Protein AF-A0A2G9UM15-F1 (afdb_monomer)

Mean predicted aligned error: 18.49 Å

Sequence (1244 aa):
MSAAAGQPSDGQDDKDKSLLKEGDEAPQRPLDIERLRRCIIEFVHENFLEVVFWQMQTANKDFDEMLGVQAVVLLSKMDEKERGVLLMELVTIVHEASLQWRQEYERVVDAILYYAHAAGVLSINMCVEGLALTADFTLRTIMDPQKWIFIEENIPLMDYKGVRSLFNHRAPYLPYKAELRAPQTYLLYTVIRQPRGKEVLSGLLRQVTHGRTQWDEILSVLISETMAEVQKLPEEIEIPRYQWENLMSIIMYGITQKHINLSRLLSLLSNVLVKTGYRRARDEVMWIMLQIAGTFQQHLQKEQVEEMARLYNLLFNDDVVWTGASDHPSQLVRFLAAACMWNILDGSEGLPPPSECLANQIEFVRSNTGPPDEAMQAVLDNAFRHESPVSRNVHAIFQQRLDGQPTDEPHLLPYGRAANNKLDAFDMQIVRMLLITMMRAMKIMGIESDPELMRINQVYTWAPSQLSSLPLTAQRTAITLEEDTAKAEAFQREVHTDFMQMRGQPEMSWMEYMSMPSRQPTILCVIFRYLIESPPEHQILSPVIYQILDRLTCREYVLAVNALTDYIISQCSAEKNSEEFLPMMIRVLNMMVFHRHVMTFDRLLLSLVLHPATDHASQIAMVIVQALLNCSEINERIDFYCRFIPRRDVDAPEHFRRLTEYHRKFPEMTFAEMANRPPMMAEMINPRAHYPIYYGSLIERLLPILDFTLARALELQVDNIFSTILTTCGPIYKFHPYPITFLYTILFCMHEQLGHHPRARQFVLAILCQECEKMTHSMQNDLLGDQSSLTQSFINDNHQRVYSFEELVYELADRIITCSEFILTPPSYVAPDWRFAEYPPAAQALYLACIELLASPHSPEHIVPAMINLLVSSRAQPPRPYLMLNAIALLLTALPEAYCRVLQNEFLAVIDSGVLADMTFEEIVFDEFEERQLLQMASRPLIVNVVAQAYWYHSNLTSLSKLISTFAGEVCSRANTENDLWYALRLVVPLLQRCYDWREKVKHEESLKVVSVLYTKIGDITERYGDILHGDELCDLLYYFKYMFVGDFLRKEAEAAFPRYWGDLSWRNAEKLLLLCEDGAFLVRDSHSDNHLFTVSYKHSEKVFHSRVEISGQFAHLGGPLSLERSESVVDLLKHAIQISYSRERDILMHRRGEEAEASEIRLQYPLSRLSLLPRLQYLCRLTIRLTVRQDRLSELPLPPKLLTYVADPKFLIPNIRECLRVLEDRREKIIMMGCMRNDIYNK

Radius of gyration: 43.5 Å; Cα contacts (8 Å, |Δi|>4): 1269; chains: 1; bounding box: 114×136×93 Å

Foldseek 3Di:
DDDDDDDPDDDDDPPDPDDDDDDDDPPPPPVLLVVLLVVLVCVLPVCVVVVVVVVDDPPPPVVLVVSLVSLLVVLQVDDPVVVLVSLVVLLVSLVPDDLVRNVVSLVSSLSSLVSNVVVVSDDLLSSLVSNLSSDDPVPSDDDDPVSVVSSVQCLLVDDPVSVCVSVVPDDDDDPDDVVVVDPPVVVVLLLLQFAVSVVCVCVVCVVVPDDQACVLVSLLVLVVLLLVVQVPDDPPDDFFCQRLVSSLVSVVVCVVVVNDDLLSSLVSNLVSCLVVVRAPCLLSVLLSLLVCCQPCVVPDDLSNQQSNQSSNCSRDDLPDDDDDDDLDQVVNLSVLSNLLSCLSCVPPHNHDDDDPVSVVSVVVLVVPLDDDRPNSLSNQCSNDHCPDPSNVVSVVVVVCVVCDPPPDDPLQFVLRDDDDDDDDDDDPLVVVLVLLVVQLVCQLQVHDDDPVSLVVQLVDFAALLSCLLGDPSSSVSHHADDDDLVVLVVLVVVLVVLLVCVVVDDLVVNLVVCVDLVNLLSLVVSLLVCCLPDDPVPNDDALSSLVSLVPDDPRSLLSNLLSNLSNVLSVCVVPVPDPPVLVSSLVSVCCCAQVLVVDHPLSNLSSLLRVDNYLSSNVSSLVSVLSNCPDPVNLVLLVLCLPQADACVPDPVSNQVSVVVSCQVRPRAHSVCSSPDDPPDDRDHNSVPDDRDRPDDSLVSCVSSVLSSLLSCQSSVPPVSNLSSLVRNLSSLVRPLALLCSLLSSLQSCLVRQFLDLVLLVNCCSNQVNVVVVPPPDPDPDPPPFQGLADPCCVPPLVPPDPALLVLLCVLLVQLLQLSDDSRARGNSADRDPVSDPDIRNVSSLSNSLSSNRNRNDFLLRNLVSLLVNLQDLPDNDPDNVSSLLSSLSNLQSHYVRNVVSLLVLLLCVLVVCPLVVDDPCVQQPCCCPVCPSNNDNDSLVSSLSSLLSNLVNHDLSVLLVCLQPRLLVQLVSDQELSSLSNSCSNVVSSQVVNLVVDDPVSLVSSQVSVLSNLLNVLNNCVPPNDRPPNPVVVVVVVVCCVRRCPCPCVVSNQVSPFQEQEADDPVLQFLLQLLDDAQEWGKYADPDPQAGIWIWGHHPSGIDIWTFHDNRQWTATADDPWPQTDSDPVVSLVVLQVCLVVVPDFGFHADPDPDGDTDGHHNHHRDTQVVQDADPLLVVLVVCPVPDDLVCLVVDPDDPVSSCVSNDPPDDRHPSVSSSVVSVVVSVVVVVVVVVVVVVVVD

pLDDT: mean 73.55, std 15.1, range [22.69, 94.31]

Solvent-accessible surface area (backbone atoms only — not comparable to full-atom values): 72187 Å² total; per-residue (Å²): 132,95,78,80,89,76,80,81,80,88,76,85,90,85,86,88,85,81,92,78,88,82,89,71,73,73,76,73,70,54,70,65,58,57,47,53,54,47,52,53,52,48,54,68,60,70,48,56,71,56,66,78,49,65,93,72,77,93,70,69,66,69,55,58,49,47,54,19,49,52,51,36,62,52,51,67,75,46,54,76,67,56,45,53,53,51,47,52,51,56,35,46,55,31,69,72,37,54,86,92,47,24,67,59,46,35,54,54,50,49,50,35,42,53,45,22,37,75,70,68,68,40,53,68,49,58,36,46,51,45,52,62,63,48,53,67,88,82,65,84,59,87,79,63,65,68,60,53,52,54,42,62,71,42,54,62,77,36,54,74,66,49,52,48,59,77,64,60,86,60,83,93,66,80,91,67,59,68,72,81,74,43,81,67,57,66,62,51,46,57,42,63,71,39,67,75,29,71,70,56,46,62,67,71,48,68,79,54,86,84,64,87,61,68,50,28,64,47,51,32,49,52,56,50,50,50,35,52,56,60,61,70,51,64,89,87,58,80,82,68,53,61,42,57,54,44,50,44,57,48,52,57,48,31,51,75,72,64,49,37,54,63,58,58,25,47,55,51,34,47,57,50,42,72,74,69,67,66,45,80,53,40,40,62,55,30,34,48,51,24,55,48,48,71,74,42,49,96,75,62,51,44,70,42,44,35,46,53,53,50,46,48,61,70,48,49,65,101,80,74,73,94,76,80,89,53,83,47,36,78,55,36,30,27,71,43,13,56,32,22,34,52,55,60,49,60,91,49,69,57,62,75,85,71,52,74,72,48,45,54,48,37,48,53,61,68,70,61,77,68,98,60,60,73,21,54,47,53,32,48,48,69,26,39,54,79,86,38,73,64,20,48,51,46,50,49,49,50,48,39,61,76,73,46,56,98,85,52,82,73,84,69,41,57,43,63,59,85,91,83,94,80,87,78,85,85,54,72,64,59,51,50,51,50,50,52,54,51,36,40,50,31,48,75,65,48,51,84,80,54,72,68,60,50,56,58,43,54,77,44,67,44,25,70,50,60,40,69,45,41,34,73,70,57,50,74,50,50,39,70,66,79,90,59,65,69,60,54,54,51,51,53,54,48,40,51,52,56,40,53,48,63,78,71,51,60,73,72,61,47,55,60,57,48,66,37,82,92,43,40,32,44,52,54,42,31,52,53,51,50,55,69,78,36,59,84,94,62,65,71,80,61,45,65,56,30,56,51,59,66,69,48,50,75,68,51,48,51,45,11,52,45,44,29,45,55,52,52,48,52,50,56,65,74,47,74,85,50,84,65,51,62,61,52,50,52,53,52,51,50,40,37,31,79,74,61,46,78,42,58,64,59,60,54,51,46,36,44,64,66,59,51,38,35,59,70,54,35,55,52,29,50,54,52,50,46,56,60,60,70,30,67,75,48,49,55,50,51,52,50,46,67,73,64,44,58,57,68,93,78,40,52,74,59,23,50,56,40,49,52,52,46,43,71,75,57,69,86,71,52,41,73,57,64,39,69,59,57,101,86,64,91,79,82,78,64,42,86,79,50,72,58,46,84,80,80,44,73,70,68,64,33,49,71,48,48,56,54,43,53,51,49,30,59,49,70,66,42,60,74,54,41,57,50,47,45,68,73,55,21,74,59,45,76,75,49,80,51,61,65,63,53,52,39,51,53,48,50,45,35,32,95,81,41,43,39,34,76,61,34,39,55,55,49,47,46,53,73,49,71,76,63,74,81,59,80,83,62,98,65,85,86,83,68,84,62,66,50,69,62,58,68,52,48,72,76,50,48,59,68,81,59,95,45,65,36,58,55,50,46,58,46,36,49,50,27,49,52,37,67,68,54,71,50,63,76,58,60,46,42,73,91,54,60,88,81,34,80,47,45,56,33,58,44,36,47,52,47,40,47,41,51,53,45,27,20,68,63,53,50,82,57,50,51,56,22,60,54,43,56,63,45,46,85,87,69,72,67,96,50,59,69,60,48,49,49,40,50,21,48,50,54,60,70,46,50,69,69,46,48,52,48,49,52,48,56,62,50,45,47,64,73,64,53,62,51,77,81,54,53,69,61,74,70,74,47,85,57,48,78,86,55,38,70,85,67,47,77,55,62,67,60,53,54,51,51,52,49,54,43,33,61,68,64,42,54,72,50,53,49,52,53,40,49,69,54,47,44,44,49,49,50,68,69,40,72,50,72,56,38,43,54,50,38,45,69,61,43,50,63,56,51,50,55,58,55,77,70,73,50,83,77,56,51,59,52,50,48,53,41,52,51,52,48,38,48,43,54,27,55,38,38,72,74,73,41,81,65,90,65,46,67,66,50,48,53,51,50,50,48,40,31,76,74,72,42,60,72,78,52,50,67,58,54,57,62,31,43,54,55,54,62,46,90,45,54,69,74,55,53,40,60,52,35,69,52,47,58,77,12,23,27,40,37,24,42,38,97,43,99,90,33,69,36,26,42,35,35,14,46,92,96,40,66,48,76,40,50,38,37,73,60,69,70,29,27,17,62,48,36,96,84,31,86,57,74,20,73,37,68,64,53,37,50,49,52,44,28,51,33,47,71,67,67,81,56,79,49,52,40,72,60,93,63,99,72,71,67,67,50,73,53,47,45,71,40,78,55,42,65,73,82,49,69,70,59,68,70,56,55,51,41,51,52,51,58,74,75,43,60,80,90,52,51,86,73,51,98,54,58,70,70,54,40,52,62,56,64,57,81,84,63,95,61,70,58,60,74,57,40,44,49,54,33,48,54,49,45,53,49,51,53,52,52,53,51,53,55,55,56,62,74,74,107

Structure (mmCIF, N/CA/C/O backbone):
data_AF-A0A2G9UM15-F1
#
_entry.id   AF-A0A2G9UM15-F1
#
loop_
_atom_site.group_PDB
_atom_site.id
_atom_site.type_symbol
_atom_site.label_atom_id
_atom_site.label_alt_id
_atom_site.label_comp_id
_atom_site.label_asym_id
_atom_site.label_entity_id
_atom_site.label_seq_id
_atom_site.pdbx_PDB_ins_code
_atom_site.Cartn_x
_atom_site.Cartn_y
_atom_site.Cartn_z
_atom_site.occupancy
_atom_site.B_iso_or_equiv
_atom_site.auth_seq_id
_atom_site.auth_comp_id
_atom_site.auth_asym_id
_atom_site.auth_atom_id
_atom_site.pdbx_PDB_model_num
ATOM 1 N N . MET A 1 1 ? 27.511 3.068 9.920 1.00 25.33 1 MET A N 1
ATOM 2 C CA . MET A 1 1 ? 28.434 2.062 10.489 1.00 25.33 1 MET A CA 1
ATOM 3 C C . MET A 1 1 ? 28.021 0.697 9.973 1.00 25.33 1 MET A C 1
ATOM 5 O O . MET A 1 1 ? 26.845 0.378 10.040 1.00 25.33 1 MET A O 1
ATOM 9 N N . SER A 1 2 ? 28.974 -0.042 9.405 1.00 24.17 2 SER A N 1
ATOM 10 C CA . SER A 1 2 ? 28.815 -1.414 8.908 1.00 24.17 2 SER A CA 1
ATOM 11 C C . SER A 1 2 ? 28.373 -2.342 10.046 1.00 24.17 2 SER A C 1
ATOM 13 O O . SER A 1 2 ? 29.143 -2.544 10.984 1.00 24.17 2 SER A O 1
ATOM 15 N N . ALA A 1 3 ? 27.171 -2.911 9.952 1.00 23.62 3 ALA A N 1
ATOM 16 C CA . ALA A 1 3 ? 26.724 -4.009 10.800 1.00 23.62 3 ALA A CA 1
ATOM 17 C C . ALA A 1 3 ? 26.590 -5.258 9.925 1.00 23.62 3 ALA A C 1
ATOM 19 O O . ALA A 1 3 ? 25.766 -5.319 9.014 1.00 23.62 3 ALA A O 1
ATOM 20 N N . ALA A 1 4 ? 27.494 -6.201 10.174 1.00 23.67 4 ALA A N 1
ATOM 21 C CA . ALA A 1 4 ? 27.587 -7.482 9.509 1.00 23.67 4 ALA A CA 1
ATOM 22 C C . ALA A 1 4 ? 26.317 -8.317 9.722 1.00 23.67 4 ALA A C 1
ATOM 24 O O . ALA A 1 4 ? 25.720 -8.312 10.798 1.00 23.67 4 ALA A O 1
ATOM 25 N N . ALA A 1 5 ? 25.949 -9.043 8.670 1.00 24.02 5 ALA A N 1
ATOM 26 C CA . ALA A 1 5 ? 24.857 -9.996 8.626 1.00 24.02 5 ALA A CA 1
ATOM 27 C C . ALA A 1 5 ? 25.025 -11.088 9.697 1.00 24.02 5 ALA A C 1
ATOM 29 O O . ALA A 1 5 ? 25.887 -11.959 9.585 1.00 24.02 5 ALA A O 1
ATOM 30 N N . GLY A 1 6 ? 24.178 -11.041 10.725 1.00 22.69 6 GLY A N 1
ATOM 31 C CA . GLY A 1 6 ? 23.904 -12.179 11.591 1.00 22.69 6 GLY A CA 1
ATOM 32 C C . GLY A 1 6 ? 22.853 -13.061 10.925 1.00 22.69 6 GLY A C 1
ATOM 33 O O . GLY A 1 6 ? 21.718 -12.631 10.732 1.00 22.69 6 GLY A O 1
ATOM 34 N N . GLN A 1 7 ? 23.245 -14.274 10.546 1.00 24.11 7 GLN A N 1
ATOM 35 C CA . GLN A 1 7 ? 22.318 -15.339 10.170 1.00 24.11 7 GLN A CA 1
ATOM 36 C C . GLN A 1 7 ? 21.391 -15.644 11.361 1.00 24.11 7 GLN A C 1
ATOM 38 O O . GLN A 1 7 ? 21.904 -15.870 12.461 1.00 24.11 7 GLN A O 1
ATOM 43 N N . PRO A 1 8 ? 20.059 -15.681 11.191 1.00 26.25 8 PRO A N 1
ATOM 44 C CA . PRO A 1 8 ? 19.199 -16.304 12.179 1.00 26.25 8 PRO A CA 1
ATOM 45 C C . PRO A 1 8 ? 19.359 -17.822 12.064 1.00 26.25 8 PRO A C 1
ATOM 47 O O . PRO A 1 8 ? 19.224 -18.409 10.994 1.00 26.25 8 PRO A O 1
ATOM 50 N N . SER A 1 9 ? 19.704 -18.437 13.189 1.00 24.25 9 SER A N 1
ATOM 51 C CA . SER A 1 9 ? 19.715 -19.877 13.395 1.00 24.25 9 SER A CA 1
ATOM 52 C C . SER A 1 9 ? 18.316 -20.461 13.183 1.00 24.25 9 SER A C 1
ATOM 54 O O . SER A 1 9 ? 17.410 -20.178 13.971 1.00 24.25 9 SER A O 1
ATOM 56 N N . ASP A 1 10 ? 18.171 -21.296 12.154 1.00 25.80 10 ASP A N 1
ATOM 57 C CA . ASP A 1 10 ? 17.019 -22.174 11.947 1.00 25.80 10 ASP A CA 1
ATOM 58 C C . ASP A 1 10 ? 16.882 -23.133 13.137 1.00 25.80 10 ASP A C 1
ATOM 60 O O . ASP A 1 10 ? 17.628 -24.102 13.293 1.00 25.80 10 ASP A O 1
ATOM 64 N N . GLY A 1 11 ? 15.935 -22.822 14.018 1.00 26.39 11 GLY A N 1
ATOM 65 C CA . GLY A 1 11 ? 15.507 -23.674 15.116 1.00 26.39 11 GLY A CA 1
ATOM 66 C C . GLY A 1 11 ? 14.178 -24.343 14.786 1.00 26.39 11 GLY A C 1
ATOM 67 O O . GLY A 1 11 ? 13.136 -23.731 14.972 1.00 26.39 11 GLY A O 1
ATOM 68 N N . GLN A 1 12 ? 14.268 -25.602 14.347 1.00 32.69 12 GLN A N 1
ATOM 69 C CA . GLN A 1 12 ? 13.300 -26.693 14.541 1.00 32.69 12 GLN A CA 1
ATOM 70 C C . GLN A 1 12 ? 11.828 -26.430 14.176 1.00 32.69 12 GLN A C 1
ATOM 72 O O . GLN A 1 12 ? 11.053 -26.001 15.018 1.00 32.69 12 GLN A O 1
ATOM 77 N N . ASP A 1 13 ? 11.437 -26.846 12.969 1.00 27.94 13 ASP A N 1
ATOM 78 C CA . ASP A 1 13 ? 10.165 -27.546 12.702 1.00 27.94 13 ASP A CA 1
ATOM 79 C C . ASP A 1 13 ? 10.228 -28.204 11.304 1.00 27.94 13 ASP A C 1
ATOM 81 O O . ASP A 1 13 ? 9.437 -27.928 10.412 1.00 27.94 13 ASP A O 1
ATOM 85 N N . ASP A 1 14 ? 11.213 -29.089 11.116 1.00 26.95 14 ASP A N 1
ATOM 86 C CA . ASP A 1 14 ? 11.266 -30.060 10.013 1.00 26.95 14 ASP A CA 1
ATOM 87 C C . ASP A 1 14 ? 11.454 -31.458 10.622 1.00 26.95 14 ASP A C 1
ATOM 89 O O . ASP A 1 14 ? 12.531 -32.054 10.630 1.00 26.95 14 ASP A O 1
ATOM 93 N N . LYS A 1 15 ? 10.382 -31.979 11.217 1.00 28.34 15 LYS A N 1
ATOM 94 C CA . LYS A 1 15 ? 10.222 -33.408 11.493 1.00 28.34 15 LYS A CA 1
ATOM 95 C C . LYS A 1 15 ? 8.977 -33.854 10.749 1.00 28.34 15 LYS A C 1
ATOM 97 O O . LYS A 1 15 ? 7.886 -33.648 11.254 1.00 28.34 15 LYS A O 1
ATOM 102 N N . ASP A 1 16 ? 9.183 -34.330 9.520 1.00 28.89 16 ASP A N 1
ATOM 103 C CA . ASP A 1 16 ? 8.387 -35.390 8.863 1.00 28.89 16 ASP A CA 1
ATOM 104 C C . ASP A 1 16 ? 8.731 -35.582 7.369 1.00 28.89 16 ASP A C 1
ATOM 106 O O . ASP A 1 16 ? 8.073 -36.346 6.664 1.00 28.89 16 ASP A O 1
ATOM 110 N N . LYS A 1 17 ? 9.809 -34.967 6.855 1.00 29.91 17 LYS A N 1
ATOM 111 C CA . LYS A 1 17 ? 10.292 -35.202 5.480 1.00 29.91 17 LYS A CA 1
ATOM 112 C C . LYS A 1 17 ? 11.814 -35.339 5.369 1.00 29.91 17 LYS A C 1
ATOM 114 O O . LYS A 1 17 ? 12.443 -34.654 4.576 1.00 29.91 17 LYS A O 1
ATOM 119 N N . SER A 1 18 ? 12.415 -36.252 6.126 1.00 25.62 18 SER A N 1
ATOM 120 C CA . SER A 1 18 ? 13.784 -36.723 5.848 1.00 25.62 18 SER A CA 1
ATOM 121 C C . SER A 1 18 ? 14.112 -37.996 6.629 1.00 25.62 18 SER A C 1
ATOM 123 O O . SER A 1 18 ? 14.872 -37.998 7.588 1.00 25.62 18 SER A O 1
ATOM 125 N N . LEU A 1 19 ? 13.563 -39.128 6.196 1.00 27.58 19 LEU A N 1
ATOM 126 C CA . LEU A 1 19 ? 14.133 -40.432 6.543 1.00 27.58 19 LEU A CA 1
ATOM 127 C C . LEU A 1 19 ? 14.444 -41.208 5.269 1.00 27.58 19 LEU A C 1
ATOM 129 O O . LEU A 1 19 ? 13.916 -42.285 5.037 1.00 27.58 19 LEU A O 1
ATOM 133 N N . LEU A 1 20 ? 15.312 -40.639 4.432 1.00 29.66 20 LEU A N 1
ATOM 134 C CA . LEU A 1 20 ? 16.075 -41.399 3.448 1.00 29.66 20 LEU A CA 1
ATOM 135 C C . LEU A 1 20 ? 17.496 -40.826 3.373 1.00 29.66 20 LEU A C 1
ATOM 137 O O . LEU A 1 20 ? 17.698 -39.735 2.846 1.00 29.66 20 LEU A O 1
ATOM 141 N N . LYS A 1 21 ? 18.439 -41.656 3.842 1.00 29.73 21 LYS A N 1
ATOM 142 C CA . LYS A 1 21 ? 19.912 -41.565 3.810 1.00 29.73 21 LYS A CA 1
ATOM 143 C C . LYS A 1 21 ? 20.576 -40.812 4.968 1.00 29.73 21 LYS A C 1
ATOM 145 O O . LYS A 1 21 ? 20.800 -39.616 4.888 1.00 29.73 21 LYS A O 1
ATOM 150 N N . GLU A 1 22 ? 21.006 -41.559 5.982 1.00 27.77 22 GLU A N 1
ATOM 151 C CA . GLU A 1 22 ? 22.385 -42.069 6.076 1.00 27.77 22 GLU A CA 1
ATOM 152 C C . GLU A 1 22 ? 22.505 -43.079 7.233 1.00 27.77 22 GLU A C 1
ATOM 154 O O . GLU A 1 22 ? 22.063 -42.812 8.343 1.00 27.77 22 GLU A O 1
ATOM 159 N N . GLY A 1 23 ? 23.142 -44.223 6.973 1.00 29.95 23 GLY A N 1
ATOM 160 C CA . GLY A 1 23 ? 23.972 -44.880 7.986 1.00 29.95 23 GLY A CA 1
ATOM 161 C C . GLY A 1 23 ? 23.369 -45.919 8.932 1.00 29.95 23 GLY A C 1
ATOM 162 O O . GLY A 1 23 ? 24.133 -46.408 9.756 1.00 29.95 23 GLY A O 1
ATOM 163 N N . ASP A 1 24 ? 22.103 -46.317 8.809 1.00 25.22 24 ASP A N 1
ATOM 164 C CA . ASP A 1 24 ? 21.631 -47.520 9.504 1.00 25.22 24 ASP A CA 1
ATOM 165 C C . ASP A 1 24 ? 21.862 -48.741 8.616 1.00 25.22 24 ASP A C 1
ATOM 167 O O . ASP A 1 24 ? 21.475 -48.768 7.443 1.00 25.22 24 ASP A O 1
ATOM 171 N N . GLU A 1 25 ? 22.555 -49.733 9.179 1.00 29.14 25 GLU A N 1
ATOM 172 C CA . GLU A 1 25 ? 22.640 -51.094 8.663 1.00 29.14 25 GLU A CA 1
ATOM 173 C C . GLU A 1 25 ? 21.296 -51.463 8.033 1.00 29.14 25 GLU A C 1
ATOM 175 O O . GLU A 1 25 ? 20.260 -51.308 8.683 1.00 29.14 25 GLU A O 1
ATOM 180 N N . ALA A 1 26 ? 21.303 -51.891 6.759 1.00 26.44 26 ALA A N 1
ATOM 181 C CA . ALA A 1 26 ? 20.104 -52.409 6.106 1.00 26.44 26 ALA A CA 1
ATOM 182 C C . ALA A 1 26 ? 19.368 -53.271 7.138 1.00 26.44 26 ALA A C 1
ATOM 184 O O . ALA A 1 26 ? 20.031 -54.162 7.684 1.00 26.44 26 ALA A O 1
ATOM 185 N N . PRO A 1 27 ? 18.090 -52.978 7.474 1.00 36.44 27 PRO A N 1
ATOM 186 C CA . PRO A 1 27 ? 17.385 -53.741 8.491 1.00 36.44 27 PRO A CA 1
ATOM 187 C C . PRO A 1 27 ? 17.556 -55.182 8.063 1.00 36.44 27 PRO A C 1
ATOM 189 O O . PRO A 1 27 ? 17.181 -55.506 6.932 1.00 36.44 27 PRO A O 1
ATOM 192 N N . GLN A 1 28 ? 18.280 -55.974 8.868 1.00 37.81 28 GLN A N 1
ATOM 193 C CA . GLN A 1 28 ? 18.628 -57.339 8.497 1.00 37.81 28 GLN A CA 1
ATOM 194 C C . GLN A 1 28 ? 17.328 -57.963 8.030 1.00 37.81 28 GLN A C 1
ATOM 196 O O . GLN A 1 28 ? 16.390 -58.051 8.826 1.00 37.81 28 GLN A O 1
ATOM 201 N N . ARG A 1 29 ? 17.241 -58.256 6.722 1.00 47.16 29 ARG A N 1
ATOM 202 C CA . ARG A 1 29 ? 16.021 -58.789 6.118 1.00 47.16 29 ARG A CA 1
ATOM 203 C C . ARG A 1 29 ? 15.595 -59.919 7.037 1.00 47.16 29 ARG A C 1
ATOM 205 O O . ARG A 1 29 ? 16.432 -60.798 7.276 1.00 47.16 29 ARG A O 1
ATOM 212 N N . PRO A 1 30 ? 14.391 -59.872 7.635 1.00 56.97 30 PRO A N 1
ATOM 213 C CA . PRO A 1 30 ? 14.006 -60.909 8.565 1.00 56.97 30 PRO A CA 1
ATOM 214 C C . PRO A 1 30 ? 14.188 -62.223 7.821 1.00 56.97 30 PRO A C 1
ATOM 216 O O . PRO A 1 30 ? 13.672 -62.378 6.711 1.00 56.97 30 PRO A O 1
ATOM 219 N N . LEU A 1 31 ? 14.998 -63.123 8.382 1.00 57.59 31 LEU A N 1
ATOM 220 C CA . LEU A 1 31 ? 15.451 -64.342 7.704 1.00 57.59 31 LEU A CA 1
ATOM 221 C C . LEU A 1 31 ? 14.261 -65.137 7.131 1.00 57.59 31 LEU A C 1
ATOM 223 O O . LEU A 1 31 ? 14.383 -65.856 6.145 1.00 57.59 31 LEU A O 1
ATOM 227 N N . ASP A 1 32 ? 13.097 -64.964 7.753 1.00 60.06 32 ASP A N 1
ATOM 228 C CA . ASP A 1 32 ? 11.821 -65.568 7.411 1.00 60.06 32 ASP A CA 1
ATOM 229 C C . ASP A 1 32 ? 11.134 -64.946 6.170 1.00 60.06 32 ASP A C 1
ATOM 231 O O . ASP A 1 32 ? 10.503 -65.682 5.413 1.00 60.06 32 ASP A O 1
ATOM 235 N N . ILE A 1 33 ? 11.320 -63.648 5.876 1.00 65.00 33 ILE A N 1
ATOM 236 C CA . ILE A 1 33 ? 10.845 -63.003 4.628 1.00 65.00 33 ILE A CA 1
ATOM 237 C C . ILE A 1 33 ? 11.670 -63.487 3.434 1.00 65.00 33 ILE A C 1
ATOM 239 O O . ILE A 1 33 ? 11.125 -63.822 2.384 1.00 65.00 33 ILE A O 1
ATOM 243 N N . GLU A 1 34 ? 12.990 -63.585 3.600 1.00 64.81 34 GLU A N 1
ATOM 244 C CA . GLU A 1 34 ? 13.883 -64.061 2.540 1.00 64.81 34 GLU A CA 1
ATOM 245 C C . GLU A 1 34 ? 13.702 -65.566 2.285 1.00 64.81 34 GLU A C 1
ATOM 247 O O . GLU A 1 34 ? 13.775 -66.011 1.141 1.00 64.81 34 GLU A O 1
ATOM 252 N N . ARG A 1 35 ? 13.358 -66.342 3.325 1.00 64.69 35 ARG A N 1
ATOM 253 C CA . ARG A 1 35 ? 12.891 -67.731 3.191 1.00 64.69 35 ARG A CA 1
ATOM 254 C C . ARG A 1 35 ? 11.601 -67.825 2.383 1.00 64.69 35 ARG A C 1
ATOM 256 O O . ARG A 1 35 ? 11.570 -68.607 1.442 1.00 64.69 35 ARG A O 1
ATOM 263 N N . LEU A 1 36 ? 10.574 -67.028 2.697 1.00 70.19 36 LEU A N 1
ATOM 264 C CA . LEU A 1 36 ? 9.315 -67.029 1.940 1.00 70.19 36 LEU A CA 1
ATOM 265 C C . LEU A 1 36 ? 9.548 -66.637 0.473 1.00 70.19 36 LEU A C 1
ATOM 267 O O . LEU A 1 36 ? 9.080 -67.326 -0.429 1.00 70.19 36 LEU A O 1
ATOM 271 N N . ARG A 1 37 ? 10.347 -65.592 0.228 1.00 71.44 37 ARG A N 1
ATOM 272 C CA . ARG A 1 37 ? 10.767 -65.171 -1.116 1.00 71.44 37 ARG A CA 1
ATOM 273 C C . ARG A 1 37 ? 11.480 -66.296 -1.867 1.00 71.44 37 ARG A C 1
ATOM 275 O O . ARG A 1 37 ? 11.173 -66.537 -3.030 1.00 71.44 37 ARG A O 1
ATOM 282 N N . ARG A 1 38 ? 12.402 -67.008 -1.210 1.00 68.50 38 ARG A N 1
ATOM 283 C CA . ARG A 1 38 ? 13.116 -68.147 -1.801 1.00 68.50 38 ARG A CA 1
ATOM 284 C C . ARG A 1 38 ? 12.176 -69.307 -2.126 1.00 68.50 38 ARG A C 1
ATOM 286 O O . ARG A 1 38 ? 12.266 -69.824 -3.229 1.00 68.50 38 ARG A O 1
ATOM 293 N N . CYS A 1 39 ? 11.244 -69.644 -1.232 1.00 66.06 39 CYS A N 1
ATOM 294 C CA . CYS A 1 39 ? 10.232 -70.675 -1.469 1.00 66.06 39 CYS A CA 1
ATOM 295 C C . CYS A 1 39 ? 9.336 -70.340 -2.672 1.00 66.06 39 CYS A C 1
ATOM 297 O O . CYS A 1 39 ? 9.050 -71.222 -3.473 1.00 66.06 39 CYS A O 1
ATOM 299 N N . ILE A 1 40 ? 8.922 -69.075 -2.826 1.00 71.06 40 ILE A N 1
ATOM 300 C CA . ILE A 1 40 ? 8.118 -68.628 -3.978 1.00 71.06 40 ILE A CA 1
ATOM 301 C C . ILE A 1 40 ? 8.925 -68.759 -5.280 1.00 71.06 40 ILE A C 1
ATOM 303 O O . ILE A 1 40 ? 8.418 -69.284 -6.266 1.00 71.06 40 ILE A O 1
ATOM 307 N N . ILE A 1 41 ? 10.192 -68.329 -5.285 1.00 72.25 41 ILE A N 1
ATOM 308 C CA . ILE A 1 41 ? 11.077 -68.428 -6.459 1.00 72.25 41 ILE A CA 1
ATOM 309 C C . ILE A 1 41 ? 11.351 -69.898 -6.821 1.00 72.25 41 ILE A C 1
ATOM 311 O O . ILE A 1 41 ? 11.242 -70.272 -7.987 1.00 72.25 41 ILE A O 1
ATOM 315 N N . GLU A 1 42 ? 11.684 -70.741 -5.839 1.00 68.06 42 GLU A N 1
ATOM 316 C CA . GLU A 1 42 ? 11.918 -72.179 -6.035 1.00 68.06 42 GLU A CA 1
ATOM 317 C C . GLU A 1 42 ? 10.658 -72.871 -6.579 1.00 68.06 42 GLU A C 1
ATOM 319 O O . GLU A 1 42 ? 10.752 -73.615 -7.550 1.00 68.06 42 GLU A O 1
ATOM 324 N N . PHE A 1 43 ? 9.469 -72.542 -6.062 1.00 69.94 43 PHE A N 1
ATOM 325 C CA . PHE A 1 43 ? 8.198 -73.092 -6.544 1.00 69.94 43 PHE A CA 1
ATOM 326 C C . PHE A 1 43 ? 7.892 -72.724 -8.002 1.00 69.94 43 PHE A C 1
ATOM 328 O O . PHE A 1 43 ? 7.551 -73.597 -8.803 1.00 69.94 43 PHE A O 1
ATOM 335 N N . VAL A 1 44 ? 8.045 -71.446 -8.369 1.00 70.06 44 VAL A N 1
ATOM 336 C CA . VAL A 1 44 ? 7.769 -70.981 -9.739 1.00 70.06 44 VAL A CA 1
ATOM 337 C C . VAL A 1 44 ? 8.755 -71.596 -10.745 1.00 70.06 44 VAL A C 1
ATOM 339 O O . VAL A 1 44 ? 8.370 -71.893 -11.875 1.00 70.06 44 VAL A O 1
ATOM 342 N N . HIS A 1 45 ? 10.013 -71.835 -10.351 1.00 68.62 45 HIS A N 1
ATOM 343 C CA . HIS A 1 45 ? 11.050 -72.347 -11.253 1.00 68.62 45 HIS A CA 1
ATOM 344 C C . HIS A 1 45 ? 11.204 -73.885 -11.282 1.00 68.62 45 HIS A C 1
ATOM 346 O O . HIS A 1 45 ? 11.531 -74.413 -12.347 1.00 68.62 45 HIS A O 1
ATOM 352 N N . GLU A 1 46 ? 10.971 -74.625 -10.187 1.00 59.34 46 GLU A N 1
ATOM 353 C CA . GLU A 1 46 ? 11.102 -76.099 -10.161 1.00 59.34 46 GLU A CA 1
ATOM 354 C C . GLU A 1 46 ? 9.934 -76.825 -10.852 1.00 59.34 46 GLU A C 1
ATOM 356 O O . GLU A 1 46 ? 10.144 -77.860 -11.489 1.00 59.34 46 GLU A O 1
ATOM 361 N N . ASN A 1 47 ? 8.728 -76.248 -10.852 1.00 56.34 47 ASN A N 1
ATOM 362 C CA . ASN A 1 47 ? 7.543 -76.831 -11.501 1.00 56.34 47 ASN A CA 1
ATOM 363 C C . ASN A 1 47 ? 7.477 -76.616 -13.031 1.00 56.34 47 ASN A C 1
ATOM 365 O O . ASN A 1 47 ? 6.465 -76.914 -13.668 1.00 56.34 47 ASN A O 1
ATOM 369 N N . PHE A 1 48 ? 8.563 -76.155 -13.667 1.00 46.62 48 PHE A N 1
ATOM 370 C CA . PHE A 1 48 ? 8.620 -75.854 -15.107 1.00 46.62 48 PHE A CA 1
ATOM 371 C C . PHE A 1 48 ? 8.200 -77.026 -16.017 1.00 46.62 48 PHE A C 1
ATOM 373 O O . PHE A 1 48 ? 7.583 -76.805 -17.059 1.00 46.62 48 PHE A O 1
ATOM 380 N N . LEU A 1 49 ? 8.505 -78.275 -15.642 1.00 42.66 49 LEU A N 1
ATOM 381 C CA . LEU A 1 49 ? 8.171 -79.452 -16.459 1.00 42.66 49 LEU A CA 1
ATOM 382 C C . LEU A 1 49 ? 6.697 -79.873 -16.356 1.00 42.66 49 LEU A C 1
ATOM 384 O O . LEU A 1 49 ? 6.184 -80.464 -17.304 1.00 42.66 49 LEU A O 1
ATOM 388 N N . GLU A 1 50 ? 5.998 -79.539 -15.270 1.00 48.59 50 GLU A N 1
ATOM 389 C CA . GLU A 1 50 ? 4.564 -79.831 -15.125 1.00 48.59 50 GLU A CA 1
ATOM 390 C C . GLU A 1 50 ? 3.687 -78.818 -15.880 1.00 48.59 50 GLU A C 1
ATOM 392 O O . GLU A 1 50 ? 2.653 -79.191 -16.435 1.00 48.59 50 GLU A O 1
ATOM 397 N N . VAL A 1 51 ? 4.150 -77.569 -16.036 1.00 46.94 51 VAL A N 1
ATOM 398 C CA . VAL A 1 51 ? 3.481 -76.527 -16.846 1.00 46.94 51 VAL A CA 1
ATOM 399 C C . VAL A 1 51 ? 3.376 -76.925 -18.327 1.00 46.94 51 VAL A C 1
ATOM 401 O O . VAL A 1 51 ? 2.386 -76.620 -18.992 1.00 46.94 51 VAL A O 1
ATOM 404 N N . VAL A 1 52 ? 4.351 -77.674 -18.854 1.00 44.88 52 VAL A N 1
ATOM 405 C CA . VAL A 1 52 ? 4.333 -78.172 -20.245 1.00 44.88 52 VAL A CA 1
ATOM 406 C C . VAL A 1 52 ? 3.270 -79.268 -20.458 1.00 44.88 52 VAL A C 1
ATOM 408 O O . VAL A 1 52 ? 2.795 -79.449 -21.579 1.00 44.88 52 VAL A O 1
ATOM 411 N N . PHE A 1 53 ? 2.833 -79.959 -19.396 1.00 44.09 53 PHE A N 1
ATOM 412 C CA . PHE A 1 53 ? 1.855 -81.058 -19.443 1.00 44.09 53 PHE A CA 1
ATOM 413 C C . PHE A 1 53 ? 0.517 -80.732 -18.740 1.00 44.09 53 PHE A C 1
ATOM 415 O O . PHE A 1 53 ? -0.195 -81.630 -18.292 1.00 44.09 53 PHE A O 1
ATOM 422 N N . TRP A 1 54 ? 0.118 -79.453 -18.723 1.00 41.41 54 TRP A N 1
ATOM 423 C CA . TRP A 1 54 ? -1.069 -78.907 -18.034 1.00 41.41 54 TRP A CA 1
ATOM 424 C C . TRP A 1 54 ? -2.425 -79.596 -18.319 1.00 41.41 54 TRP A C 1
ATOM 426 O O . TRP A 1 54 ? -3.376 -79.447 -17.557 1.00 41.41 54 TRP A O 1
ATOM 436 N N . GLN A 1 55 ? -2.565 -80.381 -19.393 1.00 40.25 55 GLN A N 1
ATOM 437 C CA . GLN A 1 55 ? -3.826 -81.080 -19.696 1.00 40.25 55 GLN A CA 1
ATOM 438 C C . GLN A 1 55 ? -4.084 -82.335 -18.842 1.00 40.25 55 GLN A C 1
ATOM 440 O O . GLN A 1 55 ? -5.147 -82.943 -18.970 1.00 40.25 55 GLN A O 1
ATOM 445 N N . MET A 1 56 ? -3.159 -82.734 -17.966 1.00 42.44 56 MET A N 1
ATOM 446 C CA . MET A 1 56 ? -3.330 -83.907 -17.109 1.00 42.44 56 MET A CA 1
ATOM 447 C C . MET A 1 56 ? -2.830 -83.643 -15.684 1.00 42.44 56 MET A C 1
ATOM 449 O O . MET A 1 56 ? -1.727 -84.068 -15.372 1.00 42.44 56 MET A O 1
ATOM 453 N N . GLN A 1 57 ? -3.634 -82.997 -14.823 1.00 40.97 57 GLN A N 1
ATOM 454 C CA . GLN A 1 57 ? -3.815 -83.358 -13.396 1.00 40.97 57 GLN A CA 1
ATOM 455 C C . GLN A 1 57 ? -4.650 -82.338 -12.596 1.00 40.97 57 GLN A C 1
ATOM 457 O O . GLN A 1 57 ? -4.616 -81.136 -12.823 1.00 40.97 57 GLN A O 1
ATOM 462 N N . THR A 1 58 ? -5.382 -82.854 -11.604 1.00 44.44 58 THR A N 1
ATOM 463 C CA . THR A 1 58 ? -6.210 -82.153 -10.605 1.00 44.44 58 THR A CA 1
ATOM 464 C C . THR A 1 58 ? -5.492 -81.982 -9.248 1.00 44.44 58 THR A C 1
ATOM 466 O O . THR A 1 58 ? -6.149 -82.016 -8.212 1.00 44.44 58 THR A O 1
ATOM 469 N N . ALA A 1 59 ? -4.158 -81.844 -9.218 1.00 46.06 59 ALA A N 1
ATOM 470 C CA . ALA A 1 59 ? -3.350 -81.996 -7.992 1.00 46.06 59 ALA A CA 1
ATOM 471 C C . ALA A 1 59 ? -2.771 -80.700 -7.363 1.00 46.06 59 ALA A C 1
ATOM 473 O O . ALA A 1 59 ? -2.175 -80.780 -6.296 1.00 46.06 59 ALA A O 1
ATOM 474 N N . ASN A 1 60 ? -2.968 -79.505 -7.943 1.00 51.75 60 ASN A N 1
ATOM 475 C CA . ASN A 1 60 ? -2.311 -78.268 -7.458 1.00 51.75 60 ASN A CA 1
ATOM 476 C C . ASN A 1 60 ? -3.000 -77.524 -6.293 1.00 51.75 60 ASN A C 1
ATOM 478 O O . ASN A 1 60 ? -2.471 -76.517 -5.834 1.00 51.75 60 ASN A O 1
ATOM 482 N N . LYS A 1 61 ? -4.146 -77.991 -5.772 1.00 52.31 61 LYS A N 1
ATOM 483 C CA . LYS A 1 61 ? -4.804 -77.325 -4.626 1.00 52.31 61 LYS A CA 1
ATOM 484 C C . LYS A 1 61 ? -4.041 -77.495 -3.305 1.00 52.31 61 LYS A C 1
ATOM 486 O O . LYS A 1 61 ? -3.969 -76.549 -2.532 1.00 52.31 61 LYS A O 1
ATOM 491 N N . ASP A 1 62 ? -3.414 -78.649 -3.081 1.00 53.84 62 ASP A N 1
ATOM 492 C CA . ASP A 1 62 ? -2.835 -78.994 -1.772 1.00 53.84 62 ASP A CA 1
ATOM 493 C C . ASP A 1 62 ? -1.535 -78.216 -1.448 1.00 53.84 62 ASP A C 1
ATOM 495 O O . ASP A 1 62 ? -1.208 -78.010 -0.277 1.00 53.84 62 ASP A O 1
ATOM 499 N N . PHE A 1 63 ? -0.787 -77.757 -2.464 1.00 54.69 63 PHE A N 1
ATOM 500 C CA . PHE A 1 63 ? 0.496 -77.054 -2.285 1.00 54.69 63 PHE A CA 1
ATOM 501 C C . PHE A 1 63 ? 0.370 -75.520 -2.246 1.00 54.69 63 PHE A C 1
ATOM 503 O O . PHE A 1 63 ? 1.055 -74.890 -1.436 1.00 54.69 63 PHE A O 1
ATOM 510 N N . ASP A 1 64 ? -0.538 -74.928 -3.038 1.00 56.94 64 ASP A N 1
ATOM 511 C CA . ASP A 1 64 ? -0.922 -73.508 -2.920 1.00 56.94 64 ASP A CA 1
ATOM 512 C C . ASP A 1 64 ? -1.518 -73.246 -1.516 1.00 56.94 64 ASP A C 1
ATOM 514 O O . ASP A 1 64 ? -1.198 -72.247 -0.869 1.00 56.94 64 ASP A O 1
ATOM 518 N N . GLU A 1 65 ? -2.286 -74.208 -0.979 1.00 60.62 65 GLU A N 1
ATOM 519 C CA . GLU A 1 65 ? -2.747 -74.212 0.416 1.00 60.62 65 GLU A CA 1
ATOM 520 C C . GLU A 1 65 ? -1.587 -74.348 1.421 1.00 60.62 65 GLU A C 1
ATOM 522 O O . GLU A 1 65 ? -1.578 -73.643 2.427 1.00 60.62 65 GLU A O 1
ATOM 527 N N . MET A 1 66 ? -0.563 -75.179 1.172 1.00 63.97 66 MET A N 1
ATOM 528 C CA . MET A 1 66 ? 0.619 -75.272 2.051 1.00 63.97 66 MET A CA 1
ATOM 529 C C . MET A 1 66 ? 1.437 -73.972 2.098 1.00 63.97 66 MET A C 1
ATOM 531 O O . MET A 1 66 ? 1.828 -73.544 3.188 1.00 63.97 66 MET A O 1
ATOM 535 N N . LEU A 1 67 ? 1.699 -73.346 0.946 1.00 65.62 67 LEU A N 1
ATOM 536 C CA . LEU A 1 67 ? 2.385 -72.050 0.848 1.00 65.62 67 LEU A CA 1
ATOM 537 C C . LEU A 1 67 ? 1.552 -70.942 1.504 1.00 65.62 67 LEU A C 1
ATOM 539 O O . LEU A 1 67 ? 2.090 -70.155 2.285 1.00 65.62 67 LEU A O 1
ATOM 543 N N . GLY A 1 68 ? 0.235 -70.945 1.279 1.00 64.06 68 GLY A N 1
ATOM 544 C CA . GLY A 1 68 ? -0.718 -70.082 1.973 1.00 64.06 68 GLY A CA 1
ATOM 545 C C . GLY A 1 68 ? -0.687 -70.275 3.493 1.00 64.06 68 GLY A C 1
ATOM 546 O O . GLY A 1 68 ? -0.597 -69.297 4.231 1.00 64.06 68 GLY A O 1
ATOM 547 N N . VAL A 1 69 ? -0.672 -71.516 3.991 1.00 67.25 69 VAL A N 1
ATOM 548 C CA . VAL A 1 69 ? -0.569 -71.834 5.428 1.00 67.25 69 VAL A CA 1
ATOM 549 C C . VAL A 1 69 ? 0.764 -71.366 6.009 1.00 67.25 69 VAL A C 1
ATOM 551 O O . VAL A 1 69 ? 0.779 -70.786 7.093 1.00 67.25 69 VAL A O 1
ATOM 554 N N . GLN A 1 70 ? 1.885 -71.570 5.314 1.00 66.19 70 GLN A N 1
ATOM 555 C CA . GLN A 1 70 ? 3.195 -71.097 5.772 1.00 66.19 70 GLN A CA 1
ATOM 556 C C . GLN A 1 70 ? 3.261 -69.567 5.823 1.00 66.19 70 GLN A C 1
ATOM 558 O O . GLN A 1 70 ? 3.723 -69.011 6.824 1.00 66.19 70 GLN A O 1
ATOM 563 N N . ALA A 1 71 ? 2.740 -68.889 4.797 1.00 68.62 71 ALA A N 1
ATOM 564 C CA . ALA A 1 71 ? 2.630 -67.436 4.763 1.00 68.62 71 ALA A CA 1
ATOM 565 C C . ALA A 1 71 ? 1.711 -66.911 5.878 1.00 68.62 71 ALA A C 1
ATOM 567 O O . ALA A 1 71 ? 2.065 -65.952 6.555 1.00 68.62 71 ALA A O 1
ATOM 568 N N . VAL A 1 72 ? 0.583 -67.575 6.155 1.00 71.88 72 VAL A N 1
ATOM 569 C CA . VAL A 1 72 ? -0.341 -67.232 7.252 1.00 71.88 72 VAL A CA 1
ATOM 570 C C . VAL A 1 72 ? 0.288 -67.442 8.627 1.00 71.88 72 VAL A C 1
ATOM 572 O O . VAL A 1 72 ? 0.169 -66.577 9.493 1.00 71.88 72 VAL A O 1
ATOM 575 N N . VAL A 1 73 ? 1.003 -68.549 8.845 1.00 73.56 73 VAL A N 1
ATOM 576 C CA . VAL A 1 73 ? 1.728 -68.810 10.101 1.00 73.56 73 VAL A CA 1
ATOM 577 C C . VAL A 1 73 ? 2.794 -67.741 10.347 1.00 73.56 73 VAL A C 1
ATOM 579 O O . VAL A 1 73 ? 3.008 -67.339 11.490 1.00 73.56 73 VAL A O 1
ATOM 582 N N . LEU A 1 74 ? 3.436 -67.255 9.289 1.00 72.62 74 LEU A N 1
ATOM 583 C CA . LEU A 1 74 ? 4.431 -66.192 9.347 1.00 72.62 74 LEU A CA 1
ATOM 584 C C . LEU A 1 74 ? 3.784 -64.819 9.599 1.00 72.62 74 LEU A C 1
ATOM 586 O O . LEU A 1 74 ? 4.145 -64.147 10.562 1.00 72.62 74 LEU A O 1
ATOM 590 N N . LEU A 1 75 ? 2.748 -64.465 8.834 1.00 71.44 75 LEU A N 1
ATOM 591 C CA . LEU A 1 75 ? 1.960 -63.238 8.993 1.00 71.44 75 LEU A CA 1
ATOM 592 C C . LEU A 1 75 ? 1.291 -63.136 10.377 1.00 71.44 75 LEU A C 1
ATOM 594 O O . LEU A 1 75 ? 1.203 -62.048 10.943 1.00 71.44 75 LEU A O 1
ATOM 598 N N . SER A 1 76 ? 0.858 -64.261 10.962 1.00 73.06 76 SER A N 1
ATOM 599 C CA . SER A 1 76 ? 0.225 -64.300 12.292 1.00 73.06 76 SER A CA 1
ATOM 600 C C . SER A 1 76 ? 1.175 -63.934 13.437 1.00 73.06 76 SER A C 1
ATOM 602 O O . SER A 1 76 ? 0.720 -63.540 14.510 1.00 73.06 76 SER A O 1
ATOM 604 N N . LYS A 1 77 ? 2.492 -64.042 13.209 1.00 74.94 77 LYS A N 1
ATOM 605 C CA . LYS A 1 77 ? 3.541 -63.692 14.177 1.00 74.94 77 LYS A CA 1
ATOM 606 C C . LYS A 1 77 ? 4.037 -62.250 14.031 1.00 74.94 77 LYS A C 1
ATOM 608 O O . LYS A 1 77 ? 4.764 -61.799 14.909 1.00 74.94 77 LYS A O 1
ATOM 613 N N . MET A 1 78 ? 3.654 -61.566 12.952 1.00 74.12 78 MET A N 1
ATOM 614 C CA . MET A 1 78 ? 4.101 -60.215 12.598 1.00 74.12 78 MET A CA 1
ATOM 615 C C . MET A 1 78 ? 3.122 -59.143 13.076 1.00 74.12 78 MET A C 1
ATOM 617 O O . MET A 1 78 ? 1.907 -59.380 13.118 1.00 74.12 78 MET A O 1
ATOM 621 N N . ASP A 1 79 ? 3.640 -57.956 13.384 1.00 75.25 79 ASP A N 1
ATOM 622 C CA . ASP A 1 79 ? 2.821 -56.765 13.620 1.00 75.25 79 ASP A CA 1
ATOM 623 C C . ASP A 1 79 ? 2.316 -56.136 12.301 1.00 75.25 79 ASP A C 1
ATOM 625 O O . ASP A 1 79 ? 2.694 -56.537 11.202 1.00 75.25 79 ASP A O 1
ATOM 629 N N . GLU A 1 80 ? 1.399 -55.169 12.376 1.00 70.69 80 GLU A N 1
ATOM 630 C CA . GLU A 1 80 ? 0.765 -54.586 11.181 1.00 70.69 80 GLU A CA 1
ATOM 631 C C . GLU A 1 80 ? 1.761 -53.846 10.264 1.00 70.69 80 GLU A C 1
ATOM 633 O O . GLU A 1 80 ? 1.600 -53.850 9.043 1.00 70.69 80 GLU A O 1
ATOM 638 N N . LYS A 1 81 ? 2.836 -53.271 10.827 1.00 71.50 81 LYS A N 1
ATOM 639 C CA . LYS A 1 81 ? 3.888 -52.599 10.047 1.00 71.50 81 LYS A CA 1
ATOM 640 C C . LYS A 1 81 ? 4.750 -53.611 9.303 1.00 71.50 81 LYS A C 1
ATOM 642 O O . LYS A 1 81 ? 5.030 -53.424 8.122 1.00 71.50 81 LYS A O 1
ATOM 647 N N . GLU A 1 82 ? 5.134 -54.692 9.972 1.00 74.19 82 GLU A N 1
ATOM 648 C CA . GLU A 1 82 ? 5.867 -55.813 9.388 1.00 74.19 82 GLU A CA 1
ATOM 649 C C . GLU A 1 82 ? 5.052 -56.503 8.284 1.00 74.19 82 GLU A C 1
ATOM 651 O O . GLU A 1 82 ? 5.602 -56.821 7.228 1.00 74.19 82 GLU A O 1
ATOM 656 N N . ARG A 1 83 ? 3.730 -56.654 8.468 1.00 78.44 83 ARG A N 1
ATOM 657 C CA . ARG A 1 83 ? 2.817 -57.161 7.426 1.00 78.44 83 ARG A CA 1
ATOM 658 C C . ARG A 1 83 ? 2.790 -56.252 6.196 1.00 78.44 83 ARG A C 1
ATOM 660 O O . ARG A 1 83 ? 2.832 -56.762 5.080 1.00 78.44 83 ARG A O 1
ATOM 667 N N . GLY A 1 84 ? 2.780 -54.930 6.384 1.00 74.44 84 GLY A N 1
ATOM 668 C CA . GLY A 1 84 ? 2.868 -53.963 5.285 1.00 74.44 84 GLY A CA 1
ATOM 669 C C . GLY A 1 84 ? 4.192 -54.042 4.511 1.00 74.44 84 GLY A C 1
ATOM 670 O O . GLY A 1 84 ? 4.189 -54.011 3.282 1.00 74.44 84 GLY A O 1
ATOM 671 N N . VAL A 1 85 ? 5.323 -54.218 5.206 1.00 78.31 85 VAL A N 1
ATOM 672 C CA . VAL A 1 85 ? 6.642 -54.417 4.569 1.00 78.31 85 VAL A CA 1
ATOM 673 C C . VAL A 1 85 ? 6.679 -55.722 3.773 1.00 78.31 85 VAL A C 1
ATOM 675 O O . VAL A 1 85 ? 7.149 -55.736 2.636 1.00 78.31 85 VAL A O 1
ATOM 678 N N . LEU A 1 86 ? 6.144 -56.810 4.335 1.00 75.88 86 LEU A N 1
ATOM 679 C CA . LEU A 1 86 ? 6.055 -58.092 3.640 1.00 75.88 86 LEU A CA 1
ATOM 680 C C . LEU A 1 86 ? 5.175 -58.000 2.389 1.00 75.88 86 LEU A C 1
ATOM 682 O O . LEU A 1 86 ? 5.532 -58.552 1.353 1.00 75.88 86 LEU A O 1
ATOM 686 N N . LEU A 1 87 ? 4.061 -57.269 2.462 1.00 78.19 87 LEU A N 1
ATOM 687 C CA . LEU A 1 87 ? 3.176 -57.037 1.323 1.00 78.19 87 LEU A CA 1
ATOM 688 C C . LEU A 1 87 ? 3.889 -56.271 0.197 1.00 78.19 87 LEU A C 1
ATOM 690 O O . LEU A 1 87 ? 3.788 -56.665 -0.962 1.00 78.19 87 LEU A O 1
ATOM 694 N N . MET A 1 88 ? 4.690 -55.252 0.525 1.00 79.81 88 MET A N 1
ATOM 695 C CA . MET A 1 88 ? 5.517 -54.547 -0.464 1.00 79.81 88 MET A CA 1
ATOM 696 C C . MET A 1 88 ? 6.604 -55.437 -1.077 1.00 79.81 88 MET A C 1
ATOM 698 O O . MET A 1 88 ? 6.862 -55.344 -2.276 1.00 79.81 88 MET A O 1
ATOM 702 N N . GLU A 1 89 ? 7.221 -56.332 -0.304 1.00 78.31 89 GLU A N 1
ATOM 703 C CA . GLU A 1 89 ? 8.178 -57.312 -0.839 1.00 78.31 89 GLU A CA 1
ATOM 704 C C . GLU A 1 89 ? 7.501 -58.319 -1.780 1.00 78.31 89 GLU A C 1
ATOM 706 O O . GLU A 1 89 ? 8.028 -58.589 -2.858 1.00 78.31 89 GLU A O 1
ATOM 711 N N . LEU A 1 90 ? 6.307 -58.822 -1.439 1.00 79.44 90 LEU A N 1
ATOM 712 C CA . LEU A 1 90 ? 5.517 -59.681 -2.331 1.00 79.44 90 LEU A CA 1
ATOM 713 C C . LEU A 1 90 ? 5.173 -58.966 -3.647 1.00 79.44 90 LEU A C 1
ATOM 715 O O . LEU A 1 90 ? 5.358 -59.537 -4.721 1.00 79.44 90 LEU A O 1
ATOM 719 N N . VAL A 1 91 ? 4.757 -57.698 -3.576 1.00 81.81 91 VAL A N 1
ATOM 720 C CA . VAL A 1 91 ? 4.525 -56.849 -4.758 1.00 81.81 91 VAL A CA 1
ATOM 721 C C . VAL A 1 91 ? 5.813 -56.676 -5.573 1.00 81.81 91 VAL A C 1
ATOM 723 O O . VAL A 1 91 ? 5.788 -56.770 -6.802 1.00 81.81 91 VAL A O 1
ATOM 726 N N . THR A 1 92 ? 6.951 -56.470 -4.907 1.00 82.12 92 THR A N 1
ATOM 727 C CA . THR A 1 92 ? 8.260 -56.287 -5.555 1.00 82.12 92 THR A CA 1
ATOM 728 C C . THR A 1 92 ? 8.692 -57.542 -6.312 1.00 82.12 92 THR A C 1
ATOM 730 O O . THR A 1 92 ? 9.149 -57.434 -7.447 1.00 82.12 92 THR A O 1
ATOM 733 N N . ILE A 1 93 ? 8.473 -58.736 -5.749 1.00 81.75 93 ILE A N 1
ATOM 734 C CA . ILE A 1 93 ? 8.772 -60.018 -6.412 1.00 81.75 93 ILE A CA 1
ATOM 735 C C . ILE A 1 93 ? 8.013 -60.143 -7.742 1.00 81.75 93 ILE A C 1
ATOM 737 O O . ILE A 1 93 ? 8.603 -60.541 -8.747 1.00 81.75 93 ILE A O 1
ATOM 741 N N . VAL A 1 94 ? 6.734 -59.751 -7.781 1.00 80.88 94 VAL A N 1
ATOM 742 C CA . VAL A 1 94 ? 5.927 -59.762 -9.017 1.00 80.88 94 VAL A CA 1
ATOM 743 C C . VAL A 1 94 ? 6.449 -58.742 -10.038 1.00 80.88 94 VAL A C 1
ATOM 745 O O . VAL A 1 94 ? 6.480 -59.021 -11.236 1.00 80.88 94 VAL A O 1
ATOM 748 N N . HIS A 1 95 ? 6.912 -57.572 -9.587 1.00 79.56 95 HIS A N 1
ATOM 749 C CA . HIS A 1 95 ? 7.444 -56.524 -10.469 1.00 79.56 95 HIS A CA 1
ATOM 750 C C . HIS A 1 95 ? 8.832 -56.835 -11.038 1.00 79.56 95 HIS A C 1
ATOM 752 O O . HIS A 1 95 ? 9.106 -56.480 -12.185 1.00 79.56 95 HIS A O 1
ATOM 758 N N . GLU A 1 96 ? 9.698 -57.484 -10.255 1.00 81.50 96 GLU A N 1
ATOM 759 C CA . GLU A 1 96 ? 11.048 -57.899 -10.659 1.00 81.50 96 GLU A CA 1
ATOM 760 C C . GLU A 1 96 ? 11.037 -59.147 -11.560 1.00 81.50 96 GLU A C 1
ATOM 762 O O . GLU A 1 96 ? 12.024 -59.428 -12.248 1.00 81.50 96 GLU A O 1
ATOM 767 N N . ALA A 1 97 ? 9.928 -59.892 -11.592 1.00 77.44 97 ALA A N 1
ATOM 768 C CA . ALA A 1 97 ? 9.779 -61.071 -12.430 1.00 77.44 97 ALA A CA 1
ATOM 769 C C . ALA A 1 97 ? 9.838 -60.731 -13.931 1.00 77.44 97 ALA A C 1
ATOM 771 O O . ALA A 1 97 ? 9.221 -59.786 -14.427 1.00 77.44 97 ALA A O 1
ATOM 772 N N . SER A 1 98 ? 10.552 -61.560 -14.698 1.00 75.75 98 SER A N 1
ATOM 773 C CA . SER A 1 98 ? 10.568 -61.445 -16.161 1.00 75.75 98 SER A CA 1
ATOM 774 C C . SER A 1 98 ? 9.172 -61.688 -16.758 1.00 75.75 98 SER A C 1
ATOM 776 O O . SER A 1 98 ? 8.394 -62.472 -16.216 1.00 75.75 98 SER A O 1
ATOM 778 N N . LEU A 1 99 ? 8.883 -61.090 -17.920 1.00 71.81 99 LEU A N 1
ATOM 779 C CA . LEU A 1 99 ? 7.590 -61.186 -18.624 1.00 71.81 99 LEU A CA 1
ATOM 780 C C . LEU A 1 99 ? 7.061 -62.619 -18.812 1.00 71.81 99 LEU A C 1
ATOM 782 O O . LEU A 1 99 ? 5.852 -62.809 -18.844 1.00 71.81 99 LEU A O 1
ATOM 786 N N . GLN A 1 100 ? 7.945 -63.616 -18.919 1.00 72.25 100 GLN A N 1
ATOM 787 C CA . GLN A 1 100 ? 7.561 -65.025 -19.068 1.00 72.25 100 GLN A CA 1
ATOM 788 C C . GLN A 1 100 ? 6.986 -65.638 -17.782 1.00 72.25 100 GLN A C 1
ATOM 790 O O . GLN A 1 100 ? 6.176 -66.551 -17.860 1.00 72.25 100 GLN A O 1
ATOM 795 N N . TRP A 1 101 ? 7.400 -65.138 -16.617 1.00 74.38 101 TRP A N 1
ATOM 796 C CA . TRP A 1 101 ? 7.075 -65.707 -15.307 1.00 74.38 101 TRP A CA 1
ATOM 797 C C . TRP A 1 101 ? 6.164 -64.809 -14.468 1.00 74.38 101 TRP A C 1
ATOM 799 O O . TRP A 1 101 ? 5.584 -65.271 -13.493 1.00 74.38 101 TRP A O 1
ATOM 809 N N . ARG A 1 102 ? 6.009 -63.534 -14.846 1.00 79.06 102 ARG A N 1
ATOM 810 C CA . ARG A 1 102 ? 5.243 -62.529 -14.096 1.00 79.06 102 ARG A CA 1
ATOM 811 C C . ARG A 1 102 ? 3.816 -62.970 -13.770 1.00 79.06 102 ARG A C 1
ATOM 813 O O . ARG A 1 102 ? 3.393 -62.796 -12.638 1.00 79.06 102 ARG A O 1
ATOM 820 N N . GLN A 1 103 ? 3.117 -63.586 -14.724 1.00 77.38 103 GLN A N 1
ATOM 821 C CA . GLN A 1 103 ? 1.750 -64.078 -14.518 1.00 77.38 103 GLN A CA 1
ATOM 822 C C . GLN A 1 103 ? 1.684 -65.206 -13.474 1.00 77.38 103 GLN A C 1
ATOM 824 O O . GLN A 1 103 ? 0.725 -65.293 -12.716 1.00 77.38 103 GLN A O 1
ATOM 829 N N . GLU A 1 104 ? 2.719 -66.042 -13.404 1.00 74.19 104 GLU A N 1
ATOM 830 C CA . GLU A 1 104 ? 2.796 -67.139 -12.439 1.00 74.19 104 GLU A CA 1
ATOM 831 C C . GLU A 1 104 ? 3.168 -66.631 -11.039 1.00 74.19 104 GLU A C 1
ATOM 833 O O . GLU A 1 104 ? 2.573 -67.050 -10.050 1.00 74.19 104 GLU A O 1
ATOM 838 N N . TYR A 1 105 ? 4.078 -65.654 -10.950 1.00 79.94 105 TYR A N 1
ATOM 839 C CA . TYR A 1 105 ? 4.357 -64.949 -9.695 1.00 79.94 105 TYR A CA 1
ATOM 840 C C . TYR A 1 105 ? 3.122 -64.194 -9.178 1.00 79.94 105 TYR A C 1
ATOM 842 O O . TYR A 1 105 ? 2.836 -64.258 -7.985 1.00 79.94 105 TYR A O 1
ATOM 850 N N . GLU A 1 106 ? 2.371 -63.522 -10.056 1.00 81.44 106 GLU A N 1
ATOM 851 C CA . GLU A 1 106 ? 1.113 -62.849 -9.707 1.00 81.44 106 GLU A CA 1
ATOM 852 C C . GLU A 1 106 ? 0.073 -63.853 -9.185 1.00 81.44 106 GLU A C 1
ATOM 854 O O . GLU A 1 106 ? -0.465 -63.650 -8.100 1.00 81.44 106 GLU A O 1
ATOM 859 N N . ARG A 1 107 ? -0.124 -64.993 -9.869 1.00 82.19 107 ARG A N 1
ATOM 860 C CA . ARG A 1 107 ? -1.031 -66.076 -9.437 1.00 82.19 107 ARG A CA 1
ATOM 861 C C . ARG A 1 107 ? -0.718 -66.575 -8.023 1.00 82.19 107 ARG A C 1
ATOM 863 O O . ARG A 1 107 ? -1.626 -66.724 -7.207 1.00 82.19 107 ARG A O 1
ATOM 870 N N . VAL A 1 108 ? 0.557 -66.848 -7.739 1.00 78.62 108 VAL A N 1
ATOM 871 C CA . VAL A 1 108 ? 1.000 -67.384 -6.441 1.00 78.62 108 VAL A CA 1
ATOM 872 C C . VAL A 1 108 ? 0.857 -66.340 -5.333 1.00 78.62 108 VAL A C 1
ATOM 874 O O . VAL A 1 108 ? 0.387 -66.662 -4.242 1.00 78.62 108 VAL A O 1
ATOM 877 N N . VAL A 1 109 ? 1.221 -65.082 -5.598 1.00 82.06 109 VAL A N 1
ATOM 878 C CA . VAL A 1 109 ? 1.086 -64.001 -4.612 1.00 82.06 109 VAL A CA 1
ATOM 879 C C . VAL A 1 109 ? -0.383 -63.687 -4.330 1.00 82.06 109 VAL A C 1
ATOM 881 O O . VAL A 1 109 ? -0.757 -63.566 -3.165 1.00 82.06 109 VAL A O 1
ATOM 884 N N . ASP A 1 110 ? -1.234 -63.634 -5.353 1.00 83.94 110 ASP A N 1
ATOM 885 C CA . ASP A 1 110 ? -2.667 -63.396 -5.180 1.00 83.94 110 ASP A CA 1
ATOM 886 C C . ASP A 1 110 ? -3.323 -64.530 -4.369 1.00 83.94 110 ASP A C 1
ATOM 888 O O . ASP A 1 110 ? -4.091 -64.260 -3.446 1.00 83.94 110 ASP A O 1
ATOM 892 N N . ALA A 1 111 ? -2.952 -65.795 -4.613 1.00 79.38 111 ALA A N 1
ATOM 893 C CA . ALA A 1 111 ? -3.412 -66.933 -3.810 1.00 79.38 111 ALA A CA 1
ATOM 894 C C . ALA A 1 111 ? -3.015 -66.810 -2.326 1.00 79.38 111 ALA A C 1
ATOM 896 O O . ALA A 1 111 ? -3.840 -67.057 -1.442 1.00 79.38 111 ALA A O 1
ATOM 897 N N . ILE A 1 112 ? -1.784 -66.367 -2.040 1.00 80.62 112 ILE A N 1
ATOM 898 C CA . ILE A 1 112 ? -1.321 -66.088 -0.672 1.00 80.62 112 ILE A CA 1
ATOM 899 C C . ILE A 1 112 ? -2.159 -64.971 -0.031 1.00 80.62 112 ILE A C 1
ATOM 901 O O . ILE A 1 112 ? -2.560 -65.101 1.128 1.00 80.62 112 ILE A O 1
ATOM 905 N N . LEU A 1 113 ? -2.454 -63.896 -0.770 1.00 82.69 113 LEU A N 1
ATOM 906 C CA . LEU A 1 113 ? -3.255 -62.769 -0.282 1.00 82.69 113 LEU A CA 1
ATOM 907 C C . LEU A 1 113 ? -4.703 -63.180 0.025 1.00 82.69 113 LEU A C 1
ATOM 909 O O . LEU A 1 113 ? -5.207 -62.840 1.099 1.00 82.69 113 LEU A O 1
ATOM 913 N N . TYR A 1 114 ? -5.348 -63.960 -0.850 1.00 83.25 114 TYR A N 1
ATOM 914 C CA . TYR A 1 114 ? -6.691 -64.499 -0.602 1.00 83.25 114 TYR A CA 1
ATOM 915 C C . TYR A 1 114 ? -6.722 -65.413 0.621 1.00 83.25 114 TYR A C 1
ATOM 917 O O . TYR A 1 114 ? -7.603 -65.283 1.474 1.00 83.25 114 TYR A O 1
ATOM 925 N N . TYR A 1 115 ? -5.745 -66.315 0.740 1.00 80.50 115 TYR A N 1
ATOM 926 C CA . TYR A 1 115 ? -5.676 -67.261 1.851 1.00 80.50 115 TYR A CA 1
ATOM 927 C C . TYR A 1 115 ? -5.424 -66.550 3.189 1.00 80.50 115 TYR A C 1
ATOM 929 O O . TYR A 1 115 ? -6.048 -66.865 4.205 1.00 80.50 115 TYR A O 1
ATOM 937 N N . ALA A 1 116 ? -4.564 -65.528 3.192 1.00 80.44 116 ALA A N 1
ATOM 938 C CA . ALA A 1 116 ? -4.277 -64.727 4.377 1.00 80.44 116 ALA A CA 1
ATOM 939 C C . ALA A 1 116 ? -5.442 -63.830 4.817 1.00 80.44 116 ALA A C 1
ATOM 941 O O . ALA A 1 116 ? -5.623 -63.612 6.022 1.00 80.44 116 ALA A O 1
ATOM 942 N N . HIS A 1 117 ? -6.256 -63.352 3.875 1.00 82.25 117 HIS A N 1
ATOM 943 C CA . HIS A 1 117 ? -7.503 -62.661 4.187 1.00 82.25 117 HIS A CA 1
ATOM 944 C C . HIS A 1 117 ? -8.567 -63.622 4.741 1.00 82.25 117 HIS A C 1
ATOM 946 O O . HIS A 1 117 ? -9.144 -63.348 5.793 1.00 82.25 117 HIS A O 1
ATOM 952 N N . ALA A 1 118 ? -8.762 -64.788 4.113 1.00 80.56 118 ALA A N 1
ATOM 953 C CA . ALA A 1 118 ? -9.708 -65.808 4.576 1.00 80.56 118 ALA A CA 1
ATOM 954 C C . ALA A 1 118 ? -9.381 -66.330 5.991 1.00 80.56 118 ALA A C 1
ATOM 956 O O . ALA A 1 118 ? -10.285 -66.641 6.766 1.00 80.56 118 ALA A O 1
ATOM 957 N N . ALA A 1 119 ? -8.095 -66.376 6.355 1.00 77.69 119 ALA A N 1
ATOM 958 C CA . ALA A 1 119 ? -7.626 -66.727 7.697 1.00 77.69 119 ALA A CA 1
ATOM 959 C C . ALA A 1 119 ? -7.760 -65.590 8.738 1.00 77.69 119 ALA A C 1
ATOM 961 O O . ALA A 1 119 ? -7.453 -65.802 9.912 1.00 77.69 119 ALA A O 1
ATOM 962 N N . GLY A 1 120 ? -8.185 -64.386 8.337 1.00 75.75 120 GLY A N 1
ATOM 963 C CA . GLY A 1 120 ? -8.355 -63.225 9.218 1.00 75.75 120 GLY A CA 1
ATOM 964 C C . GLY A 1 120 ? -7.051 -62.544 9.654 1.00 75.75 120 GLY A C 1
ATOM 965 O O . GLY A 1 120 ? -7.057 -61.780 10.618 1.00 75.75 120 GLY A O 1
ATOM 966 N N . VAL A 1 121 ? -5.926 -62.820 8.982 1.00 79.75 121 VAL A N 1
ATOM 967 C CA . VAL A 1 121 ? -4.608 -62.257 9.336 1.00 79.75 121 VAL A CA 1
ATOM 968 C C . VAL A 1 121 ? -4.324 -60.943 8.598 1.00 79.75 121 VAL A C 1
ATOM 970 O O . VAL A 1 121 ? -3.679 -60.051 9.156 1.00 79.75 121 VAL A O 1
ATOM 973 N N . LEU A 1 122 ? -4.833 -60.788 7.372 1.00 78.31 122 LEU A N 1
ATOM 974 C CA . LEU A 1 122 ? -4.816 -59.525 6.627 1.00 78.31 122 LEU A CA 1
ATOM 975 C C . LEU A 1 122 ? -6.186 -58.840 6.677 1.00 78.31 122 LEU A C 1
ATOM 977 O O . LEU A 1 122 ? -7.220 -59.468 6.438 1.00 78.31 122 LEU A O 1
ATOM 981 N N . SER A 1 123 ? -6.182 -57.532 6.945 1.00 79.94 123 SER A N 1
ATOM 982 C CA . SER A 1 123 ? -7.375 -56.695 6.803 1.00 79.94 123 SER A CA 1
ATOM 983 C C . SER A 1 123 ? -7.797 -56.609 5.333 1.00 79.94 123 SER A C 1
ATOM 985 O O . SER A 1 123 ? -6.974 -56.774 4.429 1.00 79.94 123 SER A O 1
ATOM 987 N N . ILE A 1 124 ? -9.080 -56.324 5.090 1.00 80.62 124 ILE A N 1
ATOM 988 C CA . ILE A 1 124 ? -9.607 -56.181 3.725 1.00 80.62 124 ILE A CA 1
ATOM 989 C C . ILE A 1 124 ? -8.867 -55.084 2.945 1.00 80.62 124 ILE A C 1
ATOM 991 O O . ILE A 1 124 ? -8.531 -55.281 1.783 1.00 80.62 124 ILE A O 1
ATOM 995 N N . ASN A 1 125 ? -8.504 -53.990 3.623 1.00 77.75 125 ASN A N 1
ATOM 996 C CA . ASN A 1 125 ? -7.740 -52.888 3.045 1.00 77.75 125 ASN A CA 1
ATOM 997 C C . ASN A 1 125 ? -6.379 -53.343 2.511 1.00 77.75 125 ASN A C 1
ATOM 999 O O . ASN A 1 125 ? -6.065 -53.074 1.358 1.00 77.75 125 ASN A O 1
ATOM 1003 N N . MET A 1 126 ? -5.599 -54.064 3.326 1.00 76.75 126 MET A N 1
ATOM 1004 C CA . MET A 1 126 ? -4.278 -54.550 2.918 1.00 76.75 126 MET A CA 1
ATOM 1005 C C . MET A 1 126 ? -4.375 -55.605 1.814 1.00 76.75 126 MET A C 1
ATOM 1007 O O . MET A 1 126 ? -3.544 -55.623 0.913 1.00 76.75 126 MET A O 1
ATOM 1011 N N . CYS A 1 127 ? -5.388 -56.474 1.860 1.00 82.69 127 CYS A N 1
ATOM 1012 C CA . CYS A 1 127 ? -5.602 -57.488 0.829 1.00 82.69 127 CYS A CA 1
ATOM 1013 C C . CYS A 1 127 ? -5.934 -56.845 -0.526 1.00 82.69 127 CYS A C 1
ATOM 1015 O O . CYS A 1 127 ? -5.257 -57.121 -1.512 1.00 82.69 127 CYS A O 1
ATOM 1017 N N . VAL A 1 128 ? -6.918 -55.941 -0.563 1.00 82.75 128 VAL A N 1
ATOM 1018 C CA . VAL A 1 128 ? -7.328 -55.243 -1.790 1.00 82.75 128 VAL A CA 1
ATOM 1019 C C . VAL A 1 128 ? -6.212 -54.341 -2.323 1.00 82.75 128 VAL A C 1
ATOM 1021 O O . VAL A 1 128 ? -5.971 -54.329 -3.527 1.00 82.75 128 VAL A O 1
ATOM 1024 N N . GLU A 1 129 ? -5.486 -53.633 -1.452 1.00 80.94 129 GLU A N 1
ATOM 1025 C CA . GLU A 1 129 ? -4.321 -52.828 -1.840 1.00 80.94 129 GLU A CA 1
ATOM 1026 C C . GLU A 1 129 ? -3.199 -53.700 -2.420 1.00 80.94 129 GLU A C 1
ATOM 1028 O O . GLU A 1 129 ? -2.667 -53.381 -3.479 1.00 80.94 129 GLU A O 1
ATOM 1033 N N . GLY A 1 130 ? -2.886 -54.838 -1.793 1.00 79.00 130 GLY A N 1
ATOM 1034 C CA . GLY A 1 130 ? -1.905 -55.795 -2.307 1.00 79.00 130 GLY A CA 1
ATOM 1035 C C . GLY A 1 130 ? -2.288 -56.371 -3.667 1.00 79.00 130 GLY A C 1
ATOM 1036 O O . GLY A 1 130 ? -1.460 -56.370 -4.571 1.00 79.00 130 GLY A O 1
ATOM 1037 N N . LEU A 1 131 ? -3.546 -56.790 -3.839 1.00 83.69 131 LEU A N 1
ATOM 1038 C CA . LEU A 1 131 ? -4.063 -57.290 -5.115 1.00 83.69 131 LEU A CA 1
ATOM 1039 C C . LEU A 1 131 ? -4.019 -56.197 -6.195 1.00 83.69 131 LEU A C 1
ATOM 1041 O O . LEU A 1 131 ? -3.551 -56.437 -7.305 1.00 83.69 131 LEU A O 1
ATOM 1045 N N . ALA A 1 132 ? -4.458 -54.976 -5.885 1.00 81.75 132 ALA A N 1
ATOM 1046 C CA . ALA A 1 132 ? -4.396 -53.866 -6.831 1.00 81.75 132 ALA A CA 1
ATOM 1047 C C . ALA A 1 132 ? -2.947 -53.539 -7.231 1.00 81.75 132 ALA A C 1
ATOM 1049 O O . ALA A 1 132 ? -2.682 -53.269 -8.399 1.00 81.75 132 ALA A O 1
ATOM 1050 N N . LEU A 1 133 ? -2.005 -53.605 -6.285 1.00 81.12 133 LEU A N 1
ATOM 1051 C CA . LEU A 1 133 ? -0.592 -53.333 -6.533 1.00 81.12 133 LEU A CA 1
ATOM 1052 C C . LEU A 1 133 ? 0.117 -54.451 -7.297 1.00 81.12 133 LEU A C 1
ATOM 1054 O O . LEU A 1 133 ? 1.033 -54.133 -8.038 1.00 81.12 133 LEU A O 1
ATOM 1058 N N . THR A 1 134 ? -0.259 -55.728 -7.163 1.00 80.75 134 THR A N 1
ATOM 1059 C CA . THR A 1 134 ? 0.361 -56.825 -7.939 1.00 80.75 134 THR A CA 1
ATOM 1060 C C . THR A 1 134 ? -0.064 -56.839 -9.409 1.00 80.75 134 THR A C 1
ATOM 1062 O O . THR A 1 134 ? 0.630 -57.443 -10.227 1.00 80.75 134 THR A O 1
ATOM 1065 N N . ALA A 1 135 ? -1.160 -56.159 -9.761 1.00 79.06 135 ALA A N 1
ATOM 1066 C CA . ALA A 1 135 ? -1.694 -56.127 -11.119 1.00 79.06 135 ALA A CA 1
ATOM 1067 C C . ALA A 1 135 ? -0.785 -55.375 -12.111 1.00 79.06 135 ALA A C 1
ATOM 1069 O O . ALA A 1 135 ? -0.260 -54.294 -11.835 1.00 79.06 135 ALA A O 1
ATOM 1070 N N . ASP A 1 136 ? -0.628 -55.921 -13.320 1.00 75.81 136 ASP A N 1
ATOM 1071 C CA . ASP A 1 136 ? 0.099 -55.253 -14.404 1.00 75.81 136 ASP A CA 1
ATOM 1072 C C . ASP A 1 136 ? -0.792 -54.287 -15.208 1.00 75.81 136 ASP A C 1
ATOM 1074 O O . ASP A 1 136 ? -1.408 -54.642 -16.216 1.00 75.81 136 ASP A O 1
ATOM 1078 N N . PHE A 1 137 ? -0.780 -53.009 -14.826 1.00 73.06 137 PHE A N 1
ATOM 1079 C CA . PHE A 1 137 ? -1.474 -51.943 -15.560 1.00 73.06 137 PHE A CA 1
ATOM 1080 C C . PHE A 1 137 ? -0.831 -51.573 -16.909 1.00 73.06 137 PHE A C 1
ATOM 1082 O O . PHE A 1 137 ? -1.370 -50.730 -17.629 1.00 73.06 137 PHE A O 1
ATOM 1089 N N . THR A 1 138 ? 0.302 -52.181 -17.293 1.00 71.50 138 THR A N 1
ATOM 1090 C CA . THR A 1 138 ? 0.889 -51.992 -18.633 1.00 71.50 138 THR A CA 1
ATOM 1091 C C . THR A 1 138 ? 0.208 -52.837 -19.714 1.00 71.50 138 THR A C 1
ATOM 1093 O O . THR A 1 138 ? 0.541 -52.684 -20.893 1.00 71.50 138 THR A O 1
ATOM 1096 N N . LEU A 1 139 ? -0.756 -53.691 -19.327 1.00 69.94 139 LEU A N 1
ATOM 1097 C CA . LEU A 1 139 ? -1.545 -54.574 -20.200 1.00 69.94 139 LEU A CA 1
ATOM 1098 C C . LEU A 1 139 ? -0.688 -55.548 -21.028 1.00 69.94 139 LEU A C 1
ATOM 1100 O O . LEU A 1 139 ? -1.096 -55.988 -22.105 1.00 69.94 139 LEU A O 1
ATOM 1104 N N . ARG A 1 140 ? 0.525 -55.866 -20.558 1.00 71.50 140 ARG A N 1
ATOM 1105 C CA . ARG A 1 140 ? 1.424 -56.816 -21.229 1.00 71.50 140 ARG A CA 1
ATOM 1106 C C . ARG A 1 140 ? 1.124 -58.266 -20.849 1.00 71.50 140 ARG A C 1
ATOM 1108 O O . ARG A 1 140 ? 1.458 -59.161 -21.624 1.00 71.50 140 ARG A O 1
ATOM 1115 N N . THR A 1 141 ? 0.484 -58.492 -19.703 1.00 71.81 141 THR A N 1
ATOM 1116 C CA . THR A 1 141 ? -0.067 -59.781 -19.261 1.00 71.81 141 THR A CA 1
ATOM 1117 C C . THR A 1 141 ? -1.600 -59.741 -19.236 1.00 71.81 141 THR A C 1
ATOM 1119 O O . THR A 1 141 ? -2.216 -58.674 -19.211 1.00 71.81 141 THR A O 1
ATOM 1122 N N . ILE A 1 142 ? -2.237 -60.915 -19.300 1.00 71.06 142 ILE A N 1
ATOM 1123 C CA . ILE A 1 142 ? -3.699 -61.032 -19.211 1.00 71.06 142 ILE A CA 1
ATOM 1124 C C . ILE A 1 142 ? -4.110 -60.781 -17.758 1.00 71.06 142 ILE A C 1
ATOM 1126 O O . ILE A 1 142 ? -3.638 -61.481 -16.865 1.00 71.06 142 ILE A O 1
ATOM 1130 N N . MET A 1 143 ? -4.998 -59.812 -17.535 1.00 73.38 143 MET A N 1
ATOM 1131 C CA . MET A 1 143 ? -5.544 -59.520 -16.208 1.00 73.38 143 MET A CA 1
ATOM 1132 C C . MET A 1 143 ? -6.547 -60.593 -15.781 1.00 73.38 143 MET A C 1
ATOM 1134 O O . MET A 1 143 ? -7.410 -60.982 -16.571 1.00 73.38 143 MET A O 1
ATOM 1138 N N . ASP A 1 144 ? -6.460 -61.035 -14.528 1.00 76.88 144 ASP A N 1
ATOM 1139 C CA . ASP A 1 144 ? -7.420 -61.972 -13.950 1.00 76.88 144 ASP A CA 1
ATOM 1140 C C . ASP A 1 144 ? -8.757 -61.264 -13.639 1.00 76.88 144 ASP A C 1
ATOM 1142 O O . ASP A 1 144 ? -8.792 -60.360 -12.801 1.00 76.88 144 ASP A O 1
ATOM 1146 N N . PRO A 1 145 ? -9.880 -61.642 -14.280 1.00 76.75 145 PRO A N 1
ATOM 1147 C CA . PRO A 1 145 ? -11.182 -61.052 -13.988 1.00 76.75 145 PRO A CA 1
ATOM 1148 C C . PRO A 1 145 ? -11.692 -61.383 -12.578 1.00 76.75 145 PRO A C 1
ATOM 1150 O O . PRO A 1 145 ? -12.431 -60.581 -12.013 1.00 76.75 145 PRO A O 1
ATOM 1153 N N . GLN A 1 146 ? -11.303 -62.518 -11.982 1.00 77.75 146 GLN A N 1
ATOM 1154 C CA . GLN A 1 146 ? -11.761 -62.891 -10.636 1.00 77.75 146 GLN A CA 1
ATOM 1155 C C . GLN A 1 146 ? -11.207 -61.948 -9.567 1.00 77.75 146 GLN A C 1
ATOM 1157 O O . GLN A 1 146 ? -11.913 -61.593 -8.625 1.00 77.75 146 GLN A O 1
ATOM 1162 N N . LYS A 1 147 ? -9.981 -61.470 -9.775 1.00 83.00 147 LYS A N 1
ATOM 1163 C CA . LYS A 1 147 ? -9.330 -60.455 -8.951 1.00 83.00 147 LYS A CA 1
ATOM 1164 C C . LYS A 1 147 ? -10.086 -59.138 -8.911 1.00 83.00 147 LYS A C 1
ATOM 1166 O O . LYS A 1 147 ? -10.306 -58.589 -7.837 1.00 83.00 147 LYS A O 1
ATOM 1171 N N . TRP A 1 148 ? -10.540 -58.651 -10.059 1.00 82.81 148 TRP A N 1
ATOM 1172 C CA . TRP A 1 148 ? -11.281 -57.392 -10.129 1.00 82.81 148 TRP A CA 1
ATOM 1173 C C . TRP A 1 148 ? -12.708 -57.511 -9.601 1.00 82.81 148 TRP A C 1
ATOM 1175 O O . TRP A 1 148 ? -13.163 -56.585 -8.939 1.00 82.81 148 TRP A O 1
ATOM 1185 N N . ILE A 1 149 ? -13.366 -58.660 -9.798 1.00 84.38 149 ILE A N 1
ATOM 1186 C CA . ILE A 1 149 ? -14.660 -58.958 -9.163 1.00 84.38 149 ILE A CA 1
ATOM 1187 C C . ILE A 1 149 ? -14.506 -58.951 -7.638 1.00 84.38 149 ILE A C 1
ATOM 1189 O O . ILE A 1 149 ? -15.282 -58.302 -6.944 1.00 84.38 149 ILE A O 1
ATOM 1193 N N . PHE A 1 150 ? -13.461 -59.599 -7.113 1.00 83.44 150 PHE A N 1
ATOM 1194 C CA . PHE A 1 150 ? -13.180 -59.586 -5.680 1.00 83.44 150 PHE A CA 1
ATOM 1195 C C . PHE A 1 150 ? -12.909 -58.168 -5.160 1.00 83.44 150 PHE A C 1
ATOM 1197 O O . PHE A 1 150 ? -13.435 -57.790 -4.118 1.00 83.44 150 PHE A O 1
ATOM 1204 N N . ILE A 1 151 ? -12.117 -57.361 -5.870 1.00 82.56 151 ILE A N 1
ATOM 1205 C CA . ILE A 1 151 ? -11.861 -55.967 -5.483 1.00 82.56 151 ILE A CA 1
ATOM 1206 C C . ILE A 1 151 ? -13.171 -55.159 -5.490 1.00 82.56 151 ILE A C 1
ATOM 1208 O O . ILE A 1 151 ? -13.460 -54.477 -4.511 1.00 82.56 151 ILE A O 1
ATOM 1212 N N . GLU A 1 152 ? -13.990 -55.266 -6.537 1.00 81.69 152 GLU A N 1
ATOM 1213 C CA . GLU A 1 152 ? -15.263 -54.544 -6.674 1.00 81.69 152 GLU A CA 1
ATOM 1214 C C . GLU A 1 152 ? -16.265 -54.893 -5.564 1.00 81.69 152 GLU A C 1
ATOM 1216 O O . GLU A 1 152 ? -16.850 -53.995 -4.956 1.00 81.69 152 GLU A O 1
ATOM 1221 N N . GLU A 1 153 ? -16.407 -56.178 -5.234 1.00 82.62 153 GLU A N 1
ATOM 1222 C CA . GLU A 1 153 ? -17.288 -56.643 -4.157 1.00 82.62 153 GLU A CA 1
ATOM 1223 C C . GLU A 1 153 ? -16.831 -56.169 -2.768 1.00 82.62 153 GLU A C 1
ATOM 1225 O O . GLU A 1 153 ? -17.658 -55.974 -1.874 1.00 82.62 153 GLU A O 1
ATOM 1230 N N . ASN A 1 154 ? -15.524 -55.955 -2.582 1.00 79.38 154 ASN A N 1
ATOM 1231 C CA . ASN A 1 154 ? -14.942 -55.606 -1.289 1.00 79.38 154 ASN A CA 1
ATOM 1232 C C . ASN A 1 154 ? -14.642 -54.109 -1.103 1.00 79.38 154 ASN A C 1
ATOM 1234 O O . ASN A 1 154 ? -14.472 -53.685 0.040 1.00 79.38 154 ASN A O 1
ATOM 1238 N N . ILE A 1 155 ? -14.643 -53.283 -2.160 1.00 75.19 155 ILE A N 1
ATOM 1239 C CA . ILE A 1 155 ? -14.499 -51.815 -2.059 1.00 75.19 155 ILE A CA 1
ATOM 1240 C C . ILE A 1 155 ? -15.491 -51.191 -1.054 1.00 75.19 155 ILE A C 1
ATOM 1242 O O . ILE A 1 155 ? -15.054 -50.377 -0.241 1.00 75.19 155 ILE A O 1
ATOM 1246 N N . PRO A 1 156 ? -16.790 -51.561 -1.019 1.00 73.44 156 PRO A N 1
ATOM 1247 C CA . PRO A 1 156 ? -17.731 -51.005 -0.041 1.00 73.44 156 PRO A CA 1
ATOM 1248 C C . PRO A 1 156 ? -17.449 -51.409 1.414 1.00 73.44 156 PRO A C 1
ATOM 1250 O O . PRO A 1 156 ? -17.957 -50.774 2.334 1.00 73.44 156 PRO A O 1
ATOM 1253 N N . LEU A 1 157 ? -16.673 -52.478 1.628 1.00 74.56 157 LEU A N 1
ATOM 1254 C CA . LEU A 1 157 ? -16.276 -52.968 2.952 1.00 74.56 157 LEU A CA 1
ATOM 1255 C C . LEU A 1 157 ? -14.980 -52.312 3.453 1.00 74.56 157 LEU A C 1
ATOM 1257 O O . LEU A 1 157 ? -14.610 -52.493 4.615 1.00 74.56 157 LEU A O 1
ATOM 1261 N N . MET A 1 158 ? -14.287 -51.566 2.591 1.00 70.81 158 MET A N 1
ATOM 1262 C CA . MET A 1 158 ? -13.087 -50.815 2.945 1.00 70.81 158 MET A CA 1
ATOM 1263 C C . MET A 1 158 ? -13.436 -49.514 3.666 1.00 70.81 158 MET A C 1
ATOM 1265 O O . MET A 1 158 ? -14.485 -48.904 3.453 1.00 70.81 158 MET A O 1
ATOM 1269 N N . ASP A 1 159 ? -12.516 -49.038 4.502 1.00 71.50 159 ASP A N 1
ATOM 1270 C CA . ASP A 1 159 ? -12.652 -47.705 5.080 1.00 71.50 159 ASP A CA 1
ATOM 1271 C C . ASP A 1 159 ? -12.365 -46.614 4.032 1.00 71.50 159 ASP A C 1
ATOM 1273 O O . ASP A 1 159 ? -11.637 -46.807 3.057 1.00 71.50 159 ASP A O 1
ATOM 1277 N N . TYR A 1 160 ? -12.911 -45.413 4.244 1.00 71.94 160 TYR A N 1
ATOM 1278 C CA . TYR A 1 160 ? -12.759 -44.305 3.291 1.00 71.94 160 TYR A CA 1
ATOM 1279 C C . TYR A 1 160 ? -11.286 -43.940 3.010 1.00 71.94 160 TYR A C 1
ATOM 1281 O O . TYR A 1 160 ? -10.970 -43.408 1.944 1.00 71.94 160 TYR A O 1
ATOM 1289 N N . LYS A 1 161 ? -10.371 -44.208 3.958 1.00 67.81 161 LYS A N 1
ATOM 1290 C CA . LYS A 1 161 ? -8.927 -43.994 3.781 1.00 67.81 161 LYS A CA 1
ATOM 1291 C C . LYS A 1 161 ? -8.312 -45.042 2.857 1.00 67.81 161 LYS A C 1
ATOM 1293 O O . LYS A 1 161 ? -7.536 -44.657 1.987 1.00 67.81 161 LYS A O 1
ATOM 1298 N N . GLY A 1 162 ? -8.671 -46.316 3.015 1.00 69.06 162 GLY A N 1
ATOM 1299 C CA . GLY A 1 162 ? -8.271 -47.402 2.125 1.00 69.06 162 GLY A CA 1
ATOM 1300 C C . GLY A 1 162 ? -8.777 -47.175 0.704 1.00 69.06 162 GLY A C 1
ATOM 1301 O O . GLY A 1 162 ? -7.986 -47.208 -0.236 1.00 69.06 162 GLY A O 1
ATOM 1302 N N . VAL A 1 163 ? -10.053 -46.802 0.555 1.00 75.00 163 VAL A N 1
ATOM 1303 C CA . VAL A 1 163 ? -10.634 -46.420 -0.745 1.00 75.00 163 VAL A CA 1
ATOM 1304 C C . VAL A 1 163 ? -9.862 -45.250 -1.362 1.00 75.00 163 VAL A C 1
ATOM 1306 O O . VAL A 1 163 ? -9.443 -45.317 -2.514 1.00 75.00 163 VAL A O 1
ATOM 1309 N N . ARG A 1 164 ? -9.586 -44.189 -0.591 1.00 72.75 164 ARG A N 1
ATOM 1310 C CA . ARG A 1 164 ? -8.775 -43.059 -1.068 1.00 72.75 164 ARG A CA 1
ATOM 1311 C C . ARG A 1 164 ? -7.370 -43.486 -1.504 1.00 72.75 164 ARG A C 1
ATOM 1313 O O . ARG A 1 164 ? -6.894 -42.946 -2.498 1.00 72.75 164 ARG A O 1
ATOM 1320 N N . SER A 1 165 ? -6.716 -44.402 -0.782 1.00 69.94 165 SER A N 1
ATOM 1321 C CA . SER A 1 165 ? -5.375 -44.914 -1.122 1.00 69.94 165 SER A CA 1
ATOM 1322 C C . SER A 1 165 ? -5.364 -45.570 -2.504 1.00 69.94 165 SER A C 1
ATOM 1324 O O . SER A 1 165 ? -4.511 -45.238 -3.327 1.00 69.94 165 SER A O 1
ATOM 1326 N N . LEU A 1 166 ? -6.378 -46.390 -2.807 1.00 72.25 166 LEU A N 1
ATOM 1327 C CA . LEU A 1 166 ? -6.542 -47.031 -4.118 1.00 72.25 166 LEU A CA 1
ATOM 1328 C C . LEU A 1 166 ? -6.665 -46.016 -5.265 1.00 72.25 166 LEU A C 1
ATOM 1330 O O . LEU A 1 166 ? -6.122 -46.230 -6.345 1.00 72.25 166 LEU A O 1
ATOM 1334 N N . PHE A 1 167 ? -7.339 -44.886 -5.033 1.00 69.75 167 PHE A N 1
ATOM 1335 C CA . PHE A 1 167 ? -7.534 -43.839 -6.044 1.00 69.75 167 PHE A CA 1
ATOM 1336 C C . PHE A 1 167 ? -6.402 -42.792 -6.104 1.00 69.75 167 PHE A C 1
ATOM 1338 O O . PHE A 1 167 ? -6.438 -41.896 -6.952 1.00 69.75 167 PHE A O 1
ATOM 1345 N N . ASN A 1 168 ? -5.384 -42.867 -5.238 1.00 60.66 168 ASN A N 1
ATOM 1346 C CA . ASN A 1 168 ? -4.450 -41.766 -4.951 1.00 60.66 168 ASN A CA 1
ATOM 1347 C C . ASN A 1 168 ? -3.356 -41.526 -6.021 1.00 60.66 168 ASN A C 1
ATOM 1349 O O . ASN A 1 168 ? -2.240 -41.121 -5.702 1.00 60.66 168 ASN A O 1
ATOM 1353 N N . HIS A 1 169 ? -3.639 -41.766 -7.304 1.00 49.28 169 HIS A N 1
ATOM 1354 C CA . HIS A 1 169 ? -2.691 -41.548 -8.410 1.00 49.28 169 HIS A CA 1
ATOM 1355 C C . HIS A 1 169 ? -2.718 -40.122 -8.989 1.00 49.28 169 HIS A C 1
ATOM 1357 O O . HIS A 1 169 ? -1.899 -39.784 -9.846 1.00 49.28 169 HIS A O 1
ATOM 1363 N N . ARG A 1 170 ? -3.621 -39.250 -8.518 1.00 45.88 170 ARG A N 1
ATOM 1364 C CA . ARG A 1 170 ? -3.621 -37.812 -8.831 1.00 45.88 170 ARG A CA 1
ATOM 1365 C C . ARG A 1 170 ? -3.926 -37.000 -7.577 1.00 45.88 170 ARG A C 1
ATOM 1367 O O . ARG A 1 170 ? -4.840 -37.328 -6.829 1.00 45.88 170 ARG A O 1
ATOM 1374 N N . ALA A 1 171 ? -3.145 -35.945 -7.351 1.00 41.41 171 ALA A N 1
ATOM 1375 C CA . ALA A 1 171 ? -3.324 -35.055 -6.211 1.00 41.41 171 ALA A CA 1
ATOM 1376 C C . ALA A 1 171 ? -4.741 -34.436 -6.203 1.00 41.41 171 ALA A C 1
ATOM 1378 O O . ALA A 1 171 ? -5.234 -34.047 -7.267 1.00 41.41 171 ALA A O 1
ATOM 1379 N N . PRO A 1 172 ? -5.388 -34.324 -5.029 1.00 48.94 172 PRO A N 1
ATOM 1380 C CA . PRO A 1 172 ? -6.713 -33.734 -4.907 1.00 48.94 172 PRO A CA 1
ATOM 1381 C C . PRO A 1 172 ? -6.607 -32.225 -5.138 1.00 48.94 172 PRO A C 1
ATOM 1383 O O . PRO A 1 172 ? -6.065 -31.499 -4.308 1.00 48.94 172 PRO A O 1
ATOM 1386 N N . TYR A 1 173 ? -7.119 -31.749 -6.267 1.00 58.66 173 TYR A N 1
ATOM 1387 C CA . TYR A 1 173 ? -7.288 -30.323 -6.518 1.00 58.66 173 TYR A CA 1
ATOM 1388 C C . TYR A 1 173 ? -8.755 -30.047 -6.800 1.00 58.66 173 TYR A C 1
ATOM 1390 O O . TYR A 1 173 ? -9.353 -30.718 -7.642 1.00 58.66 173 TYR A O 1
ATOM 1398 N N . LEU A 1 174 ? -9.305 -29.019 -6.145 1.00 65.56 174 LEU A N 1
ATOM 1399 C CA . LEU A 1 174 ? -10.566 -28.423 -6.573 1.00 65.56 174 LEU A CA 1
ATOM 1400 C C . LEU A 1 174 ? -10.454 -28.038 -8.061 1.00 65.56 174 LEU A C 1
ATOM 1402 O O . LEU A 1 174 ? -9.359 -27.657 -8.515 1.00 65.56 174 LEU A O 1
ATOM 1406 N N . PRO A 1 175 ? -11.547 -28.137 -8.836 1.00 70.56 175 PRO A N 1
ATOM 1407 C CA . PRO A 1 175 ? -11.583 -27.762 -10.245 1.00 70.56 175 PRO A CA 1
ATOM 1408 C C . PRO A 1 175 ? -11.560 -26.234 -10.394 1.00 70.56 175 PRO A C 1
ATOM 1410 O O . PRO A 1 175 ? -12.499 -25.617 -10.883 1.00 70.56 175 PRO A O 1
ATOM 1413 N N . TYR A 1 176 ? -10.473 -25.604 -9.944 1.00 71.38 176 TYR A N 1
ATOM 1414 C CA . TYR A 1 176 ? -10.229 -24.190 -10.168 1.00 71.38 176 TYR A CA 1
ATOM 1415 C C . TYR A 1 176 ? -10.249 -23.886 -11.664 1.00 71.38 176 TYR A C 1
ATOM 1417 O O . TYR A 1 176 ? -9.750 -24.672 -12.477 1.00 71.38 176 TYR A O 1
ATOM 1425 N N . LYS A 1 177 ? -10.776 -22.703 -11.976 1.00 70.06 177 LYS A N 1
ATOM 1426 C CA . LYS A 1 177 ? -10.743 -22.075 -13.294 1.00 70.06 177 LYS A CA 1
ATOM 1427 C C . LYS A 1 177 ? -9.358 -22.207 -13.942 1.00 70.06 177 LYS A C 1
ATOM 1429 O O . LYS A 1 177 ? -8.329 -22.091 -13.266 1.00 70.06 177 LYS A O 1
ATOM 1434 N N . ALA A 1 178 ? -9.330 -22.487 -15.245 1.00 71.69 178 ALA A N 1
ATOM 1435 C CA . ALA A 1 178 ? -8.089 -22.741 -15.976 1.00 71.69 178 ALA A CA 1
ATOM 1436 C C . ALA A 1 178 ? -7.138 -21.533 -15.906 1.00 71.69 178 ALA A C 1
ATOM 1438 O O . ALA A 1 178 ? -5.924 -21.704 -15.826 1.00 71.69 178 ALA A O 1
ATOM 1439 N N . GLU A 1 179 ? -7.699 -20.329 -15.823 1.00 69.44 179 GLU A N 1
ATOM 1440 C CA . GLU A 1 179 ? -7.020 -19.041 -15.699 1.00 69.44 179 GLU A CA 1
ATOM 1441 C C . GLU A 1 179 ? -6.214 -18.935 -14.398 1.00 69.44 179 GLU A C 1
ATOM 1443 O O . GLU A 1 179 ? -5.119 -18.381 -14.401 1.00 69.44 179 GLU A O 1
ATOM 1448 N N . LEU A 1 180 ? -6.701 -19.518 -13.294 1.00 71.56 180 LEU A N 1
ATOM 1449 C CA . LEU A 1 180 ? -5.983 -19.544 -12.010 1.00 71.56 180 LEU A CA 1
ATOM 1450 C C . LEU A 1 180 ? -4.786 -20.503 -12.034 1.00 71.56 180 LEU A C 1
ATOM 1452 O O . LEU A 1 180 ? -3.860 -20.364 -11.237 1.00 71.56 180 LEU A O 1
ATOM 1456 N N . ARG A 1 181 ? -4.802 -21.484 -12.945 1.00 71.25 181 ARG A N 1
ATOM 1457 C CA . ARG A 1 181 ? -3.682 -22.407 -13.188 1.00 71.25 181 ARG A CA 1
ATOM 1458 C C . ARG A 1 181 ? -2.750 -21.908 -14.294 1.00 71.25 181 ARG A C 1
ATOM 1460 O O . ARG A 1 181 ? -1.624 -22.394 -14.401 1.00 71.25 181 ARG A O 1
ATOM 1467 N N . ALA A 1 182 ? -3.207 -20.963 -15.114 1.00 76.88 182 ALA A N 1
ATOM 1468 C CA . ALA A 1 182 ? -2.424 -20.349 -16.171 1.00 76.88 182 ALA A CA 1
ATOM 1469 C C . ALA A 1 182 ? -1.368 -19.385 -15.592 1.00 76.88 182 ALA A C 1
ATOM 1471 O O . ALA A 1 182 ? -1.577 -18.775 -14.537 1.00 76.88 182 ALA A O 1
ATOM 1472 N N . PRO A 1 183 ? -0.218 -19.219 -16.272 1.00 75.19 183 PRO A N 1
ATOM 1473 C CA . PRO A 1 183 ? 0.770 -18.228 -15.872 1.00 75.19 183 PRO A CA 1
ATOM 1474 C C . PRO A 1 183 ? 0.172 -16.818 -15.966 1.00 75.19 183 PRO A C 1
ATOM 1476 O O . PRO A 1 183 ? -0.406 -16.441 -16.983 1.00 75.19 183 PRO A O 1
ATOM 1479 N N . GLN A 1 184 ? 0.350 -16.017 -14.912 1.00 81.19 184 GLN A N 1
ATOM 1480 C CA . GLN A 1 184 ? -0.156 -14.641 -14.826 1.00 81.19 184 GLN A CA 1
ATOM 1481 C C . GLN A 1 184 ? 0.738 -13.658 -15.606 1.00 81.19 184 GLN A C 1
ATOM 1483 O O . GLN A 1 184 ? 1.302 -12.710 -15.058 1.00 81.19 184 GLN A O 1
ATOM 1488 N N . THR A 1 185 ? 0.903 -13.907 -16.906 1.00 81.81 185 THR A N 1
ATOM 1489 C CA . THR A 1 185 ? 1.820 -13.172 -17.790 1.00 81.81 185 THR A CA 1
ATOM 1490 C C . THR A 1 185 ? 1.413 -11.705 -17.948 1.00 81.81 185 THR A C 1
ATOM 1492 O O . THR A 1 185 ? 2.281 -10.835 -17.957 1.00 81.81 185 THR A O 1
ATOM 1495 N N . TYR A 1 186 ? 0.108 -11.405 -18.003 1.00 83.19 186 TYR A N 1
ATOM 1496 C CA . TYR A 1 186 ? -0.391 -10.027 -18.103 1.00 83.19 186 TYR A CA 1
ATOM 1497 C C . TYR A 1 186 ? -0.083 -9.200 -16.846 1.00 83.19 186 TYR A C 1
ATOM 1499 O O . TYR A 1 186 ? 0.371 -8.066 -16.954 1.00 83.19 186 TYR A O 1
ATOM 1507 N N . LEU A 1 187 ? -0.232 -9.785 -15.650 1.00 84.06 187 LEU A N 1
ATOM 1508 C CA . LEU A 1 187 ? 0.154 -9.124 -14.399 1.00 84.06 187 LEU A CA 1
ATOM 1509 C C . LEU A 1 187 ? 1.646 -8.771 -14.405 1.00 84.06 187 LEU A C 1
ATOM 1511 O O . LEU A 1 187 ? 2.026 -7.648 -14.076 1.00 84.06 187 LEU A O 1
ATOM 1515 N N . LEU A 1 188 ? 2.489 -9.721 -14.816 1.00 83.06 188 LEU A N 1
ATOM 1516 C CA . LEU A 1 188 ? 3.928 -9.502 -14.915 1.00 83.06 188 LEU A CA 1
ATOM 1517 C C . LEU A 1 188 ? 4.270 -8.417 -15.950 1.00 83.06 188 LEU A C 1
ATOM 1519 O O . LEU A 1 188 ? 5.112 -7.565 -15.671 1.00 83.06 188 LEU A O 1
ATOM 1523 N N . TYR A 1 189 ? 3.587 -8.405 -17.098 1.00 86.06 189 TYR A N 1
ATOM 1524 C CA . TYR A 1 189 ? 3.695 -7.352 -18.113 1.00 86.06 189 TYR A CA 1
ATOM 1525 C C . TYR A 1 189 ? 3.371 -5.967 -17.529 1.00 86.06 189 TYR A C 1
ATOM 1527 O O . TYR A 1 189 ? 4.180 -5.047 -17.664 1.00 86.06 189 TYR A O 1
ATOM 1535 N N . THR A 1 190 ? 2.257 -5.825 -16.805 1.00 84.25 190 THR A N 1
ATOM 1536 C CA . THR A 1 190 ? 1.840 -4.546 -16.211 1.00 84.25 190 THR A CA 1
ATOM 1537 C C . THR A 1 190 ? 2.820 -4.061 -15.142 1.00 84.25 190 THR A C 1
ATOM 1539 O O . THR A 1 190 ? 3.156 -2.880 -15.114 1.00 84.25 190 THR A O 1
ATOM 1542 N N . VAL A 1 191 ? 3.340 -4.954 -14.291 1.00 85.00 191 VAL A N 1
ATOM 1543 C CA . VAL A 1 191 ? 4.320 -4.587 -13.250 1.00 85.00 191 VAL A CA 1
ATOM 1544 C C . VAL A 1 191 ? 5.652 -4.156 -13.860 1.00 85.00 191 VAL A C 1
ATOM 1546 O O . VAL A 1 191 ? 6.212 -3.143 -13.450 1.00 85.00 191 VAL A O 1
ATOM 1549 N N . ILE A 1 192 ? 6.159 -4.902 -14.846 1.00 83.19 192 ILE A N 1
ATOM 1550 C CA . ILE A 1 192 ? 7.414 -4.579 -15.538 1.00 83.19 192 ILE A CA 1
ATOM 1551 C C . ILE A 1 192 ? 7.299 -3.238 -16.267 1.00 83.19 192 ILE A C 1
ATOM 1553 O O . ILE A 1 192 ? 8.244 -2.460 -16.292 1.00 83.19 192 ILE A O 1
ATOM 1557 N N . ARG A 1 193 ? 6.137 -2.935 -16.840 1.00 83.94 193 ARG A N 1
ATOM 1558 C CA . ARG A 1 193 ? 5.919 -1.686 -17.567 1.00 83.94 193 ARG A CA 1
ATOM 1559 C C . ARG A 1 193 ? 6.023 -0.439 -16.687 1.00 83.94 193 ARG A C 1
ATOM 1561 O O . ARG A 1 193 ? 6.403 0.611 -17.200 1.00 83.94 193 ARG A O 1
ATOM 1568 N N . GLN A 1 194 ? 5.705 -0.542 -15.398 1.00 83.44 194 GLN A N 1
ATOM 1569 C CA . GLN A 1 194 ? 5.715 0.591 -14.474 1.00 83.44 194 GLN A CA 1
ATOM 1570 C C . GLN A 1 194 ? 7.140 0.941 -14.002 1.00 83.44 194 GLN A C 1
ATOM 1572 O O . GLN A 1 194 ? 7.946 0.045 -13.722 1.00 83.44 194 GLN A O 1
ATOM 1577 N N . PRO A 1 195 ? 7.475 2.237 -13.859 1.00 78.12 195 PRO A N 1
ATOM 1578 C CA . PRO A 1 195 ? 8.755 2.655 -13.292 1.00 78.12 195 PRO A CA 1
ATOM 1579 C C . PRO A 1 195 ? 8.871 2.187 -11.835 1.00 78.12 195 PRO A C 1
ATOM 1581 O O . PRO A 1 195 ? 7.888 2.159 -11.096 1.00 78.12 195 PRO A O 1
ATOM 1584 N N . ARG A 1 196 ? 10.083 1.797 -11.419 1.00 78.81 196 ARG A N 1
ATOM 1585 C CA . ARG A 1 196 ? 10.371 1.132 -10.124 1.00 78.81 196 ARG A CA 1
ATOM 1586 C C . ARG A 1 196 ? 9.675 -0.227 -9.911 1.00 78.81 196 ARG A C 1
ATOM 1588 O O . ARG A 1 196 ? 9.877 -0.845 -8.869 1.00 78.81 196 ARG A O 1
ATOM 1595 N N . GLY A 1 197 ? 8.972 -0.779 -10.908 1.00 75.25 197 GLY A N 1
ATOM 1596 C CA . GLY A 1 197 ? 8.327 -2.099 -10.815 1.00 75.25 197 GLY A CA 1
ATOM 1597 C C . GLY A 1 197 ? 9.284 -3.239 -10.438 1.00 75.25 197 GLY A C 1
ATOM 1598 O O . GLY A 1 197 ? 8.907 -4.167 -9.724 1.00 75.25 197 GLY A O 1
ATOM 1599 N N . LYS A 1 198 ? 10.566 -3.124 -10.818 1.00 73.69 198 LYS A N 1
ATOM 1600 C CA . LYS A 1 198 ? 11.635 -4.074 -10.459 1.00 73.69 198 LYS A CA 1
ATOM 1601 C C . LYS A 1 198 ? 11.823 -4.292 -8.952 1.00 73.69 198 LYS A C 1
ATOM 1603 O O . LYS A 1 198 ? 12.243 -5.374 -8.553 1.00 73.69 198 LYS A O 1
ATOM 1608 N N . GLU A 1 199 ? 11.499 -3.304 -8.119 1.00 75.19 199 GLU A N 1
ATOM 1609 C CA . GLU A 1 199 ? 11.655 -3.394 -6.661 1.00 75.19 199 GLU A CA 1
ATOM 1610 C C . GLU A 1 199 ? 10.651 -4.391 -6.055 1.00 75.19 199 GLU A C 1
ATOM 1612 O O . GLU A 1 199 ? 11.002 -5.185 -5.180 1.00 75.19 199 GLU A O 1
ATOM 1617 N N . VAL A 1 200 ? 9.433 -4.435 -6.607 1.00 72.06 200 VAL A N 1
ATOM 1618 C CA . VAL A 1 200 ? 8.331 -5.311 -6.168 1.00 72.06 200 VAL A CA 1
ATOM 1619 C C . VAL A 1 200 ? 8.532 -6.762 -6.631 1.00 72.06 200 VAL A C 1
ATOM 1621 O O . VAL A 1 200 ? 8.134 -7.709 -5.948 1.00 72.06 200 VAL A O 1
ATOM 1624 N N . LEU A 1 201 ? 9.204 -6.961 -7.770 1.00 71.06 201 LEU A N 1
ATOM 1625 C CA . LEU A 1 201 ? 9.390 -8.280 -8.389 1.00 71.06 201 LEU A CA 1
ATOM 1626 C C . LEU A 1 201 ? 10.210 -9.245 -7.519 1.00 71.06 201 LEU A C 1
ATOM 1628 O O . LEU A 1 201 ? 9.946 -10.445 -7.535 1.00 71.06 201 LEU A O 1
ATOM 1632 N N . SER A 1 202 ? 11.143 -8.738 -6.707 1.00 63.62 202 SER A N 1
ATOM 1633 C CA . SER A 1 202 ? 11.938 -9.564 -5.783 1.00 63.62 202 SER A CA 1
ATOM 1634 C C . SER A 1 202 ? 11.087 -10.272 -4.713 1.00 63.62 202 SER A C 1
ATOM 1636 O O . SER A 1 202 ? 11.388 -11.404 -4.331 1.00 63.62 202 SER A O 1
ATOM 1638 N N . GLY A 1 203 ? 9.994 -9.638 -4.266 1.00 62.19 203 GLY A N 1
ATOM 1639 C CA . GLY A 1 203 ? 9.022 -10.219 -3.337 1.00 62.19 203 GLY A CA 1
ATOM 1640 C C . GLY A 1 203 ? 8.073 -11.207 -4.017 1.00 62.19 203 GLY A C 1
ATOM 1641 O O . GLY A 1 203 ? 7.832 -12.285 -3.479 1.00 62.19 203 GLY A O 1
ATOM 1642 N N . LEU A 1 204 ? 7.601 -10.876 -5.225 1.00 64.94 204 LEU A N 1
ATOM 1643 C CA . LEU A 1 204 ? 6.695 -11.723 -6.015 1.00 64.94 204 LEU A CA 1
ATOM 1644 C C . LEU A 1 204 ? 7.360 -13.027 -6.489 1.00 64.94 204 LEU A C 1
ATOM 1646 O O . LEU A 1 204 ? 6.724 -14.076 -6.517 1.00 64.94 204 LEU A O 1
ATOM 1650 N N . LEU A 1 205 ? 8.649 -12.980 -6.841 1.00 63.59 205 LEU A N 1
ATOM 1651 C CA . LEU A 1 205 ? 9.386 -14.126 -7.386 1.00 63.59 205 LEU A CA 1
ATOM 1652 C C . LEU A 1 205 ? 10.058 -14.997 -6.316 1.00 63.59 205 LEU A C 1
ATOM 1654 O O . LEU A 1 205 ? 10.457 -16.119 -6.620 1.00 63.59 205 LEU A O 1
ATOM 1658 N N . ARG A 1 206 ? 10.150 -14.536 -5.058 1.00 55.88 206 ARG A N 1
ATOM 1659 C CA . ARG A 1 206 ? 10.776 -15.282 -3.944 1.00 55.88 206 ARG A CA 1
ATOM 1660 C C . ARG A 1 206 ? 10.119 -16.641 -3.671 1.00 55.88 206 ARG A C 1
ATOM 1662 O O . ARG A 1 206 ? 10.762 -17.522 -3.111 1.00 55.88 206 ARG A O 1
ATOM 1669 N N . GLN A 1 207 ? 8.859 -16.809 -4.074 1.00 51.03 207 GLN A N 1
ATOM 1670 C CA . GLN A 1 207 ? 8.102 -18.058 -3.946 1.00 51.03 207 GLN A CA 1
ATOM 1671 C C . GLN A 1 207 ? 8.290 -19.020 -5.136 1.00 51.03 207 GLN A C 1
ATOM 1673 O O . GLN A 1 207 ? 7.873 -20.173 -5.061 1.00 51.03 207 GLN A O 1
ATOM 1678 N N . VAL A 1 208 ? 8.935 -18.585 -6.225 1.00 53.75 208 VAL A N 1
ATOM 1679 C CA . VAL A 1 208 ? 9.147 -19.383 -7.442 1.00 53.75 208 VAL A CA 1
ATOM 1680 C C . VAL A 1 208 ? 10.586 -19.896 -7.451 1.00 53.75 208 VAL A C 1
ATOM 1682 O O . VAL A 1 208 ? 11.434 -19.437 -8.210 1.00 53.75 208 VAL A O 1
ATOM 1685 N N . THR A 1 209 ? 10.895 -20.852 -6.576 1.00 46.16 209 THR A N 1
ATOM 1686 C CA . THR A 1 209 ? 12.265 -21.373 -6.423 1.00 46.16 209 THR A CA 1
ATOM 1687 C C . THR A 1 209 ? 12.752 -22.209 -7.613 1.00 46.16 209 THR A C 1
ATOM 1689 O O . THR A 1 209 ? 13.956 -22.413 -7.739 1.00 46.16 209 THR A O 1
ATOM 1692 N N . HIS A 1 210 ? 11.872 -22.643 -8.531 1.00 46.72 210 HIS A N 1
ATOM 1693 C CA . HIS A 1 210 ? 12.243 -23.565 -9.620 1.00 46.72 210 HIS A CA 1
ATOM 1694 C C . HIS A 1 210 ? 11.544 -23.334 -10.982 1.00 46.72 210 HIS A C 1
ATOM 1696 O O . HIS A 1 210 ? 11.470 -24.251 -11.798 1.00 46.72 210 HIS A O 1
ATOM 1702 N N . GLY A 1 211 ? 11.041 -22.127 -11.270 1.00 52.31 211 GLY A N 1
ATOM 1703 C CA . GLY A 1 211 ? 10.348 -21.817 -12.534 1.00 52.31 211 GLY A CA 1
ATOM 1704 C C . GLY A 1 211 ? 11.178 -20.992 -13.527 1.00 52.31 211 GLY A C 1
ATOM 1705 O O . GLY A 1 211 ? 11.871 -20.057 -13.138 1.00 52.31 211 GLY A O 1
ATOM 1706 N N . ARG A 1 212 ? 11.068 -21.297 -14.830 1.00 58.88 212 ARG A N 1
ATOM 1707 C CA . ARG A 1 212 ? 11.579 -20.448 -15.924 1.00 58.88 212 ARG A CA 1
ATOM 1708 C C . ARG A 1 212 ? 10.796 -19.129 -15.947 1.00 58.88 212 ARG A C 1
ATOM 1710 O O . ARG A 1 212 ? 9.580 -19.144 -16.110 1.00 58.88 212 ARG A O 1
ATOM 1717 N N . THR A 1 213 ? 11.477 -17.997 -15.811 1.00 66.88 213 THR A N 1
ATOM 1718 C CA . THR A 1 213 ? 10.861 -16.665 -15.868 1.00 66.88 213 THR A CA 1
ATOM 1719 C C . THR A 1 213 ? 10.566 -16.260 -17.318 1.00 66.88 213 THR A C 1
ATOM 1721 O O . THR A 1 213 ? 11.461 -16.285 -18.156 1.00 66.88 213 THR A O 1
ATOM 1724 N N . GLN A 1 214 ? 9.325 -15.859 -17.627 1.00 76.94 214 GLN A N 1
ATOM 1725 C CA . GLN A 1 214 ? 8.873 -15.419 -18.969 1.00 76.94 214 GLN A CA 1
ATOM 1726 C C . GLN A 1 214 ? 9.283 -13.968 -19.321 1.00 76.94 214 GLN A C 1
ATOM 1728 O O . GLN A 1 214 ? 8.625 -13.288 -20.108 1.00 76.94 214 GLN A O 1
ATOM 1733 N N . TRP A 1 215 ? 10.338 -13.440 -18.695 1.00 82.75 215 TRP A N 1
ATOM 1734 C CA . TRP A 1 215 ? 10.727 -12.030 -18.834 1.00 82.75 215 TRP A CA 1
ATOM 1735 C C . TRP A 1 215 ? 11.219 -11.691 -20.241 1.00 82.75 215 TRP A C 1
ATOM 1737 O O . TRP A 1 215 ? 10.971 -10.600 -20.738 1.00 82.75 215 TRP A O 1
ATOM 1747 N N . ASP A 1 216 ? 11.910 -12.628 -20.882 1.00 85.06 216 ASP A N 1
ATOM 1748 C CA . ASP A 1 216 ? 12.423 -12.501 -22.244 1.00 85.06 216 ASP A CA 1
ATOM 1749 C C . ASP A 1 216 ? 11.300 -12.323 -23.279 1.00 85.06 216 ASP A C 1
ATOM 1751 O O . ASP A 1 216 ? 11.392 -11.457 -24.148 1.00 85.06 216 ASP A O 1
ATOM 1755 N N . GLU A 1 217 ? 10.214 -13.086 -23.152 1.00 86.12 217 GLU A N 1
ATOM 1756 C CA . GLU A 1 217 ? 9.025 -12.949 -24.000 1.00 86.12 217 GLU A CA 1
ATOM 1757 C C . GLU A 1 217 ? 8.343 -11.590 -23.786 1.00 86.12 217 GLU A C 1
ATOM 1759 O O . GLU A 1 217 ? 8.129 -10.849 -24.746 1.00 86.12 217 GLU A O 1
ATOM 1764 N N . ILE A 1 218 ? 8.082 -11.217 -22.531 1.00 87.38 218 ILE A N 1
ATOM 1765 C CA . ILE A 1 218 ? 7.397 -9.963 -22.177 1.00 87.38 218 ILE A CA 1
ATOM 1766 C C . ILE A 1 218 ? 8.196 -8.733 -22.626 1.00 87.38 218 ILE A C 1
ATOM 1768 O O . ILE A 1 218 ? 7.629 -7.809 -23.208 1.00 87.38 218 ILE A O 1
ATOM 1772 N N . LEU A 1 219 ? 9.511 -8.713 -22.396 1.00 88.56 219 LEU A N 1
ATOM 1773 C CA . LEU A 1 219 ? 10.362 -7.586 -22.784 1.00 88.56 219 LEU A CA 1
ATOM 1774 C C . LEU A 1 219 ? 10.449 -7.434 -24.306 1.00 88.56 219 LEU A C 1
ATOM 1776 O O . LEU A 1 219 ? 10.455 -6.307 -24.796 1.00 88.56 219 LEU A O 1
ATOM 1780 N N . SER A 1 220 ? 10.454 -8.540 -25.061 1.00 89.81 220 SER A N 1
ATOM 1781 C CA . SER A 1 220 ? 10.413 -8.475 -26.528 1.00 89.81 220 SER A CA 1
ATOM 1782 C C . SER A 1 220 ? 9.123 -7.820 -27.042 1.00 89.81 220 SER A C 1
ATOM 1784 O O . SER A 1 220 ? 9.168 -7.012 -27.974 1.00 89.81 220 SER A O 1
ATOM 1786 N N . VAL A 1 221 ? 7.988 -8.102 -26.390 1.00 88.94 221 VAL A N 1
ATOM 1787 C CA . VAL A 1 221 ? 6.689 -7.488 -26.699 1.00 88.94 221 VAL A CA 1
ATOM 1788 C C . VAL A 1 221 ? 6.690 -6.010 -26.322 1.00 88.94 221 VAL A C 1
ATOM 1790 O O . VAL A 1 221 ? 6.323 -5.191 -27.157 1.00 88.94 221 VAL A O 1
ATOM 1793 N N . LEU A 1 222 ? 7.166 -5.652 -25.124 1.00 88.81 222 LEU A N 1
ATOM 1794 C CA . LEU A 1 222 ? 7.219 -4.260 -24.664 1.00 88.81 222 LEU A CA 1
ATOM 1795 C C . LEU A 1 222 ? 8.084 -3.373 -25.568 1.00 88.81 222 LEU A C 1
ATOM 1797 O O . LEU A 1 222 ? 7.653 -2.283 -25.928 1.00 88.81 222 LEU A O 1
ATOM 1801 N N . ILE A 1 223 ? 9.274 -3.837 -25.974 1.00 90.75 223 ILE A N 1
ATOM 1802 C CA . ILE A 1 223 ? 10.127 -3.098 -26.924 1.00 90.75 223 ILE A CA 1
ATOM 1803 C C . ILE A 1 223 ? 9.400 -2.931 -28.266 1.00 90.75 223 ILE A C 1
ATOM 1805 O O . ILE A 1 223 ? 9.429 -1.867 -28.874 1.00 90.75 223 ILE A O 1
ATOM 1809 N N . SER A 1 224 ? 8.721 -3.974 -28.742 1.00 89.06 224 SER A N 1
ATOM 1810 C CA . SER A 1 224 ? 8.010 -3.917 -30.022 1.00 89.06 224 SER A CA 1
ATOM 1811 C C . SER A 1 224 ? 6.793 -2.985 -29.974 1.00 89.06 224 SER A C 1
ATOM 1813 O O . SER A 1 224 ? 6.511 -2.295 -30.951 1.00 89.06 224 SER A O 1
ATOM 1815 N N . GLU A 1 225 ? 6.088 -2.937 -28.843 1.00 89.56 225 GLU A N 1
ATOM 1816 C CA . GLU A 1 225 ? 4.956 -2.043 -28.589 1.00 89.56 225 GLU A CA 1
ATOM 1817 C C . GLU A 1 225 ? 5.400 -0.577 -28.515 1.00 89.56 225 GLU A C 1
ATOM 1819 O O . GLU A 1 225 ? 4.807 0.275 -29.178 1.00 89.56 225 GLU A O 1
ATOM 1824 N N . THR A 1 226 ? 6.486 -0.271 -27.793 1.00 89.25 226 THR A N 1
ATOM 1825 C CA . THR A 1 226 ? 7.029 1.096 -27.753 1.00 89.25 226 THR A CA 1
ATOM 1826 C C . THR A 1 226 ? 7.497 1.548 -29.131 1.00 89.25 226 THR A C 1
ATOM 1828 O O . THR A 1 226 ? 7.223 2.679 -29.529 1.00 89.25 226 THR A O 1
ATOM 1831 N N . MET A 1 227 ? 8.140 0.669 -29.906 1.00 89.25 227 MET A N 1
ATOM 1832 C CA . MET A 1 227 ? 8.503 0.964 -31.294 1.00 89.25 227 MET A CA 1
ATOM 1833 C C . MET A 1 227 ? 7.278 1.222 -32.181 1.00 89.25 227 MET A C 1
ATOM 1835 O O . MET A 1 227 ? 7.321 2.131 -33.012 1.00 89.25 227 MET A O 1
ATOM 1839 N N . ALA A 1 228 ? 6.196 0.460 -32.002 1.00 89.50 228 ALA A N 1
ATOM 1840 C CA . ALA A 1 228 ? 4.956 0.634 -32.754 1.00 89.50 228 ALA A CA 1
ATOM 1841 C C . ALA A 1 228 ? 4.310 2.001 -32.483 1.00 89.50 228 ALA A C 1
ATOM 1843 O O . ALA A 1 228 ? 3.907 2.683 -33.422 1.00 89.50 228 ALA A O 1
ATOM 1844 N N . GLU A 1 229 ? 4.245 2.428 -31.220 1.00 86.94 229 GLU A N 1
ATOM 1845 C CA . GLU A 1 229 ? 3.692 3.739 -30.864 1.00 86.94 229 GLU A CA 1
ATOM 1846 C C . GLU A 1 229 ? 4.571 4.891 -31.357 1.00 86.94 229 GLU A C 1
ATOM 1848 O O . GLU A 1 229 ? 4.056 5.873 -31.888 1.00 86.94 229 GLU A O 1
ATOM 1853 N N . VAL A 1 230 ? 5.901 4.760 -31.285 1.00 87.00 230 VAL A N 1
ATOM 1854 C CA . VAL A 1 230 ? 6.808 5.773 -31.850 1.00 87.00 230 VAL A CA 1
ATOM 1855 C C . VAL A 1 230 ? 6.614 5.906 -33.362 1.00 87.00 230 VAL A C 1
ATOM 1857 O O . VAL A 1 230 ? 6.659 7.014 -33.897 1.00 87.00 230 VAL A O 1
ATOM 1860 N N . GLN A 1 231 ? 6.351 4.802 -34.066 1.00 86.88 231 GLN A N 1
ATOM 1861 C CA . GLN A 1 231 ? 6.093 4.815 -35.507 1.00 86.88 231 GLN A CA 1
ATOM 1862 C C . GLN A 1 231 ? 4.827 5.614 -35.874 1.00 86.88 231 GLN A C 1
ATOM 1864 O O . GLN A 1 231 ? 4.772 6.160 -36.974 1.00 86.88 231 GLN A O 1
ATOM 1869 N N . LYS A 1 232 ? 3.840 5.711 -34.970 1.00 86.56 232 LYS A N 1
ATOM 1870 C CA . LYS A 1 232 ? 2.587 6.460 -35.180 1.00 86.56 232 LYS A CA 1
ATOM 1871 C C . LYS A 1 232 ? 2.727 7.972 -34.980 1.00 86.56 232 LYS A C 1
ATOM 1873 O O . LYS A 1 232 ? 1.854 8.712 -35.428 1.00 86.56 232 LYS A O 1
ATOM 1878 N N . LEU A 1 233 ? 3.772 8.437 -34.292 1.00 85.19 233 LEU A N 1
ATOM 1879 C CA . LEU A 1 233 ? 3.966 9.866 -34.033 1.00 85.19 233 LEU A CA 1
ATOM 1880 C C . LEU A 1 233 ? 4.207 10.644 -35.351 1.00 85.19 233 LEU A C 1
ATOM 1882 O O . LEU A 1 233 ? 4.711 10.074 -36.316 1.00 85.19 233 LEU A O 1
ATOM 1886 N N . PRO A 1 234 ? 3.923 11.953 -35.428 1.00 83.00 234 PRO A N 1
ATOM 1887 C CA . PRO A 1 234 ? 4.398 12.811 -36.523 1.00 83.00 234 PRO A CA 1
ATOM 1888 C C . PRO A 1 234 ? 5.932 12.883 -36.551 1.00 83.00 234 PRO A C 1
ATOM 1890 O O . PRO A 1 234 ? 6.545 12.878 -35.486 1.00 83.00 234 PRO A O 1
ATOM 1893 N N . GLU A 1 235 ? 6.568 12.952 -37.727 1.00 73.44 235 GLU A N 1
ATOM 1894 C CA . GLU A 1 235 ? 8.043 12.920 -37.878 1.00 73.44 235 GLU A CA 1
ATOM 1895 C C . GLU A 1 235 ? 8.774 14.072 -37.167 1.00 73.44 235 GLU A C 1
ATOM 1897 O O . GLU A 1 235 ? 9.916 13.908 -36.751 1.00 73.44 235 GLU A O 1
ATOM 1902 N N . GLU A 1 236 ? 8.095 15.201 -36.961 1.00 71.75 236 GLU A N 1
ATOM 1903 C CA . GLU A 1 236 ? 8.637 16.409 -36.323 1.00 71.75 236 GLU A CA 1
ATOM 1904 C C . GLU A 1 236 ? 8.740 16.305 -34.788 1.00 71.75 236 GLU A C 1
ATOM 1906 O O . GLU A 1 236 ? 9.438 17.099 -34.162 1.00 71.75 236 GLU A O 1
ATOM 1911 N N . ILE A 1 237 ? 8.055 15.335 -34.166 1.00 76.44 237 ILE A N 1
ATOM 1912 C CA . ILE A 1 237 ? 8.040 15.165 -32.706 1.00 76.44 237 ILE A CA 1
ATOM 1913 C C . ILE A 1 237 ? 9.225 14.299 -32.257 1.00 76.44 237 ILE A C 1
ATOM 1915 O O . ILE A 1 237 ? 9.425 13.185 -32.758 1.00 76.44 237 ILE A O 1
ATOM 1919 N N . GLU A 1 238 ? 9.984 14.797 -31.274 1.00 77.44 238 GLU A N 1
ATOM 1920 C CA . GLU A 1 238 ? 11.076 14.053 -30.640 1.00 77.44 238 GLU A CA 1
ATOM 1921 C C . GLU A 1 238 ? 10.546 12.790 -29.943 1.00 77.44 238 GLU A C 1
ATOM 1923 O O . GLU A 1 238 ? 9.485 12.791 -29.318 1.00 77.44 238 GLU A O 1
ATOM 1928 N N . ILE A 1 239 ? 11.297 11.691 -30.047 1.00 81.50 239 ILE A N 1
ATOM 1929 C CA . ILE A 1 239 ? 10.922 10.405 -29.453 1.00 81.50 239 ILE A CA 1
ATOM 1930 C C . ILE A 1 239 ? 10.879 10.544 -27.923 1.00 81.50 239 ILE A C 1
ATOM 1932 O O . ILE A 1 239 ? 11.908 10.852 -27.312 1.00 81.50 239 ILE A O 1
ATOM 1936 N N . PRO A 1 240 ? 9.735 10.259 -27.271 1.00 82.19 240 PRO A N 1
ATOM 1937 C CA . PRO A 1 240 ? 9.669 10.305 -25.821 1.00 82.19 240 PRO A CA 1
ATOM 1938 C C . PRO A 1 240 ? 10.541 9.222 -25.185 1.00 82.19 240 PRO A C 1
ATOM 1940 O O . PRO A 1 240 ? 10.385 8.033 -25.462 1.00 82.19 240 PRO A O 1
ATOM 1943 N N . ARG A 1 241 ? 11.455 9.632 -24.302 1.00 81.56 241 ARG A N 1
ATOM 1944 C CA . ARG A 1 241 ? 12.475 8.737 -23.722 1.00 81.56 241 ARG A CA 1
ATOM 1945 C C . ARG A 1 241 ? 12.052 8.019 -22.449 1.00 81.56 241 ARG A C 1
ATOM 1947 O O . ARG A 1 241 ? 12.725 7.080 -22.037 1.00 81.56 241 ARG A O 1
ATOM 1954 N N . TYR A 1 242 ? 10.939 8.427 -21.851 1.00 84.50 242 TYR A N 1
ATOM 1955 C CA . TYR A 1 242 ? 10.476 7.936 -20.554 1.00 84.50 242 TYR A CA 1
ATOM 1956 C C . TYR A 1 242 ? 10.467 6.399 -20.469 1.00 84.50 242 TYR A C 1
ATOM 1958 O O . TYR A 1 242 ? 11.111 5.813 -19.596 1.00 84.50 242 TYR A O 1
ATOM 1966 N N . GLN A 1 243 ? 9.795 5.734 -21.416 1.00 84.44 243 GLN A N 1
ATOM 1967 C CA . GLN A 1 243 ? 9.673 4.275 -21.399 1.00 84.44 243 GLN A CA 1
ATOM 1968 C C . GLN A 1 243 ? 10.967 3.558 -21.807 1.00 84.44 243 GLN A C 1
ATOM 1970 O O . GLN A 1 243 ? 11.257 2.479 -21.294 1.00 84.44 243 GLN A O 1
ATOM 1975 N N . TRP A 1 244 ? 11.781 4.163 -22.674 1.00 88.75 244 TRP A N 1
ATOM 1976 C CA . TRP A 1 244 ? 13.086 3.621 -23.067 1.00 88.75 244 TRP A CA 1
ATOM 1977 C C . TRP A 1 244 ? 14.073 3.593 -21.896 1.00 88.75 244 TRP A C 1
ATOM 1979 O O . TRP A 1 244 ? 14.788 2.606 -21.714 1.00 88.75 244 TRP A O 1
ATOM 1989 N N . GLU A 1 245 ? 14.064 4.624 -21.048 1.00 87.00 245 GLU A N 1
ATOM 1990 C CA . GLU A 1 245 ? 14.862 4.646 -19.819 1.00 87.00 245 GLU A CA 1
ATOM 1991 C C . GLU A 1 245 ? 14.399 3.587 -18.808 1.00 87.00 245 GLU A C 1
ATOM 1993 O O . GLU A 1 245 ? 15.234 2.915 -18.192 1.00 87.00 245 GLU A O 1
ATOM 1998 N N . ASN A 1 246 ? 13.084 3.377 -18.671 1.00 87.31 246 ASN A N 1
ATOM 1999 C CA . ASN A 1 246 ? 12.550 2.317 -17.816 1.00 87.31 246 ASN A CA 1
ATOM 2000 C C . ASN A 1 246 ? 12.956 0.920 -18.326 1.00 87.31 246 ASN A C 1
ATOM 2002 O O . ASN A 1 246 ? 13.513 0.119 -17.571 1.00 87.31 246 ASN A O 1
ATOM 2006 N N . LEU A 1 247 ? 12.762 0.655 -19.625 1.00 89.50 247 LEU A N 1
ATOM 2007 C CA . LEU A 1 247 ? 13.146 -0.603 -20.274 1.00 89.50 247 LEU A CA 1
ATOM 2008 C C . LEU A 1 247 ? 14.633 -0.912 -20.090 1.00 89.50 247 LEU A C 1
ATOM 2010 O O . LEU A 1 247 ? 14.978 -2.026 -19.697 1.00 89.50 247 LEU A O 1
ATOM 2014 N N . MET A 1 248 ? 15.508 0.075 -20.299 1.00 88.94 248 MET A N 1
ATOM 2015 C CA . MET A 1 248 ? 16.942 -0.073 -20.052 1.00 88.94 248 MET A CA 1
ATOM 2016 C C . MET A 1 248 ? 17.210 -0.488 -18.599 1.00 88.94 248 MET A C 1
ATOM 2018 O O . MET A 1 248 ? 17.893 -1.481 -18.352 1.00 88.94 248 MET A O 1
ATOM 2022 N N . SER A 1 249 ? 16.623 0.217 -17.627 1.00 87.94 249 SER A N 1
ATOM 2023 C CA . SER A 1 249 ? 16.810 -0.074 -16.201 1.00 87.94 249 SER A CA 1
ATOM 2024 C C . SER A 1 249 ? 16.393 -1.501 -15.823 1.00 87.94 249 SER A C 1
ATOM 2026 O O . SER A 1 249 ? 17.057 -2.156 -15.013 1.00 87.94 249 SER A O 1
ATOM 2028 N N . ILE A 1 250 ? 15.300 -1.994 -16.412 1.00 87.31 250 ILE A N 1
ATOM 2029 C CA . ILE A 1 250 ? 14.760 -3.332 -16.153 1.00 87.31 250 ILE A CA 1
ATOM 2030 C C . ILE A 1 250 ? 15.593 -4.415 -16.831 1.00 87.31 250 ILE A C 1
ATOM 2032 O O . ILE A 1 250 ? 15.882 -5.426 -16.195 1.00 87.31 250 ILE A O 1
ATOM 2036 N N . ILE A 1 251 ? 15.995 -4.219 -18.089 1.00 88.62 251 ILE A N 1
ATOM 2037 C CA . ILE A 1 251 ? 16.824 -5.185 -18.822 1.00 88.62 251 ILE A CA 1
ATOM 2038 C C . ILE A 1 251 ? 18.159 -5.371 -18.097 1.00 88.62 251 ILE A C 1
ATOM 2040 O O . ILE A 1 251 ? 18.559 -6.503 -17.825 1.00 88.62 251 ILE A O 1
ATOM 2044 N N . MET A 1 252 ? 18.799 -4.274 -17.686 1.00 88.06 252 MET A N 1
ATOM 2045 C CA . MET A 1 252 ? 20.057 -4.322 -16.935 1.00 88.06 252 MET A CA 1
ATOM 2046 C C . MET A 1 252 ? 19.898 -5.051 -15.593 1.00 88.06 252 MET A C 1
ATOM 2048 O O . MET A 1 252 ? 20.725 -5.896 -15.236 1.00 88.06 252 MET A O 1
ATOM 2052 N N . TYR A 1 253 ? 18.804 -4.794 -14.870 1.00 86.38 253 TYR A N 1
ATOM 2053 C CA . TYR A 1 253 ? 18.480 -5.515 -13.636 1.00 86.38 253 TYR A CA 1
ATOM 2054 C C . TYR A 1 253 ? 18.228 -7.011 -13.883 1.00 86.38 253 TYR A C 1
ATOM 2056 O O . TYR A 1 253 ? 18.803 -7.855 -13.196 1.00 86.38 253 TYR A O 1
ATOM 2064 N N . GLY A 1 254 ? 17.410 -7.356 -14.879 1.00 82.88 254 GLY A N 1
ATOM 2065 C CA . GLY A 1 254 ? 17.031 -8.734 -15.181 1.00 82.88 254 GLY A CA 1
ATOM 2066 C C . GLY A 1 254 ? 18.195 -9.593 -15.683 1.00 82.88 254 GLY A C 1
ATOM 2067 O O . GLY A 1 254 ? 18.245 -10.778 -15.352 1.00 82.88 254 GLY A O 1
ATOM 2068 N N . ILE A 1 255 ? 19.160 -9.012 -16.407 1.00 85.56 255 ILE A N 1
ATOM 2069 C CA . ILE A 1 255 ? 20.413 -9.694 -16.776 1.00 85.56 255 ILE A CA 1
ATOM 2070 C C . ILE A 1 255 ? 21.271 -9.927 -15.524 1.00 85.56 255 ILE A C 1
ATOM 2072 O O . ILE A 1 255 ? 21.715 -11.050 -15.286 1.00 85.56 255 ILE A O 1
ATOM 2076 N N . THR A 1 256 ? 21.438 -8.905 -14.675 1.00 84.94 256 THR A N 1
ATOM 2077 C CA . THR A 1 256 ? 22.242 -8.996 -13.440 1.00 84.94 256 THR A CA 1
ATOM 2078 C C . THR A 1 256 ? 21.702 -10.059 -12.474 1.00 84.94 256 THR A C 1
ATOM 2080 O O . THR A 1 256 ? 22.472 -10.825 -11.899 1.00 84.94 256 THR A O 1
ATOM 2083 N N . GLN A 1 257 ? 20.376 -10.147 -12.325 1.00 80.25 257 GLN A N 1
ATOM 2084 C CA . GLN A 1 257 ? 19.703 -11.137 -11.470 1.00 80.25 257 GLN A CA 1
ATOM 2085 C C . GLN A 1 257 ? 19.474 -12.499 -12.153 1.00 80.25 257 GLN A C 1
ATOM 2087 O O . GLN A 1 257 ? 18.884 -13.394 -11.552 1.00 80.25 257 GLN A O 1
ATOM 2092 N N . LYS A 1 258 ? 19.936 -12.685 -13.400 1.00 79.31 258 LYS A N 1
ATOM 2093 C CA . LYS A 1 258 ? 19.768 -13.917 -14.199 1.00 79.31 258 LYS A CA 1
ATOM 2094 C C . LYS A 1 258 ? 18.307 -14.327 -14.453 1.00 79.31 258 LYS A C 1
ATOM 2096 O O . LYS A 1 258 ? 18.024 -15.501 -14.682 1.00 79.31 258 LYS A O 1
ATOM 2101 N N . HIS A 1 259 ? 17.382 -13.369 -14.462 1.00 77.69 259 HIS A N 1
ATOM 2102 C CA . HIS A 1 259 ? 15.981 -13.591 -14.844 1.00 77.69 259 HIS A CA 1
ATOM 2103 C C . HIS A 1 259 ? 15.761 -13.556 -16.365 1.00 77.69 259 HIS A C 1
ATOM 2105 O O . HIS A 1 259 ? 14.738 -14.045 -16.848 1.00 77.69 259 HIS A O 1
ATOM 2111 N N . ILE A 1 260 ? 16.705 -12.983 -17.122 1.00 83.62 260 ILE A N 1
ATOM 2112 C CA . ILE A 1 260 ? 16.637 -12.840 -18.581 1.00 83.62 260 ILE A CA 1
ATOM 2113 C C . ILE A 1 260 ? 17.675 -13.748 -19.243 1.00 83.62 260 ILE A C 1
ATOM 2115 O O . ILE A 1 260 ? 18.865 -13.672 -18.937 1.00 83.62 260 ILE A O 1
ATOM 2119 N N . ASN A 1 261 ? 17.238 -14.556 -20.212 1.00 86.31 261 ASN A N 1
ATOM 2120 C CA . ASN A 1 261 ? 18.140 -15.188 -21.170 1.00 86.31 261 ASN A CA 1
ATOM 2121 C C . ASN A 1 261 ? 18.318 -14.258 -22.378 1.00 86.31 261 ASN A C 1
ATOM 2123 O O . ASN A 1 261 ? 17.403 -14.103 -23.190 1.00 86.31 261 ASN A O 1
ATOM 2127 N N . LEU A 1 262 ? 19.497 -13.642 -22.485 1.00 85.38 262 LEU A N 1
ATOM 2128 C CA . LEU A 1 262 ? 19.789 -12.641 -23.511 1.00 85.38 262 LEU A CA 1
ATOM 2129 C C . LEU A 1 262 ? 19.696 -13.207 -24.937 1.00 85.38 262 LEU A C 1
ATOM 2131 O O . LEU A 1 262 ? 19.079 -12.574 -25.788 1.00 85.38 262 LEU A O 1
ATOM 2135 N N . SER A 1 263 ? 20.221 -14.411 -25.195 1.00 86.38 263 SER A N 1
ATOM 2136 C CA . SER A 1 263 ? 20.162 -15.039 -26.526 1.00 86.38 263 SER A CA 1
ATOM 2137 C C . SER A 1 263 ? 18.713 -15.219 -26.988 1.00 86.38 263 SER A C 1
ATOM 2139 O O . SER A 1 263 ? 18.361 -14.919 -28.129 1.00 86.38 263 SER A O 1
ATOM 2141 N N . ARG A 1 264 ? 17.838 -15.650 -26.070 1.00 87.38 264 ARG A N 1
ATOM 2142 C CA . ARG A 1 264 ? 16.413 -15.819 -26.361 1.00 87.38 264 ARG A CA 1
ATOM 2143 C C . ARG A 1 264 ? 15.711 -14.484 -26.586 1.00 87.38 264 ARG A C 1
ATOM 2145 O O . ARG A 1 264 ? 15.003 -14.365 -27.582 1.00 87.38 264 ARG A O 1
ATOM 2152 N N . LEU A 1 265 ? 15.941 -13.489 -25.727 1.00 88.94 265 LEU A N 1
ATOM 2153 C CA . LEU A 1 265 ? 15.380 -12.141 -25.880 1.00 88.94 265 LEU A CA 1
ATOM 2154 C C . LEU A 1 265 ? 15.717 -11.542 -27.256 1.00 88.94 265 LEU A C 1
ATOM 2156 O O . LEU A 1 265 ? 14.814 -11.084 -27.953 1.00 88.94 265 LEU A O 1
ATOM 2160 N N . LEU A 1 266 ? 16.991 -11.598 -27.662 1.00 88.62 266 LEU A N 1
ATOM 2161 C CA . LEU A 1 266 ? 17.448 -11.076 -28.953 1.00 88.62 266 LEU A CA 1
ATOM 2162 C C . LEU A 1 266 ? 16.803 -11.821 -30.124 1.00 88.62 266 LEU A C 1
ATOM 2164 O O . LEU A 1 266 ? 16.257 -11.186 -31.023 1.00 88.62 266 LEU A O 1
ATOM 2168 N N . SER A 1 267 ? 16.775 -13.157 -30.078 1.00 88.62 267 SER A N 1
ATOM 2169 C CA . SER A 1 267 ? 16.153 -13.959 -31.138 1.00 88.62 267 SER A CA 1
ATOM 2170 C C . SER A 1 267 ? 14.650 -13.675 -31.292 1.00 88.62 267 SER A C 1
ATOM 2172 O O . SER A 1 267 ? 14.145 -13.573 -32.412 1.00 88.62 267 SER A O 1
ATOM 2174 N N . LEU A 1 268 ? 13.922 -13.511 -30.179 1.00 89.00 268 LEU A N 1
ATOM 2175 C CA . LEU A 1 268 ? 12.496 -13.181 -30.182 1.00 89.00 268 LEU A CA 1
ATOM 2176 C C . LEU A 1 268 ? 12.266 -11.780 -30.747 1.00 89.00 268 LEU A C 1
ATOM 2178 O O . LEU A 1 268 ? 11.428 -11.619 -31.633 1.00 89.00 268 LEU A O 1
ATOM 2182 N N . LEU A 1 269 ? 13.046 -10.796 -30.296 1.00 89.94 269 LEU A N 1
ATOM 2183 C CA . LEU A 1 269 ? 12.954 -9.419 -30.772 1.00 89.94 269 LEU A CA 1
ATOM 2184 C C . LEU A 1 269 ? 13.235 -9.324 -32.279 1.00 89.94 269 LEU A C 1
ATOM 2186 O O . LEU A 1 269 ? 12.421 -8.765 -33.011 1.00 89.94 269 LEU A O 1
ATOM 2190 N N . SER A 1 270 ? 14.318 -9.940 -32.764 1.00 87.75 270 SER A N 1
ATOM 2191 C CA . SER A 1 270 ? 14.645 -10.011 -34.194 1.00 87.75 270 SER A CA 1
ATOM 2192 C C . SER A 1 270 ? 13.496 -10.618 -35.007 1.00 87.75 270 SER A C 1
ATOM 2194 O O . SER A 1 270 ? 13.084 -10.057 -36.020 1.00 87.75 270 SER A O 1
ATOM 2196 N N . ASN A 1 271 ? 12.917 -11.732 -34.547 1.00 87.88 271 ASN A N 1
ATOM 2197 C CA . ASN A 1 271 ? 11.801 -12.390 -35.232 1.00 87.88 271 ASN A CA 1
ATOM 2198 C C . ASN A 1 271 ? 10.527 -11.533 -35.277 1.00 87.88 271 ASN A C 1
ATOM 2200 O O . ASN A 1 271 ? 9.800 -11.575 -36.273 1.00 87.88 271 ASN A O 1
ATOM 2204 N N . VAL A 1 272 ? 10.236 -10.779 -34.212 1.00 87.56 272 VAL A N 1
ATOM 2205 C CA . VAL A 1 272 ? 9.093 -9.856 -34.178 1.00 87.56 272 VAL A CA 1
ATOM 2206 C C . VAL A 1 272 ? 9.336 -8.686 -35.131 1.00 87.56 272 VAL A C 1
ATOM 2208 O O . VAL A 1 272 ? 8.479 -8.399 -35.964 1.00 87.56 272 VAL A O 1
ATOM 2211 N N . LEU A 1 273 ? 10.521 -8.075 -35.094 1.00 86.19 273 LEU A N 1
ATOM 2212 C CA . LEU A 1 273 ? 10.860 -6.915 -35.922 1.00 86.19 273 LEU A CA 1
ATOM 2213 C C . LEU A 1 273 ? 10.937 -7.229 -37.420 1.00 86.19 273 LEU A C 1
ATOM 2215 O O . LEU A 1 273 ? 10.535 -6.399 -38.233 1.00 86.19 273 LEU A O 1
ATOM 2219 N N . VAL A 1 274 ? 11.366 -8.440 -37.799 1.00 87.88 274 VAL A N 1
ATOM 2220 C CA . VAL A 1 274 ? 11.303 -8.915 -39.196 1.00 87.88 274 VAL A CA 1
ATOM 2221 C C . VAL A 1 274 ? 9.867 -8.897 -39.721 1.00 87.88 274 VAL A C 1
ATOM 2223 O O . VAL A 1 274 ? 9.645 -8.594 -40.891 1.00 87.88 274 VAL A O 1
ATOM 2226 N N . LYS A 1 275 ? 8.886 -9.213 -38.870 1.00 85.56 275 LYS A N 1
ATOM 2227 C CA . LYS A 1 275 ? 7.469 -9.238 -39.253 1.00 85.56 275 LYS A CA 1
ATOM 2228 C C . LYS A 1 275 ? 6.824 -7.855 -39.223 1.00 85.56 275 LYS A C 1
ATOM 2230 O O . LYS A 1 275 ? 5.949 -7.598 -40.043 1.00 85.56 275 LYS A O 1
ATOM 2235 N N . THR A 1 276 ? 7.206 -6.996 -38.279 1.00 83.62 276 THR A N 1
ATOM 2236 C CA . THR A 1 276 ? 6.554 -5.692 -38.079 1.00 83.62 276 THR A CA 1
ATOM 2237 C C . THR A 1 276 ? 7.157 -4.565 -38.916 1.00 83.62 276 THR A C 1
ATOM 2239 O O . THR A 1 276 ? 6.439 -3.639 -39.283 1.00 83.62 276 THR A O 1
ATOM 2242 N N . GLY A 1 277 ? 8.456 -4.620 -39.228 1.00 81.75 277 GLY A N 1
ATOM 2243 C CA . GLY A 1 277 ? 9.143 -3.600 -40.026 1.00 81.75 277 GLY A CA 1
ATOM 2244 C C . GLY A 1 277 ? 9.330 -2.242 -39.332 1.00 81.75 277 GLY A C 1
ATOM 2245 O O . GLY A 1 277 ? 9.565 -1.246 -40.015 1.00 81.75 277 GLY A O 1
ATOM 2246 N N . TYR A 1 278 ? 9.226 -2.166 -38.000 1.00 85.50 278 TYR A N 1
ATOM 2247 C CA . TYR A 1 278 ? 9.391 -0.911 -37.250 1.00 85.50 278 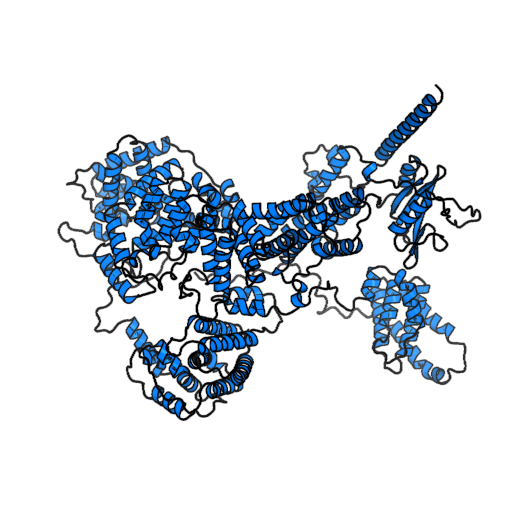TYR A CA 1
ATOM 2248 C C . TYR A 1 278 ? 10.846 -0.432 -37.247 1.00 85.50 278 TYR A C 1
ATOM 2250 O O . TYR A 1 278 ? 11.749 -1.195 -36.907 1.00 85.50 278 TYR A O 1
ATOM 2258 N N . ARG A 1 279 ? 11.087 0.839 -37.602 1.00 82.62 279 ARG A N 1
ATOM 2259 C CA . ARG A 1 279 ? 12.457 1.371 -37.786 1.00 82.62 279 ARG A CA 1
ATOM 2260 C C . ARG A 1 279 ? 12.719 2.735 -37.167 1.00 82.62 279 ARG A C 1
ATOM 2262 O O . ARG A 1 279 ? 13.878 3.090 -36.984 1.00 82.62 279 ARG A O 1
ATOM 2269 N N . ARG A 1 280 ? 11.683 3.501 -36.816 1.00 82.62 280 ARG A N 1
ATOM 2270 C CA . ARG A 1 280 ? 11.865 4.879 -36.340 1.00 82.62 280 ARG A CA 1
ATOM 2271 C C . ARG A 1 280 ? 12.660 4.986 -35.033 1.00 82.62 280 ARG A C 1
ATOM 2273 O O . ARG A 1 280 ? 13.504 5.860 -34.917 1.00 82.62 280 ARG A O 1
ATOM 2280 N N . ALA A 1 281 ? 12.437 4.087 -34.075 1.00 84.25 281 ALA A N 1
ATOM 2281 C CA . ALA A 1 281 ? 13.137 4.083 -32.783 1.00 84.25 281 ALA A CA 1
ATOM 2282 C C . ALA A 1 281 ? 14.411 3.209 -32.769 1.00 84.25 281 ALA A C 1
ATOM 2284 O O . ALA A 1 281 ? 14.815 2.713 -31.718 1.00 84.25 281 ALA A O 1
ATOM 2285 N N . ARG A 1 282 ? 15.036 2.979 -33.932 1.00 86.62 282 ARG A N 1
ATOM 2286 C CA . ARG A 1 282 ? 16.223 2.113 -34.065 1.00 86.62 282 ARG A CA 1
ATOM 2287 C C . ARG A 1 282 ? 17.396 2.532 -33.174 1.00 86.62 282 ARG A C 1
ATOM 2289 O O . ARG A 1 282 ? 18.074 1.664 -32.629 1.00 86.62 282 ARG A O 1
ATOM 2296 N N . ASP A 1 283 ? 17.590 3.836 -32.985 1.00 86.38 283 ASP A N 1
ATOM 2297 C CA . ASP A 1 283 ? 18.708 4.380 -32.210 1.00 86.38 283 ASP A CA 1
ATOM 2298 C C . ASP A 1 283 ? 18.532 4.098 -30.705 1.00 86.38 283 ASP A C 1
ATOM 2300 O O . ASP A 1 283 ? 19.499 3.780 -30.018 1.00 86.38 283 ASP A O 1
ATOM 2304 N N . GLU A 1 284 ? 17.292 4.092 -30.194 1.00 87.75 284 GLU A N 1
ATOM 2305 C CA . GLU A 1 284 ? 16.995 3.735 -28.795 1.00 87.75 284 GLU A CA 1
ATOM 2306 C C . GLU A 1 284 ? 17.182 2.227 -28.534 1.00 87.75 284 GLU A C 1
ATOM 2308 O O . GLU A 1 284 ? 17.670 1.827 -27.475 1.00 87.75 284 GLU A O 1
ATOM 2313 N N . VAL A 1 285 ? 16.867 1.368 -29.514 1.00 89.50 285 VAL A N 1
ATOM 2314 C CA . VAL A 1 285 ? 17.152 -0.076 -29.417 1.00 89.50 285 VAL A CA 1
ATOM 2315 C C . VAL A 1 285 ? 18.660 -0.324 -29.414 1.00 89.50 285 VAL A C 1
ATOM 2317 O O . VAL A 1 285 ? 19.154 -1.085 -28.581 1.00 89.50 285 VAL A O 1
ATOM 2320 N N . MET A 1 286 ? 19.408 0.338 -30.302 1.00 90.50 286 MET A N 1
ATOM 2321 C CA . MET A 1 286 ? 20.871 0.234 -30.330 1.00 90.50 286 MET A CA 1
ATOM 2322 C C . MET A 1 286 ? 21.518 0.813 -29.073 1.00 90.50 286 MET A C 1
ATOM 2324 O O . MET A 1 286 ? 22.522 0.279 -28.611 1.00 90.50 286 MET A O 1
ATOM 2328 N N . TRP A 1 287 ? 20.921 1.837 -28.464 1.00 90.50 287 TRP A N 1
ATOM 2329 C CA . TRP A 1 287 ? 21.345 2.345 -27.164 1.00 90.50 287 TRP A CA 1
ATOM 2330 C C . TRP A 1 287 ? 21.225 1.286 -26.060 1.00 90.50 287 TRP A C 1
ATOM 2332 O O . TRP A 1 287 ? 22.175 1.091 -25.305 1.00 90.50 287 TRP A O 1
ATOM 2342 N N . ILE A 1 288 ? 20.120 0.532 -25.999 1.00 90.31 288 ILE A N 1
ATOM 2343 C CA . ILE A 1 288 ? 19.993 -0.602 -25.063 1.00 90.31 288 ILE A CA 1
ATOM 2344 C C . ILE A 1 288 ? 21.087 -1.646 -25.326 1.00 90.31 288 ILE A C 1
ATOM 2346 O O . ILE A 1 288 ? 21.727 -2.115 -24.383 1.00 90.31 288 ILE A O 1
ATOM 2350 N N . MET A 1 289 ? 21.333 -1.991 -26.593 1.00 90.88 289 MET A N 1
ATOM 2351 C CA . MET A 1 289 ? 22.364 -2.973 -26.955 1.00 90.88 289 MET A CA 1
ATOM 2352 C C . MET A 1 289 ? 23.770 -2.500 -26.586 1.00 90.88 289 MET A C 1
ATOM 2354 O O . MET A 1 289 ? 24.557 -3.290 -26.066 1.00 90.88 289 MET A O 1
ATOM 2358 N N . LEU A 1 290 ? 24.064 -1.210 -26.760 1.00 90.19 290 LEU A N 1
ATOM 2359 C CA . LEU A 1 290 ? 25.315 -0.600 -26.326 1.00 90.19 290 LEU A CA 1
ATOM 2360 C C . LEU A 1 290 ? 25.509 -0.724 -24.811 1.00 90.19 290 LEU A C 1
ATOM 2362 O O . LEU A 1 290 ? 26.588 -1.112 -24.375 1.00 90.19 290 LEU A O 1
ATOM 2366 N N . GLN A 1 291 ? 24.477 -0.457 -24.006 1.00 89.94 291 GLN A N 1
ATOM 2367 C CA . GLN A 1 291 ? 24.570 -0.586 -22.546 1.00 89.94 291 GLN A CA 1
ATOM 2368 C C . GLN A 1 291 ? 24.831 -2.037 -22.108 1.00 89.94 291 GLN A C 1
ATOM 2370 O O . GLN A 1 291 ? 25.643 -2.280 -21.208 1.00 89.94 291 GLN A O 1
ATOM 2375 N N . ILE A 1 292 ? 24.209 -3.013 -22.782 1.00 87.81 292 ILE A N 1
ATOM 2376 C CA . ILE A 1 292 ? 24.469 -4.442 -22.552 1.00 87.81 292 ILE A CA 1
ATOM 2377 C C . ILE A 1 292 ? 25.910 -4.792 -22.946 1.00 87.81 292 ILE A C 1
ATOM 2379 O O . ILE A 1 292 ? 26.618 -5.427 -22.163 1.00 87.81 292 ILE A O 1
ATOM 2383 N N . ALA A 1 293 ? 26.355 -4.363 -24.131 1.00 85.62 293 ALA A N 1
ATOM 2384 C CA . ALA A 1 293 ? 27.694 -4.631 -24.647 1.00 85.62 293 ALA A CA 1
ATOM 2385 C C . ALA A 1 293 ? 28.789 -4.000 -23.780 1.00 85.62 293 ALA A C 1
ATOM 2387 O O . ALA A 1 293 ? 29.771 -4.669 -23.468 1.00 85.62 293 ALA A O 1
ATOM 2388 N N . GLY A 1 294 ? 28.604 -2.753 -23.340 1.00 83.56 294 GLY A N 1
ATOM 2389 C CA . GLY A 1 294 ? 29.543 -2.049 -22.469 1.00 83.56 294 GLY A CA 1
ATOM 2390 C C . GLY A 1 294 ? 29.647 -2.664 -21.073 1.00 83.56 294 GLY A C 1
ATOM 2391 O O . GLY A 1 294 ? 30.745 -2.772 -20.534 1.00 83.56 294 GLY A O 1
ATOM 2392 N N . THR A 1 295 ? 28.531 -3.135 -20.506 1.00 85.06 295 THR A N 1
ATOM 2393 C CA . THR A 1 295 ? 28.501 -3.645 -19.123 1.00 85.06 295 THR A CA 1
ATOM 2394 C C . THR A 1 295 ? 28.861 -5.129 -19.018 1.00 85.06 295 THR A C 1
ATOM 2396 O O . THR A 1 295 ? 29.560 -5.538 -18.092 1.00 85.06 295 THR A O 1
ATOM 2399 N N . PHE A 1 296 ? 28.389 -5.963 -19.950 1.00 83.31 296 PHE A N 1
ATOM 2400 C CA . PHE A 1 296 ? 28.479 -7.426 -19.851 1.00 83.31 296 PHE A CA 1
ATOM 2401 C C . PHE A 1 296 ? 29.462 -8.059 -20.836 1.00 83.31 296 PHE A C 1
ATOM 2403 O O . PHE A 1 296 ? 29.461 -9.280 -20.975 1.00 83.31 296 PHE A O 1
ATOM 2410 N N . GLN A 1 297 ? 30.330 -7.275 -21.480 1.00 78.75 297 GLN A N 1
ATOM 2411 C CA . GLN A 1 297 ? 31.190 -7.732 -22.575 1.00 78.75 297 GLN A CA 1
ATOM 2412 C C . GLN A 1 297 ? 31.904 -9.072 -22.320 1.00 78.75 297 GLN A C 1
ATOM 2414 O O . GLN A 1 297 ? 31.870 -9.963 -23.163 1.00 78.75 297 GLN A O 1
ATOM 2419 N N . GLN A 1 298 ? 32.529 -9.234 -21.148 1.00 76.75 298 GLN A N 1
ATOM 2420 C CA . GLN A 1 298 ? 33.299 -10.436 -20.787 1.00 76.75 298 GLN A CA 1
ATOM 2421 C C . GLN A 1 298 ? 32.437 -11.704 -20.651 1.00 76.75 298 GLN A C 1
ATOM 2423 O O . GLN A 1 298 ? 32.963 -12.813 -20.658 1.00 76.75 298 GLN A O 1
ATOM 2428 N N . HIS A 1 299 ? 31.122 -11.539 -20.512 1.00 79.56 299 HIS A N 1
ATOM 2429 C CA . HIS A 1 299 ? 30.150 -12.611 -20.315 1.00 79.56 299 HIS A CA 1
ATOM 2430 C C . HIS A 1 299 ? 29.313 -12.886 -21.574 1.00 79.56 299 HIS A C 1
ATOM 2432 O O . HIS A 1 299 ? 28.488 -13.802 -21.553 1.00 79.56 299 HIS A O 1
ATOM 2438 N N . LEU A 1 300 ? 29.500 -12.110 -22.651 1.00 83.19 300 LEU A N 1
ATOM 2439 C CA . LEU A 1 300 ? 28.775 -12.298 -23.904 1.00 83.19 300 LEU A CA 1
ATOM 2440 C C . LEU A 1 300 ? 29.331 -13.493 -24.679 1.00 83.19 300 LEU A C 1
ATOM 2442 O O . LEU A 1 300 ? 30.532 -13.604 -24.922 1.00 83.19 300 LEU A O 1
ATOM 2446 N N . GLN A 1 301 ? 28.435 -14.385 -25.090 1.00 85.75 301 GLN A N 1
ATOM 2447 C CA . GLN A 1 301 ? 28.771 -15.530 -25.934 1.00 85.75 301 GLN A CA 1
ATOM 2448 C C . GLN A 1 301 ? 28.708 -15.162 -27.421 1.00 85.75 301 GLN A C 1
ATOM 2450 O O . GLN A 1 301 ? 27.985 -14.244 -27.807 1.00 85.75 301 GLN A O 1
ATOM 2455 N N . LYS A 1 302 ? 29.396 -15.943 -28.265 1.00 84.88 302 LYS A N 1
ATOM 2456 C CA . LYS A 1 302 ? 29.403 -15.790 -29.731 1.00 84.88 302 LYS A CA 1
ATOM 2457 C C . LYS A 1 302 ? 27.997 -15.617 -30.327 1.00 84.88 302 LYS A C 1
ATOM 2459 O O . LYS A 1 302 ? 27.763 -14.682 -31.083 1.00 84.88 302 LYS A O 1
ATOM 2464 N N . GLU A 1 303 ? 27.049 -16.466 -29.926 1.00 84.25 303 GLU A N 1
ATOM 2465 C CA . GLU A 1 303 ? 25.657 -16.424 -30.407 1.00 84.25 303 GLU A CA 1
ATOM 2466 C C . GLU A 1 303 ? 24.956 -15.087 -30.101 1.00 84.25 303 GLU A C 1
ATOM 2468 O O . GLU A 1 303 ? 24.153 -14.599 -30.890 1.00 84.25 303 GLU A O 1
ATOM 2473 N N . GLN A 1 304 ? 25.264 -14.467 -28.957 1.00 86.19 304 GLN A N 1
ATOM 2474 C CA . GLN A 1 304 ? 24.658 -13.197 -28.547 1.00 86.19 304 GLN A CA 1
ATOM 2475 C C . GLN A 1 304 ? 25.211 -12.032 -29.366 1.00 86.19 304 GLN A C 1
ATOM 2477 O O . GLN A 1 304 ? 24.456 -11.143 -29.750 1.00 86.19 304 GLN A O 1
ATOM 2482 N N . VAL A 1 305 ? 26.513 -12.057 -29.662 1.00 85.62 305 VAL A N 1
ATOM 2483 C CA . VAL A 1 305 ? 27.182 -11.061 -30.512 1.00 85.62 305 VAL A CA 1
ATOM 2484 C C . VAL A 1 305 ? 26.663 -11.142 -31.952 1.00 85.62 305 VAL A C 1
ATOM 2486 O O . VAL A 1 305 ? 26.355 -10.111 -32.551 1.00 85.62 305 VAL A O 1
ATOM 2489 N N . GLU A 1 306 ? 26.490 -12.355 -32.485 1.00 86.12 306 GLU A N 1
ATOM 2490 C CA . GLU A 1 306 ? 25.903 -12.587 -33.813 1.00 86.12 306 GLU A CA 1
ATOM 2491 C C . GLU A 1 306 ? 24.462 -12.054 -33.906 1.00 86.12 306 GLU A C 1
ATOM 2493 O O . GLU A 1 306 ? 24.117 -11.359 -34.865 1.00 86.12 306 GLU A O 1
ATOM 2498 N N . GLU A 1 307 ? 23.623 -12.310 -32.897 1.00 84.69 307 GLU A N 1
ATOM 2499 C CA . GLU A 1 307 ? 22.241 -11.813 -32.873 1.00 84.69 307 GLU A CA 1
ATOM 2500 C C . GLU A 1 307 ? 22.149 -10.287 -32.672 1.00 84.69 307 GLU A C 1
ATOM 2502 O O . GLU A 1 307 ? 21.288 -9.648 -33.280 1.00 84.69 307 GLU A O 1
ATOM 2507 N N . MET A 1 308 ? 23.055 -9.662 -31.905 1.00 86.75 308 MET A N 1
ATOM 2508 C CA . MET A 1 308 ? 23.145 -8.192 -31.824 1.00 86.75 308 MET A CA 1
ATOM 2509 C C . MET A 1 308 ? 23.489 -7.567 -33.185 1.00 86.75 308 MET A C 1
ATOM 2511 O O . MET A 1 308 ? 22.868 -6.584 -33.594 1.00 86.75 308 MET A O 1
ATOM 2515 N N . ALA A 1 309 ? 24.436 -8.155 -33.921 1.00 85.00 309 ALA A N 1
ATOM 2516 C CA . ALA A 1 309 ? 24.796 -7.696 -35.262 1.00 85.00 309 ALA A CA 1
ATOM 2517 C C . ALA A 1 309 ? 23.658 -7.911 -36.275 1.00 85.00 309 ALA A C 1
ATOM 2519 O O . ALA A 1 309 ? 23.391 -7.057 -37.124 1.00 85.00 309 ALA A O 1
ATOM 2520 N N . ARG A 1 310 ? 22.933 -9.029 -36.160 1.00 86.12 310 ARG A N 1
ATOM 2521 C CA . ARG A 1 310 ? 21.732 -9.301 -36.958 1.00 86.12 310 ARG A CA 1
ATOM 2522 C C . ARG A 1 310 ? 20.640 -8.257 -36.720 1.00 86.12 310 ARG A C 1
ATOM 2524 O O . ARG A 1 310 ? 20.010 -7.818 -37.681 1.00 86.12 310 ARG A O 1
ATOM 2531 N N . LEU A 1 311 ? 20.436 -7.846 -35.469 1.00 86.50 311 LEU A N 1
ATOM 2532 C CA . LEU A 1 311 ? 19.469 -6.812 -35.103 1.00 86.50 311 LEU A CA 1
ATOM 2533 C C . LEU A 1 311 ? 19.828 -5.448 -35.717 1.00 86.50 311 LEU A C 1
ATOM 2535 O O . LEU A 1 311 ? 18.939 -4.749 -36.200 1.00 86.50 311 LEU A O 1
ATOM 2539 N N . TYR A 1 312 ? 21.116 -5.091 -35.767 1.00 86.94 312 TYR A N 1
ATOM 2540 C CA . TYR A 1 312 ? 21.579 -3.886 -36.466 1.00 86.94 312 TYR A CA 1
ATOM 2541 C C . TYR A 1 312 ? 21.222 -3.926 -37.960 1.00 86.94 312 TYR A C 1
ATOM 2543 O O . TYR A 1 312 ? 20.531 -3.033 -38.449 1.00 86.94 312 TYR A O 1
ATOM 2551 N N . ASN A 1 313 ? 21.596 -5.000 -38.662 1.00 85.12 313 ASN A N 1
ATOM 2552 C CA . ASN A 1 313 ? 21.311 -5.155 -40.096 1.00 85.12 313 ASN A CA 1
ATOM 2553 C C . ASN A 1 313 ? 19.805 -5.142 -40.413 1.00 85.12 313 ASN A C 1
ATOM 2555 O O . ASN A 1 313 ? 19.395 -4.802 -41.518 1.00 85.12 313 ASN A O 1
ATOM 2559 N N . LEU A 1 314 ? 18.961 -5.529 -39.453 1.00 85.19 314 LEU A N 1
ATOM 2560 C CA . LEU A 1 314 ? 17.509 -5.487 -39.599 1.00 85.19 314 LEU A CA 1
ATOM 2561 C C . LEU A 1 314 ? 16.938 -4.061 -39.491 1.00 85.19 314 LEU A C 1
ATOM 2563 O O . LEU A 1 314 ? 15.991 -3.710 -40.203 1.00 85.19 314 LEU A O 1
ATOM 2567 N N . LEU A 1 315 ? 17.480 -3.259 -38.571 1.00 83.62 315 LEU A N 1
ATOM 2568 C CA . LEU A 1 315 ? 16.993 -1.914 -38.256 1.00 83.62 315 LEU A CA 1
ATOM 2569 C C . LEU A 1 315 ? 17.545 -0.836 -39.201 1.00 83.62 315 LEU A C 1
ATOM 2571 O O . LEU A 1 315 ? 16.873 0.173 -39.445 1.00 83.62 315 LEU A O 1
ATOM 2575 N N . PHE A 1 316 ? 18.748 -1.043 -39.738 1.00 80.69 316 PHE A N 1
ATOM 2576 C CA . PHE A 1 316 ? 19.428 -0.118 -40.638 1.00 80.69 316 PHE A CA 1
ATOM 2577 C C . PHE A 1 316 ? 19.480 -0.715 -42.049 1.00 80.69 316 PHE A C 1
ATOM 2579 O O . PHE A 1 316 ? 20.117 -1.735 -42.276 1.00 80.69 316 PHE A O 1
ATOM 2586 N N . ASN A 1 317 ? 18.799 -0.070 -43.003 1.00 67.12 317 ASN A N 1
ATOM 2587 C CA . ASN A 1 317 ? 19.009 -0.333 -44.429 1.00 67.12 317 ASN A CA 1
ATOM 2588 C C . ASN A 1 317 ? 20.254 0.435 -44.906 1.00 67.12 317 ASN A C 1
ATOM 2590 O O . ASN A 1 317 ? 20.495 1.542 -44.429 1.00 67.12 317 ASN A O 1
ATOM 2594 N N . ASP A 1 318 ? 20.976 -0.090 -45.896 1.00 56.97 318 ASP A N 1
ATOM 2595 C CA . ASP A 1 318 ? 22.228 0.490 -46.421 1.00 56.97 318 ASP A CA 1
ATOM 2596 C C . ASP A 1 318 ? 22.091 1.894 -47.074 1.00 56.97 318 ASP A C 1
ATOM 2598 O O . ASP A 1 318 ? 23.096 2.513 -47.408 1.00 56.97 318 ASP A O 1
ATOM 2602 N N . ASP A 1 319 ? 20.873 2.441 -47.196 1.00 52.75 319 ASP A N 1
ATOM 2603 C CA . ASP A 1 319 ? 20.563 3.725 -47.861 1.00 52.75 319 ASP A CA 1
ATOM 2604 C C . ASP A 1 319 ? 20.410 4.936 -46.907 1.00 52.75 319 ASP A C 1
ATOM 2606 O O . ASP A 1 319 ? 19.897 5.990 -47.294 1.00 52.75 319 ASP A O 1
ATOM 2610 N N . VAL A 1 320 ? 20.785 4.821 -45.628 1.00 55.88 320 VAL A N 1
ATOM 2611 C CA . VAL A 1 320 ? 20.556 5.902 -44.649 1.00 55.88 320 VAL A CA 1
ATOM 2612 C C . VAL A 1 320 ? 21.584 7.026 -44.817 1.00 55.88 320 VAL A C 1
ATOM 2614 O O . VAL A 1 320 ? 22.742 6.904 -44.419 1.00 55.88 320 VAL A O 1
ATOM 2617 N N . VAL A 1 321 ? 21.135 8.154 -45.369 1.00 53.59 321 VAL A N 1
ATOM 2618 C CA . VAL A 1 321 ? 21.904 9.405 -45.458 1.00 53.59 321 VAL A CA 1
ATOM 2619 C C . VAL A 1 321 ? 22.023 10.052 -44.071 1.00 53.59 321 VAL A C 1
ATOM 2621 O O . VAL A 1 321 ? 21.055 10.113 -43.314 1.00 53.59 321 VAL A O 1
ATOM 2624 N N . TRP A 1 322 ? 23.218 10.550 -43.740 1.00 57.25 322 TRP A N 1
ATOM 2625 C CA . TRP A 1 322 ? 23.499 11.276 -42.501 1.00 57.25 322 TRP A CA 1
ATOM 2626 C C . TRP A 1 322 ? 22.805 12.643 -42.526 1.00 57.25 322 TRP A C 1
ATOM 2628 O O . TRP A 1 322 ? 23.322 13.594 -43.109 1.00 57.25 322 TRP A O 1
ATOM 2638 N N . THR A 1 323 ? 21.646 12.775 -41.891 1.00 49.38 323 THR A N 1
ATOM 2639 C CA . THR A 1 323 ? 21.017 14.086 -41.682 1.00 49.38 323 THR A CA 1
ATOM 2640 C C . THR A 1 323 ? 20.641 14.258 -40.220 1.00 49.38 323 THR A C 1
ATOM 2642 O O . THR A 1 323 ? 19.867 13.463 -39.696 1.00 49.38 323 THR A O 1
ATOM 2645 N N . GLY A 1 324 ? 21.171 15.311 -39.586 1.00 52.12 324 GLY A N 1
ATOM 2646 C CA . GLY A 1 324 ? 20.795 15.721 -38.229 1.00 52.12 324 GLY A CA 1
ATOM 2647 C C . GLY A 1 324 ? 21.773 15.311 -37.126 1.00 52.12 324 GLY A C 1
ATOM 2648 O O . GLY A 1 324 ? 21.364 14.679 -36.158 1.00 52.12 324 GLY A O 1
ATOM 2649 N N . ALA A 1 325 ? 23.053 15.691 -37.233 1.00 55.53 325 ALA A N 1
ATOM 2650 C CA . ALA A 1 325 ? 23.910 15.714 -36.048 1.00 55.53 325 ALA A CA 1
ATOM 2651 C C . ALA A 1 325 ? 23.366 16.786 -35.090 1.00 55.53 325 ALA A C 1
ATOM 2653 O O . ALA A 1 325 ? 23.227 17.945 -35.476 1.00 55.53 325 ALA A O 1
ATOM 2654 N N . SER A 1 326 ? 22.998 16.372 -33.881 1.00 59.84 326 SER A N 1
ATOM 2655 C CA . SER A 1 326 ? 22.573 17.275 -32.816 1.00 59.84 326 SER A CA 1
ATOM 2656 C C . SER A 1 326 ? 23.766 17.641 -31.945 1.00 59.84 326 SER A C 1
ATOM 2658 O O . SER A 1 326 ? 24.586 16.779 -31.625 1.00 59.84 326 SER A O 1
ATOM 2660 N N . ASP A 1 327 ? 23.812 18.893 -31.503 1.00 62.00 327 ASP A N 1
ATOM 2661 C CA . ASP A 1 327 ? 24.790 19.370 -30.522 1.00 62.00 327 ASP A CA 1
ATOM 2662 C C . ASP A 1 327 ? 24.462 18.871 -29.099 1.00 62.00 327 ASP A C 1
ATOM 2664 O O . ASP A 1 327 ? 25.245 19.051 -28.167 1.00 62.00 327 ASP A O 1
ATOM 2668 N N . HIS A 1 328 ? 23.308 18.215 -28.907 1.00 68.88 328 HIS A N 1
ATOM 2669 C CA . HIS A 1 328 ? 22.885 17.696 -27.612 1.00 68.88 328 HIS A CA 1
ATOM 2670 C C . HIS A 1 328 ? 23.557 16.343 -27.287 1.00 68.88 328 HIS A C 1
ATOM 2672 O O . HIS A 1 328 ? 23.346 15.363 -28.018 1.00 68.88 328 HIS A O 1
ATOM 2678 N N . PRO A 1 329 ? 24.269 16.206 -26.145 1.00 71.81 329 PRO A N 1
ATOM 2679 C CA . PRO A 1 329 ? 25.019 14.994 -25.806 1.00 71.81 329 PRO A CA 1
ATOM 2680 C C . PRO A 1 329 ? 24.206 13.704 -25.840 1.00 71.81 329 PRO A C 1
ATOM 2682 O O . PRO A 1 329 ? 24.626 12.706 -26.419 1.00 71.81 329 PRO A O 1
ATOM 2685 N N . SER A 1 330 ? 23.002 13.716 -25.272 1.00 75.69 330 SER A N 1
ATOM 2686 C CA . SER A 1 330 ? 22.175 12.508 -25.198 1.00 75.69 330 SER A CA 1
ATOM 2687 C C . SER A 1 330 ? 21.627 12.042 -26.554 1.00 75.69 330 SER A C 1
ATOM 2689 O O . SER A 1 330 ? 21.360 10.847 -26.702 1.00 75.69 330 SER A O 1
ATOM 2691 N N . GLN A 1 331 ? 21.452 12.957 -27.515 1.00 77.44 331 GLN A N 1
ATOM 2692 C CA . GLN A 1 331 ? 20.945 12.663 -28.858 1.00 77.44 331 GLN A CA 1
ATOM 2693 C C . GLN A 1 331 ? 22.078 12.126 -29.736 1.00 77.44 331 GLN A C 1
ATOM 2695 O O . GLN A 1 331 ? 21.915 11.090 -30.380 1.00 77.44 331 GLN A O 1
ATOM 2700 N N . LEU A 1 332 ? 23.251 12.768 -29.688 1.00 80.69 332 LEU A N 1
ATOM 2701 C CA . LEU A 1 332 ? 24.417 12.355 -30.469 1.00 80.69 332 LEU A CA 1
ATOM 2702 C C . LEU A 1 332 ? 24.933 10.966 -30.066 1.00 80.69 332 LEU A C 1
ATOM 2704 O O . LEU A 1 332 ? 25.229 10.141 -30.928 1.00 80.69 332 LEU A O 1
ATOM 2708 N N . VAL A 1 333 ? 24.992 10.676 -28.762 1.00 81.06 333 VAL A N 1
ATOM 2709 C CA . VAL A 1 333 ? 25.430 9.364 -28.252 1.00 81.06 333 VAL A CA 1
ATOM 2710 C C . VAL A 1 333 ? 24.514 8.236 -28.718 1.00 81.06 333 VAL A C 1
ATOM 2712 O O . VAL A 1 333 ? 24.994 7.165 -29.076 1.00 81.06 333 VAL A O 1
ATOM 2715 N N . ARG A 1 334 ? 23.198 8.469 -28.736 1.00 83.06 334 ARG A N 1
ATOM 2716 C CA . ARG A 1 334 ? 22.217 7.479 -29.203 1.00 83.06 334 ARG A CA 1
ATOM 2717 C C . ARG A 1 334 ? 22.298 7.268 -30.706 1.00 83.06 334 ARG A C 1
ATOM 2719 O O . ARG A 1 334 ? 22.290 6.127 -31.152 1.00 83.06 334 ARG A O 1
ATOM 2726 N N . PHE A 1 335 ? 22.454 8.350 -31.465 1.00 83.19 335 PHE A N 1
ATOM 2727 C CA . PHE A 1 335 ? 22.668 8.282 -32.908 1.00 83.19 335 PHE A CA 1
ATOM 2728 C C . PHE A 1 335 ? 23.914 7.454 -33.266 1.00 83.19 335 PHE A C 1
ATOM 2730 O O . PHE A 1 335 ? 23.879 6.634 -34.179 1.00 83.19 335 PHE A O 1
ATOM 2737 N N . LEU A 1 336 ? 25.003 7.608 -32.504 1.00 85.44 336 LEU A N 1
ATOM 2738 C CA . LEU A 1 336 ? 26.244 6.848 -32.689 1.00 85.44 336 LEU A CA 1
ATOM 2739 C C . LEU A 1 336 ? 26.292 5.530 -31.897 1.00 85.44 336 LEU A C 1
ATOM 2741 O O . LEU A 1 336 ? 27.326 4.859 -31.899 1.00 85.44 336 LEU A O 1
ATOM 2745 N N . ALA A 1 337 ? 25.199 5.108 -31.251 1.00 85.62 337 ALA A N 1
ATOM 2746 C CA . ALA A 1 337 ? 25.222 3.966 -30.337 1.00 85.62 337 ALA A CA 1
ATOM 2747 C C . ALA A 1 337 ? 25.641 2.658 -31.023 1.00 85.62 337 ALA A C 1
ATOM 2749 O O . ALA A 1 337 ? 26.395 1.873 -30.448 1.00 85.62 337 ALA A O 1
ATOM 2750 N N . ALA A 1 338 ? 25.207 2.445 -32.270 1.00 84.56 338 ALA A N 1
ATOM 2751 C CA . ALA A 1 338 ? 25.596 1.280 -33.061 1.00 84.56 338 ALA A CA 1
ATOM 2752 C C . ALA A 1 338 ? 27.107 1.249 -33.351 1.00 84.56 338 ALA A C 1
ATOM 2754 O O . ALA A 1 338 ? 27.737 0.199 -33.220 1.00 84.56 338 ALA A O 1
ATOM 2755 N N . ALA A 1 339 ? 27.702 2.399 -33.686 1.00 85.25 339 ALA A N 1
ATOM 2756 C CA . ALA A 1 339 ? 29.137 2.525 -33.934 1.00 85.25 339 ALA A CA 1
ATOM 2757 C C . ALA A 1 339 ? 29.954 2.315 -32.651 1.00 85.25 339 ALA A C 1
ATOM 2759 O O . ALA A 1 339 ? 30.945 1.584 -32.662 1.00 85.25 339 ALA A O 1
ATOM 2760 N N . CYS A 1 340 ? 29.500 2.882 -31.528 1.00 85.94 340 CYS A N 1
ATOM 2761 C CA . CYS A 1 340 ? 30.091 2.650 -30.209 1.00 85.94 340 CYS A CA 1
ATOM 2762 C C . CYS A 1 340 ? 30.046 1.163 -29.824 1.00 85.94 340 CYS A C 1
ATOM 2764 O O . CYS A 1 340 ? 31.052 0.605 -29.387 1.00 85.94 340 CYS A O 1
ATOM 2766 N N . MET A 1 341 ? 28.907 0.498 -30.047 1.00 87.56 341 MET A N 1
ATOM 2767 C CA . MET A 1 341 ? 28.720 -0.922 -29.737 1.00 87.56 341 MET A CA 1
ATOM 2768 C C . MET A 1 341 ? 29.687 -1.785 -30.551 1.00 87.56 341 MET A C 1
ATOM 2770 O O . MET A 1 341 ? 30.384 -2.631 -29.989 1.00 87.56 341 MET A O 1
ATOM 2774 N N . TRP A 1 342 ? 29.775 -1.539 -31.862 1.00 86.38 342 TRP A N 1
ATOM 2775 C CA . TRP A 1 342 ? 30.689 -2.260 -32.750 1.00 86.38 342 TRP A CA 1
ATOM 2776 C C . TRP A 1 342 ? 32.156 -2.053 -32.359 1.00 86.38 342 TRP A C 1
ATOM 2778 O O . TRP A 1 342 ? 32.946 -2.990 -32.420 1.00 86.38 342 TRP A O 1
ATOM 2788 N N . ASN A 1 343 ? 32.520 -0.848 -31.908 1.00 85.44 343 ASN A N 1
ATOM 2789 C CA . ASN A 1 343 ? 33.872 -0.544 -31.446 1.00 85.44 343 ASN A CA 1
ATOM 2790 C C . ASN A 1 343 ? 34.230 -1.271 -30.136 1.00 85.44 343 ASN A C 1
ATOM 2792 O O . ASN A 1 343 ? 35.360 -1.730 -29.984 1.00 85.44 343 ASN A O 1
ATOM 2796 N N . ILE A 1 344 ? 33.284 -1.418 -29.199 1.00 83.56 344 ILE A N 1
ATOM 2797 C CA . ILE A 1 344 ? 33.498 -2.182 -27.954 1.00 83.56 344 ILE A CA 1
ATOM 2798 C C . ILE A 1 344 ? 33.691 -3.673 -28.251 1.00 83.56 344 ILE A C 1
ATOM 2800 O O . ILE A 1 344 ? 34.589 -4.302 -27.675 1.00 83.56 344 ILE A O 1
ATOM 2804 N N . LEU A 1 345 ? 32.857 -4.218 -29.141 1.00 83.56 345 LEU A N 1
ATOM 2805 C CA . LEU A 1 345 ? 32.844 -5.629 -29.535 1.00 83.56 345 LEU A CA 1
ATOM 2806 C C . LEU A 1 345 ? 33.936 -5.989 -30.555 1.00 83.56 345 LEU A C 1
ATOM 2808 O O . LEU A 1 345 ? 34.065 -7.160 -30.910 1.00 83.56 345 LEU A O 1
ATOM 2812 N N . ASP A 1 346 ? 34.738 -5.023 -31.010 1.00 80.69 346 ASP A N 1
ATOM 2813 C CA . ASP A 1 346 ? 35.831 -5.272 -31.948 1.00 80.69 346 ASP A CA 1
ATOM 2814 C C . ASP A 1 346 ? 36.819 -6.308 -31.367 1.00 80.69 346 ASP A C 1
ATOM 2816 O O . ASP A 1 346 ? 37.311 -6.179 -30.237 1.00 80.69 346 ASP A O 1
ATOM 2820 N N . GLY A 1 347 ? 37.057 -7.382 -32.126 1.00 72.00 347 GLY A N 1
ATOM 2821 C CA . GLY A 1 347 ? 37.843 -8.550 -31.712 1.00 72.00 347 GLY A CA 1
ATOM 2822 C C . GLY A 1 347 ? 37.081 -9.672 -30.983 1.00 72.00 347 GLY A C 1
ATOM 2823 O O . GLY A 1 347 ? 37.703 -10.681 -30.651 1.00 72.00 347 GLY A O 1
ATOM 2824 N N . SER A 1 348 ? 35.771 -9.548 -30.735 1.00 80.88 348 SER A N 1
ATOM 2825 C CA . SER A 1 348 ? 34.938 -10.640 -30.199 1.00 80.88 348 SER A CA 1
ATOM 2826 C C . SER A 1 348 ? 34.612 -11.699 -31.267 1.00 80.88 348 SER A C 1
ATOM 2828 O O . SER A 1 348 ? 34.325 -11.375 -32.420 1.00 80.88 348 SER A O 1
ATOM 2830 N N . GLU A 1 349 ? 34.617 -12.983 -30.890 1.00 72.62 349 GLU A N 1
ATOM 2831 C CA . GLU A 1 349 ? 34.253 -14.080 -31.799 1.00 72.62 349 GLU A CA 1
ATOM 2832 C C . GLU A 1 349 ? 32.775 -13.979 -32.229 1.00 72.62 349 GLU A C 1
ATOM 2834 O O . GLU A 1 349 ? 31.889 -13.949 -31.378 1.00 72.62 349 GLU A O 1
ATOM 2839 N N . GLY A 1 350 ? 32.507 -13.962 -33.542 1.00 72.19 350 GLY A N 1
ATOM 2840 C CA . GLY A 1 350 ? 31.147 -13.909 -34.113 1.00 72.19 350 GLY A CA 1
ATOM 2841 C C . GLY A 1 350 ? 30.706 -12.551 -34.674 1.00 72.19 350 GLY A C 1
ATOM 2842 O O . GLY A 1 350 ? 29.650 -12.474 -35.292 1.00 72.19 350 GLY A O 1
ATOM 2843 N N . LEU A 1 351 ? 31.496 -11.483 -34.521 1.00 82.31 351 LEU A N 1
ATOM 2844 C CA . LEU A 1 351 ? 31.143 -10.170 -35.073 1.00 82.31 351 LEU A CA 1
ATOM 2845 C C . LEU A 1 351 ? 31.395 -10.111 -36.601 1.00 82.31 351 LEU A C 1
ATOM 2847 O O . LEU A 1 351 ? 32.526 -10.354 -37.033 1.00 82.31 351 LEU A O 1
ATOM 2851 N N . PRO A 1 352 ? 30.388 -9.791 -37.440 1.00 81.25 352 PRO A N 1
ATOM 2852 C CA . PRO A 1 352 ? 30.584 -9.618 -38.879 1.00 81.25 352 PRO A CA 1
ATOM 2853 C C . PRO A 1 352 ? 31.301 -8.293 -39.211 1.00 81.25 352 PRO A C 1
ATOM 2855 O O . PRO A 1 352 ? 31.306 -7.367 -38.390 1.00 81.25 352 PRO A O 1
ATOM 2858 N N . PRO A 1 353 ? 31.901 -8.162 -40.414 1.00 78.56 353 PRO A N 1
ATOM 2859 C CA . PRO A 1 353 ? 32.478 -6.892 -40.845 1.00 78.56 353 PRO A CA 1
ATOM 2860 C C . PRO A 1 353 ? 31.390 -5.801 -40.898 1.00 78.56 353 PRO A C 1
ATOM 2862 O O . PRO A 1 353 ? 30.271 -6.093 -41.332 1.00 78.56 353 PRO A O 1
ATOM 2865 N N . PRO A 1 354 ? 31.689 -4.565 -40.456 1.00 80.50 354 PRO A N 1
ATOM 2866 C CA . PRO A 1 354 ? 30.723 -3.469 -40.482 1.00 80.50 354 PRO A CA 1
ATOM 2867 C C . PRO A 1 354 ? 30.342 -3.102 -41.925 1.00 80.50 354 PRO A C 1
ATOM 2869 O O . PRO A 1 354 ? 31.153 -3.246 -42.843 1.00 80.50 354 PRO A O 1
ATOM 2872 N N . SER A 1 355 ? 29.121 -2.596 -42.122 1.00 79.94 355 SER A N 1
ATOM 2873 C CA . SER A 1 355 ? 28.708 -1.996 -43.399 1.00 79.94 355 SER A CA 1
ATOM 2874 C C . SER A 1 355 ? 29.537 -0.744 -43.708 1.00 79.94 355 SER A C 1
ATOM 2876 O O . SER A 1 355 ? 30.122 -0.147 -42.806 1.00 79.94 355 SER A O 1
ATOM 2878 N N . GLU A 1 356 ? 29.579 -0.307 -44.969 1.00 75.75 356 GLU A N 1
ATOM 2879 C CA . GLU A 1 356 ? 30.352 0.880 -45.375 1.00 75.75 356 GLU A CA 1
ATOM 2880 C C . GLU A 1 356 ? 29.924 2.141 -44.597 1.00 75.75 356 GLU A C 1
ATOM 2882 O O . GLU A 1 356 ? 30.761 2.907 -44.120 1.00 75.75 356 GLU A O 1
ATOM 2887 N N . CYS A 1 357 ? 28.617 2.309 -44.364 1.00 73.94 357 CYS A N 1
ATOM 2888 C CA . CYS A 1 357 ? 28.080 3.415 -43.571 1.00 73.94 357 CYS A CA 1
ATOM 2889 C C . CYS A 1 357 ? 28.502 3.337 -42.091 1.00 73.94 357 CYS A C 1
ATOM 2891 O O . CYS A 1 357 ? 28.923 4.343 -41.515 1.00 73.94 357 CYS A O 1
ATOM 2893 N N . LEU A 1 358 ? 28.454 2.145 -41.482 1.00 80.06 358 LEU A N 1
ATOM 2894 C CA . LEU A 1 358 ? 28.883 1.942 -40.097 1.00 80.06 358 LEU A CA 1
ATOM 2895 C C . LEU A 1 358 ? 30.401 2.090 -39.939 1.00 80.06 358 LEU A C 1
ATOM 2897 O O . LEU A 1 358 ? 30.861 2.656 -38.951 1.00 80.06 358 LEU A O 1
ATOM 2901 N N . ALA A 1 359 ? 31.181 1.626 -40.916 1.00 81.19 359 ALA A N 1
ATOM 2902 C CA . ALA A 1 359 ? 32.632 1.771 -40.938 1.00 81.19 359 ALA A CA 1
ATOM 2903 C C . ALA A 1 359 ? 33.037 3.252 -40.922 1.00 81.19 359 ALA A C 1
ATOM 2905 O O . ALA A 1 359 ? 33.894 3.630 -40.125 1.00 81.19 359 ALA A O 1
ATOM 2906 N N . ASN A 1 360 ? 32.344 4.098 -41.693 1.00 81.56 360 ASN A N 1
ATOM 2907 C CA . ASN A 1 360 ? 32.543 5.550 -41.672 1.00 81.56 360 ASN A CA 1
ATOM 2908 C C . ASN A 1 360 ? 32.195 6.171 -40.304 1.00 81.56 360 ASN A C 1
ATOM 2910 O O . ASN A 1 360 ? 32.899 7.064 -39.838 1.00 81.56 360 ASN A O 1
ATOM 2914 N N . GLN A 1 361 ? 31.141 5.694 -39.625 1.00 79.81 361 GLN A N 1
ATOM 2915 C CA . GLN A 1 361 ? 30.798 6.143 -38.263 1.00 79.81 361 GLN A CA 1
ATOM 2916 C C . GLN A 1 361 ? 31.848 5.720 -37.228 1.00 79.81 361 GLN A C 1
ATOM 2918 O O . GLN A 1 361 ? 32.231 6.516 -36.372 1.00 79.81 361 GLN A O 1
ATOM 2923 N N . ILE A 1 362 ? 32.338 4.481 -37.309 1.00 81.56 362 ILE A N 1
ATOM 2924 C CA . ILE A 1 362 ? 33.392 3.965 -36.427 1.00 81.56 362 ILE A CA 1
ATOM 2925 C C . ILE A 1 362 ? 34.693 4.742 -36.653 1.00 81.56 362 ILE A C 1
ATOM 2927 O O . ILE A 1 362 ? 35.355 5.119 -35.687 1.00 81.56 362 ILE A O 1
ATOM 2931 N N . GLU A 1 363 ? 35.056 5.011 -37.909 1.00 82.56 363 GLU A N 1
ATOM 2932 C CA . GLU A 1 363 ? 36.232 5.814 -38.248 1.00 82.56 363 GLU A CA 1
ATOM 2933 C C . GLU A 1 363 ? 36.096 7.243 -37.717 1.00 82.56 363 GLU A C 1
ATOM 2935 O O . GLU A 1 363 ? 37.020 7.725 -37.069 1.00 82.56 363 GLU A O 1
ATOM 2940 N N . PHE A 1 364 ? 34.922 7.865 -37.866 1.00 81.50 364 PHE A N 1
ATOM 2941 C CA . PHE A 1 364 ? 34.620 9.185 -37.306 1.00 81.50 364 PHE A CA 1
ATOM 2942 C C . PHE A 1 364 ? 34.783 9.241 -35.775 1.00 81.50 364 PHE A C 1
ATOM 2944 O O . PHE A 1 364 ? 35.363 10.194 -35.246 1.00 81.50 364 PHE A O 1
ATOM 2951 N N . VAL A 1 365 ? 34.329 8.214 -35.047 1.00 81.00 365 VAL A N 1
ATOM 2952 C CA . VAL A 1 365 ? 34.518 8.113 -33.586 1.00 81.00 365 VAL A CA 1
ATOM 2953 C C . VAL A 1 365 ? 35.993 7.888 -33.229 1.00 81.00 365 VAL A C 1
ATOM 2955 O O . VAL A 1 365 ? 36.498 8.494 -32.286 1.00 81.00 365 VAL A O 1
ATOM 2958 N N . ARG A 1 366 ? 36.717 7.059 -33.993 1.00 80.88 366 ARG A N 1
ATOM 2959 C CA . ARG A 1 366 ? 38.146 6.769 -33.769 1.00 80.88 366 ARG A CA 1
ATOM 2960 C C . ARG A 1 366 ? 39.066 7.939 -34.117 1.00 80.88 366 ARG A C 1
ATOM 2962 O O . ARG A 1 366 ? 40.112 8.074 -33.489 1.00 80.88 366 ARG A O 1
ATOM 2969 N N . SER A 1 367 ? 38.703 8.771 -35.093 1.00 76.81 367 SER A N 1
ATOM 2970 C CA . SER A 1 367 ? 39.497 9.928 -35.520 1.00 76.81 367 SER A CA 1
ATOM 2971 C C . SER A 1 367 ? 39.353 11.134 -34.588 1.00 76.81 367 SER A C 1
ATOM 2973 O O . SER A 1 367 ? 40.260 11.962 -34.506 1.00 76.81 367 SER A O 1
ATOM 2975 N N . ASN A 1 368 ? 38.236 11.240 -33.862 1.00 70.62 368 ASN A N 1
ATOM 2976 C CA . ASN A 1 368 ? 37.929 12.366 -32.979 1.00 70.62 368 ASN A CA 1
ATOM 2977 C C . ASN A 1 368 ? 38.456 12.154 -31.548 1.00 70.62 368 ASN A C 1
ATOM 2979 O O . ASN A 1 368 ? 37.686 12.044 -30.603 1.00 70.62 368 ASN A O 1
ATOM 2983 N N . THR A 1 369 ? 39.782 12.127 -31.368 1.00 59.44 369 THR A N 1
ATOM 2984 C CA . THR A 1 369 ? 40.438 11.971 -30.046 1.00 59.44 369 THR A CA 1
ATOM 2985 C C . THR A 1 369 ? 40.963 13.283 -29.431 1.00 59.44 369 THR A C 1
ATOM 2987 O O . THR A 1 369 ? 41.654 13.245 -28.413 1.00 59.44 369 THR A O 1
ATOM 2990 N N . GLY A 1 370 ? 40.714 14.438 -30.065 1.00 58.56 370 GLY A N 1
ATOM 2991 C CA . GLY A 1 370 ? 41.057 15.782 -29.548 1.00 58.56 370 GLY A CA 1
ATOM 2992 C C . GLY A 1 370 ? 40.016 16.312 -28.548 1.00 58.56 370 GLY A C 1
ATOM 2993 O O . GLY A 1 370 ? 39.042 15.604 -28.336 1.00 58.56 370 GLY A O 1
ATOM 2994 N N . PRO A 1 371 ? 40.175 17.508 -27.930 1.00 55.22 371 PRO A N 1
ATOM 2995 C CA . PRO A 1 371 ? 39.221 18.031 -26.946 1.00 55.22 371 PRO A CA 1
ATOM 2996 C C . PRO A 1 371 ? 37.934 18.459 -27.662 1.00 55.22 371 PRO A C 1
ATOM 2998 O O . PRO A 1 371 ? 37.943 19.502 -28.318 1.00 55.22 371 PRO A O 1
ATOM 3001 N N . PRO A 1 372 ? 36.839 17.686 -27.595 1.00 60.06 372 PRO A N 1
ATOM 3002 C CA . PRO A 1 372 ? 35.689 17.943 -28.439 1.00 60.06 372 PRO A CA 1
ATOM 3003 C C . PRO A 1 372 ? 34.518 18.482 -27.598 1.00 60.06 372 PRO A C 1
ATOM 3005 O O . PRO A 1 372 ? 34.580 18.484 -26.361 1.00 60.06 372 PRO A O 1
ATOM 3008 N N . ASP A 1 373 ? 33.467 18.965 -28.262 1.00 65.81 373 ASP A N 1
ATOM 3009 C CA . ASP A 1 373 ? 32.228 19.418 -27.619 1.00 65.81 373 ASP A CA 1
ATOM 3010 C C . ASP A 1 373 ? 31.688 18.384 -26.616 1.00 65.81 373 ASP A C 1
ATOM 3012 O O . ASP A 1 373 ? 31.930 17.179 -26.741 1.00 65.81 373 ASP A O 1
ATOM 3016 N N . GLU A 1 374 ? 30.940 18.852 -25.611 1.00 66.56 374 GLU A N 1
ATOM 3017 C CA . GLU A 1 374 ? 30.315 18.026 -24.560 1.00 66.56 374 GLU A CA 1
ATOM 3018 C C . GLU A 1 374 ? 29.641 16.761 -25.098 1.00 66.56 374 GLU A C 1
ATOM 3020 O O . GLU A 1 374 ? 29.761 15.683 -24.508 1.00 66.56 374 GLU A O 1
ATOM 3025 N N . ALA A 1 375 ? 28.995 16.876 -26.256 1.00 70.69 375 ALA A N 1
ATOM 3026 C CA . ALA A 1 375 ? 28.311 15.770 -26.893 1.00 70.69 375 ALA A CA 1
ATOM 3027 C C . ALA A 1 375 ? 29.254 14.662 -27.370 1.00 70.69 375 ALA A C 1
ATOM 3029 O O . ALA A 1 375 ? 28.985 13.483 -27.149 1.00 70.69 375 ALA A O 1
ATOM 3030 N N . MET A 1 376 ? 30.389 15.022 -27.965 1.00 79.69 376 MET A N 1
ATOM 3031 C CA . MET A 1 376 ? 31.373 14.052 -28.440 1.00 79.69 376 MET A CA 1
ATOM 3032 C C . MET A 1 376 ? 32.128 13.399 -27.278 1.00 79.69 376 MET A C 1
ATOM 3034 O O . MET A 1 376 ? 32.475 12.227 -27.358 1.00 79.69 376 MET A O 1
ATOM 3038 N N . GLN A 1 377 ? 32.345 14.107 -26.167 1.00 75.62 377 GLN A N 1
ATOM 3039 C CA . GLN A 1 377 ? 32.955 13.501 -24.975 1.00 75.62 377 GLN A CA 1
ATOM 3040 C C . GLN A 1 377 ? 32.087 12.384 -24.406 1.00 75.62 377 GLN A C 1
ATOM 3042 O O . GLN A 1 377 ? 32.599 11.315 -24.079 1.00 75.62 377 GLN A O 1
ATOM 3047 N N . ALA A 1 378 ? 30.771 12.597 -24.366 1.00 75.38 378 ALA A N 1
ATOM 3048 C CA . ALA A 1 378 ? 29.833 11.554 -23.981 1.00 75.38 378 ALA A CA 1
ATOM 3049 C C . ALA A 1 378 ? 29.867 10.362 -24.960 1.00 75.38 378 ALA A C 1
ATOM 3051 O O . ALA A 1 378 ? 29.769 9.214 -24.528 1.00 75.38 378 ALA A O 1
ATOM 3052 N N . VAL A 1 379 ? 30.056 10.604 -26.265 1.00 80.19 379 VAL A N 1
ATOM 3053 C CA . VAL A 1 379 ? 30.202 9.532 -27.271 1.00 80.19 379 VAL A CA 1
ATOM 3054 C C . VAL A 1 379 ? 31.474 8.732 -27.015 1.00 80.19 379 VAL A C 1
ATOM 3056 O O . VAL A 1 379 ? 31.410 7.510 -26.951 1.00 80.19 379 VAL A O 1
ATOM 3059 N N . LEU A 1 380 ? 32.614 9.402 -26.834 1.00 81.06 380 LEU A N 1
ATOM 3060 C CA . LEU A 1 380 ? 33.907 8.753 -26.613 1.00 81.06 380 LEU A CA 1
ATOM 3061 C C . LEU A 1 380 ? 33.925 7.925 -25.324 1.00 81.06 380 LEU A C 1
ATOM 3063 O O . LEU A 1 380 ? 34.483 6.829 -25.321 1.00 81.06 380 LEU A O 1
ATOM 3067 N N . ASP A 1 381 ? 33.285 8.404 -24.258 1.00 79.50 381 ASP A N 1
ATOM 3068 C CA . ASP A 1 381 ? 33.156 7.643 -23.013 1.00 79.50 381 ASP A CA 1
ATOM 3069 C C . ASP A 1 381 ? 32.381 6.333 -23.217 1.00 79.50 381 ASP A C 1
ATOM 3071 O O . ASP A 1 381 ? 32.807 5.269 -22.776 1.00 79.50 381 ASP A O 1
ATOM 3075 N N . ASN A 1 382 ? 31.288 6.389 -23.982 1.00 82.06 382 ASN A N 1
ATOM 3076 C CA . ASN A 1 382 ? 30.477 5.214 -24.300 1.00 82.06 382 ASN A CA 1
ATOM 3077 C C . ASN A 1 382 ? 31.067 4.347 -25.429 1.00 82.06 382 ASN A C 1
ATOM 3079 O O . ASN A 1 382 ? 30.626 3.217 -25.615 1.00 82.06 382 ASN A O 1
ATOM 3083 N N . ALA A 1 383 ? 32.022 4.852 -26.213 1.00 81.44 383 ALA A N 1
ATOM 3084 C CA . ALA A 1 383 ? 32.610 4.144 -27.352 1.00 81.44 383 ALA A CA 1
ATOM 3085 C C . ALA A 1 383 ? 33.824 3.291 -26.977 1.00 81.44 383 ALA A C 1
ATOM 3087 O O . ALA A 1 383 ? 34.151 2.341 -27.692 1.00 81.44 383 ALA A O 1
ATOM 3088 N N . PHE A 1 384 ? 34.531 3.647 -25.904 1.00 80.38 384 PHE A N 1
ATOM 3089 C CA . PHE A 1 384 ? 35.788 3.016 -25.521 1.00 80.38 384 PHE A CA 1
ATOM 3090 C C . PHE A 1 384 ? 35.696 2.370 -24.138 1.00 80.38 384 PHE A C 1
ATOM 3092 O O . PHE A 1 384 ? 35.084 2.892 -23.217 1.00 80.38 384 PHE A O 1
ATOM 3099 N N . ARG A 1 385 ? 36.370 1.228 -23.962 1.00 70.81 385 ARG A N 1
ATOM 3100 C CA . ARG A 1 385 ? 36.403 0.517 -22.673 1.00 70.81 385 ARG A CA 1
ATOM 3101 C C . ARG A 1 385 ? 37.034 1.394 -21.587 1.00 70.81 385 ARG A C 1
ATOM 3103 O O . ARG A 1 385 ? 38.005 2.099 -21.875 1.00 70.81 385 ARG A O 1
ATOM 3110 N N . HIS A 1 386 ? 36.583 1.253 -20.338 1.00 66.19 386 HIS A N 1
ATOM 3111 C CA . HIS A 1 386 ? 37.108 2.002 -19.183 1.00 66.19 386 HIS A CA 1
ATOM 3112 C C . HIS A 1 386 ? 38.637 1.897 -19.015 1.00 66.19 386 HIS A C 1
ATOM 3114 O O . HIS A 1 386 ? 39.294 2.816 -18.530 1.00 66.19 386 HIS A O 1
ATOM 3120 N N . GLU A 1 387 ? 39.235 0.783 -19.444 1.00 64.56 387 GLU A N 1
ATOM 3121 C CA . GLU A 1 387 ? 40.681 0.556 -19.356 1.00 64.56 387 GLU A CA 1
ATOM 3122 C C . GLU A 1 387 ? 41.488 1.259 -20.458 1.00 64.56 387 GLU A C 1
ATOM 3124 O O . GLU A 1 387 ? 42.714 1.346 -20.349 1.00 64.56 387 GLU A O 1
ATOM 3129 N N . SER A 1 388 ? 40.833 1.760 -21.507 1.00 76.50 388 SER A N 1
ATOM 3130 C CA . SER A 1 388 ? 41.486 2.376 -22.662 1.00 76.50 388 SER A CA 1
ATOM 3131 C C . SER A 1 388 ? 42.118 3.738 -22.321 1.00 76.50 388 SER A C 1
ATOM 3133 O O . SER A 1 388 ? 41.615 4.467 -21.462 1.00 76.50 388 SER A O 1
ATOM 3135 N N . PRO A 1 389 ? 43.206 4.135 -23.008 1.00 73.00 389 PRO A N 1
ATOM 3136 C CA . PRO A 1 389 ? 43.828 5.444 -22.796 1.00 73.00 389 PRO A CA 1
ATOM 3137 C C . PRO A 1 389 ? 42.887 6.603 -23.161 1.00 73.00 389 PRO A C 1
ATOM 3139 O O . PRO A 1 389 ? 42.940 7.650 -22.525 1.00 73.00 389 PRO A O 1
ATOM 3142 N N . VAL A 1 390 ? 41.995 6.404 -24.139 1.00 75.75 390 VAL A N 1
ATOM 3143 C CA . VAL A 1 390 ? 41.005 7.407 -24.560 1.00 75.75 390 VAL A CA 1
ATOM 3144 C C . VAL A 1 390 ? 39.953 7.623 -23.470 1.00 75.75 390 VAL A C 1
ATOM 3146 O O . VAL A 1 390 ? 39.736 8.764 -23.077 1.00 75.75 390 VAL A O 1
ATOM 3149 N N . SER A 1 391 ? 39.378 6.554 -22.902 1.00 73.50 391 SER A N 1
ATOM 3150 C CA . SER A 1 391 ? 38.415 6.668 -21.793 1.00 73.50 391 SER A CA 1
ATOM 3151 C C . SER A 1 391 ? 39.052 7.293 -20.546 1.00 73.50 391 SER A C 1
ATOM 3153 O O . SER A 1 391 ? 38.454 8.166 -19.929 1.00 73.50 391 SER A O 1
ATOM 3155 N N . ARG A 1 392 ? 40.306 6.956 -20.200 1.00 77.31 392 ARG A N 1
ATOM 3156 C CA . ARG A 1 392 ? 41.018 7.628 -19.090 1.00 77.31 392 ARG A CA 1
ATOM 3157 C C . ARG A 1 392 ? 41.210 9.123 -19.326 1.00 77.31 392 ARG A C 1
ATOM 3159 O O . ARG A 1 392 ? 41.082 9.892 -18.380 1.00 77.31 392 ARG A O 1
ATOM 3166 N N . ASN A 1 393 ? 41.500 9.534 -20.560 1.00 77.75 393 ASN A N 1
ATOM 3167 C CA . ASN A 1 393 ? 41.612 10.949 -20.907 1.00 77.75 393 ASN A CA 1
ATOM 3168 C C . ASN A 1 393 ? 40.255 11.658 -20.805 1.00 77.75 393 ASN A C 1
ATOM 3170 O O . ASN A 1 393 ? 40.194 12.750 -20.252 1.00 77.75 393 ASN A O 1
ATOM 3174 N N . VAL A 1 394 ? 39.169 11.036 -21.276 1.00 74.38 394 VAL A N 1
ATOM 3175 C CA . VAL A 1 394 ? 37.804 11.582 -21.161 1.00 74.38 394 VAL A CA 1
ATOM 3176 C C . VAL A 1 394 ? 37.369 11.683 -19.695 1.00 74.38 394 VAL A C 1
ATOM 3178 O O . VAL A 1 394 ? 36.913 12.740 -19.272 1.00 74.38 394 VAL A O 1
ATOM 3181 N N . HIS A 1 395 ? 37.607 10.651 -18.881 1.00 74.25 395 HIS A N 1
ATOM 3182 C CA . HIS A 1 395 ? 37.378 10.707 -17.436 1.00 74.25 395 HIS A CA 1
ATOM 3183 C C . HIS A 1 395 ? 38.220 11.786 -16.756 1.00 74.25 395 HIS A C 1
ATOM 3185 O O . HIS A 1 395 ? 37.706 12.494 -15.898 1.00 74.25 395 HIS A O 1
ATOM 3191 N N . ALA A 1 396 ? 39.489 11.948 -17.144 1.00 72.88 396 ALA A N 1
ATOM 3192 C CA . ALA A 1 396 ? 40.338 13.016 -16.627 1.00 72.88 396 ALA A CA 1
ATOM 3193 C C . ALA A 1 396 ? 39.812 14.404 -17.025 1.00 72.88 396 ALA A C 1
ATOM 3195 O O . ALA A 1 396 ? 39.890 15.321 -16.217 1.00 72.88 396 ALA A O 1
ATOM 3196 N N . ILE A 1 397 ? 39.225 14.557 -18.218 1.00 71.25 397 ILE A N 1
ATOM 3197 C CA . ILE A 1 397 ? 38.557 15.793 -18.654 1.00 71.25 397 ILE A CA 1
ATOM 3198 C C . ILE A 1 397 ? 37.273 16.036 -17.849 1.00 71.25 397 ILE A C 1
ATOM 3200 O O . ILE A 1 397 ? 37.056 17.155 -17.393 1.00 71.25 397 ILE A O 1
ATOM 3204 N N . PHE A 1 398 ? 36.432 15.020 -17.630 1.00 68.38 398 PHE A N 1
ATOM 3205 C CA . PHE A 1 398 ? 35.240 15.156 -16.786 1.00 68.38 398 PHE A CA 1
ATOM 3206 C C . PHE A 1 398 ? 35.604 15.472 -15.339 1.00 68.38 398 PHE A C 1
ATOM 3208 O O . PHE A 1 398 ? 35.005 16.361 -14.743 1.00 68.38 398 PHE A O 1
ATOM 3215 N N . GLN A 1 399 ? 36.623 14.810 -14.797 1.00 67.06 399 GLN A N 1
ATOM 3216 C CA . GLN A 1 399 ? 37.158 15.099 -13.476 1.00 67.06 399 GLN A CA 1
ATOM 3217 C C . GLN A 1 399 ? 37.720 16.523 -13.415 1.00 67.06 399 GLN A C 1
ATOM 3219 O O . GLN A 1 399 ? 37.367 17.263 -12.513 1.00 67.06 399 GLN A O 1
ATOM 3224 N N . GLN A 1 400 ? 38.484 16.962 -14.418 1.00 65.69 400 GLN A N 1
ATOM 3225 C CA . GLN A 1 400 ? 38.970 18.340 -14.521 1.00 65.69 400 GLN A CA 1
ATOM 3226 C C . GLN A 1 400 ? 37.827 19.362 -14.633 1.00 65.69 400 GLN A C 1
ATOM 3228 O O . GLN A 1 400 ? 37.952 20.472 -14.132 1.00 65.69 400 GLN A O 1
ATOM 3233 N N . ARG A 1 401 ? 36.702 19.022 -15.272 1.00 63.78 401 ARG A N 1
ATOM 3234 C CA . ARG A 1 401 ? 35.514 19.891 -15.321 1.00 63.78 401 ARG A CA 1
ATOM 3235 C C . ARG A 1 401 ? 34.765 19.938 -13.995 1.00 63.78 401 ARG A C 1
ATOM 3237 O O . ARG A 1 401 ? 34.292 21.004 -13.623 1.00 63.78 401 ARG A O 1
ATOM 3244 N N . LEU A 1 402 ? 34.667 18.810 -13.293 1.00 59.19 402 LEU A N 1
ATOM 3245 C CA . LEU A 1 402 ? 34.076 18.736 -11.955 1.00 59.19 402 LEU A CA 1
ATOM 3246 C C . LEU A 1 402 ? 34.949 19.452 -10.911 1.00 59.19 402 LEU A C 1
ATOM 3248 O O . LEU A 1 402 ? 34.414 20.105 -10.019 1.00 59.19 402 LEU A O 1
ATOM 3252 N N . ASP A 1 403 ? 36.272 19.370 -11.059 1.00 57.72 403 ASP A N 1
ATOM 3253 C CA . ASP A 1 403 ? 37.265 20.022 -10.200 1.00 57.72 403 ASP A CA 1
ATOM 3254 C C . ASP A 1 403 ? 37.495 21.511 -10.580 1.00 57.72 403 ASP A C 1
ATOM 3256 O O . ASP A 1 403 ? 38.021 22.273 -9.767 1.00 57.72 403 ASP A O 1
ATOM 3260 N N . GLY A 1 404 ? 37.064 21.941 -11.779 1.00 53.59 404 GLY A N 1
ATOM 3261 C CA . GLY A 1 404 ? 37.238 23.289 -12.353 1.00 53.59 404 GLY A CA 1
ATOM 3262 C C . GLY A 1 404 ? 38.559 23.490 -13.126 1.00 53.59 404 GLY A C 1
ATOM 3263 O O . GLY A 1 404 ? 39.555 22.804 -12.885 1.00 53.59 404 GLY A O 1
ATOM 3264 N N . GLN A 1 405 ? 38.615 24.449 -14.070 1.00 48.12 405 GLN A N 1
ATOM 3265 C CA . GLN A 1 405 ? 39.893 24.820 -14.705 1.00 48.12 405 GLN A CA 1
ATOM 3266 C C . GLN A 1 405 ? 40.797 25.555 -13.697 1.00 48.12 405 GLN A C 1
ATOM 3268 O O . GLN A 1 405 ? 40.303 26.375 -12.930 1.00 48.12 405 GLN A O 1
ATOM 3273 N N . PRO A 1 406 ? 42.135 25.383 -13.730 1.00 45.91 406 PRO A N 1
ATOM 3274 C CA . PRO A 1 406 ? 43.054 26.119 -12.849 1.00 45.91 406 PRO A CA 1
ATOM 3275 C C . PRO A 1 406 ? 43.047 27.649 -13.062 1.00 45.91 406 PRO A C 1
ATOM 3277 O O . PRO A 1 406 ? 43.671 28.372 -12.288 1.00 45.91 406 PRO A O 1
ATOM 3280 N N . THR A 1 407 ? 42.381 28.137 -14.115 1.00 42.72 407 THR A N 1
ATOM 3281 C CA . THR A 1 407 ? 42.165 29.557 -14.438 1.00 42.72 407 THR A CA 1
ATOM 3282 C C . THR A 1 407 ? 40.767 30.073 -14.094 1.00 42.72 407 THR A C 1
ATOM 3284 O O . THR A 1 407 ? 40.570 31.286 -14.139 1.00 42.72 407 THR A O 1
ATOM 3287 N N . ASP A 1 408 ? 39.822 29.199 -13.744 1.00 39.06 408 ASP A N 1
ATOM 3288 C CA . ASP A 1 408 ? 38.513 29.621 -13.249 1.00 39.06 408 ASP A CA 1
ATOM 3289 C C . ASP A 1 408 ? 38.622 29.906 -11.750 1.00 39.06 408 ASP A C 1
ATOM 3291 O O . ASP A 1 408 ? 39.203 29.125 -10.990 1.00 39.06 408 ASP A O 1
ATOM 3295 N N . GLU A 1 409 ? 38.085 31.047 -11.307 1.00 37.97 409 GLU A N 1
ATOM 3296 C CA . GLU A 1 409 ? 37.950 31.300 -9.875 1.00 37.97 409 GLU A CA 1
ATOM 3297 C C . GLU A 1 409 ? 37.147 30.143 -9.260 1.00 37.97 409 GLU A C 1
ATOM 3299 O O . GLU A 1 409 ? 36.075 29.802 -9.778 1.00 37.97 409 GLU A O 1
ATOM 3304 N N . PRO A 1 410 ? 37.643 29.506 -8.181 1.00 42.41 410 PRO A N 1
ATOM 3305 C CA . PRO A 1 410 ? 36.939 28.396 -7.562 1.00 42.41 410 PRO A CA 1
ATOM 3306 C C . PRO A 1 410 ? 35.521 28.851 -7.232 1.00 42.41 410 PRO A C 1
ATOM 3308 O O . PRO A 1 410 ? 35.340 29.950 -6.701 1.00 42.41 410 PRO A O 1
ATOM 3311 N N . HIS A 1 411 ? 34.518 28.015 -7.522 1.00 37.97 411 HIS A N 1
ATOM 3312 C CA . HIS A 1 411 ? 33.184 28.236 -6.975 1.00 37.97 411 HIS A CA 1
ATOM 3313 C C . HIS A 1 411 ? 33.323 28.278 -5.454 1.00 37.97 411 HIS A C 1
ATOM 3315 O O . HIS A 1 411 ? 33.499 27.259 -4.784 1.00 37.97 411 HIS A O 1
ATOM 3321 N N . LEU A 1 412 ? 33.325 29.495 -4.914 1.00 40.94 412 LEU A N 1
ATOM 3322 C CA . LEU A 1 412 ? 33.354 29.734 -3.490 1.00 40.94 412 LEU A CA 1
ATOM 3323 C C . LEU A 1 412 ? 32.019 29.232 -2.962 1.00 40.94 412 LEU A C 1
ATOM 3325 O O . LEU A 1 412 ? 31.011 29.935 -3.016 1.00 40.94 412 LEU A O 1
ATOM 3329 N N . LEU A 1 413 ? 32.026 28.012 -2.428 1.00 46.56 413 LEU A N 1
ATOM 3330 C CA . LEU A 1 413 ? 31.012 27.591 -1.472 1.00 46.56 413 LEU A CA 1
ATOM 3331 C C . LEU A 1 413 ? 30.875 28.705 -0.426 1.00 46.56 413 LEU A C 1
ATOM 3333 O O . LEU A 1 413 ? 31.891 29.345 -0.113 1.00 46.56 413 LEU A O 1
ATOM 3337 N N . PRO A 1 414 ? 29.680 28.945 0.140 1.00 44.09 414 PRO A N 1
ATOM 3338 C CA . PRO A 1 414 ? 29.549 29.804 1.304 1.00 44.09 414 PRO A CA 1
ATOM 3339 C C . PRO A 1 414 ? 30.661 29.443 2.288 1.00 44.09 414 PRO A C 1
ATOM 3341 O O . PRO A 1 414 ? 30.787 28.295 2.717 1.00 44.09 414 PRO A O 1
ATOM 3344 N N . TYR A 1 415 ? 31.541 30.413 2.536 1.00 49.22 415 TYR A N 1
ATOM 3345 C CA . TYR A 1 415 ? 32.647 30.290 3.481 1.00 49.22 415 TYR A CA 1
ATOM 3346 C C . TYR A 1 415 ? 33.794 29.302 3.107 1.00 49.22 415 TYR A C 1
ATOM 3348 O O . TYR A 1 415 ? 34.673 29.065 3.925 1.00 49.22 415 TYR A O 1
ATOM 3356 N N . GLY A 1 416 ? 33.880 28.787 1.871 1.00 52.06 416 GLY A N 1
ATOM 3357 C CA . GLY A 1 416 ? 35.119 28.300 1.216 1.00 52.06 416 GLY A CA 1
ATOM 3358 C C . GLY A 1 416 ? 35.883 27.071 1.777 1.00 52.06 416 GLY A C 1
ATOM 3359 O O . GLY A 1 416 ? 37.092 27.188 1.999 1.00 52.06 416 GLY A O 1
ATOM 3360 N N . ARG A 1 417 ? 35.262 25.886 1.983 1.00 48.34 417 ARG A N 1
ATOM 3361 C CA . ARG A 1 417 ? 35.927 24.676 2.569 1.00 48.34 417 ARG A CA 1
ATOM 3362 C C . ARG A 1 417 ? 35.457 23.291 2.047 1.00 48.34 417 ARG A C 1
ATOM 3364 O O . ARG A 1 417 ? 34.488 23.223 1.307 1.00 48.34 417 ARG A O 1
ATOM 3371 N N . ALA A 1 418 ? 36.108 22.194 2.499 1.00 38.69 418 ALA A N 1
ATOM 3372 C CA . ALA A 1 418 ? 35.815 20.762 2.224 1.00 38.69 418 ALA A CA 1
ATOM 3373 C C . ALA A 1 418 ? 35.543 19.916 3.507 1.00 38.69 418 ALA A C 1
ATOM 3375 O O . ALA A 1 418 ? 35.946 20.313 4.602 1.00 38.69 418 ALA A O 1
ATOM 3376 N N . ALA A 1 419 ? 34.852 18.768 3.384 1.00 30.44 419 ALA A N 1
ATOM 3377 C CA . ALA A 1 419 ? 34.174 18.046 4.483 1.00 30.44 419 ALA A CA 1
ATOM 3378 C C . ALA A 1 419 ? 34.920 16.820 5.072 1.00 30.44 419 ALA A C 1
ATOM 3380 O O . ALA A 1 419 ? 35.593 16.093 4.350 1.00 30.44 419 ALA A O 1
ATOM 3381 N N . ASN A 1 420 ? 34.708 16.539 6.370 1.00 30.36 420 ASN A N 1
ATOM 3382 C CA . ASN A 1 420 ? 35.012 15.261 7.038 1.00 30.36 420 ASN A CA 1
ATOM 3383 C C . ASN A 1 420 ? 33.887 14.900 8.031 1.00 30.36 420 ASN A C 1
ATOM 3385 O O . ASN A 1 420 ? 33.504 15.719 8.864 1.00 30.36 420 ASN A O 1
ATOM 3389 N N . ASN A 1 421 ? 33.371 13.669 7.948 1.00 32.34 421 ASN A N 1
ATOM 3390 C CA . ASN A 1 421 ? 32.170 13.210 8.657 1.00 32.34 421 ASN A CA 1
ATOM 3391 C C . ASN A 1 421 ? 32.443 12.736 10.094 1.00 32.34 421 ASN A C 1
ATOM 3393 O O . ASN A 1 421 ? 33.185 11.773 10.294 1.00 32.34 421 ASN A O 1
ATOM 3397 N N . LYS A 1 422 ? 31.713 13.296 11.067 1.00 28.75 422 LYS A N 1
ATOM 3398 C CA . LYS A 1 422 ? 31.256 12.591 12.278 1.00 28.75 422 LYS A CA 1
ATOM 3399 C C . LYS A 1 422 ? 29.833 13.051 12.611 1.00 28.75 422 LYS A C 1
ATOM 3401 O O . LYS A 1 422 ? 29.580 14.246 12.682 1.00 28.75 422 LYS A O 1
ATOM 3406 N N . LEU A 1 423 ? 28.919 12.095 12.769 1.00 32.81 423 LEU A N 1
ATOM 3407 C CA . LEU A 1 423 ? 27.551 12.314 13.244 1.00 32.81 423 LEU A CA 1
ATOM 3408 C C . LEU A 1 423 ? 27.505 11.947 14.731 1.00 32.81 423 LEU A C 1
ATOM 3410 O O . LEU A 1 423 ? 27.821 10.807 15.075 1.00 32.81 423 LEU A O 1
ATOM 3414 N N . ASP A 1 424 ? 27.124 12.901 15.578 1.00 33.12 424 ASP A N 1
ATOM 3415 C CA . ASP A 1 424 ? 26.795 12.676 16.990 1.00 33.12 424 ASP A CA 1
ATOM 3416 C C . ASP A 1 424 ? 25.299 12.339 17.169 1.00 33.12 424 ASP A C 1
ATOM 3418 O O . ASP A 1 424 ? 24.505 12.415 16.230 1.00 33.12 424 ASP A O 1
ATOM 3422 N N . ALA A 1 425 ? 24.928 11.906 18.379 1.00 44.81 425 ALA A N 1
ATOM 3423 C CA . ALA A 1 425 ? 23.617 11.352 18.728 1.00 44.81 425 ALA A CA 1
ATOM 3424 C C . ALA A 1 425 ? 22.418 12.297 18.472 1.00 44.81 425 ALA A C 1
ATOM 3426 O O . ALA A 1 425 ? 22.510 13.512 18.640 1.00 44.81 425 ALA A O 1
ATOM 3427 N N . PHE A 1 426 ? 21.271 11.703 18.114 1.00 51.03 426 PHE A N 1
ATOM 3428 C CA . PHE A 1 426 ? 20.026 12.397 17.759 1.00 51.03 426 PHE A CA 1
ATOM 3429 C C . PHE A 1 426 ? 19.386 13.168 18.929 1.00 51.03 426 PHE A C 1
ATOM 3431 O O . PHE A 1 426 ? 19.338 12.687 20.060 1.00 51.03 426 PHE A O 1
ATOM 3438 N N . ASP A 1 427 ? 18.832 14.344 18.622 1.00 63.84 427 ASP A N 1
ATOM 3439 C CA . ASP A 1 427 ? 18.079 15.194 19.552 1.00 63.84 427 ASP A CA 1
ATOM 3440 C C . ASP A 1 427 ? 16.693 14.611 19.906 1.00 63.84 427 ASP A C 1
ATOM 3442 O O . ASP A 1 427 ? 16.012 14.017 19.071 1.00 63.84 427 ASP A O 1
ATOM 3446 N N . MET A 1 428 ? 16.229 14.853 21.135 1.00 64.94 428 MET A N 1
ATOM 3447 C CA . MET A 1 428 ? 14.939 14.419 21.676 1.00 64.94 428 MET A CA 1
ATOM 3448 C C . MET A 1 428 ? 13.737 14.918 20.855 1.00 64.94 428 MET A C 1
ATOM 3450 O O . MET A 1 428 ? 12.763 14.181 20.706 1.00 64.94 428 MET A O 1
ATOM 3454 N N . GLN A 1 429 ? 13.797 16.128 20.287 1.00 73.19 429 GLN A N 1
ATOM 3455 C CA . GLN A 1 429 ? 12.736 16.658 19.414 1.00 73.19 429 GLN A CA 1
ATOM 3456 C C . GLN A 1 429 ? 12.694 15.950 18.055 1.00 73.19 429 GLN A C 1
ATOM 3458 O O . GLN A 1 429 ? 11.612 15.659 17.552 1.00 73.19 429 GLN A O 1
ATOM 3463 N N . ILE A 1 430 ? 13.856 15.596 17.499 1.00 72.69 430 ILE A N 1
ATOM 3464 C CA . ILE A 1 430 ? 13.958 14.811 16.260 1.00 72.69 430 ILE A CA 1
ATOM 3465 C C . ILE A 1 430 ? 13.418 13.396 16.490 1.00 72.69 430 ILE A C 1
ATOM 3467 O O . ILE A 1 430 ? 12.678 12.874 15.658 1.00 72.69 430 ILE A O 1
ATOM 3471 N N . VAL A 1 431 ? 13.710 12.793 17.648 1.00 72.44 431 VAL A N 1
ATOM 3472 C CA . VAL A 1 431 ? 13.103 11.510 18.031 1.00 72.44 431 VAL A CA 1
ATOM 3473 C C . VAL A 1 431 ? 11.583 11.651 18.175 1.00 72.44 431 VAL A C 1
ATOM 3475 O O . VAL A 1 431 ? 10.855 10.789 17.693 1.00 72.44 431 VAL A O 1
ATOM 3478 N N . ARG A 1 432 ? 11.075 12.756 18.744 1.00 78.56 432 ARG A N 1
ATOM 3479 C CA . ARG A 1 432 ? 9.626 13.028 18.809 1.00 78.56 432 ARG A CA 1
ATOM 3480 C C . ARG A 1 432 ? 8.998 13.157 17.414 1.00 78.56 432 ARG A C 1
ATOM 3482 O O . ARG A 1 432 ? 7.938 12.577 17.192 1.00 78.56 432 ARG A O 1
ATOM 3489 N N . MET A 1 433 ? 9.648 13.838 16.463 1.00 83.50 433 MET A N 1
ATOM 3490 C CA . MET A 1 433 ? 9.202 13.888 15.058 1.00 83.50 433 MET A CA 1
ATOM 3491 C C . MET A 1 433 ? 9.141 12.488 14.445 1.00 83.50 433 MET A C 1
ATOM 3493 O O . MET A 1 433 ? 8.124 12.120 13.862 1.00 83.50 433 MET A O 1
ATOM 3497 N N . LEU A 1 434 ? 10.196 11.687 14.624 1.00 80.62 434 LEU A N 1
ATOM 3498 C CA . LEU A 1 434 ? 10.263 10.315 14.119 1.00 80.62 434 LEU A CA 1
ATOM 3499 C C . LEU A 1 434 ? 9.139 9.444 14.693 1.00 80.62 434 LEU A C 1
ATOM 3501 O O . LEU A 1 434 ? 8.488 8.710 13.952 1.00 80.62 434 LEU A O 1
ATOM 3505 N N . LEU A 1 435 ? 8.887 9.557 15.998 1.00 81.38 435 LEU A N 1
ATOM 3506 C CA . LEU A 1 435 ? 7.808 8.853 16.683 1.00 81.38 435 LEU A CA 1
ATOM 3507 C C . LEU A 1 435 ? 6.438 9.229 16.107 1.00 81.38 435 LEU A C 1
ATOM 3509 O O . LEU A 1 435 ? 5.658 8.333 15.796 1.00 81.38 435 LEU A O 1
ATOM 3513 N N . ILE A 1 436 ? 6.154 10.523 15.909 1.00 85.44 436 ILE A N 1
ATOM 3514 C CA . ILE A 1 436 ? 4.894 10.985 15.299 1.00 85.44 436 ILE A CA 1
ATOM 3515 C C . ILE A 1 436 ? 4.749 10.435 13.878 1.00 85.44 436 ILE A C 1
ATOM 3517 O O . ILE A 1 436 ? 3.703 9.881 13.543 1.00 85.44 436 ILE A O 1
ATOM 3521 N N . THR A 1 437 ? 5.788 10.556 13.048 1.00 86.69 437 THR A N 1
ATOM 3522 C CA . THR A 1 437 ? 5.768 10.074 11.661 1.00 86.69 437 THR A CA 1
ATOM 3523 C C . THR A 1 437 ? 5.522 8.570 11.604 1.00 86.69 437 THR A C 1
ATOM 3525 O O . THR A 1 437 ? 4.650 8.117 10.864 1.00 86.69 437 THR A O 1
ATOM 3528 N N . MET A 1 438 ? 6.219 7.792 12.435 1.00 83.00 438 MET A N 1
ATOM 3529 C CA . MET A 1 438 ? 6.040 6.343 12.495 1.00 83.00 438 MET A CA 1
ATOM 3530 C C . MET A 1 438 ? 4.648 5.961 13.011 1.00 83.00 438 MET A C 1
ATOM 3532 O O . MET A 1 438 ? 4.013 5.068 12.458 1.00 83.00 438 MET A O 1
ATOM 3536 N N . MET A 1 439 ? 4.127 6.661 14.021 1.00 85.69 439 MET A N 1
ATOM 3537 C CA . MET A 1 439 ? 2.774 6.433 14.531 1.00 85.69 439 MET A CA 1
ATOM 3538 C C . MET A 1 439 ? 1.686 6.760 13.504 1.00 85.69 439 MET A C 1
ATOM 3540 O O . MET A 1 439 ? 0.743 5.983 13.359 1.00 85.69 439 MET A O 1
ATOM 3544 N N . ARG A 1 440 ? 1.820 7.852 12.746 1.00 88.06 440 ARG A N 1
ATOM 3545 C CA . ARG A 1 440 ? 0.904 8.177 11.641 1.00 88.06 440 ARG A CA 1
ATOM 3546 C C . ARG A 1 440 ? 0.987 7.141 10.519 1.00 88.06 440 ARG A C 1
ATOM 3548 O O . ARG A 1 440 ? -0.050 6.683 10.049 1.00 88.06 440 ARG A O 1
ATOM 3555 N N . ALA A 1 441 ? 2.190 6.687 10.165 1.00 86.56 441 ALA A N 1
ATOM 3556 C CA . ALA A 1 441 ? 2.369 5.603 9.201 1.00 86.56 441 ALA A CA 1
ATOM 3557 C C . ALA A 1 441 ? 1.696 4.300 9.671 1.00 86.56 441 ALA A C 1
ATOM 3559 O O . ALA A 1 441 ? 0.968 3.679 8.902 1.00 86.56 441 ALA A O 1
ATOM 3560 N N . MET A 1 442 ? 1.842 3.922 10.947 1.00 83.81 442 MET A N 1
ATOM 3561 C CA . MET A 1 442 ? 1.129 2.769 11.516 1.00 83.81 442 MET A CA 1
ATOM 3562 C C . MET A 1 442 ? -0.395 2.932 11.445 1.00 83.81 442 MET A C 1
ATOM 3564 O O . MET A 1 442 ? -1.084 1.957 11.156 1.00 83.81 442 MET A O 1
ATOM 3568 N N . LYS A 1 443 ? -0.924 4.148 11.671 1.00 85.50 443 LYS A N 1
ATOM 3569 C CA . LYS A 1 443 ? -2.363 4.445 11.548 1.00 85.50 443 LYS A CA 1
ATOM 3570 C C . LYS A 1 443 ? -2.860 4.228 10.117 1.00 85.50 443 LYS A C 1
ATOM 3572 O O . LYS A 1 443 ? -3.885 3.580 9.941 1.00 85.50 443 LYS A O 1
ATOM 3577 N N . ILE A 1 444 ? -2.129 4.729 9.118 1.00 86.88 444 ILE A N 1
ATOM 3578 C CA . ILE A 1 444 ? -2.454 4.558 7.688 1.00 86.88 444 ILE A CA 1
ATOM 3579 C C . ILE A 1 444 ? -2.406 3.081 7.294 1.00 86.88 444 ILE A C 1
ATOM 3581 O O . ILE A 1 444 ? -3.312 2.578 6.640 1.00 86.88 444 ILE A O 1
ATOM 3585 N N . MET A 1 445 ? -1.370 2.370 7.737 1.00 81.00 445 MET A N 1
ATOM 3586 C CA . MET A 1 445 ? -1.198 0.949 7.436 1.00 81.00 445 MET A CA 1
ATOM 3587 C C . MET A 1 445 ? -2.123 0.043 8.263 1.00 81.00 445 MET A C 1
ATOM 3589 O O . MET A 1 445 ? -2.191 -1.153 8.003 1.00 81.00 445 MET A O 1
ATOM 3593 N N . GLY A 1 446 ? -2.816 0.573 9.275 1.00 73.31 446 GLY A N 1
ATOM 3594 C CA . GLY A 1 446 ? -3.655 -0.211 10.180 1.00 73.31 446 GLY A CA 1
ATOM 3595 C C . GLY A 1 446 ? -2.887 -1.300 10.940 1.00 73.31 446 GLY A C 1
ATOM 3596 O O . GLY A 1 446 ? -3.458 -2.352 11.212 1.00 73.31 446 GLY A O 1
ATOM 3597 N N . ILE A 1 447 ? -1.594 -1.097 11.224 1.00 73.25 447 ILE A N 1
ATOM 3598 C CA . ILE A 1 447 ? -0.727 -2.087 11.888 1.00 73.25 447 ILE A CA 1
ATOM 3599 C C . ILE A 1 447 ? -0.814 -1.930 13.413 1.00 73.25 447 ILE A C 1
ATOM 3601 O O . ILE A 1 447 ? -0.803 -0.811 13.933 1.00 73.25 447 ILE A O 1
ATOM 3605 N N . GLU A 1 448 ? -0.878 -3.051 14.140 1.00 65.31 448 GLU A N 1
ATOM 3606 C CA . GLU A 1 448 ? -0.814 -3.050 15.606 1.00 65.31 448 GLU A CA 1
ATOM 3607 C C . GLU A 1 448 ? 0.556 -2.577 16.108 1.00 65.31 448 GLU A C 1
ATOM 3609 O O . GLU A 1 448 ? 1.602 -2.912 15.556 1.00 65.31 448 GLU A O 1
ATOM 3614 N N . SER A 1 449 ? 0.558 -1.762 17.163 1.00 66.06 449 SER A N 1
ATOM 3615 C CA . SER A 1 449 ? 1.780 -1.115 17.640 1.00 66.06 449 SER A CA 1
ATOM 3616 C C . SER A 1 449 ? 2.728 -2.091 18.341 1.00 66.06 449 SER A C 1
ATOM 3618 O O . SER A 1 449 ? 2.323 -2.792 19.266 1.00 66.06 449 SER A O 1
ATOM 3620 N N . ASP A 1 450 ? 4.006 -2.062 17.954 1.00 70.88 450 ASP A N 1
ATOM 3621 C CA . ASP A 1 450 ? 5.080 -2.846 18.577 1.00 70.88 450 ASP A CA 1
ATOM 3622 C C . ASP A 1 450 ? 5.212 -2.528 20.088 1.00 70.88 450 ASP A C 1
ATOM 3624 O O . ASP A 1 450 ? 5.336 -1.351 20.458 1.00 70.88 450 ASP A O 1
ATOM 3628 N N . PRO A 1 451 ? 5.215 -3.540 20.981 1.00 72.81 451 PRO A N 1
ATOM 3629 C CA . PRO A 1 451 ? 5.460 -3.358 22.411 1.00 72.81 451 PRO A CA 1
ATOM 3630 C C . PRO A 1 451 ? 6.740 -2.583 22.769 1.00 72.81 451 PRO A C 1
ATOM 3632 O O . PRO A 1 451 ? 6.753 -1.884 23.785 1.00 72.81 451 PRO A O 1
ATOM 3635 N N . GLU A 1 452 ? 7.823 -2.687 21.988 1.00 69.56 452 GLU A N 1
ATOM 3636 C CA . GLU A 1 452 ? 9.045 -1.884 22.204 1.00 69.56 452 GLU A CA 1
ATOM 3637 C C . GLU A 1 452 ? 8.799 -0.401 21.911 1.00 69.56 452 GLU A C 1
ATOM 3639 O O . GLU A 1 452 ? 9.146 0.473 22.708 1.00 69.56 452 GLU A O 1
ATOM 3644 N N . LEU A 1 453 ? 8.110 -0.102 20.810 1.00 73.62 453 LEU A N 1
ATOM 3645 C CA . LEU A 1 453 ? 7.744 1.266 20.467 1.00 73.62 453 LEU A CA 1
ATOM 3646 C C . LEU A 1 453 ? 6.811 1.888 21.514 1.00 73.62 453 LEU A C 1
ATOM 3648 O O . LEU A 1 453 ? 6.965 3.057 21.868 1.00 73.62 453 LEU A O 1
ATOM 3652 N N . MET A 1 454 ? 5.872 1.109 22.055 1.00 78.81 454 MET A N 1
ATOM 3653 C CA . MET A 1 454 ? 4.994 1.576 23.131 1.00 78.81 454 MET A CA 1
ATOM 3654 C C . MET A 1 454 ? 5.761 1.842 24.435 1.00 78.81 454 MET A C 1
ATOM 3656 O O . MET A 1 454 ? 5.413 2.778 25.152 1.00 78.81 454 MET A O 1
ATOM 3660 N N . ARG A 1 455 ? 6.841 1.100 24.724 1.00 69.94 455 ARG A N 1
ATOM 3661 C CA . ARG A 1 455 ? 7.748 1.417 25.844 1.00 69.94 455 ARG A CA 1
ATOM 3662 C C . ARG A 1 455 ? 8.490 2.732 25.631 1.00 69.94 455 ARG A C 1
ATOM 3664 O O . ARG A 1 455 ? 8.595 3.519 26.565 1.00 69.94 455 ARG A O 1
ATOM 3671 N N . ILE A 1 456 ? 8.962 3.000 24.413 1.00 68.50 456 ILE A N 1
ATOM 3672 C CA . ILE A 1 456 ? 9.590 4.288 24.082 1.00 68.50 456 ILE A CA 1
ATOM 3673 C C . ILE A 1 456 ? 8.568 5.425 24.222 1.00 68.50 456 ILE A C 1
ATOM 3675 O O . ILE A 1 456 ? 8.893 6.466 24.787 1.00 68.50 456 ILE A O 1
ATOM 3679 N N . ASN A 1 457 ? 7.321 5.217 23.786 1.00 74.81 457 ASN A N 1
ATOM 3680 C CA . ASN A 1 457 ? 6.246 6.209 23.886 1.00 74.81 457 ASN A CA 1
ATOM 3681 C C . ASN A 1 457 ? 5.973 6.664 25.334 1.00 74.81 457 ASN A C 1
ATOM 3683 O O . ASN A 1 457 ? 5.675 7.834 25.556 1.00 74.81 457 ASN A O 1
ATOM 3687 N N . GLN A 1 458 ? 6.141 5.774 26.319 1.00 71.19 458 GLN A N 1
ATOM 3688 C CA . GLN A 1 458 ? 5.962 6.081 27.747 1.00 71.19 458 GLN A CA 1
ATOM 3689 C C . GLN A 1 458 ? 7.017 7.043 28.315 1.00 71.19 458 GLN A C 1
ATOM 3691 O O . GLN A 1 458 ? 6.825 7.586 29.398 1.00 71.19 458 GLN A O 1
ATOM 3696 N N . VAL A 1 459 ? 8.131 7.269 27.615 1.00 70.38 459 VAL A N 1
ATOM 3697 C CA . VAL A 1 459 ? 9.160 8.239 28.030 1.00 70.38 459 VAL A CA 1
ATOM 3698 C C . VAL A 1 459 ? 8.747 9.676 27.682 1.00 70.38 459 VAL A C 1
ATOM 3700 O O . VAL A 1 459 ? 9.256 10.626 28.274 1.00 70.38 459 VAL A O 1
ATOM 3703 N N . TYR A 1 460 ? 7.814 9.845 26.741 1.00 71.69 460 TYR A N 1
ATOM 3704 C CA . TYR A 1 460 ? 7.402 11.141 26.213 1.00 71.69 460 TYR A CA 1
ATOM 3705 C C . TYR A 1 460 ? 6.051 11.587 26.766 1.00 71.69 460 TYR A C 1
ATOM 3707 O O . TYR A 1 460 ? 5.171 10.782 27.075 1.00 71.69 460 TYR A O 1
ATOM 3715 N N . THR A 1 461 ? 5.886 12.904 26.846 1.00 78.00 461 THR A N 1
ATOM 3716 C CA . THR A 1 461 ? 4.631 13.541 27.233 1.00 78.00 461 THR A CA 1
ATOM 3717 C C . THR A 1 461 ? 3.955 14.162 26.023 1.00 78.00 461 THR A C 1
ATOM 3719 O O . THR A 1 461 ? 4.598 14.770 25.163 1.00 78.00 461 THR A O 1
ATOM 3722 N N . TRP A 1 462 ? 2.639 13.990 25.950 1.00 80.69 462 TRP A N 1
ATOM 3723 C CA . TRP A 1 462 ? 1.846 14.371 24.788 1.00 80.69 462 TRP A CA 1
ATOM 3724 C C . TRP A 1 462 ? 0.711 15.304 25.180 1.00 80.69 462 TRP A C 1
ATOM 3726 O O . TRP A 1 462 ? 0.067 15.124 26.214 1.00 80.69 462 TRP A O 1
ATOM 3736 N N . ALA A 1 463 ? 0.446 16.276 24.312 1.00 81.62 463 ALA A N 1
ATOM 3737 C CA . ALA A 1 463 ? -0.706 17.146 24.447 1.00 81.62 463 ALA A CA 1
ATOM 3738 C C . ALA A 1 463 ? -1.980 16.395 23.990 1.00 81.62 463 ALA A C 1
ATOM 3740 O O . ALA A 1 463 ? -1.921 15.692 22.974 1.00 81.62 463 ALA A O 1
ATOM 3741 N N . PRO A 1 464 ? -3.127 16.523 24.685 1.00 80.25 464 PRO A N 1
ATOM 3742 C CA . PRO A 1 464 ? -4.333 15.744 24.384 1.00 80.25 464 PRO A CA 1
ATOM 3743 C C . PRO A 1 464 ? -4.824 15.868 22.936 1.00 80.25 464 PRO A C 1
ATOM 3745 O O . PRO A 1 464 ? -5.139 14.860 22.305 1.00 80.25 464 PRO A O 1
ATOM 3748 N N . SER A 1 465 ? -4.822 17.077 22.368 1.00 80.88 465 SER A N 1
ATOM 3749 C CA . SER A 1 465 ? -5.201 17.294 20.962 1.00 80.88 465 SER A CA 1
ATOM 3750 C C . SER A 1 465 ? -4.323 16.524 19.962 1.00 80.88 465 SER A C 1
ATOM 3752 O O . SER A 1 465 ? -4.828 16.015 18.959 1.00 80.88 465 SER A O 1
ATOM 3754 N N . GLN A 1 466 ? -3.028 16.361 20.256 1.00 80.62 466 GLN A N 1
ATOM 3755 C CA . GLN A 1 466 ? -2.068 15.654 19.401 1.00 80.62 466 GLN A CA 1
ATOM 3756 C C . GLN A 1 466 ? -2.344 14.146 19.347 1.00 80.62 466 GLN A C 1
ATOM 3758 O O . GLN A 1 466 ? -2.093 13.501 18.334 1.00 80.62 466 GLN A O 1
ATOM 3763 N N . LEU A 1 467 ? -2.903 13.576 20.418 1.00 81.44 467 LEU A N 1
ATOM 3764 C CA . LEU A 1 467 ? -3.203 12.146 20.502 1.00 81.44 467 LEU A CA 1
ATOM 3765 C C . LEU A 1 467 ? -4.283 11.715 19.501 1.00 81.44 467 LEU A C 1
ATOM 3767 O O . LEU A 1 467 ? -4.242 10.589 19.008 1.00 81.44 467 LEU A O 1
ATOM 3771 N N . SER A 1 468 ? -5.201 12.614 19.137 1.00 79.06 468 SER A N 1
ATOM 3772 C CA . SER A 1 468 ? -6.282 12.321 18.185 1.00 79.06 468 SER A CA 1
ATOM 3773 C C . SER A 1 468 ? -5.779 11.929 16.783 1.00 79.06 468 SER A C 1
ATOM 3775 O O . SER A 1 468 ? -6.385 11.089 16.108 1.00 79.06 468 SER A O 1
ATOM 3777 N N . SER A 1 469 ? -4.621 12.454 16.363 1.00 80.62 469 SER A N 1
ATOM 3778 C CA . SER A 1 469 ? -4.011 12.134 15.067 1.00 80.62 469 SER A CA 1
ATOM 3779 C C . SER A 1 469 ? -3.243 10.800 15.071 1.00 80.62 469 SER A C 1
ATOM 3781 O O . SER A 1 469 ? -2.935 10.270 14.003 1.00 80.62 469 SER A O 1
ATOM 3783 N N . LEU A 1 470 ? -3.002 10.203 16.245 1.00 84.62 470 LEU A N 1
ATOM 3784 C CA . LEU A 1 470 ? -2.205 8.984 16.442 1.00 84.62 470 LEU A CA 1
ATOM 3785 C C . LEU A 1 470 ? -3.078 7.712 16.577 1.00 84.62 470 LEU A C 1
ATOM 3787 O O . LEU A 1 470 ? -4.290 7.818 16.785 1.00 84.62 470 LEU A O 1
ATOM 3791 N N . PRO A 1 471 ? -2.499 6.495 16.460 1.00 82.00 471 PRO A N 1
ATOM 3792 C CA . PRO A 1 471 ? -3.212 5.230 16.671 1.00 82.00 471 PRO A CA 1
ATOM 3793 C C . PRO A 1 471 ? -3.783 5.078 18.089 1.00 82.00 471 PRO A C 1
ATOM 3795 O O . PRO A 1 471 ? -3.154 5.485 19.065 1.00 82.00 471 PRO A O 1
ATOM 3798 N N . LEU A 1 472 ? -4.919 4.384 18.227 1.00 79.06 472 LEU A N 1
ATOM 3799 C CA . LEU A 1 472 ? -5.608 4.161 19.513 1.00 79.06 472 LEU A CA 1
ATOM 3800 C C . LEU A 1 472 ? -4.724 3.501 20.592 1.00 79.06 472 LEU A C 1
ATOM 3802 O O . LEU A 1 472 ? -4.845 3.811 21.775 1.00 79.06 472 LEU A O 1
ATOM 3806 N N . THR A 1 473 ? -3.818 2.600 20.214 1.00 76.50 473 THR A N 1
ATOM 3807 C CA . THR A 1 473 ? -2.838 1.964 21.117 1.00 76.50 473 THR A CA 1
ATOM 3808 C C . THR A 1 473 ? -1.825 2.958 21.683 1.00 76.50 473 THR A C 1
ATOM 3810 O O . THR A 1 473 ? -1.512 2.909 22.875 1.00 76.50 473 THR A O 1
ATOM 3813 N N . ALA A 1 474 ? -1.359 3.901 20.863 1.00 76.31 474 ALA A N 1
ATOM 3814 C CA . ALA A 1 474 ? -0.474 4.973 21.308 1.00 76.31 474 ALA A CA 1
ATOM 3815 C C . ALA A 1 474 ? -1.208 5.953 22.236 1.00 76.31 474 ALA A C 1
ATOM 3817 O O . ALA A 1 474 ? -0.655 6.357 23.255 1.00 76.31 474 ALA A O 1
ATOM 3818 N N . GLN A 1 475 ? -2.480 6.257 21.946 1.00 79.62 475 GLN A N 1
ATOM 3819 C CA . GLN A 1 475 ? -3.322 7.095 22.810 1.00 79.62 475 GLN A CA 1
ATOM 3820 C C . GLN A 1 475 ? -3.471 6.504 24.220 1.00 79.62 475 GLN A C 1
ATOM 3822 O O . GLN A 1 475 ? -3.400 7.231 25.203 1.00 79.62 475 GLN A O 1
ATOM 3827 N N . ARG A 1 476 ? -3.634 5.177 24.331 1.00 77.94 476 ARG A N 1
ATOM 3828 C CA . ARG A 1 476 ? -3.788 4.479 25.622 1.00 77.94 476 ARG A CA 1
ATOM 3829 C C . ARG A 1 476 ? -2.510 4.423 26.461 1.00 77.94 476 ARG A C 1
ATOM 3831 O O . ARG A 1 476 ? -2.600 4.243 27.670 1.00 77.94 476 ARG A O 1
ATOM 3838 N N . THR A 1 477 ? -1.340 4.501 25.830 1.00 75.75 477 THR A N 1
ATOM 3839 C CA . THR A 1 477 ? -0.031 4.364 26.498 1.00 75.75 477 THR A CA 1
ATOM 3840 C C . THR A 1 477 ? 0.672 5.698 26.741 1.00 75.75 477 THR A C 1
ATOM 3842 O O . THR A 1 477 ? 1.675 5.727 27.452 1.00 75.75 477 THR A O 1
ATOM 3845 N N . ALA A 1 478 ? 0.162 6.787 26.165 1.00 76.12 478 ALA A N 1
ATOM 3846 C CA . ALA A 1 478 ? 0.724 8.122 26.298 1.00 76.12 478 ALA A CA 1
ATOM 3847 C C . ALA A 1 478 ? 0.548 8.696 27.712 1.00 76.12 478 ALA A C 1
ATOM 3849 O O . ALA A 1 478 ? -0.493 8.527 28.348 1.00 76.12 478 ALA A O 1
ATOM 3850 N N . ILE A 1 479 ? 1.557 9.438 28.175 1.00 74.94 479 ILE A N 1
ATOM 3851 C CA . ILE A 1 479 ? 1.494 10.204 29.421 1.00 74.94 479 ILE A CA 1
ATOM 3852 C C . ILE A 1 479 ? 1.081 11.644 29.097 1.00 74.94 479 ILE A C 1
ATOM 3854 O O . ILE A 1 479 ? 1.750 12.335 28.327 1.00 74.94 479 ILE A O 1
ATOM 3858 N N . THR A 1 480 ? -0.004 12.114 29.709 1.00 74.50 480 THR A N 1
ATOM 3859 C CA . THR A 1 480 ? -0.451 13.515 29.652 1.00 74.50 480 THR A CA 1
ATOM 3860 C C . THR A 1 480 ? -0.122 14.213 30.969 1.00 74.50 480 THR A C 1
ATOM 3862 O O . THR A 1 480 ? -0.359 13.651 32.038 1.00 74.50 480 THR A O 1
ATOM 3865 N N . LEU A 1 481 ? 0.414 15.432 30.909 1.00 72.00 481 LEU A N 1
ATOM 3866 C CA . LEU A 1 481 ? 0.703 16.244 32.094 1.00 72.00 481 LEU A CA 1
ATOM 3867 C C . LEU A 1 481 ? -0.427 17.244 32.364 1.00 72.00 481 LEU A C 1
ATOM 3869 O O . LEU A 1 481 ? -0.953 17.852 31.433 1.00 72.00 481 LEU A O 1
ATOM 3873 N N . GLU A 1 482 ? -0.740 17.454 33.642 1.00 64.31 482 GLU A N 1
ATOM 3874 C CA . GLU A 1 482 ? -1.512 18.612 34.102 1.00 64.31 482 GLU A CA 1
ATOM 3875 C C . GLU A 1 482 ? -0.576 19.809 34.339 1.00 64.31 482 GLU A C 1
ATOM 3877 O O . GLU A 1 482 ? 0.601 19.639 34.672 1.00 64.31 482 GLU A O 1
ATOM 3882 N N . GLU A 1 483 ? -1.083 21.028 34.144 1.00 62.59 483 GLU A N 1
ATOM 3883 C CA . GLU A 1 483 ? -0.292 22.250 34.320 1.00 62.59 483 GLU A CA 1
ATOM 3884 C C . GLU A 1 483 ? 0.052 22.501 35.792 1.00 62.59 483 GLU A C 1
ATOM 3886 O O . GLU A 1 483 ? -0.824 22.633 36.643 1.00 62.59 483 GLU A O 1
ATOM 3891 N N . ASP A 1 484 ? 1.350 22.622 36.082 1.00 72.69 484 ASP A N 1
ATOM 3892 C CA . ASP A 1 484 ? 1.876 22.924 37.413 1.00 72.69 484 ASP A CA 1
ATOM 3893 C C . ASP A 1 484 ? 2.389 24.370 37.455 1.00 72.69 484 ASP A C 1
ATOM 3895 O O . ASP A 1 484 ? 3.550 24.668 37.147 1.00 72.69 484 ASP A O 1
ATOM 3899 N N . THR A 1 485 ? 1.496 25.291 37.819 1.00 70.56 485 THR A N 1
ATOM 3900 C CA . THR A 1 485 ? 1.792 26.730 37.896 1.00 70.56 485 THR A CA 1
ATOM 3901 C C . THR A 1 485 ? 2.883 27.046 38.924 1.00 70.56 485 THR A C 1
ATOM 3903 O O . THR A 1 485 ? 3.697 27.941 38.699 1.00 70.56 485 THR A O 1
ATOM 3906 N N . ALA A 1 486 ? 2.986 26.265 40.004 1.00 72.56 486 ALA A N 1
ATOM 3907 C CA . ALA A 1 486 ? 3.983 26.467 41.053 1.00 72.56 486 ALA A CA 1
ATOM 3908 C C . ALA A 1 486 ? 5.415 26.179 40.567 1.00 72.56 486 ALA A C 1
ATOM 3910 O O . ALA A 1 486 ? 6.355 26.881 40.956 1.00 72.56 486 ALA A O 1
ATOM 3911 N N . LYS A 1 487 ? 5.595 25.181 39.689 1.00 77.62 487 LYS A N 1
ATOM 3912 C CA . LYS A 1 487 ? 6.891 24.918 39.036 1.00 77.62 487 LYS A CA 1
ATOM 3913 C C . LYS A 1 487 ? 7.286 26.030 38.070 1.00 77.62 487 LYS A C 1
ATOM 3915 O O . LYS A 1 487 ? 8.446 26.439 38.076 1.00 77.62 487 LYS A O 1
ATOM 3920 N N . ALA A 1 488 ? 6.337 26.551 37.292 1.00 76.12 488 ALA A N 1
ATOM 3921 C CA . ALA A 1 488 ? 6.593 27.667 36.382 1.00 76.12 488 ALA A CA 1
ATOM 3922 C C . ALA A 1 488 ? 7.017 28.935 37.148 1.00 76.12 488 ALA A C 1
ATOM 3924 O O . ALA A 1 488 ? 8.020 29.562 36.808 1.00 76.12 488 ALA A O 1
ATOM 3925 N N . GLU A 1 489 ? 6.331 29.269 38.244 1.00 78.00 489 GLU A N 1
ATOM 3926 C CA . GLU A 1 489 ? 6.697 30.398 39.111 1.00 78.00 489 GLU A CA 1
ATOM 3927 C C . GLU A 1 489 ? 8.060 30.208 39.798 1.00 78.00 489 GLU A C 1
ATOM 3929 O O . GLU A 1 489 ? 8.817 31.167 39.974 1.00 78.00 489 GLU A O 1
ATOM 3934 N N . ALA A 1 490 ? 8.396 28.978 40.204 1.00 83.00 490 ALA A N 1
ATOM 3935 C CA . ALA A 1 490 ? 9.710 28.665 40.763 1.00 83.00 490 ALA A CA 1
ATOM 3936 C C . ALA A 1 490 ? 10.829 28.881 39.736 1.00 83.00 490 ALA A C 1
ATOM 3938 O O . ALA A 1 490 ? 11.847 29.492 40.066 1.00 83.00 490 ALA A O 1
ATOM 3939 N N . PHE A 1 491 ? 10.607 28.461 38.491 1.00 84.62 491 PHE A N 1
ATOM 3940 C CA . PHE A 1 491 ? 11.550 28.664 37.396 1.00 84.62 491 PHE A CA 1
ATOM 3941 C C . PHE A 1 491 ? 11.716 30.150 37.031 1.00 84.62 491 PHE A C 1
ATOM 3943 O O . PHE A 1 491 ? 12.832 30.627 36.836 1.00 84.62 491 PHE A O 1
ATOM 3950 N N . GLN A 1 492 ? 10.636 30.939 37.036 1.00 82.62 492 GLN A N 1
ATOM 3951 C CA . GLN A 1 492 ? 10.730 32.392 36.836 1.00 82.62 492 GLN A CA 1
ATOM 3952 C C . GLN A 1 492 ? 11.568 33.085 37.926 1.00 82.62 492 GLN A C 1
ATOM 3954 O O . GLN A 1 492 ? 12.366 33.980 37.625 1.00 82.62 492 GLN A O 1
ATOM 3959 N N . ARG A 1 493 ? 11.423 32.663 39.191 1.00 82.94 493 ARG A N 1
ATOM 3960 C CA . ARG A 1 493 ? 12.249 33.149 40.314 1.00 82.94 493 ARG A CA 1
ATOM 3961 C C . ARG A 1 493 ? 13.722 32.773 40.152 1.00 82.94 493 ARG A C 1
ATOM 3963 O O . ARG A 1 493 ? 14.598 33.570 40.494 1.00 82.94 493 ARG A O 1
ATOM 3970 N N . GLU A 1 494 ? 13.994 31.592 39.612 1.00 85.56 494 GLU A N 1
ATOM 3971 C CA . GLU A 1 494 ? 15.347 31.141 39.299 1.00 85.56 494 GLU A CA 1
ATOM 3972 C C . GLU A 1 494 ? 16.013 32.032 38.241 1.00 85.56 494 GLU A C 1
ATOM 3974 O O . GLU A 1 494 ? 17.064 32.615 38.507 1.00 85.56 494 GLU A O 1
ATOM 3979 N N . VAL A 1 495 ? 15.345 32.257 37.104 1.00 84.75 495 VAL A N 1
ATOM 3980 C CA . VAL A 1 495 ? 15.835 33.151 36.037 1.00 84.75 495 VAL A CA 1
ATOM 3981 C C . VAL A 1 495 ? 16.054 34.577 36.556 1.00 84.75 495 VAL A C 1
ATOM 3983 O O . VAL A 1 495 ? 17.028 35.233 36.189 1.00 84.75 495 VAL A O 1
ATOM 3986 N N . HIS A 1 496 ? 15.174 35.072 37.433 1.00 84.44 496 HIS A N 1
ATOM 3987 C CA . HIS A 1 496 ? 15.348 36.385 38.059 1.00 84.44 496 HIS A CA 1
ATOM 3988 C C . HIS A 1 496 ? 16.612 36.462 38.924 1.00 84.44 496 HIS A C 1
ATOM 3990 O O . HIS A 1 496 ? 17.326 37.465 38.891 1.00 84.44 496 HIS A O 1
ATOM 3996 N N . THR A 1 497 ? 16.901 35.401 39.677 1.00 84.50 497 THR A N 1
ATOM 3997 C CA . THR A 1 497 ? 18.090 35.319 40.532 1.00 84.50 497 THR A CA 1
ATOM 3998 C C . THR A 1 497 ? 19.362 35.322 39.685 1.00 84.50 497 THR A C 1
ATOM 4000 O O . THR A 1 497 ? 20.272 36.109 39.951 1.00 84.50 497 THR A O 1
ATOM 4003 N N . ASP A 1 498 ? 19.394 34.515 38.623 1.00 83.81 498 ASP A N 1
ATOM 4004 C CA . ASP A 1 498 ? 20.532 34.431 37.703 1.00 83.81 498 ASP A CA 1
ATOM 4005 C C . ASP A 1 498 ? 20.753 35.766 36.957 1.00 83.81 498 ASP A C 1
ATOM 4007 O O . ASP A 1 498 ? 21.888 36.219 36.792 1.00 83.81 498 ASP A O 1
ATOM 4011 N N . PHE A 1 499 ? 19.674 36.463 36.586 1.00 83.25 499 PHE A N 1
ATOM 4012 C CA . PHE A 1 499 ? 19.736 37.794 35.974 1.00 83.25 499 PHE A CA 1
ATOM 4013 C C . PHE A 1 499 ? 20.319 38.865 36.909 1.00 83.25 499 PHE A C 1
ATOM 4015 O O . PHE A 1 499 ? 21.146 39.679 36.488 1.00 83.25 499 PHE A O 1
ATOM 4022 N N . MET A 1 500 ? 19.931 38.861 38.188 1.00 81.25 500 MET A N 1
ATOM 4023 C CA . MET A 1 500 ? 20.486 39.791 39.179 1.00 81.25 500 MET A CA 1
ATOM 4024 C C . MET A 1 500 ? 21.982 39.546 39.419 1.00 81.25 500 MET A C 1
ATOM 4026 O O . MET A 1 500 ? 22.738 40.505 39.584 1.00 81.25 500 MET A O 1
ATOM 4030 N N . GLN A 1 501 ? 22.432 38.287 39.371 1.00 79.12 501 GLN A N 1
ATOM 4031 C CA . GLN A 1 501 ? 23.858 37.944 39.448 1.00 79.12 501 GLN A CA 1
ATOM 4032 C C . GLN A 1 501 ? 24.641 38.455 38.232 1.00 79.12 501 GLN A C 1
ATOM 4034 O O . GLN A 1 501 ? 25.724 39.013 38.409 1.00 79.12 501 GLN A O 1
ATOM 4039 N N . MET A 1 502 ? 24.078 38.355 37.022 1.00 77.69 502 MET A N 1
ATOM 4040 C CA . MET A 1 502 ? 24.704 38.879 35.800 1.00 77.69 502 MET A CA 1
ATOM 4041 C C . MET A 1 502 ? 24.943 40.398 35.868 1.00 77.69 502 MET A C 1
ATOM 4043 O O . MET A 1 502 ? 25.985 40.874 35.430 1.00 77.69 502 MET A O 1
ATOM 4047 N N . ARG A 1 503 ? 24.003 41.175 36.431 1.00 74.69 503 ARG A N 1
ATOM 4048 C CA . ARG A 1 503 ? 24.172 42.633 36.606 1.00 74.69 503 ARG A CA 1
ATOM 4049 C C . ARG A 1 503 ? 25.125 43.011 37.748 1.00 74.69 503 ARG A C 1
ATOM 4051 O O . ARG A 1 503 ? 25.634 44.129 37.752 1.00 74.69 503 ARG A O 1
ATOM 4058 N N . GLY A 1 504 ? 25.319 42.126 38.728 1.00 68.25 504 GLY A N 1
ATOM 4059 C CA . GLY A 1 504 ? 26.025 42.423 39.979 1.00 68.25 504 GLY A CA 1
ATOM 4060 C C . GLY A 1 504 ? 27.498 41.998 40.045 1.00 68.25 504 GLY A C 1
ATOM 4061 O O . GLY A 1 504 ? 28.206 42.475 40.930 1.00 68.25 504 GLY A O 1
ATOM 4062 N N . GLN A 1 505 ? 27.972 41.116 39.157 1.00 67.25 505 GLN A N 1
ATOM 4063 C CA . GLN A 1 505 ? 29.313 40.514 39.230 1.00 67.25 505 GLN A CA 1
ATOM 4064 C C . GLN A 1 505 ? 30.238 40.881 38.049 1.00 67.25 505 GLN A C 1
ATOM 4066 O O . GLN A 1 505 ? 29.751 41.176 36.959 1.00 67.25 505 GLN A O 1
ATOM 4071 N N . PRO A 1 506 ? 31.579 40.861 38.232 1.00 67.50 506 PRO A N 1
ATOM 4072 C CA . PRO A 1 506 ? 32.540 41.058 37.142 1.00 67.50 506 PRO A CA 1
ATOM 4073 C C . PRO A 1 506 ? 32.509 39.913 36.109 1.00 67.50 506 PRO A C 1
ATOM 4075 O O . PRO A 1 506 ? 32.253 38.758 36.440 1.00 67.50 506 PRO A O 1
ATOM 4078 N N . GLU A 1 507 ? 32.831 40.215 34.846 1.00 64.19 507 GLU A N 1
ATOM 4079 C CA . GLU A 1 507 ? 32.602 39.309 33.703 1.00 64.19 507 GLU A CA 1
ATOM 4080 C C . GLU A 1 507 ? 33.277 37.921 33.809 1.00 64.19 507 GLU A C 1
ATOM 4082 O O . GLU A 1 507 ? 32.716 36.931 33.339 1.00 64.19 507 GLU A O 1
ATOM 4087 N N . MET A 1 508 ? 34.451 37.810 34.449 1.00 61.28 508 MET A N 1
ATOM 4088 C CA . MET A 1 508 ? 35.137 36.515 34.617 1.00 61.28 508 MET A CA 1
ATOM 4089 C C . MET A 1 508 ? 34.441 35.579 35.618 1.00 61.28 508 MET A C 1
ATOM 4091 O O . MET A 1 508 ? 34.426 34.372 35.388 1.00 61.28 508 MET A O 1
ATOM 4095 N N . SER A 1 509 ? 33.828 36.098 36.691 1.00 70.19 509 SER A N 1
ATOM 4096 C CA . SER A 1 509 ? 33.119 35.249 37.666 1.00 70.19 509 SER A CA 1
ATOM 4097 C C . SER A 1 509 ? 31.755 34.796 37.145 1.00 70.19 509 SER A C 1
ATOM 4099 O O . SER A 1 509 ? 31.293 33.702 37.468 1.00 70.19 509 SER A O 1
ATOM 4101 N N . TRP A 1 510 ? 31.139 35.590 36.265 1.00 75.06 510 TRP A N 1
ATOM 4102 C CA . TRP A 1 510 ? 29.923 35.210 35.547 1.00 75.06 510 TRP A CA 1
ATOM 4103 C C . TRP A 1 510 ? 30.131 33.999 34.624 1.00 75.06 510 TRP A C 1
ATOM 4105 O O . TRP A 1 510 ? 29.290 33.099 34.588 1.00 75.06 510 TRP A O 1
ATOM 4115 N N . MET A 1 511 ? 31.268 33.934 33.921 1.00 73.12 511 MET A N 1
ATOM 4116 C CA . MET A 1 511 ? 31.601 32.806 33.044 1.00 73.12 511 MET A CA 1
ATOM 4117 C C . MET A 1 511 ? 31.693 31.483 33.821 1.00 73.12 511 MET A C 1
ATOM 4119 O O . MET A 1 511 ? 31.169 30.468 33.364 1.00 73.12 511 MET A O 1
ATOM 4123 N N . GLU A 1 512 ? 32.309 31.486 35.004 1.00 75.69 512 GLU A N 1
ATOM 4124 C CA . GLU A 1 512 ? 32.393 30.308 35.879 1.00 75.69 512 GLU A CA 1
ATOM 4125 C C . GLU A 1 512 ? 31.024 29.935 36.470 1.00 75.69 512 GLU A C 1
ATOM 4127 O O . GLU A 1 512 ? 30.671 28.756 36.520 1.00 75.69 512 GLU A O 1
ATOM 4132 N N . TYR A 1 513 ? 30.218 30.933 36.844 1.00 79.38 513 TYR A N 1
ATOM 4133 C CA . TYR A 1 513 ? 28.875 30.734 37.390 1.00 79.38 513 TYR A CA 1
ATOM 4134 C C . TYR A 1 513 ? 27.914 30.071 36.388 1.00 79.38 513 TYR A C 1
ATOM 4136 O O . TYR A 1 513 ? 27.240 29.097 36.727 1.00 79.38 513 TYR A O 1
ATOM 4144 N N . MET A 1 514 ? 27.889 30.548 35.139 1.00 77.69 514 MET A N 1
ATOM 4145 C CA . MET A 1 514 ? 27.048 29.995 34.065 1.00 77.69 514 MET A CA 1
ATOM 4146 C C . MET A 1 514 ? 27.573 28.679 33.484 1.00 77.69 514 MET A C 1
ATOM 4148 O O . MET A 1 514 ? 26.823 27.953 32.837 1.00 77.69 514 MET A O 1
ATOM 4152 N N . SER A 1 515 ? 28.839 28.333 33.739 1.00 74.00 515 SER A N 1
ATOM 4153 C CA . SER A 1 515 ? 29.402 27.039 33.336 1.00 74.00 515 SER A CA 1
ATOM 4154 C C . SER A 1 515 ? 28.877 25.868 34.184 1.00 74.00 515 SER A C 1
ATOM 4156 O O . SER A 1 515 ? 29.094 24.715 33.815 1.00 74.00 515 SER A O 1
ATOM 4158 N N . MET A 1 516 ? 28.172 26.123 35.298 1.00 79.31 516 MET A N 1
ATOM 4159 C CA . MET A 1 516 ? 27.570 25.073 36.129 1.00 79.31 516 MET A CA 1
ATOM 4160 C C . MET A 1 516 ? 26.391 24.378 35.414 1.00 79.31 516 MET A C 1
ATOM 4162 O O . MET A 1 516 ? 25.438 25.065 35.040 1.00 79.31 516 MET A O 1
ATOM 4166 N N . PRO A 1 517 ? 26.359 23.030 35.307 1.00 75.12 517 PRO A N 1
ATOM 4167 C CA . PRO A 1 517 ? 25.327 22.301 34.552 1.00 75.12 517 PRO A CA 1
ATOM 4168 C C . PRO A 1 517 ? 23.878 22.600 34.959 1.00 75.12 517 PRO A C 1
ATOM 4170 O O . PRO A 1 517 ? 22.978 22.573 34.128 1.00 75.12 517 PRO A O 1
ATOM 4173 N N . SER A 1 518 ? 23.634 22.917 36.234 1.00 76.94 518 SER A N 1
ATOM 4174 C CA . SER A 1 518 ? 22.297 23.266 36.731 1.00 76.94 518 SER A CA 1
ATOM 4175 C C . SER A 1 518 ? 21.809 24.648 36.280 1.00 76.94 518 SER A C 1
ATOM 4177 O O . SER A 1 518 ? 20.625 24.927 36.398 1.00 76.94 518 SER A O 1
ATOM 4179 N N . ARG A 1 519 ? 22.712 25.526 35.821 1.00 79.12 519 ARG A N 1
ATOM 4180 C CA . ARG A 1 519 ? 22.439 26.931 35.460 1.00 79.12 519 ARG A CA 1
ATOM 4181 C C . ARG A 1 519 ? 22.524 27.192 33.959 1.00 79.12 519 ARG A C 1
ATOM 4183 O O . ARG A 1 519 ? 21.920 28.134 33.469 1.00 79.12 519 ARG A O 1
ATOM 4190 N N . GLN A 1 520 ? 23.209 26.333 33.209 1.00 78.19 520 GLN A N 1
ATOM 4191 C CA . GLN A 1 520 ? 23.310 26.440 31.751 1.00 78.19 520 GLN A CA 1
ATOM 4192 C C . GLN A 1 520 ? 21.955 26.594 31.021 1.00 78.19 520 GLN A C 1
ATOM 4194 O O . GLN A 1 520 ? 21.907 27.375 30.072 1.00 78.19 520 GLN A O 1
ATOM 4199 N N . PRO A 1 521 ? 20.837 25.951 31.434 1.00 81.31 521 PRO A N 1
ATOM 4200 C CA . PRO A 1 521 ? 19.560 26.121 30.737 1.00 81.31 521 PRO A CA 1
ATOM 4201 C C . PRO A 1 521 ? 18.963 27.536 30.842 1.00 81.31 521 PRO A C 1
ATOM 4203 O O . PRO A 1 521 ? 18.200 27.940 29.971 1.00 81.31 521 PRO A O 1
ATOM 4206 N N . THR A 1 522 ? 19.297 28.321 31.872 1.00 85.31 522 THR A N 1
ATOM 4207 C CA . THR A 1 522 ? 18.699 29.654 32.080 1.00 85.31 522 THR A CA 1
ATOM 4208 C C . THR A 1 522 ? 19.382 30.754 31.266 1.00 85.31 522 THR A C 1
ATOM 4210 O O . THR A 1 522 ? 18.842 31.857 31.162 1.00 85.31 522 THR A O 1
ATOM 4213 N N . ILE A 1 523 ? 20.528 30.469 30.631 1.00 85.62 523 ILE A N 1
ATOM 4214 C CA . ILE A 1 523 ? 21.362 31.471 29.952 1.00 85.62 523 ILE A CA 1
ATOM 4215 C C . ILE A 1 523 ? 20.597 32.272 28.891 1.00 85.62 523 ILE A C 1
ATOM 4217 O O . ILE A 1 523 ? 20.678 33.500 28.858 1.00 85.62 523 ILE A O 1
ATOM 4221 N N . LEU A 1 524 ? 19.795 31.602 28.058 1.00 86.31 524 LEU A N 1
ATOM 4222 C CA . LEU A 1 524 ? 19.008 32.263 27.017 1.00 86.31 524 LEU A CA 1
ATOM 4223 C C . LEU A 1 524 ? 17.859 33.091 27.609 1.00 86.31 524 LEU A C 1
ATOM 4225 O O . LEU A 1 524 ? 17.563 34.170 27.096 1.00 86.31 524 LEU A O 1
ATOM 4229 N N . CYS A 1 525 ? 17.261 32.642 28.717 1.00 86.81 525 CYS A N 1
ATOM 4230 C CA . CYS A 1 525 ? 16.226 33.382 29.444 1.00 86.81 525 CYS A CA 1
ATOM 4231 C C . CYS A 1 525 ? 16.783 34.678 30.049 1.00 86.81 525 CYS A C 1
ATOM 4233 O O . CYS A 1 525 ? 16.140 35.726 29.980 1.00 86.81 525 CYS A O 1
ATOM 4235 N N . VAL A 1 526 ? 17.997 34.620 30.608 1.00 85.31 526 VAL A N 1
ATOM 4236 C CA . VAL A 1 526 ? 18.699 35.784 31.168 1.00 85.31 526 VAL A CA 1
ATOM 4237 C C . VAL A 1 526 ? 19.035 36.795 30.068 1.00 85.31 526 VAL A C 1
ATOM 4239 O O . VAL A 1 526 ? 18.796 37.989 30.253 1.00 85.31 526 VAL A O 1
ATOM 4242 N N . ILE A 1 527 ? 19.514 36.335 28.904 1.00 85.56 527 ILE A N 1
ATOM 4243 C CA . ILE A 1 527 ? 19.775 37.197 27.736 1.00 85.56 527 ILE A CA 1
ATOM 4244 C C . ILE A 1 527 ? 18.481 37.862 27.255 1.00 85.56 527 ILE A C 1
ATOM 4246 O O . ILE A 1 527 ? 18.449 39.075 27.052 1.00 85.56 527 ILE A O 1
ATOM 4250 N N . PHE A 1 528 ? 17.404 37.091 27.106 1.00 87.44 528 PHE A N 1
ATOM 4251 C CA . PHE A 1 528 ? 16.100 37.607 26.695 1.00 87.44 528 PHE A CA 1
ATOM 4252 C C . PHE A 1 528 ? 15.592 38.692 27.655 1.00 87.44 528 PHE A C 1
ATOM 4254 O O . PHE A 1 528 ? 15.226 39.789 27.228 1.00 87.44 528 PHE A O 1
ATOM 4261 N N . ARG A 1 529 ? 15.660 38.433 28.965 1.00 84.94 529 ARG A N 1
ATOM 4262 C CA . ARG A 1 529 ? 15.267 39.396 29.998 1.00 84.94 529 ARG A CA 1
ATOM 4263 C C . ARG A 1 529 ? 16.136 40.654 29.993 1.00 84.94 529 ARG A C 1
ATOM 4265 O O . ARG A 1 529 ? 15.614 41.761 30.109 1.00 84.94 529 ARG A O 1
ATOM 4272 N N . TYR A 1 530 ? 17.447 40.502 29.814 1.00 84.56 530 TYR A N 1
ATOM 4273 C CA . TYR A 1 530 ? 18.367 41.631 29.690 1.00 84.56 530 TYR A CA 1
ATOM 4274 C C . TYR A 1 530 ? 17.990 42.550 28.533 1.00 84.56 530 TYR A C 1
ATOM 4276 O O . TYR A 1 530 ? 17.965 43.766 28.707 1.00 84.56 530 TYR A O 1
ATOM 4284 N N . LEU A 1 531 ? 17.656 41.987 27.374 1.00 83.44 531 LEU A N 1
ATOM 4285 C CA . LEU A 1 531 ? 17.300 42.760 26.186 1.00 83.44 531 LEU A CA 1
ATOM 4286 C C . LEU A 1 531 ? 15.937 43.462 26.305 1.00 83.44 531 LEU A C 1
ATOM 4288 O O . LEU A 1 531 ? 15.773 44.537 25.731 1.00 83.44 531 LEU A O 1
ATOM 4292 N N . ILE A 1 532 ? 14.993 42.901 27.068 1.00 83.44 532 ILE A N 1
ATOM 4293 C CA . ILE A 1 532 ? 13.709 43.549 27.390 1.00 83.44 532 ILE A CA 1
ATOM 4294 C C . ILE A 1 532 ? 13.906 44.747 28.323 1.00 83.44 532 ILE A C 1
ATOM 4296 O O . ILE A 1 532 ? 13.360 45.817 28.066 1.00 83.44 532 ILE A O 1
ATOM 4300 N N . GLU A 1 533 ? 14.679 44.579 29.401 1.00 80.44 533 GLU A N 1
ATOM 4301 C CA . GLU A 1 533 ? 14.852 45.610 30.435 1.00 80.44 533 GLU A CA 1
ATOM 4302 C C . GLU A 1 533 ? 15.886 46.694 30.057 1.00 80.44 533 GLU A C 1
ATOM 4304 O O . GLU A 1 533 ? 16.017 47.691 30.770 1.00 80.44 533 GLU A O 1
ATOM 4309 N N . SER A 1 534 ? 16.651 46.511 28.973 1.00 76.12 534 SER A N 1
ATOM 4310 C CA . SER A 1 534 ? 17.693 47.458 28.551 1.00 76.12 534 SER A CA 1
ATOM 4311 C C . SER A 1 534 ? 17.173 48.482 27.530 1.00 76.12 534 SER A C 1
ATOM 4313 O O . SER A 1 534 ? 16.496 48.100 26.568 1.00 76.12 534 SER A O 1
ATOM 4315 N N . PRO A 1 535 ? 17.521 49.780 27.674 1.00 66.31 535 PRO A N 1
ATOM 4316 C CA . PRO A 1 535 ? 17.126 50.811 26.718 1.00 66.31 535 PRO A CA 1
ATOM 4317 C C . PRO A 1 535 ? 17.759 50.541 25.341 1.00 66.31 535 PRO A C 1
ATOM 4319 O O . PRO A 1 535 ? 18.858 49.986 25.285 1.00 66.31 535 PRO A O 1
ATOM 4322 N N . PRO A 1 536 ? 17.115 50.951 24.231 1.00 62.56 536 PRO A N 1
ATOM 4323 C CA . PRO A 1 536 ? 17.517 50.592 22.863 1.00 62.56 536 PRO A CA 1
ATOM 4324 C C . PRO A 1 536 ? 18.975 50.939 22.517 1.00 62.56 536 PRO A C 1
ATOM 4326 O O . PRO A 1 536 ? 19.612 50.230 21.746 1.00 62.56 536 PRO A O 1
ATOM 4329 N N . GLU A 1 537 ? 19.540 51.970 23.147 1.00 56.59 537 GLU A N 1
ATOM 4330 C CA . GLU A 1 537 ? 20.937 52.395 22.973 1.00 56.59 537 GLU A CA 1
ATOM 4331 C C . GLU A 1 537 ? 21.967 51.450 23.635 1.00 56.59 537 GLU A C 1
ATOM 4333 O O . GLU A 1 537 ? 23.131 51.445 23.245 1.00 56.59 537 GLU A O 1
ATOM 4338 N N . HIS A 1 538 ? 21.554 50.621 24.604 1.00 61.12 538 HIS A N 1
ATOM 4339 C CA . HIS A 1 538 ? 22.416 49.723 25.394 1.00 61.12 538 HIS A CA 1
ATOM 4340 C C . HIS A 1 538 ? 22.142 48.227 25.142 1.00 61.12 538 HIS A C 1
ATOM 4342 O O . HIS A 1 538 ? 22.598 47.374 25.896 1.00 61.12 538 HIS A O 1
ATOM 4348 N N . GLN A 1 539 ? 21.428 47.867 24.070 1.00 64.62 539 GLN A N 1
ATOM 4349 C CA . GLN A 1 539 ? 21.102 46.471 23.721 1.00 64.62 539 GLN A CA 1
ATOM 4350 C C . GLN A 1 539 ? 22.275 45.700 23.069 1.00 64.62 539 GLN A C 1
ATOM 4352 O O . GLN A 1 539 ? 22.064 44.850 22.196 1.00 64.62 539 GLN A O 1
ATOM 4357 N N . ILE A 1 540 ? 23.522 46.007 23.441 1.00 68.44 540 ILE A N 1
ATOM 4358 C CA . ILE A 1 540 ? 24.737 45.345 22.940 1.00 68.44 540 ILE A CA 1
ATOM 4359 C C . ILE A 1 540 ? 25.137 44.247 23.931 1.00 68.44 540 ILE A C 1
ATOM 4361 O O . ILE A 1 540 ? 25.304 44.504 25.118 1.00 68.44 540 ILE A O 1
ATOM 4365 N N . LEU A 1 541 ? 25.288 43.014 23.442 1.00 73.75 541 LEU A N 1
ATOM 4366 C CA . LEU A 1 541 ? 25.714 41.874 24.258 1.00 73.75 541 LEU A CA 1
ATOM 4367 C C . LEU A 1 541 ? 27.239 41.875 24.436 1.00 73.75 541 LEU A C 1
ATOM 4369 O O . LEU A 1 541 ? 27.968 42.109 23.471 1.00 73.75 541 LEU A O 1
ATOM 4373 N N . SER A 1 542 ? 27.713 41.578 25.651 1.00 75.25 542 SER A N 1
ATOM 4374 C CA . SER A 1 542 ? 29.149 41.425 25.930 1.00 75.25 542 SER A CA 1
ATOM 4375 C C . SER A 1 542 ? 29.730 40.223 25.159 1.00 75.25 542 SER A C 1
ATOM 4377 O O . SER A 1 542 ? 29.075 39.175 25.096 1.00 75.25 542 SER A O 1
ATOM 4379 N N . PRO A 1 543 ? 30.963 40.316 24.619 1.00 75.75 543 PRO A N 1
ATOM 4380 C CA . PRO A 1 543 ? 31.671 39.195 23.988 1.00 75.75 543 PRO A CA 1
ATOM 4381 C C . PRO A 1 543 ? 31.736 37.928 24.850 1.00 75.75 543 PRO A C 1
ATOM 4383 O O . PRO A 1 543 ? 31.753 36.815 24.324 1.00 75.75 543 PRO A O 1
ATOM 4386 N N . VAL A 1 544 ? 31.721 38.089 26.177 1.00 76.69 544 VAL A N 1
ATOM 4387 C CA . VAL A 1 544 ? 31.743 36.990 27.152 1.00 76.69 544 VAL A CA 1
ATOM 4388 C C . VAL A 1 544 ? 30.520 36.080 27.017 1.00 76.69 544 VAL A C 1
ATOM 4390 O O . VAL A 1 544 ? 30.645 34.871 27.180 1.00 76.69 544 VAL A O 1
ATOM 4393 N N . ILE A 1 545 ? 29.358 36.620 26.636 1.00 79.75 545 ILE A N 1
ATOM 4394 C CA . ILE A 1 545 ? 28.133 35.834 26.425 1.00 79.75 545 ILE A CA 1
ATOM 4395 C C . ILE A 1 545 ? 28.320 34.850 25.265 1.00 79.75 545 ILE A C 1
ATOM 4397 O O . ILE A 1 545 ? 28.003 33.671 25.402 1.00 79.75 545 ILE A O 1
ATOM 4401 N N . TYR A 1 546 ? 28.899 35.299 24.149 1.00 81.50 546 TYR A N 1
ATOM 4402 C CA . TYR A 1 546 ? 29.167 34.433 22.999 1.00 81.50 546 TYR A CA 1
ATOM 4403 C C . TYR A 1 546 ? 30.246 33.387 23.299 1.00 81.50 546 TYR A C 1
ATOM 4405 O O . TYR A 1 546 ? 30.136 32.261 22.831 1.00 81.50 546 TYR A O 1
ATOM 4413 N N . GLN A 1 547 ? 31.240 33.714 24.132 1.00 79.75 547 GLN A N 1
ATOM 4414 C CA . GLN A 1 547 ? 32.239 32.743 24.598 1.00 79.75 547 GLN A CA 1
ATOM 4415 C C . GLN A 1 547 ? 31.641 31.669 25.517 1.00 79.75 547 GLN A C 1
ATOM 4417 O O . GLN A 1 547 ? 32.120 30.539 25.515 1.00 79.75 547 GLN A O 1
ATOM 4422 N N . ILE A 1 548 ? 30.613 32.002 26.306 1.00 80.12 548 ILE A N 1
ATOM 4423 C CA . ILE A 1 548 ? 29.882 31.009 27.104 1.00 80.12 548 ILE A CA 1
ATOM 4424 C C . ILE A 1 548 ? 29.051 30.112 26.180 1.00 80.12 548 ILE A C 1
ATOM 4426 O O . ILE A 1 548 ? 29.107 28.895 26.323 1.00 80.12 548 ILE A O 1
ATOM 4430 N N . LEU A 1 549 ? 28.335 30.689 25.208 1.00 81.69 549 LEU A N 1
ATOM 4431 C CA . LEU A 1 549 ? 27.529 29.928 24.243 1.00 81.69 549 LEU A CA 1
ATOM 4432 C C . LEU A 1 549 ? 28.377 28.980 23.382 1.00 81.69 549 LEU A C 1
ATOM 4434 O O . LEU A 1 549 ? 27.961 27.851 23.148 1.00 81.69 549 LEU A O 1
ATOM 4438 N N . ASP A 1 550 ? 29.580 29.398 22.980 1.00 80.44 550 ASP A N 1
ATOM 4439 C CA . ASP A 1 550 ? 30.528 28.576 22.209 1.00 80.44 550 ASP A CA 1
ATOM 4440 C C . ASP A 1 550 ? 31.083 27.380 23.011 1.00 80.44 550 ASP A C 1
ATOM 4442 O O . ASP A 1 550 ? 31.520 26.385 22.438 1.00 80.44 550 ASP A O 1
ATOM 4446 N N . ARG A 1 551 ? 31.043 27.443 24.351 1.00 79.81 551 ARG A N 1
ATOM 4447 C CA . ARG A 1 551 ? 31.453 26.340 25.239 1.00 79.81 551 ARG A CA 1
ATOM 4448 C C . ARG A 1 551 ? 30.340 25.334 25.526 1.00 79.81 551 ARG A C 1
ATOM 4450 O O . ARG A 1 551 ? 30.643 24.266 26.057 1.00 79.81 551 ARG A O 1
ATOM 4457 N N . LEU A 1 552 ? 29.083 25.661 25.221 1.00 77.81 552 LEU A N 1
ATOM 4458 C CA . LEU A 1 552 ? 27.962 24.750 25.443 1.00 77.81 552 LEU A CA 1
ATOM 4459 C C . LEU A 1 552 ? 28.018 23.591 24.451 1.00 77.81 552 LEU A C 1
ATOM 4461 O O . LEU A 1 552 ? 28.231 23.770 23.252 1.00 77.81 552 LEU A O 1
ATOM 4465 N N . THR A 1 553 ? 27.752 22.384 24.938 1.00 76.75 553 THR A N 1
ATOM 4466 C CA . THR A 1 553 ? 27.499 21.249 24.050 1.00 76.75 553 THR A CA 1
ATOM 4467 C C . THR A 1 553 ? 26.170 21.436 23.314 1.00 76.75 553 THR A C 1
ATOM 4469 O O . THR A 1 553 ? 25.260 22.114 23.794 1.00 76.75 553 THR A O 1
ATOM 4472 N N . CYS A 1 554 ? 25.999 20.763 22.169 1.00 70.81 554 CYS A N 1
ATOM 4473 C CA . CYS A 1 554 ? 24.738 20.802 21.416 1.00 70.81 554 CYS A CA 1
ATOM 4474 C C . CYS A 1 554 ? 23.529 20.424 22.292 1.00 70.81 554 CYS A C 1
ATOM 4476 O O . CYS A 1 554 ? 22.473 21.038 22.185 1.00 70.81 554 CYS A O 1
ATOM 4478 N N . ARG A 1 555 ? 23.686 19.458 23.208 1.00 72.19 555 ARG A N 1
ATOM 4479 C CA . ARG A 1 555 ? 22.625 19.043 24.139 1.00 72.19 555 ARG A CA 1
ATOM 4480 C C . ARG A 1 555 ? 22.270 20.138 25.146 1.00 72.19 555 ARG A C 1
ATOM 4482 O O . ARG A 1 555 ? 21.093 20.370 25.402 1.00 72.19 555 ARG A O 1
ATOM 4489 N N . GLU A 1 556 ? 23.265 20.786 25.737 1.00 79.94 556 GLU A N 1
ATOM 4490 C CA . GLU A 1 556 ? 23.044 21.864 26.711 1.00 79.94 556 GLU A CA 1
ATOM 4491 C C . GLU A 1 556 ? 22.416 23.087 26.035 1.00 79.94 556 GLU A C 1
ATOM 4493 O O . GLU A 1 556 ? 21.488 23.686 26.574 1.00 79.94 556 GLU A O 1
ATOM 4498 N N . TYR A 1 557 ? 22.842 23.389 24.808 1.00 82.56 557 TYR A N 1
ATOM 4499 C CA . TYR A 1 557 ? 22.252 24.432 23.978 1.00 82.56 557 TYR A CA 1
ATOM 4500 C C . TYR A 1 557 ? 20.763 24.180 23.693 1.00 82.56 557 TYR A C 1
ATOM 4502 O O . TYR A 1 557 ? 19.928 25.065 23.874 1.00 82.56 557 TYR A O 1
ATOM 4510 N N . VAL A 1 558 ? 20.404 22.947 23.327 1.00 80.50 558 VAL A N 1
ATOM 4511 C CA . VAL A 1 558 ? 19.008 22.513 23.151 1.00 80.50 558 VAL A CA 1
ATOM 4512 C C . VAL A 1 558 ? 18.187 22.724 24.425 1.00 80.50 558 VAL A C 1
ATOM 4514 O O . VAL A 1 558 ? 17.080 23.263 24.366 1.00 80.50 558 VAL A O 1
ATOM 4517 N N . LEU A 1 559 ? 18.727 22.323 25.579 1.00 81.69 559 LEU A N 1
ATOM 4518 C CA . LEU A 1 559 ? 18.058 22.498 26.869 1.00 81.69 559 LEU A CA 1
ATOM 4519 C C . LEU A 1 559 ? 17.846 23.978 27.201 1.00 81.69 559 LEU A C 1
ATOM 4521 O O . LEU A 1 559 ? 16.785 24.327 27.713 1.00 81.69 559 LEU A O 1
ATOM 4525 N N . ALA A 1 560 ? 18.798 24.845 26.853 1.00 85.56 560 ALA A N 1
ATOM 4526 C CA . ALA A 1 560 ? 18.656 26.284 27.027 1.00 85.56 560 ALA A CA 1
ATOM 4527 C C . ALA A 1 560 ? 17.551 26.887 26.140 1.00 85.56 560 ALA A C 1
ATOM 4529 O O . ALA A 1 560 ? 16.810 27.760 26.590 1.00 85.56 560 ALA A O 1
ATOM 4530 N N . VAL A 1 561 ? 17.384 26.410 24.899 1.00 87.56 561 VAL A N 1
ATOM 4531 C CA . VAL A 1 561 ? 16.283 26.862 24.021 1.00 87.56 561 VAL A CA 1
ATOM 4532 C C . VAL A 1 561 ? 14.924 26.382 24.540 1.00 87.56 561 VAL A C 1
ATOM 4534 O O . VAL A 1 561 ? 13.946 27.132 24.511 1.00 87.56 561 VAL A O 1
ATOM 4537 N N . ASN A 1 562 ? 14.846 25.155 25.056 1.00 87.81 562 ASN A N 1
ATOM 4538 C CA . ASN A 1 562 ? 13.615 24.626 25.652 1.00 87.81 562 ASN A CA 1
ATOM 4539 C C . ASN A 1 562 ? 13.227 25.402 26.917 1.00 87.81 562 ASN A C 1
ATOM 4541 O O . ASN A 1 562 ? 12.083 25.821 27.058 1.00 87.81 562 ASN A O 1
ATOM 4545 N N . ALA A 1 563 ? 14.204 25.689 27.777 1.00 87.44 563 ALA A N 1
ATOM 4546 C CA . ALA A 1 563 ? 14.034 26.540 28.948 1.00 87.44 563 ALA A CA 1
ATOM 4547 C C . ALA A 1 563 ? 13.562 27.961 28.582 1.00 87.44 563 ALA A C 1
ATOM 4549 O O . ALA A 1 563 ? 12.667 28.500 29.235 1.00 87.44 563 ALA A O 1
ATOM 4550 N N . LEU A 1 564 ? 14.103 28.552 27.507 1.00 90.62 564 LEU A N 1
ATOM 4551 C CA . LEU A 1 564 ? 13.623 29.829 26.970 1.00 90.62 564 LEU A CA 1
ATOM 4552 C C . LEU A 1 564 ? 12.167 29.736 26.497 1.00 90.62 564 LEU A C 1
ATOM 4554 O O . LEU A 1 564 ? 11.379 30.641 26.760 1.00 90.62 564 LEU A O 1
ATOM 4558 N N . THR A 1 565 ? 11.806 28.640 25.832 1.00 89.00 565 THR A N 1
ATOM 4559 C CA . THR A 1 565 ? 10.443 28.394 25.343 1.00 89.00 565 THR A CA 1
ATOM 4560 C C . THR A 1 565 ? 9.446 28.348 26.504 1.00 89.00 565 THR A C 1
ATOM 4562 O O . THR A 1 565 ? 8.454 29.078 26.488 1.00 89.00 565 THR A O 1
ATOM 4565 N N . ASP A 1 566 ? 9.751 27.580 27.553 1.00 88.19 566 ASP A N 1
ATOM 4566 C CA . ASP A 1 566 ? 8.920 27.490 28.761 1.00 88.19 566 ASP A CA 1
ATOM 4567 C C . ASP A 1 566 ? 8.814 28.843 29.481 1.00 88.19 566 ASP A C 1
ATOM 4569 O O . ASP A 1 566 ? 7.727 29.259 29.895 1.00 88.19 566 ASP A O 1
ATOM 4573 N N . TYR A 1 567 ? 9.929 29.577 29.577 1.00 87.88 567 TYR A N 1
ATOM 4574 C CA . TYR A 1 567 ? 9.951 30.915 30.163 1.00 87.88 567 TYR A CA 1
ATOM 4575 C C . TYR A 1 567 ? 9.027 31.872 29.404 1.00 87.88 567 TYR A C 1
ATOM 4577 O O . TYR A 1 567 ? 8.174 32.512 30.018 1.00 87.88 567 TYR A O 1
ATOM 4585 N N . ILE A 1 568 ? 9.135 31.939 28.077 1.00 88.88 568 ILE A N 1
ATOM 4586 C CA . ILE A 1 568 ? 8.339 32.846 27.245 1.00 88.88 568 ILE A CA 1
ATOM 4587 C C . ILE A 1 568 ? 6.842 32.520 27.322 1.00 88.88 568 ILE A C 1
ATOM 4589 O O . ILE A 1 568 ? 6.024 33.430 27.484 1.00 88.88 568 ILE A O 1
ATOM 4593 N N . ILE A 1 569 ? 6.474 31.237 27.251 1.00 87.19 569 ILE A N 1
ATOM 4594 C CA . ILE A 1 569 ? 5.076 30.802 27.372 1.00 87.19 569 ILE A CA 1
ATOM 4595 C C . ILE A 1 569 ? 4.521 31.192 28.749 1.00 87.19 569 ILE A C 1
ATOM 4597 O O . ILE A 1 569 ? 3.412 31.721 28.842 1.00 87.19 569 ILE A O 1
ATOM 4601 N N . SER A 1 570 ? 5.308 31.002 29.814 1.00 85.25 570 SER A N 1
ATOM 4602 C CA . SER A 1 570 ? 4.901 31.371 31.174 1.00 85.25 570 SER A CA 1
ATOM 4603 C C . SER A 1 570 ? 4.704 32.884 31.347 1.00 85.25 570 SER A C 1
ATOM 4605 O O . SER A 1 570 ? 3.748 33.299 32.000 1.00 85.25 570 SER A O 1
ATOM 4607 N N . GLN A 1 571 ? 5.551 33.714 30.725 1.00 82.44 571 GLN A N 1
ATOM 4608 C CA . GLN A 1 571 ? 5.422 35.177 30.748 1.00 82.44 571 GLN A CA 1
ATOM 4609 C C . GLN A 1 571 ? 4.177 35.638 29.979 1.00 82.44 571 GLN A C 1
ATOM 4611 O O . GLN A 1 571 ? 3.386 36.418 30.502 1.00 82.44 571 GLN A O 1
ATOM 4616 N N . CYS A 1 572 ? 3.928 35.079 28.790 1.00 82.50 572 CYS A N 1
ATOM 4617 C CA . CYS A 1 572 ? 2.710 35.367 28.024 1.00 82.50 572 CYS A CA 1
ATOM 4618 C C . CYS A 1 572 ? 1.436 34.960 28.773 1.00 82.50 572 CYS A C 1
ATOM 4620 O O . CYS A 1 572 ? 0.411 35.629 28.666 1.00 82.50 572 CYS A O 1
ATOM 4622 N N . SER A 1 573 ? 1.489 33.867 29.540 1.00 79.88 573 SER A N 1
ATOM 4623 C CA . SER A 1 573 ? 0.357 33.426 30.355 1.00 79.88 573 SER A CA 1
ATOM 4624 C C . SER A 1 573 ? 0.108 34.339 31.566 1.00 79.88 573 SER A C 1
ATOM 4626 O O . SER A 1 573 ? -1.048 34.572 31.925 1.00 79.88 573 SER A O 1
ATOM 4628 N N . ALA A 1 574 ? 1.166 34.892 32.170 1.00 76.75 574 ALA A N 1
ATOM 4629 C CA . ALA A 1 574 ? 1.077 35.829 33.293 1.00 76.75 574 ALA A CA 1
ATOM 4630 C C . ALA A 1 574 ? 0.596 37.230 32.867 1.00 76.75 574 ALA A C 1
ATOM 4632 O O . ALA A 1 574 ? -0.160 37.873 33.594 1.00 76.75 574 ALA A O 1
ATOM 4633 N N . GLU A 1 575 ? 0.983 37.688 31.674 1.00 71.44 575 GLU A N 1
ATOM 4634 C CA . GLU A 1 575 ? 0.702 39.037 31.164 1.00 71.44 575 GLU A CA 1
ATOM 4635 C C . GLU A 1 575 ? -0.503 39.115 30.203 1.00 71.44 575 GLU A C 1
ATOM 4637 O O . GLU A 1 575 ? -0.607 40.061 29.424 1.00 71.44 575 GLU A O 1
ATOM 4642 N N . LYS A 1 576 ? -1.455 38.166 30.279 1.00 59.31 576 LYS A N 1
ATOM 4643 C CA . LYS A 1 576 ? -2.633 38.012 29.380 1.00 59.31 576 LYS A CA 1
ATOM 4644 C C . LYS A 1 576 ? -3.444 39.287 29.063 1.00 59.31 576 LYS A C 1
ATOM 4646 O O . LYS A 1 576 ? -4.214 39.272 28.110 1.00 59.31 576 LYS A O 1
ATOM 4651 N N . ASN A 1 577 ? -3.288 40.368 29.831 1.00 54.84 577 ASN A N 1
ATOM 4652 C CA . ASN A 1 577 ? -4.024 41.629 29.687 1.00 54.84 577 ASN A CA 1
ATOM 4653 C C . ASN A 1 577 ? -3.211 42.783 29.056 1.00 54.84 577 ASN A C 1
ATOM 4655 O O . ASN A 1 577 ? -3.738 43.888 28.947 1.00 54.84 577 ASN A O 1
ATOM 4659 N N . SER A 1 578 ? -1.944 42.572 28.677 1.00 64.62 578 SER A N 1
ATOM 4660 C CA . SER A 1 578 ? -1.089 43.603 28.068 1.00 64.62 578 SER A CA 1
ATOM 4661 C C . SER A 1 578 ? -0.995 43.418 26.549 1.00 64.62 578 SER A C 1
ATOM 4663 O O . SER A 1 578 ? -0.261 42.555 26.068 1.00 64.62 578 SER A O 1
ATOM 4665 N N . GLU A 1 579 ? -1.713 44.237 25.771 1.00 66.50 579 GLU A N 1
ATOM 4666 C CA . GLU A 1 579 ? -1.637 44.210 24.296 1.00 66.50 579 GLU A CA 1
ATOM 4667 C C . GLU A 1 579 ? -0.247 44.616 23.761 1.00 66.50 579 GLU A C 1
ATOM 4669 O O . GLU A 1 579 ? 0.135 44.234 22.654 1.00 66.50 579 GLU A O 1
ATOM 4674 N N . GLU A 1 580 ? 0.548 45.346 24.550 1.00 74.00 580 GLU A N 1
ATOM 4675 C CA . GLU A 1 580 ? 1.869 45.847 24.147 1.00 74.00 580 GLU A CA 1
ATOM 4676 C C . GLU A 1 580 ? 3.006 44.831 24.355 1.00 74.00 580 GLU A C 1
ATOM 4678 O O . GLU A 1 580 ? 4.057 44.928 23.710 1.00 74.00 580 GLU A O 1
ATOM 4683 N N . PHE A 1 581 ? 2.811 43.830 25.222 1.00 80.94 581 PHE A N 1
ATOM 4684 C CA . PHE A 1 581 ? 3.878 42.898 25.594 1.00 80.94 581 PHE A CA 1
ATOM 4685 C C . PHE A 1 581 ? 4.242 41.923 24.469 1.00 80.94 581 PHE A C 1
ATOM 4687 O O . PHE A 1 581 ? 5.423 41.727 24.176 1.00 80.94 581 PHE A O 1
ATOM 4694 N N . LEU A 1 582 ? 3.245 41.344 23.790 1.00 83.00 582 LEU A N 1
ATOM 4695 C CA . LEU A 1 582 ? 3.474 40.374 22.714 1.00 83.00 582 LEU A CA 1
ATOM 4696 C C . LEU A 1 582 ? 4.307 40.979 21.558 1.00 83.00 582 LEU A C 1
ATOM 4698 O O . LEU A 1 582 ? 5.332 40.389 21.207 1.00 83.00 582 LEU A O 1
ATOM 4702 N N . PRO A 1 583 ? 3.987 42.170 21.008 1.00 84.44 583 PRO A N 1
ATOM 4703 C CA . PRO A 1 583 ? 4.843 42.830 20.017 1.00 84.44 583 PRO A CA 1
ATOM 4704 C C . PRO A 1 583 ? 6.261 43.131 20.525 1.00 84.44 583 PRO A C 1
ATOM 4706 O O . PRO A 1 583 ? 7.235 42.947 19.787 1.00 84.44 583 PRO A O 1
ATOM 4709 N N . MET A 1 584 ? 6.404 43.571 21.783 1.00 84.19 584 MET A N 1
ATOM 4710 C CA . MET A 1 584 ? 7.713 43.855 22.384 1.00 84.19 584 MET A CA 1
ATOM 4711 C C . MET A 1 584 ? 8.576 42.591 22.479 1.00 84.19 584 MET A C 1
ATOM 4713 O O . MET A 1 584 ? 9.751 42.616 22.105 1.00 84.19 584 MET A O 1
ATOM 4717 N N . MET A 1 585 ? 7.988 41.486 22.929 1.00 86.38 585 MET A N 1
ATOM 4718 C CA . MET A 1 585 ? 8.632 40.182 23.011 1.00 86.38 585 MET A CA 1
ATOM 4719 C C . MET A 1 585 ? 9.074 39.681 21.636 1.00 86.38 585 MET A C 1
ATOM 4721 O O . MET A 1 585 ? 10.231 39.300 21.470 1.00 86.38 585 MET A O 1
ATOM 4725 N N . ILE A 1 586 ? 8.186 39.718 20.639 1.00 86.12 586 ILE A N 1
ATOM 4726 C CA . ILE A 1 586 ? 8.494 39.279 19.271 1.00 86.12 586 ILE A CA 1
ATOM 4727 C C . ILE A 1 586 ? 9.645 40.104 18.686 1.00 86.12 586 ILE A C 1
ATOM 4729 O O . ILE A 1 586 ? 10.571 39.543 18.101 1.00 86.12 586 ILE A O 1
ATOM 4733 N N . ARG A 1 587 ? 9.665 41.424 18.923 1.00 87.00 587 ARG A N 1
ATOM 4734 C CA . ARG A 1 587 ? 10.787 42.289 18.531 1.00 87.00 587 ARG A CA 1
ATOM 4735 C C . ARG A 1 587 ? 12.111 41.832 19.153 1.00 87.00 587 ARG A C 1
ATOM 4737 O O . ARG A 1 587 ? 13.117 41.772 18.448 1.00 87.00 587 ARG A O 1
ATOM 4744 N N . VAL A 1 588 ? 12.127 41.500 20.446 1.00 86.69 588 VAL A N 1
ATOM 4745 C CA . VAL A 1 588 ? 13.342 41.019 21.128 1.00 86.69 588 VAL A CA 1
ATOM 4746 C C . VAL A 1 588 ? 13.770 39.645 20.610 1.00 86.69 588 VAL A C 1
ATOM 4748 O O . VAL A 1 588 ? 14.958 39.443 20.368 1.00 86.69 588 VAL A O 1
ATOM 4751 N N . LEU A 1 589 ? 12.833 38.727 20.362 1.00 88.31 589 LEU A N 1
ATOM 4752 C CA . LEU A 1 589 ? 13.142 37.412 19.787 1.00 88.31 589 LEU A CA 1
ATOM 4753 C C . LEU A 1 589 ? 13.741 37.534 18.383 1.00 88.31 589 LEU A C 1
ATOM 4755 O O . LEU A 1 589 ? 14.784 36.941 18.114 1.00 88.31 589 LEU A O 1
ATOM 4759 N N . ASN A 1 590 ? 13.170 38.378 17.521 1.00 87.81 590 ASN A N 1
ATOM 4760 C CA . ASN A 1 590 ? 13.738 38.671 16.202 1.00 87.81 590 ASN A CA 1
ATOM 4761 C C . ASN A 1 590 ? 15.142 39.281 16.296 1.00 87.81 590 ASN A C 1
ATOM 4763 O O . ASN A 1 590 ? 16.019 38.967 15.489 1.00 87.81 590 ASN A O 1
ATOM 4767 N N . MET A 1 591 ? 15.381 40.138 17.292 1.00 84.81 591 MET A N 1
ATOM 4768 C CA . MET A 1 591 ? 16.708 40.692 17.545 1.00 84.81 591 MET A CA 1
ATOM 4769 C C . MET A 1 591 ? 17.694 39.602 17.988 1.00 84.81 591 MET A C 1
ATOM 4771 O O . MET A 1 591 ? 18.811 39.554 17.476 1.00 84.81 591 MET A O 1
ATOM 4775 N N . MET A 1 592 ? 17.294 38.695 18.884 1.00 86.81 592 MET A N 1
ATOM 4776 C CA . MET A 1 592 ? 18.131 37.569 19.319 1.00 86.81 592 MET A CA 1
ATOM 4777 C C . MET A 1 592 ? 18.497 36.629 18.164 1.00 86.81 592 MET A C 1
ATOM 4779 O O . MET A 1 592 ? 19.631 36.153 18.116 1.00 86.81 592 MET A O 1
ATOM 4783 N N . VAL A 1 593 ? 17.564 36.394 17.237 1.00 86.19 593 VAL A N 1
ATOM 4784 C CA . VAL A 1 593 ? 17.734 35.471 16.106 1.00 86.19 593 VAL A CA 1
ATOM 4785 C C . VAL A 1 593 ? 18.518 36.099 14.952 1.00 86.19 593 VAL A C 1
ATOM 4787 O O . VAL A 1 593 ? 19.578 35.600 14.584 1.00 86.19 593 VAL A O 1
ATOM 4790 N N . PHE A 1 594 ? 18.016 37.193 14.372 1.00 85.00 594 PHE A N 1
ATOM 4791 C CA . PHE A 1 594 ? 18.533 37.724 13.102 1.00 85.00 594 PHE A CA 1
ATOM 4792 C C . PHE A 1 594 ? 19.636 38.768 13.271 1.00 85.00 594 PHE A C 1
ATOM 4794 O O . PHE A 1 594 ? 20.475 38.901 12.390 1.00 85.00 594 PHE A O 1
ATOM 4801 N N . HIS A 1 595 ? 19.655 39.500 14.389 1.00 82.56 595 HIS A N 1
ATOM 4802 C CA . HIS A 1 59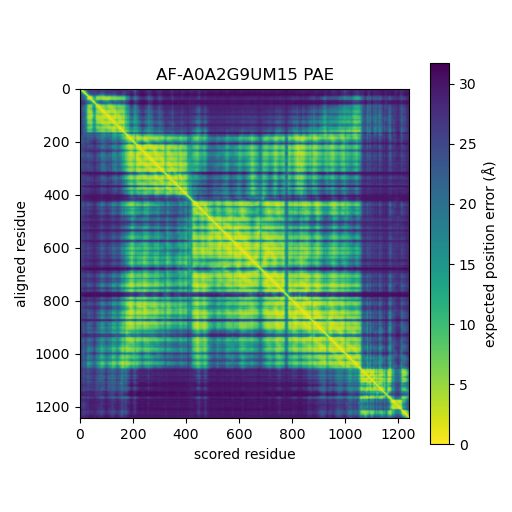5 ? 20.606 40.602 14.592 1.00 82.56 595 HIS A CA 1
ATOM 4803 C C . HIS A 1 595 ? 21.771 40.213 15.505 1.00 82.56 595 HIS A C 1
ATOM 4805 O O . HIS A 1 595 ? 22.899 40.677 15.331 1.00 82.56 595 HIS A O 1
ATOM 4811 N N . ARG A 1 596 ? 21.490 39.401 16.529 1.00 81.50 596 ARG A N 1
ATOM 4812 C CA . ARG A 1 596 ? 22.466 38.969 17.534 1.00 81.50 596 ARG A CA 1
ATOM 4813 C C . ARG A 1 596 ? 22.906 37.516 17.362 1.00 81.50 596 ARG A C 1
ATOM 4815 O O . ARG A 1 596 ? 23.842 37.126 18.042 1.00 81.50 596 ARG A O 1
ATOM 4822 N N . HIS A 1 597 ? 22.278 36.737 16.476 1.00 80.88 597 HIS A N 1
ATOM 4823 C CA . HIS A 1 597 ? 22.634 35.339 16.184 1.00 80.88 597 HIS A CA 1
ATOM 4824 C C . HIS A 1 597 ? 22.894 34.485 17.442 1.00 80.88 597 HIS A C 1
ATOM 4826 O O . HIS A 1 597 ? 23.773 33.630 17.457 1.00 80.88 597 HIS A O 1
ATOM 4832 N N . VAL A 1 598 ? 22.143 34.733 18.522 1.00 84.19 598 VAL A N 1
ATOM 4833 C CA . VAL A 1 598 ? 22.229 33.977 19.787 1.00 84.19 598 VAL A CA 1
ATOM 4834 C C . VAL A 1 598 ? 21.551 32.615 19.627 1.00 84.19 598 VAL A C 1
ATOM 4836 O O . VAL A 1 598 ? 21.946 31.621 20.240 1.00 84.19 598 VAL A O 1
ATOM 4839 N N . MET A 1 599 ? 20.527 32.566 18.774 1.00 85.50 599 MET A N 1
ATOM 4840 C CA . MET A 1 599 ? 19.869 31.332 18.385 1.00 85.50 599 MET A CA 1
ATOM 4841 C C . MET A 1 599 ? 19.413 31.331 16.938 1.00 85.50 599 MET A C 1
ATOM 4843 O O . MET A 1 599 ? 19.173 32.387 16.356 1.00 85.50 599 MET A O 1
ATOM 4847 N N . THR A 1 600 ? 19.296 30.139 16.360 1.00 86.06 600 THR A N 1
ATOM 4848 C CA . THR A 1 600 ? 18.802 29.979 14.995 1.00 86.06 600 THR A CA 1
ATOM 4849 C C . THR A 1 600 ? 17.272 29.939 14.975 1.00 86.06 600 THR A C 1
ATOM 4851 O O . THR A 1 600 ? 16.624 29.474 15.918 1.00 86.06 600 THR A O 1
ATOM 4854 N N . PHE A 1 601 ? 16.679 30.469 13.903 1.00 89.44 601 PHE A N 1
ATOM 4855 C CA . PHE A 1 601 ? 15.224 30.605 13.788 1.00 89.44 601 PHE A CA 1
ATOM 4856 C C . PHE A 1 601 ? 14.512 29.245 13.735 1.00 89.44 601 PHE A C 1
ATOM 4858 O O . PHE A 1 601 ? 13.519 29.032 14.423 1.00 89.44 601 PHE A O 1
ATOM 4865 N N . ASP A 1 602 ? 15.057 28.313 12.955 1.00 88.12 602 ASP A N 1
ATOM 4866 C CA . ASP A 1 602 ? 14.593 26.929 12.843 1.00 88.12 602 ASP A CA 1
ATOM 4867 C C . ASP A 1 602 ? 14.609 26.212 14.198 1.00 88.12 602 ASP A C 1
ATOM 4869 O O . ASP A 1 602 ? 13.641 25.545 14.555 1.00 88.12 602 ASP A O 1
ATOM 4873 N N . ARG A 1 603 ? 15.651 26.415 15.012 1.00 88.12 603 ARG A N 1
ATOM 4874 C CA . ARG A 1 603 ? 15.727 25.811 16.346 1.00 88.12 603 ARG A CA 1
ATOM 4875 C C . ARG A 1 603 ? 14.661 26.346 17.299 1.00 88.12 603 ARG A C 1
ATOM 4877 O O . ARG A 1 603 ? 14.031 25.558 18.001 1.00 88.12 603 ARG A O 1
ATOM 4884 N N . LEU A 1 604 ? 14.463 27.665 17.327 1.00 90.38 604 LEU A N 1
ATOM 4885 C CA . LEU A 1 604 ? 13.419 28.288 18.144 1.00 90.38 604 LEU A CA 1
ATOM 4886 C C . LEU A 1 604 ? 12.030 27.792 17.726 1.00 90.38 604 LEU A C 1
ATOM 4888 O O . LEU A 1 604 ? 11.223 27.431 18.581 1.00 90.38 604 LEU A O 1
ATOM 4892 N N . LEU A 1 605 ? 11.769 27.745 16.417 1.00 90.88 605 LEU A N 1
ATOM 4893 C CA . LEU A 1 605 ? 10.497 27.282 15.870 1.00 90.88 605 LEU A CA 1
ATOM 4894 C C . LEU A 1 605 ? 10.237 25.810 16.221 1.00 90.88 605 LEU A C 1
ATOM 4896 O O . LEU A 1 605 ? 9.146 25.473 16.676 1.00 90.88 605 LEU A O 1
ATOM 4900 N N . LEU A 1 606 ? 11.249 24.947 16.082 1.00 90.25 606 LEU A N 1
ATOM 4901 C CA . LEU A 1 606 ? 11.159 23.531 16.439 1.00 90.25 606 LEU A CA 1
ATOM 4902 C C . LEU A 1 606 ? 10.804 23.340 17.922 1.00 90.25 606 LEU A C 1
ATOM 4904 O O . LEU A 1 606 ? 9.909 22.554 18.243 1.00 90.25 606 LEU A O 1
ATOM 4908 N N . SER A 1 607 ? 11.457 24.088 18.818 1.00 88.88 607 SER A N 1
ATOM 4909 C CA . SER A 1 607 ? 11.136 24.059 20.247 1.00 88.88 607 SER A CA 1
ATOM 4910 C C . SER A 1 607 ? 9.725 24.577 20.531 1.00 88.88 607 SER A C 1
ATOM 4912 O O . SER A 1 607 ? 8.993 23.911 21.254 1.00 88.88 607 SER A O 1
ATOM 4914 N N . LEU A 1 608 ? 9.283 25.685 19.930 1.00 90.12 608 LEU A N 1
ATOM 4915 C CA . LEU A 1 608 ? 7.923 26.209 20.131 1.00 90.12 608 LEU A CA 1
ATOM 4916 C C . LEU A 1 608 ? 6.824 25.228 19.694 1.00 90.12 608 LEU A C 1
ATOM 4918 O O . LEU A 1 608 ? 5.766 25.187 20.315 1.00 90.12 608 LEU A O 1
ATOM 4922 N N . VAL A 1 609 ? 7.060 24.432 18.651 1.00 88.75 609 VAL A N 1
ATOM 4923 C CA . VAL A 1 609 ? 6.053 23.508 18.103 1.00 88.75 609 VAL A CA 1
ATOM 4924 C C . VAL A 1 609 ? 6.041 22.161 18.829 1.00 88.75 609 VAL A C 1
ATOM 4926 O O . VAL A 1 609 ? 4.970 21.603 19.064 1.00 88.75 609 VAL A O 1
ATOM 4929 N N . LEU A 1 610 ? 7.214 21.619 19.180 1.00 85.56 610 LEU A N 1
ATOM 4930 C CA . LEU A 1 610 ? 7.347 20.242 19.676 1.00 85.56 610 LEU A CA 1
ATOM 4931 C C . LEU A 1 610 ? 7.709 20.116 21.157 1.00 85.56 610 LEU A C 1
ATOM 4933 O O . LEU A 1 610 ? 7.704 18.996 21.665 1.00 85.56 610 LEU A O 1
ATOM 4937 N N . HIS A 1 611 ? 8.065 21.196 21.853 1.00 85.50 611 HIS A N 1
ATOM 4938 C CA . HIS A 1 611 ? 8.353 21.152 23.293 1.00 85.50 611 HIS A CA 1
ATOM 4939 C C . HIS A 1 611 ? 7.092 21.239 24.172 1.00 85.50 611 HIS A C 1
ATOM 4941 O O . HIS A 1 611 ? 6.998 20.436 25.103 1.00 85.50 611 HIS A O 1
ATOM 4947 N N . PRO A 1 612 ? 6.095 22.113 23.896 1.00 83.25 612 PRO A N 1
ATOM 4948 C CA . PRO A 1 612 ? 4.925 22.253 24.761 1.00 83.25 612 PRO A CA 1
ATOM 4949 C C . PRO A 1 612 ? 4.191 20.925 24.993 1.00 83.25 612 PRO A C 1
ATOM 4951 O O . PRO A 1 612 ? 3.832 20.210 24.055 1.00 83.25 612 PRO A O 1
ATOM 4954 N N . ALA A 1 613 ? 3.968 20.593 26.265 1.00 78.00 613 ALA A N 1
ATOM 4955 C CA . ALA A 1 613 ? 3.334 19.337 26.670 1.00 78.00 613 ALA A CA 1
ATOM 4956 C C . ALA A 1 613 ? 1.815 19.458 26.895 1.00 78.00 613 ALA A C 1
ATOM 4958 O O . ALA A 1 613 ? 1.132 18.439 26.953 1.00 78.00 613 ALA A O 1
ATOM 4959 N N . THR A 1 614 ? 1.280 20.678 27.016 1.00 84.25 614 THR A N 1
ATOM 4960 C CA . THR A 1 614 ? -0.147 20.944 27.272 1.00 84.25 614 THR A CA 1
ATOM 4961 C C . THR A 1 614 ? -0.783 21.672 26.089 1.00 84.25 614 THR A C 1
ATOM 4963 O O . THR A 1 614 ? -0.106 22.374 25.329 1.00 84.25 614 THR A O 1
ATOM 4966 N N . ASP A 1 615 ? -2.099 21.520 25.913 1.00 84.62 615 ASP A N 1
ATOM 4967 C CA . ASP A 1 615 ? -2.828 22.206 24.838 1.00 84.62 615 ASP A CA 1
ATOM 4968 C C . ASP A 1 615 ? -2.838 23.727 25.039 1.00 84.62 615 ASP A C 1
ATOM 4970 O O . ASP A 1 615 ? -2.652 24.466 24.074 1.00 84.62 615 ASP A O 1
ATOM 4974 N N . HIS A 1 616 ? -2.956 24.206 26.282 1.00 85.38 616 HIS A N 1
ATOM 4975 C CA . HIS A 1 616 ? -2.930 25.641 26.574 1.00 85.38 616 HIS A CA 1
ATOM 4976 C C . HIS A 1 616 ? -1.560 26.271 26.265 1.00 85.38 616 HIS A C 1
ATOM 4978 O O . HIS A 1 616 ? -1.499 27.278 25.556 1.00 85.38 616 HIS A O 1
ATOM 4984 N N . ALA A 1 617 ? -0.458 25.644 26.694 1.00 84.81 617 ALA A N 1
ATOM 4985 C CA . ALA A 1 617 ? 0.890 26.080 26.325 1.00 84.81 617 ALA A CA 1
ATOM 4986 C C . ALA A 1 617 ? 1.117 26.027 24.805 1.00 84.81 617 ALA A C 1
ATOM 4988 O O . ALA A 1 617 ? 1.705 26.948 24.240 1.00 84.81 617 ALA A O 1
ATOM 4989 N N . SER A 1 618 ? 0.605 24.989 24.130 1.00 87.31 618 SER A N 1
ATOM 4990 C CA . SER A 1 618 ? 0.705 24.858 22.671 1.00 87.31 618 SER A CA 1
ATOM 4991 C C . SER A 1 618 ? -0.054 25.971 21.936 1.00 87.31 618 SER A C 1
ATOM 4993 O O . SER A 1 618 ? 0.450 26.495 20.950 1.00 87.31 618 SER A O 1
ATOM 4995 N N . GLN A 1 619 ? -1.241 26.372 22.406 1.00 88.56 619 GLN A N 1
ATOM 4996 C CA . GLN A 1 619 ? -2.003 27.479 21.811 1.00 88.56 619 GLN A CA 1
ATOM 4997 C C . GLN A 1 619 ? -1.250 28.809 21.919 1.00 88.56 619 GLN A C 1
ATOM 4999 O O . GLN A 1 619 ? -1.145 29.533 20.930 1.00 88.56 619 GLN A O 1
ATOM 5004 N N . ILE A 1 620 ? -0.682 29.110 23.094 1.00 87.44 620 ILE A N 1
ATOM 5005 C CA . ILE A 1 620 ? 0.152 30.306 23.292 1.00 87.44 620 ILE A CA 1
ATOM 5006 C C . ILE A 1 620 ? 1.379 30.244 22.376 1.00 87.44 620 ILE A C 1
ATOM 5008 O O . ILE A 1 620 ? 1.675 31.214 21.681 1.00 87.44 620 ILE A O 1
ATOM 5012 N N . ALA A 1 621 ? 2.057 29.094 22.315 1.00 89.88 621 ALA A N 1
ATOM 5013 C CA . ALA A 1 621 ? 3.195 28.898 21.427 1.00 89.88 621 ALA A CA 1
ATOM 5014 C C . ALA A 1 621 ? 2.818 29.126 19.954 1.00 89.88 621 ALA A C 1
ATOM 5016 O O . ALA A 1 621 ? 3.550 29.810 19.247 1.00 89.88 621 ALA A O 1
ATOM 5017 N N . MET A 1 622 ? 1.651 28.660 19.500 1.00 90.31 622 MET A N 1
ATOM 5018 C CA . MET A 1 622 ? 1.183 28.877 18.127 1.00 90.31 622 MET A CA 1
ATOM 5019 C C . MET A 1 622 ? 0.910 30.350 17.796 1.00 90.31 622 MET A C 1
ATOM 5021 O O . MET A 1 622 ? 1.189 30.772 16.674 1.00 90.31 622 MET A O 1
ATOM 5025 N N . VAL A 1 623 ? 0.436 31.154 18.754 1.00 89.44 623 VAL A N 1
ATOM 5026 C CA . VAL A 1 623 ? 0.308 32.617 18.582 1.00 89.44 623 VAL A CA 1
ATOM 5027 C C . VAL A 1 623 ? 1.686 33.261 18.403 1.00 89.44 623 VAL A C 1
ATOM 5029 O O . VAL A 1 623 ? 1.874 34.104 17.523 1.00 89.44 623 VAL A O 1
ATOM 5032 N N . ILE A 1 624 ? 2.672 32.830 19.194 1.00 89.81 624 ILE A N 1
ATOM 5033 C CA . ILE A 1 624 ? 4.060 33.301 19.078 1.00 89.81 624 ILE A CA 1
ATOM 5034 C C . ILE A 1 624 ? 4.640 32.906 17.716 1.00 89.81 624 ILE A C 1
ATOM 5036 O O . ILE A 1 624 ? 5.236 33.740 17.039 1.00 89.81 624 ILE A O 1
ATOM 5040 N N . VAL A 1 625 ? 4.427 31.661 17.285 1.00 90.94 625 VAL A N 1
ATOM 5041 C CA . VAL A 1 625 ? 4.875 31.151 15.984 1.00 90.94 625 VAL A CA 1
ATOM 5042 C C . VAL A 1 625 ? 4.261 31.943 14.831 1.00 90.94 625 VAL A C 1
ATOM 5044 O O . VAL A 1 625 ? 4.990 32.354 13.930 1.00 90.94 625 VAL A O 1
ATOM 5047 N N . GLN A 1 626 ? 2.955 32.222 14.870 1.00 91.62 626 GLN A N 1
ATOM 5048 C CA . GLN A 1 626 ? 2.285 33.047 13.861 1.00 91.62 626 GLN A CA 1
ATOM 5049 C C . GLN A 1 626 ? 2.942 34.425 13.740 1.00 91.62 626 GLN A C 1
ATOM 5051 O O . GLN A 1 626 ? 3.226 34.889 12.635 1.00 91.62 626 GLN A O 1
ATOM 5056 N N . ALA A 1 627 ? 3.195 35.079 14.875 1.00 88.25 627 ALA A N 1
ATOM 5057 C CA . ALA A 1 627 ? 3.815 36.395 14.897 1.00 88.25 627 ALA A CA 1
ATOM 5058 C C . ALA A 1 627 ? 5.268 36.355 14.396 1.00 88.25 627 ALA A C 1
ATOM 5060 O O . ALA A 1 627 ? 5.661 37.240 13.641 1.00 88.25 6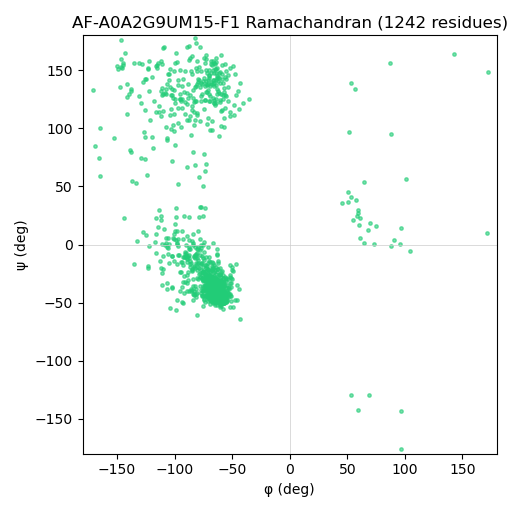27 ALA A O 1
ATOM 5061 N N . LEU A 1 628 ? 6.039 35.319 14.753 1.00 89.12 628 LEU A N 1
ATOM 5062 C CA . LEU A 1 628 ? 7.423 35.121 14.305 1.00 89.12 628 LEU A CA 1
ATOM 5063 C C . LEU A 1 628 ? 7.540 34.840 12.800 1.00 89.12 628 LEU A C 1
ATOM 5065 O O . LEU A 1 628 ? 8.479 35.311 12.158 1.00 89.12 628 LEU A O 1
ATOM 5069 N N . LEU A 1 629 ? 6.605 34.080 12.226 1.00 87.12 629 LEU A N 1
ATOM 5070 C CA . LEU A 1 629 ? 6.594 33.778 10.791 1.00 87.12 629 LEU A CA 1
ATOM 5071 C C . LEU A 1 629 ? 6.176 34.988 9.946 1.00 87.12 629 LEU A C 1
ATOM 5073 O O . LEU A 1 629 ? 6.649 35.135 8.826 1.00 87.12 629 LEU A O 1
ATOM 5077 N N . ASN A 1 630 ? 5.358 35.890 10.496 1.00 86.56 630 ASN A N 1
ATOM 5078 C CA . ASN A 1 630 ? 4.918 37.114 9.819 1.00 86.56 630 ASN A CA 1
ATOM 5079 C C . ASN A 1 630 ? 5.903 38.292 9.936 1.00 86.56 630 ASN A C 1
ATOM 5081 O O . ASN A 1 630 ? 5.572 39.421 9.566 1.00 86.56 630 ASN A O 1
ATOM 5085 N N . CYS A 1 631 ? 7.109 38.059 10.448 1.00 85.62 631 CYS A N 1
ATOM 5086 C CA . CYS A 1 631 ? 8.139 39.084 10.572 1.00 85.62 631 CYS A CA 1
ATOM 5087 C C . CYS A 1 631 ? 8.678 39.534 9.206 1.00 85.62 631 CYS A C 1
ATOM 5089 O O . CYS A 1 631 ? 8.824 38.729 8.286 1.00 85.62 631 CYS A O 1
ATOM 5091 N N . SER A 1 632 ? 9.063 40.812 9.099 1.00 84.56 632 SER A N 1
ATOM 5092 C CA . SER A 1 632 ? 9.648 41.384 7.875 1.00 84.56 632 SER A CA 1
ATOM 5093 C C . SER A 1 632 ? 10.875 40.604 7.392 1.00 84.56 632 SER A C 1
ATOM 5095 O O . SER A 1 632 ? 10.956 40.265 6.218 1.00 84.56 632 SER A O 1
ATOM 5097 N N . GLU A 1 633 ? 11.768 40.225 8.310 1.00 84.69 633 GLU A N 1
ATOM 5098 C CA . GLU A 1 633 ? 12.983 39.444 8.026 1.00 84.69 633 GLU A CA 1
ATOM 5099 C C . GLU A 1 633 ? 12.695 38.093 7.350 1.00 84.69 633 GLU A C 1
ATOM 5101 O O . GLU A 1 633 ? 13.400 37.688 6.426 1.00 84.69 633 GLU A O 1
ATOM 5106 N N . ILE A 1 634 ? 11.655 37.382 7.798 1.00 85.75 634 ILE A N 1
ATOM 5107 C CA . ILE A 1 634 ? 11.264 36.086 7.228 1.00 85.75 634 ILE A CA 1
ATOM 5108 C C . ILE A 1 634 ? 10.555 36.289 5.890 1.00 85.75 634 ILE A C 1
ATOM 5110 O O . ILE A 1 634 ? 10.899 35.616 4.920 1.00 85.75 634 ILE A O 1
ATOM 5114 N N . ASN A 1 635 ? 9.638 37.253 5.807 1.00 87.00 635 ASN A N 1
ATOM 5115 C CA . ASN A 1 635 ? 8.919 37.562 4.573 1.00 87.00 635 ASN A CA 1
ATOM 5116 C C . ASN A 1 635 ? 9.868 37.968 3.436 1.00 87.00 635 ASN A C 1
ATOM 5118 O O . ASN A 1 635 ? 9.709 37.497 2.314 1.00 87.00 635 ASN A O 1
ATOM 5122 N N . GLU A 1 636 ? 10.899 38.770 3.716 1.00 87.56 636 GLU A N 1
ATOM 5123 C CA . GLU A 1 636 ? 11.909 39.152 2.720 1.00 87.56 636 GLU A CA 1
ATOM 5124 C C . GLU A 1 636 ? 12.755 37.964 2.240 1.00 87.56 636 GLU A C 1
ATOM 5126 O O . GLU A 1 636 ? 13.101 37.885 1.057 1.00 87.56 636 GLU A O 1
ATOM 5131 N N . ARG A 1 637 ? 13.078 37.024 3.138 1.00 88.88 637 ARG A N 1
ATOM 5132 C CA . ARG A 1 637 ? 13.805 35.792 2.794 1.00 88.88 637 ARG A CA 1
ATOM 5133 C C . ARG A 1 637 ? 12.945 34.854 1.953 1.00 88.88 637 ARG A C 1
ATOM 5135 O O . ARG A 1 637 ? 13.438 34.344 0.950 1.00 88.88 637 ARG A O 1
ATOM 5142 N N . ILE A 1 638 ? 11.678 34.657 2.327 1.00 86.25 638 ILE A N 1
ATOM 5143 C CA . ILE A 1 638 ? 10.709 33.840 1.579 1.00 86.25 638 ILE A CA 1
ATOM 5144 C C . ILE A 1 638 ? 10.494 34.427 0.183 1.00 86.25 638 ILE A C 1
ATOM 5146 O O . ILE A 1 638 ? 10.582 33.695 -0.803 1.00 86.25 638 ILE A O 1
ATOM 5150 N N . ASP A 1 639 ? 10.265 35.739 0.089 1.00 85.94 639 ASP A N 1
ATOM 5151 C CA . ASP A 1 639 ? 10.041 36.431 -1.181 1.00 85.94 639 ASP A CA 1
ATOM 5152 C C . ASP A 1 639 ? 11.252 36.303 -2.111 1.00 85.94 639 ASP A C 1
ATOM 5154 O O . ASP A 1 639 ? 11.108 35.938 -3.279 1.00 85.94 639 ASP A O 1
ATOM 5158 N N . PHE A 1 640 ? 12.461 36.520 -1.583 1.00 86.25 640 PHE A N 1
ATOM 5159 C CA . PHE A 1 640 ? 13.685 36.345 -2.358 1.00 86.25 640 PHE A CA 1
ATOM 5160 C C . PHE A 1 640 ? 13.846 34.895 -2.833 1.00 86.25 640 PHE A C 1
ATOM 5162 O O . PHE A 1 640 ? 14.109 34.656 -4.013 1.00 86.25 640 PHE A O 1
ATOM 5169 N N . TYR A 1 641 ? 13.659 33.927 -1.933 1.00 85.62 641 TYR A N 1
ATOM 5170 C CA . TYR A 1 641 ? 13.833 32.508 -2.235 1.00 85.62 641 TYR A CA 1
ATOM 5171 C C . TYR A 1 641 ? 12.845 32.048 -3.321 1.00 85.62 641 TYR A C 1
ATOM 5173 O O . TYR A 1 641 ? 13.254 31.479 -4.330 1.00 85.62 641 TYR A O 1
ATOM 5181 N N . CYS A 1 642 ? 11.558 32.383 -3.189 1.00 83.19 642 CYS A N 1
ATOM 5182 C CA . CYS A 1 642 ? 10.516 31.966 -4.133 1.00 83.19 642 CYS A CA 1
ATOM 5183 C C . CYS A 1 642 ? 10.596 32.672 -5.498 1.00 83.19 642 CYS A C 1
ATOM 5185 O O . CYS A 1 642 ? 10.147 32.121 -6.509 1.00 83.19 642 CYS A O 1
ATOM 5187 N N . ARG A 1 643 ? 11.133 33.900 -5.552 1.00 82.94 643 ARG A N 1
ATOM 5188 C CA . ARG A 1 643 ? 11.260 34.668 -6.803 1.00 82.94 643 ARG A CA 1
ATOM 5189 C C . ARG A 1 643 ? 12.512 34.326 -7.596 1.00 82.94 643 ARG A C 1
ATOM 5191 O O . ARG A 1 643 ? 12.438 34.304 -8.823 1.00 82.94 643 ARG A O 1
ATOM 5198 N N . PHE A 1 644 ? 13.639 34.106 -6.922 1.00 81.00 644 PHE A N 1
ATOM 5199 C CA . PHE A 1 644 ? 14.947 34.088 -7.577 1.00 81.00 644 PHE A CA 1
ATOM 5200 C C . PHE A 1 644 ? 15.628 32.721 -7.610 1.00 81.00 644 PHE A C 1
ATOM 5202 O O . PHE A 1 644 ? 16.503 32.543 -8.453 1.00 81.00 644 PHE A O 1
ATOM 5209 N N . ILE A 1 645 ? 15.259 31.768 -6.746 1.00 81.94 645 ILE A N 1
ATOM 5210 C CA . ILE A 1 645 ? 15.926 30.460 -6.686 1.00 81.94 645 ILE A CA 1
ATOM 5211 C C . ILE A 1 645 ? 15.127 29.423 -7.498 1.00 81.94 645 ILE A C 1
ATOM 5213 O O . ILE A 1 645 ? 13.967 29.151 -7.173 1.00 81.94 645 ILE A O 1
ATOM 5217 N N . PRO A 1 646 ? 15.707 28.836 -8.566 1.00 78.19 646 PRO A N 1
ATOM 5218 C CA . PRO A 1 646 ? 15.065 27.757 -9.311 1.00 78.19 646 PRO A CA 1
ATOM 5219 C C . PRO A 1 646 ? 15.077 26.439 -8.523 1.00 78.19 646 PRO A C 1
ATOM 5221 O O . PRO A 1 646 ? 15.884 26.238 -7.610 1.00 78.19 646 PRO A O 1
ATOM 5224 N N . ARG A 1 647 ? 14.179 25.513 -8.891 1.00 70.88 647 ARG A N 1
ATOM 5225 C CA . ARG A 1 647 ? 14.206 24.138 -8.368 1.00 70.88 647 ARG A CA 1
ATOM 5226 C C . ARG A 1 647 ? 15.501 23.443 -8.799 1.00 70.88 647 ARG A C 1
ATOM 5228 O O . ARG A 1 647 ? 15.975 23.653 -9.914 1.00 70.88 647 ARG A O 1
ATOM 5235 N N . ARG A 1 648 ? 16.021 22.585 -7.918 1.00 71.38 648 ARG A N 1
ATOM 5236 C CA . ARG A 1 648 ? 17.301 21.875 -8.087 1.00 71.38 648 ARG A CA 1
ATOM 5237 C C . ARG A 1 648 ? 17.369 21.064 -9.381 1.00 71.38 648 ARG A C 1
ATOM 5239 O O . ARG A 1 648 ? 18.407 21.045 -10.029 1.00 71.38 648 ARG A O 1
ATOM 5246 N N . ASP A 1 649 ? 16.252 20.454 -9.760 1.00 65.75 649 ASP A N 1
ATOM 5247 C CA . ASP A 1 649 ? 16.181 19.514 -10.884 1.00 65.75 649 ASP A CA 1
ATOM 5248 C C . ASP A 1 649 ? 16.057 20.212 -12.250 1.00 65.75 649 ASP A C 1
ATOM 5250 O O . ASP A 1 649 ? 16.132 19.558 -13.285 1.00 65.75 649 ASP A O 1
ATOM 5254 N N . VAL A 1 650 ? 15.847 21.536 -12.260 1.00 67.88 650 VAL A N 1
ATOM 5255 C CA . VAL A 1 650 ? 15.612 22.318 -13.484 1.00 67.88 650 VAL A CA 1
ATOM 5256 C C . VAL A 1 650 ? 16.892 23.001 -13.964 1.00 67.88 650 VAL A C 1
ATOM 5258 O O . VAL A 1 650 ? 17.212 22.921 -15.145 1.00 67.88 650 VAL A O 1
ATOM 5261 N N . ASP A 1 651 ? 17.622 23.669 -13.065 1.00 72.12 651 ASP A N 1
ATOM 5262 C CA . ASP A 1 651 ? 18.861 24.383 -13.406 1.00 72.12 651 ASP A CA 1
ATOM 5263 C C . ASP A 1 651 ? 19.801 24.456 -12.190 1.00 72.12 651 ASP A C 1
ATOM 5265 O O . ASP A 1 651 ? 19.707 25.353 -11.344 1.00 72.12 651 ASP A O 1
ATOM 5269 N N . ALA A 1 652 ? 20.688 23.465 -12.073 1.00 67.94 652 ALA A N 1
ATOM 5270 C CA . ALA A 1 652 ? 21.599 23.337 -10.937 1.00 67.94 652 ALA A CA 1
ATOM 5271 C C . ALA A 1 652 ? 22.673 24.449 -10.874 1.00 67.94 652 ALA A C 1
ATOM 5273 O O . ALA A 1 652 ? 22.858 25.009 -9.788 1.00 67.94 652 ALA A O 1
ATOM 5274 N N . PRO A 1 653 ? 23.362 24.833 -11.972 1.00 67.62 653 PRO A N 1
ATOM 5275 C CA . PRO A 1 653 ? 24.308 25.953 -11.950 1.00 67.62 653 PRO A CA 1
ATOM 5276 C C . PRO A 1 653 ? 23.660 27.273 -11.514 1.00 67.62 653 PRO A C 1
ATOM 5278 O O . PRO A 1 653 ? 24.203 27.988 -10.665 1.00 67.62 653 PRO A O 1
ATOM 5281 N N . GLU A 1 654 ? 22.467 27.574 -12.036 1.00 73.50 654 GLU A N 1
ATOM 5282 C CA . GLU A 1 654 ? 21.723 28.770 -11.645 1.00 73.50 654 GLU A CA 1
ATOM 5283 C C . GLU A 1 654 ? 21.301 28.721 -10.177 1.00 73.50 654 GLU A C 1
ATOM 5285 O O . GLU A 1 654 ? 21.423 29.718 -9.460 1.00 73.50 654 GLU A O 1
ATOM 5290 N N . HIS A 1 655 ? 20.858 27.555 -9.702 1.00 76.56 655 HIS A N 1
ATOM 5291 C CA . HIS A 1 655 ? 20.505 27.342 -8.303 1.00 76.56 655 HIS A CA 1
ATOM 5292 C C . HIS A 1 655 ? 21.665 27.704 -7.362 1.00 76.56 655 HIS A C 1
ATOM 5294 O O . HIS A 1 655 ? 21.473 28.499 -6.439 1.00 76.56 655 HIS A O 1
ATOM 5300 N N . PHE A 1 656 ? 22.882 27.204 -7.615 1.00 74.50 656 PHE A N 1
ATOM 5301 C CA . PHE A 1 656 ? 24.053 27.508 -6.779 1.00 74.50 656 PHE A CA 1
ATOM 5302 C C . PHE A 1 656 ? 24.435 28.990 -6.801 1.00 74.50 656 PHE A C 1
ATOM 5304 O O . PHE A 1 656 ? 24.747 29.574 -5.755 1.00 74.50 656 PHE A O 1
ATOM 5311 N N . ARG A 1 657 ? 24.376 29.627 -7.975 1.00 74.81 657 ARG A N 1
ATOM 5312 C CA . ARG A 1 657 ? 24.673 31.057 -8.110 1.00 74.81 657 ARG A CA 1
ATOM 5313 C C . ARG A 1 657 ? 23.702 31.907 -7.291 1.00 74.81 657 ARG A C 1
ATOM 5315 O O . ARG A 1 657 ? 24.128 32.758 -6.511 1.00 74.81 657 ARG A O 1
ATOM 5322 N N . ARG A 1 658 ? 22.400 31.636 -7.407 1.00 79.88 658 ARG A N 1
ATOM 5323 C CA . ARG A 1 658 ? 21.343 32.363 -6.682 1.00 79.88 658 ARG A CA 1
ATOM 5324 C C . ARG A 1 658 ? 21.342 32.073 -5.186 1.00 79.88 658 ARG A C 1
ATOM 5326 O O . ARG A 1 658 ? 21.082 32.974 -4.390 1.00 79.88 658 ARG A O 1
ATOM 5333 N N . LEU A 1 659 ? 21.695 30.855 -4.784 1.00 79.19 659 LEU A N 1
ATOM 5334 C CA . LEU A 1 659 ? 21.880 30.508 -3.376 1.00 79.19 659 LEU A CA 1
ATOM 5335 C C . LEU A 1 659 ? 23.083 31.244 -2.761 1.00 79.19 659 LEU A C 1
ATOM 5337 O O . LEU A 1 659 ? 23.031 31.678 -1.611 1.00 79.19 659 LEU A O 1
ATOM 5341 N N . THR A 1 660 ? 24.148 31.461 -3.534 1.00 75.44 660 THR A N 1
ATOM 5342 C CA . THR A 1 660 ? 25.290 32.279 -3.095 1.00 75.44 660 THR A CA 1
ATOM 5343 C C . THR A 1 660 ? 24.886 33.745 -2.910 1.00 75.44 660 THR A C 1
ATOM 5345 O O . THR A 1 660 ? 25.264 34.372 -1.920 1.00 75.44 660 THR A O 1
ATOM 5348 N N . GLU A 1 661 ? 24.072 34.298 -3.816 1.00 78.88 661 GLU A N 1
ATOM 5349 C CA . GLU A 1 661 ? 23.478 35.635 -3.659 1.00 78.88 661 GLU A CA 1
ATOM 5350 C C . GLU A 1 661 ? 22.579 35.723 -2.411 1.00 78.88 661 GLU A C 1
ATOM 5352 O O . GLU A 1 661 ? 22.643 36.715 -1.682 1.00 78.88 661 GLU A O 1
ATOM 5357 N N . TYR A 1 662 ? 21.805 34.672 -2.117 1.00 82.88 662 TYR A N 1
ATOM 5358 C CA . TYR A 1 662 ? 20.988 34.578 -0.903 1.00 82.88 662 TYR A CA 1
ATOM 5359 C C . TYR A 1 662 ? 21.840 34.668 0.370 1.00 82.88 662 TYR A C 1
ATOM 5361 O O . TYR A 1 662 ? 21.563 35.508 1.223 1.00 82.88 662 TYR A O 1
ATOM 5369 N N . HIS A 1 663 ? 22.906 33.870 0.486 1.00 78.06 663 HIS A N 1
ATOM 5370 C CA . HIS A 1 663 ? 23.792 33.881 1.662 1.00 78.06 663 HIS A CA 1
ATOM 5371 C C . HIS A 1 663 ? 24.598 35.179 1.800 1.00 78.06 663 HIS A C 1
ATOM 5373 O O . HIS A 1 663 ? 24.917 35.589 2.914 1.00 78.06 663 HIS A O 1
ATOM 5379 N N . ARG A 1 664 ? 24.895 35.870 0.690 1.00 76.88 664 ARG A N 1
ATOM 5380 C CA . ARG A 1 664 ? 25.486 37.221 0.727 1.00 76.88 664 ARG A CA 1
ATOM 5381 C C . ARG A 1 664 ? 24.511 38.260 1.275 1.00 76.88 664 ARG A C 1
ATOM 5383 O O . ARG A 1 664 ? 24.925 39.136 2.027 1.00 76.88 664 ARG A O 1
ATOM 5390 N N . LYS A 1 665 ? 23.233 38.173 0.895 1.00 81.06 665 LYS A N 1
ATOM 5391 C CA . LYS A 1 665 ? 22.185 39.091 1.360 1.00 81.06 665 LYS A CA 1
ATOM 5392 C C . LYS A 1 665 ? 21.758 38.801 2.804 1.00 81.06 665 LYS A C 1
ATOM 5394 O O . LYS A 1 665 ? 21.473 39.733 3.549 1.00 81.06 665 LYS A O 1
ATOM 5399 N N . PHE A 1 666 ? 21.737 37.530 3.199 1.00 82.25 666 PHE A N 1
ATOM 5400 C CA . PHE A 1 666 ? 21.281 37.061 4.507 1.00 82.25 666 PHE A CA 1
ATOM 5401 C C . PHE A 1 666 ? 22.326 36.141 5.165 1.00 82.25 666 PHE A C 1
ATOM 5403 O O . PHE A 1 666 ? 22.126 34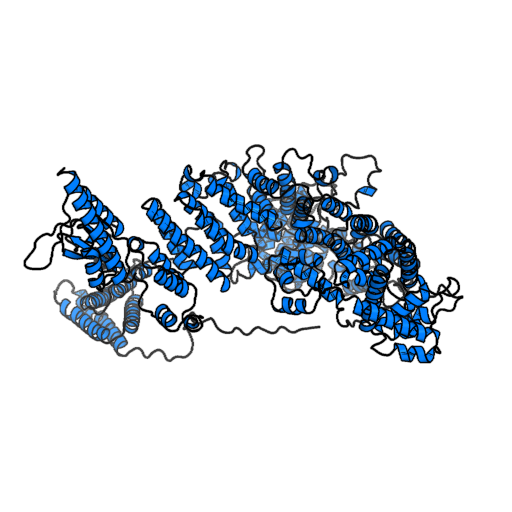.926 5.209 1.00 82.25 666 PHE A O 1
ATOM 5410 N N . PRO A 1 667 ? 23.440 36.690 5.681 1.00 77.81 667 PRO A N 1
ATOM 5411 C CA . PRO A 1 667 ? 24.510 35.880 6.256 1.00 77.81 667 PRO A CA 1
ATOM 5412 C C . PRO A 1 667 ? 24.085 35.194 7.565 1.00 77.81 667 PRO A C 1
ATOM 5414 O O . PRO A 1 667 ? 23.428 35.792 8.421 1.00 77.81 667 PRO A O 1
ATOM 5417 N N . GLU A 1 668 ? 24.500 33.938 7.742 1.00 75.75 668 GLU A N 1
ATOM 5418 C CA . GLU A 1 668 ? 24.355 33.179 8.989 1.00 75.75 668 GLU A CA 1
ATOM 5419 C C . GLU A 1 668 ? 25.711 33.151 9.705 1.00 75.75 668 GLU A C 1
ATOM 5421 O O . GLU A 1 668 ? 26.686 32.640 9.165 1.00 75.75 668 GLU A O 1
ATOM 5426 N N . MET A 1 669 ? 25.796 33.736 10.903 1.00 73.19 669 MET A N 1
ATOM 5427 C CA . MET A 1 669 ? 27.065 33.933 11.621 1.00 73.19 669 MET A CA 1
ATOM 5428 C C . MET A 1 669 ? 27.225 32.949 12.787 1.00 73.19 669 MET A C 1
ATOM 5430 O O . MET A 1 669 ? 26.248 32.603 13.452 1.00 73.19 669 MET A O 1
ATOM 5434 N N . THR A 1 670 ? 28.464 32.540 13.075 1.00 74.88 670 THR A N 1
ATOM 5435 C CA . THR A 1 670 ? 28.801 31.672 14.224 1.00 74.88 670 THR A CA 1
ATOM 5436 C C . THR A 1 670 ? 29.036 32.466 15.516 1.00 74.88 670 THR A C 1
ATOM 5438 O O . THR A 1 670 ? 29.351 33.660 15.486 1.00 74.88 670 THR A O 1
ATOM 5441 N N . PHE A 1 671 ? 28.955 31.801 16.679 1.00 75.56 671 PHE A N 1
ATOM 5442 C CA . PHE A 1 671 ? 29.227 32.432 17.981 1.00 75.56 671 PHE A CA 1
ATOM 5443 C C . PHE A 1 671 ? 30.649 33.003 18.075 1.00 75.56 671 PHE A C 1
ATOM 5445 O O . PHE A 1 671 ? 30.832 34.122 18.557 1.00 75.56 671 PHE A O 1
ATOM 5452 N N . ALA A 1 672 ? 31.646 32.290 17.544 1.00 70.75 672 ALA A N 1
ATOM 5453 C CA . ALA A 1 672 ? 33.037 32.741 17.509 1.00 70.75 672 ALA A CA 1
ATOM 5454 C C . ALA A 1 672 ? 33.242 34.013 16.661 1.00 70.75 672 ALA A C 1
ATOM 5456 O O . ALA A 1 672 ? 34.092 34.846 16.983 1.00 70.75 672 ALA A O 1
ATOM 5457 N N . GLU A 1 673 ? 32.465 34.199 15.592 1.00 73.50 673 GLU A N 1
ATOM 5458 C CA . GLU A 1 673 ? 32.505 35.419 14.777 1.00 73.50 673 GLU A CA 1
ATOM 5459 C C . GLU A 1 673 ? 31.818 36.592 15.481 1.00 73.50 673 GLU A C 1
ATOM 5461 O O . GLU A 1 673 ? 32.332 37.711 15.461 1.00 73.50 673 GLU A O 1
ATOM 5466 N N . MET A 1 674 ? 30.703 36.333 16.168 1.00 72.94 674 MET A N 1
ATOM 5467 C CA . MET A 1 674 ? 29.999 37.349 16.956 1.00 72.94 674 MET A CA 1
ATOM 5468 C C . MET A 1 674 ? 30.809 37.814 18.176 1.00 72.94 674 MET A C 1
ATOM 5470 O O . MET A 1 674 ? 30.785 39.002 18.498 1.00 72.94 674 MET A O 1
ATOM 5474 N N . ALA A 1 675 ? 31.579 36.923 18.811 1.00 70.50 675 ALA A N 1
ATOM 5475 C CA . ALA A 1 675 ? 32.453 37.251 19.940 1.00 70.50 675 ALA A CA 1
ATOM 5476 C C . ALA A 1 675 ? 33.609 38.197 19.563 1.00 70.50 675 ALA A C 1
ATOM 5478 O O . ALA A 1 675 ? 34.058 38.989 20.388 1.00 70.50 675 ALA A O 1
ATOM 5479 N N . ASN A 1 676 ? 34.095 38.119 18.320 1.00 67.88 676 ASN A N 1
ATOM 5480 C CA . ASN A 1 676 ? 35.285 38.836 17.852 1.00 67.88 676 ASN A CA 1
ATOM 5481 C C . ASN A 1 676 ? 34.966 40.099 17.036 1.00 67.88 676 ASN A C 1
ATOM 5483 O O . ASN A 1 676 ? 35.870 40.679 16.437 1.00 67.88 676 ASN A O 1
ATOM 5487 N N . ARG A 1 677 ? 33.699 40.530 16.981 1.00 66.12 677 ARG A N 1
ATOM 5488 C CA . ARG A 1 677 ? 33.240 41.620 16.110 1.00 66.12 677 ARG A CA 1
ATOM 5489 C C . ARG A 1 677 ? 33.551 43.005 16.708 1.00 66.12 677 ARG A C 1
ATOM 5491 O O . ARG A 1 677 ? 32.926 43.381 17.701 1.00 66.12 677 ARG A O 1
ATOM 5498 N N . PRO A 1 678 ? 34.449 43.819 16.114 1.00 57.09 678 PRO A N 1
ATOM 5499 C CA . PRO A 1 678 ? 34.603 45.213 16.511 1.00 57.09 678 PRO A CA 1
ATOM 5500 C C . PRO A 1 678 ? 33.458 46.069 15.931 1.00 57.09 678 PRO A C 1
ATOM 5502 O O . PRO A 1 678 ? 32.982 45.794 14.827 1.00 57.09 678 PRO A O 1
ATOM 5505 N N . PRO A 1 679 ? 33.041 47.155 16.607 1.00 52.69 679 PRO A N 1
ATOM 5506 C CA . PRO A 1 679 ? 31.899 47.980 16.190 1.00 52.69 679 PRO A CA 1
ATOM 5507 C C . PRO A 1 679 ? 32.052 48.693 14.827 1.00 52.69 679 PRO A C 1
ATOM 5509 O O . PRO A 1 679 ? 31.076 49.251 14.341 1.00 52.69 679 PRO A O 1
ATOM 5512 N N . MET A 1 680 ? 33.235 48.674 14.189 1.00 45.72 680 MET A N 1
ATOM 5513 C CA . MET A 1 680 ? 33.528 49.400 12.936 1.00 45.72 680 MET A CA 1
ATOM 5514 C C . MET A 1 680 ? 33.888 48.527 11.712 1.00 45.72 680 MET A C 1
ATOM 5516 O O . MET A 1 680 ? 34.173 49.088 10.658 1.00 45.72 680 MET A O 1
ATOM 5520 N N . MET A 1 681 ? 33.878 47.188 11.788 1.00 51.94 681 MET A N 1
ATOM 5521 C CA . MET A 1 681 ? 34.148 46.321 10.619 1.00 51.94 681 MET A CA 1
ATOM 5522 C C . MET A 1 681 ? 33.007 45.322 10.410 1.00 51.94 681 MET A C 1
ATOM 5524 O O . MET A 1 681 ? 32.971 44.258 11.024 1.00 51.94 681 MET A O 1
ATOM 5528 N N . ALA A 1 682 ? 32.036 45.700 9.575 1.00 48.16 682 ALA A N 1
ATOM 5529 C CA . ALA A 1 682 ? 30.760 45.000 9.438 1.00 48.16 682 ALA A CA 1
ATOM 5530 C C . ALA A 1 682 ? 30.720 43.889 8.367 1.00 48.16 682 ALA A C 1
ATOM 5532 O O . ALA A 1 682 ? 29.731 43.163 8.344 1.00 48.16 682 ALA A O 1
ATOM 5533 N N . GLU A 1 683 ? 31.749 43.720 7.525 1.00 45.72 683 GLU A N 1
ATOM 5534 C CA . GLU A 1 683 ? 31.621 42.939 6.273 1.00 45.72 683 GLU A CA 1
ATOM 5535 C C . GLU A 1 683 ? 32.570 41.734 6.107 1.00 45.72 683 GLU A C 1
ATOM 5537 O O . GLU A 1 683 ? 32.467 41.017 5.115 1.00 45.72 683 GLU A O 1
ATOM 5542 N N . MET A 1 684 ? 33.478 41.445 7.046 1.00 50.38 684 MET A N 1
ATOM 5543 C CA . MET A 1 684 ? 34.362 40.273 6.914 1.00 50.38 684 MET A CA 1
ATOM 5544 C C . MET A 1 684 ? 33.798 39.055 7.646 1.00 50.38 684 MET A C 1
ATOM 5546 O O . MET A 1 684 ? 33.940 38.929 8.861 1.00 50.38 684 MET A O 1
ATOM 5550 N N . ILE A 1 685 ? 33.196 38.139 6.887 1.00 58.34 685 ILE A N 1
ATOM 5551 C CA . ILE A 1 685 ? 32.855 36.792 7.362 1.00 58.34 685 ILE A CA 1
ATOM 5552 C C . ILE A 1 685 ? 34.129 35.944 7.358 1.00 58.34 685 ILE A C 1
ATOM 5554 O O . ILE A 1 685 ? 34.902 36.025 6.401 1.00 58.34 685 ILE A O 1
ATOM 5558 N N . ASN A 1 686 ? 34.385 35.159 8.410 1.00 60.94 686 ASN A N 1
ATOM 5559 C CA . ASN A 1 686 ? 35.591 34.344 8.496 1.00 60.94 686 ASN A CA 1
ATOM 5560 C C . ASN A 1 686 ? 35.339 32.985 7.821 1.00 60.94 686 ASN A C 1
ATOM 5562 O O . ASN A 1 686 ? 34.703 32.114 8.418 1.00 60.94 686 ASN A O 1
ATOM 5566 N N . PRO A 1 687 ? 35.913 32.717 6.631 1.00 55.88 687 PRO A N 1
ATOM 5567 C CA . PRO A 1 687 ? 35.690 31.454 5.922 1.00 55.88 687 PRO A CA 1
ATOM 5568 C C . PRO A 1 687 ? 36.169 30.246 6.745 1.00 55.88 687 PRO A C 1
ATOM 5570 O O . PRO A 1 687 ? 35.756 29.107 6.553 1.00 55.88 687 PRO A O 1
ATOM 5573 N N . ARG A 1 688 ? 37.059 30.478 7.722 1.00 56.94 688 ARG A N 1
ATOM 5574 C CA . ARG A 1 688 ? 37.610 29.419 8.563 1.00 56.94 688 ARG A CA 1
ATOM 5575 C C . ARG A 1 688 ? 36.681 28.923 9.677 1.00 56.94 688 ARG A C 1
ATOM 5577 O O . ARG A 1 688 ? 37.033 27.927 10.312 1.00 56.94 688 ARG A O 1
ATOM 5584 N N . ALA A 1 689 ? 35.554 29.584 9.924 1.00 59.00 689 ALA A N 1
ATOM 5585 C CA . ALA A 1 689 ? 34.635 29.239 11.010 1.00 59.00 689 ALA A CA 1
ATOM 5586 C C . ALA A 1 689 ? 33.490 28.299 10.584 1.00 59.00 689 ALA A C 1
ATOM 5588 O O . ALA A 1 689 ? 32.862 27.687 11.442 1.00 59.00 689 ALA A O 1
ATOM 5589 N N . HIS A 1 690 ? 33.247 28.138 9.281 1.00 63.72 690 HIS A N 1
ATOM 5590 C CA . HIS A 1 690 ? 32.071 27.437 8.754 1.00 63.72 690 HIS A CA 1
ATOM 5591 C C . HIS A 1 690 ? 32.405 26.105 8.075 1.00 63.72 690 HIS A C 1
ATOM 5593 O O . HIS A 1 690 ? 33.512 25.892 7.567 1.00 63.72 690 HIS A O 1
ATOM 5599 N N . TYR A 1 691 ? 31.415 25.212 8.052 1.00 65.50 691 TYR A N 1
ATOM 5600 C CA . TYR A 1 691 ? 31.411 24.015 7.209 1.00 65.50 691 TYR A CA 1
ATOM 5601 C C . TYR A 1 691 ? 30.884 24.339 5.799 1.00 65.50 691 TYR A C 1
ATOM 5603 O O . TYR A 1 691 ? 30.222 25.360 5.620 1.00 65.50 691 TYR A O 1
ATOM 5611 N N . PRO A 1 692 ? 31.145 23.486 4.792 1.00 62.53 692 PRO A N 1
ATOM 5612 C CA . PRO A 1 692 ? 30.702 23.739 3.423 1.00 62.53 692 PRO A CA 1
ATOM 5613 C C . PRO A 1 692 ? 29.177 23.607 3.296 1.00 62.53 692 PRO A C 1
ATOM 5615 O O . PRO A 1 692 ? 28.618 22.554 3.610 1.00 62.53 692 PRO A O 1
ATOM 5618 N N . ILE A 1 693 ? 28.506 24.656 2.813 1.00 67.94 693 ILE A N 1
ATOM 5619 C CA . ILE A 1 693 ? 27.048 24.684 2.627 1.00 67.94 693 ILE A CA 1
ATOM 5620 C C . ILE A 1 693 ? 26.728 24.605 1.130 1.00 67.94 693 ILE A C 1
ATOM 5622 O O . ILE A 1 693 ? 26.824 25.600 0.424 1.00 67.94 693 ILE A O 1
ATOM 5626 N N . TYR A 1 694 ? 26.340 23.423 0.643 1.00 66.12 694 TYR A N 1
ATOM 5627 C CA . TYR A 1 694 ? 26.000 23.226 -0.776 1.00 66.12 694 TYR A CA 1
ATOM 5628 C C . TYR A 1 694 ? 24.551 23.610 -1.097 1.00 66.12 694 TYR A C 1
ATOM 5630 O O . TYR A 1 694 ? 24.304 24.337 -2.049 1.00 66.12 694 TYR A O 1
ATOM 5638 N N . TYR A 1 695 ? 23.604 23.142 -0.280 1.00 70.69 695 TYR A N 1
ATOM 5639 C CA . TYR A 1 695 ? 22.161 23.338 -0.498 1.00 70.69 695 TYR A CA 1
ATOM 5640 C C . TYR A 1 695 ? 21.469 24.019 0.688 1.00 70.69 695 TYR A C 1
ATOM 5642 O O . TYR A 1 695 ? 20.387 24.576 0.555 1.00 70.69 695 TYR A O 1
ATOM 5650 N N . GLY A 1 696 ? 22.108 23.999 1.863 1.00 71.38 696 GLY A N 1
ATOM 5651 C CA . GLY A 1 696 ? 21.502 24.457 3.107 1.00 71.38 696 GLY A CA 1
ATOM 5652 C C . GLY A 1 696 ? 21.094 25.928 3.052 1.00 71.38 696 GLY A C 1
ATOM 5653 O O . GLY A 1 696 ? 21.919 26.818 2.855 1.00 71.38 696 GLY A O 1
ATOM 5654 N N . SER A 1 697 ? 19.814 26.179 3.290 1.00 81.62 697 SER A N 1
ATOM 5655 C CA . SER A 1 697 ? 19.259 27.506 3.530 1.00 81.62 697 SER A CA 1
ATOM 5656 C C . SER A 1 697 ? 18.295 27.434 4.704 1.00 81.62 697 SER A C 1
ATOM 5658 O O . SER A 1 697 ? 17.735 26.372 4.990 1.00 81.62 697 SER A O 1
ATOM 5660 N N . LEU A 1 698 ? 18.062 28.564 5.371 1.00 84.38 698 LEU A N 1
ATOM 5661 C CA . LEU A 1 698 ? 17.039 28.626 6.409 1.00 84.38 698 LEU A CA 1
ATOM 5662 C C . LEU A 1 698 ? 15.669 28.162 5.884 1.00 84.38 698 LEU A C 1
ATOM 5664 O O . LEU A 1 698 ? 14.987 27.417 6.571 1.00 84.38 698 LEU A O 1
ATOM 5668 N N . ILE A 1 699 ? 15.294 28.548 4.662 1.00 85.56 699 ILE A N 1
ATOM 5669 C CA . ILE A 1 699 ? 13.993 28.220 4.065 1.00 85.56 699 ILE A CA 1
ATOM 5670 C C . ILE A 1 699 ? 13.804 26.705 3.899 1.00 85.56 699 ILE A C 1
ATOM 5672 O O . ILE A 1 699 ? 12.774 26.169 4.303 1.00 85.56 699 ILE A O 1
ATOM 5676 N N . GLU A 1 700 ? 14.812 25.991 3.396 1.00 83.06 700 GLU A N 1
ATOM 5677 C CA . GLU A 1 700 ? 14.739 24.529 3.284 1.00 83.06 700 GLU A CA 1
ATOM 5678 C C . GLU A 1 700 ? 14.766 23.826 4.647 1.00 83.06 700 GLU A C 1
ATOM 5680 O O . GLU A 1 700 ? 14.080 22.821 4.828 1.00 83.06 700 GLU A O 1
ATOM 5685 N N . ARG A 1 701 ? 15.514 24.356 5.629 1.00 86.44 701 ARG A N 1
ATOM 5686 C CA . ARG A 1 701 ? 15.503 23.824 7.006 1.00 86.44 701 ARG A CA 1
ATOM 5687 C C . ARG A 1 701 ? 14.149 24.023 7.692 1.00 86.44 701 ARG A C 1
ATOM 5689 O O . ARG A 1 701 ? 13.796 23.237 8.567 1.00 86.44 701 ARG A O 1
ATOM 5696 N N . LEU A 1 702 ? 13.386 25.042 7.292 1.00 88.75 702 LEU A N 1
ATOM 5697 C CA . LEU A 1 702 ? 12.057 25.313 7.835 1.00 88.75 702 LEU A CA 1
ATOM 5698 C C . LEU A 1 702 ? 10.980 24.372 7.301 1.00 88.75 702 LEU A C 1
ATOM 5700 O O . LEU A 1 702 ? 10.041 24.112 8.042 1.00 88.75 702 LEU A O 1
ATOM 5704 N N . LEU A 1 703 ? 11.101 23.833 6.084 1.00 89.12 703 LEU A N 1
ATOM 5705 C CA . LEU A 1 703 ? 10.069 22.984 5.469 1.00 89.12 703 LEU A CA 1
ATOM 5706 C C . LEU A 1 703 ? 9.614 21.819 6.374 1.00 89.12 703 LEU A C 1
ATOM 5708 O O . LEU A 1 703 ? 8.430 21.783 6.708 1.00 89.12 703 LEU A O 1
ATOM 5712 N N . PRO A 1 704 ? 10.511 20.952 6.895 1.00 89.50 704 PRO A N 1
ATOM 5713 C CA . PRO A 1 704 ? 10.091 19.888 7.802 1.00 89.50 704 PRO A CA 1
ATOM 5714 C C . PRO A 1 704 ? 9.449 20.421 9.083 1.00 89.50 704 PRO A C 1
ATOM 5716 O O . PRO A 1 704 ? 8.591 19.769 9.648 1.00 89.50 704 PRO A O 1
ATOM 5719 N N . ILE A 1 705 ? 9.849 21.594 9.576 1.00 90.75 705 ILE A N 1
ATOM 5720 C CA . ILE A 1 705 ? 9.288 22.176 10.805 1.00 90.75 705 ILE A CA 1
ATOM 5721 C C . ILE A 1 705 ? 7.895 22.752 10.531 1.00 90.75 705 ILE A C 1
ATOM 5723 O O . ILE A 1 705 ? 6.993 22.631 11.363 1.00 90.75 705 ILE A O 1
ATOM 5727 N N . LEU A 1 706 ? 7.698 23.348 9.355 1.00 91.44 706 LEU A N 1
ATOM 5728 C CA . LEU A 1 706 ? 6.420 23.874 8.892 1.00 91.44 706 LEU A CA 1
ATOM 5729 C C . LEU A 1 706 ? 5.380 22.762 8.720 1.00 91.44 706 LEU A C 1
ATOM 5731 O O . LEU A 1 706 ? 4.234 22.989 9.104 1.00 91.44 706 LEU A O 1
ATOM 5735 N N . ASP A 1 707 ? 5.765 21.564 8.269 1.00 91.94 707 ASP A N 1
ATOM 5736 C CA . ASP A 1 707 ? 4.864 20.403 8.203 1.00 91.94 707 ASP A CA 1
ATOM 5737 C C . ASP A 1 707 ? 4.240 20.099 9.573 1.00 91.94 707 ASP A C 1
ATOM 5739 O O . ASP A 1 707 ? 3.019 19.975 9.721 1.00 91.94 707 ASP A O 1
ATOM 5743 N N . PHE A 1 708 ? 5.079 20.029 10.614 1.00 90.50 708 PHE A N 1
ATOM 5744 C CA . PHE A 1 708 ? 4.619 19.804 11.986 1.00 90.50 708 PHE A CA 1
ATOM 5745 C C . PHE A 1 708 ? 3.882 21.019 12.556 1.00 90.50 708 PHE A C 1
ATOM 5747 O O . PHE A 1 708 ? 2.963 20.839 13.349 1.00 90.50 708 PHE A O 1
ATOM 5754 N N . THR A 1 709 ? 4.233 22.235 12.135 1.00 91.00 709 THR A N 1
ATOM 5755 C CA . THR A 1 709 ? 3.572 23.478 12.565 1.00 91.00 709 THR A CA 1
ATOM 5756 C C . THR A 1 709 ? 2.137 23.543 12.038 1.00 91.00 709 THR A C 1
ATOM 5758 O O . THR A 1 709 ? 1.208 23.793 12.807 1.00 91.00 709 THR A O 1
ATOM 5761 N N . LEU A 1 710 ? 1.931 23.270 10.743 1.00 90.50 710 LEU A N 1
ATOM 5762 C CA . LEU A 1 710 ? 0.605 23.204 10.122 1.00 90.50 710 LEU A CA 1
ATOM 5763 C C . LEU A 1 710 ? -0.215 22.052 10.704 1.00 90.50 710 LEU A C 1
ATOM 5765 O O . LEU A 1 710 ? -1.372 22.255 11.067 1.00 90.50 710 LEU A O 1
ATOM 5769 N N . ALA A 1 711 ? 0.390 20.872 10.871 1.00 89.19 711 ALA A N 1
ATOM 5770 C CA . ALA A 1 711 ? -0.279 19.746 11.513 1.00 89.19 711 ALA A CA 1
ATOM 5771 C C . ALA A 1 711 ? -0.713 20.084 12.950 1.00 89.19 711 ALA A C 1
ATOM 5773 O O . ALA A 1 711 ? -1.842 19.794 13.334 1.00 89.19 711 ALA A O 1
ATOM 5774 N N . ARG A 1 712 ? 0.143 20.754 13.734 1.00 87.56 712 ARG A N 1
ATOM 5775 C CA . ARG A 1 712 ? -0.176 21.158 15.110 1.00 87.56 712 ARG A CA 1
ATOM 5776 C C . ARG A 1 712 ? -1.271 22.225 15.167 1.00 87.56 712 ARG A C 1
ATOM 5778 O O . ARG A 1 712 ? -2.140 22.146 16.031 1.00 87.56 712 ARG A O 1
ATOM 5785 N N . ALA A 1 713 ? -1.264 23.193 14.247 1.00 88.62 713 ALA A N 1
ATOM 5786 C CA . ALA A 1 713 ? -2.324 24.199 14.134 1.00 88.62 713 ALA A CA 1
ATOM 5787 C C . ALA A 1 713 ? -3.697 23.555 13.881 1.00 88.62 713 ALA A C 1
ATOM 5789 O O . ALA A 1 713 ? -4.691 23.958 14.489 1.00 88.62 713 ALA A O 1
ATOM 5790 N N . LEU A 1 714 ? -3.728 22.540 13.009 1.00 87.12 714 LEU A N 1
ATOM 5791 C CA . LEU A 1 714 ? -4.927 21.763 12.698 1.00 87.12 714 LEU A CA 1
ATOM 5792 C C . LEU A 1 714 ? -5.381 20.920 13.898 1.00 87.12 714 LEU A C 1
ATOM 5794 O O . LEU A 1 714 ? -6.569 20.910 14.205 1.00 87.12 714 LEU A O 1
ATOM 5798 N N . GLU A 1 715 ? -4.455 20.275 14.617 1.00 87.56 715 GLU A N 1
ATOM 5799 C CA . GLU A 1 715 ? -4.767 19.472 15.816 1.00 87.56 715 GLU A CA 1
ATOM 5800 C C . GLU A 1 715 ? -5.391 20.325 16.927 1.00 87.56 715 GLU A C 1
ATOM 5802 O O . GLU A 1 715 ? -6.321 19.888 17.600 1.00 87.56 715 GLU A O 1
ATOM 5807 N N . LEU A 1 716 ? -4.910 21.558 17.095 1.00 86.06 716 LEU A N 1
ATOM 5808 C CA . LEU A 1 716 ? -5.432 22.522 18.066 1.00 86.06 716 LEU A CA 1
ATOM 5809 C C . LEU A 1 716 ? -6.697 23.259 17.597 1.00 86.06 716 LEU A C 1
ATOM 5811 O O . LEU A 1 716 ? -7.271 24.010 18.385 1.00 86.06 716 LEU A O 1
ATOM 5815 N N . GLN A 1 717 ? -7.112 23.074 16.338 1.00 83.06 717 GLN A N 1
ATOM 5816 C CA . GLN A 1 717 ? -8.268 23.730 15.715 1.00 83.06 717 GLN A CA 1
ATOM 5817 C C . GLN A 1 717 ? -8.204 25.272 15.733 1.00 83.06 717 GLN A C 1
ATOM 5819 O O . GLN A 1 717 ? -9.217 25.944 15.932 1.00 83.06 717 GLN A O 1
ATOM 5824 N N . VAL A 1 718 ? -7.015 25.860 15.527 1.00 83.12 718 VAL A N 1
ATOM 5825 C CA . VAL A 1 718 ? -6.832 27.326 15.551 1.00 83.12 718 VAL A CA 1
ATOM 5826 C C . VAL A 1 718 ? -6.791 27.919 14.140 1.00 83.12 718 VAL A C 1
ATOM 5828 O O . VAL A 1 718 ? -5.732 28.140 13.552 1.00 83.12 718 VAL A O 1
ATOM 5831 N N . ASP A 1 719 ? -7.970 28.216 13.599 1.00 77.50 719 ASP A N 1
ATOM 5832 C CA . ASP A 1 719 ? -8.153 28.476 12.161 1.00 77.50 719 ASP A CA 1
ATOM 5833 C C . ASP A 1 719 ? -7.517 29.752 11.650 1.00 77.50 719 ASP A C 1
ATOM 5835 O O . ASP A 1 719 ? -6.862 29.743 10.612 1.00 77.50 719 ASP A O 1
ATOM 5839 N N . ASN A 1 720 ? -7.678 30.842 12.396 1.00 84.50 720 ASN A N 1
ATOM 5840 C CA . ASN A 1 720 ? -7.120 32.136 12.012 1.00 84.50 720 ASN A CA 1
ATOM 5841 C C . ASN A 1 720 ? -5.587 32.073 11.951 1.00 84.50 720 ASN A C 1
ATOM 5843 O O . ASN A 1 720 ? -4.960 32.711 11.104 1.00 84.50 720 ASN A O 1
ATOM 5847 N N . ILE A 1 721 ? -4.978 31.281 12.841 1.00 85.25 721 ILE A N 1
ATOM 5848 C CA . ILE A 1 721 ? -3.532 31.060 12.864 1.00 85.25 721 ILE A CA 1
ATOM 5849 C C . ILE A 1 721 ? -3.123 30.206 11.665 1.00 85.25 721 ILE A C 1
ATOM 5851 O O . ILE A 1 721 ? -2.215 30.585 10.927 1.00 85.25 721 ILE A O 1
ATOM 5855 N N . PHE A 1 722 ? -3.829 29.096 11.437 1.00 87.00 722 PHE A N 1
ATOM 5856 C CA . PHE A 1 722 ? -3.574 28.194 10.320 1.00 87.00 722 PHE A CA 1
ATOM 5857 C C . PHE A 1 722 ? -3.644 28.910 8.964 1.00 87.00 722 PHE A C 1
ATOM 5859 O O . PHE A 1 722 ? -2.694 28.831 8.188 1.00 87.00 722 PHE A O 1
ATOM 5866 N N . SER A 1 723 ? -4.714 29.666 8.695 1.00 86.50 723 SER A N 1
ATOM 5867 C CA . SER A 1 723 ? -4.886 30.379 7.423 1.00 86.50 723 SER A CA 1
ATOM 5868 C C . SER A 1 723 ? -3.805 31.437 7.204 1.00 86.50 723 SER A C 1
ATOM 5870 O O . SER A 1 723 ? -3.327 31.618 6.084 1.00 86.50 723 SER A O 1
ATOM 5872 N N . THR A 1 724 ? -3.390 32.117 8.277 1.00 87.31 724 THR A N 1
ATOM 5873 C CA . THR A 1 724 ? -2.326 33.122 8.206 1.00 87.31 724 THR A CA 1
ATOM 5874 C C . THR A 1 724 ? -0.985 32.471 7.875 1.00 87.31 724 THR A C 1
ATOM 5876 O O . THR A 1 724 ? -0.329 32.890 6.927 1.00 87.31 724 THR A O 1
ATOM 5879 N N . ILE A 1 725 ? -0.600 31.413 8.600 1.00 87.38 725 ILE A N 1
ATOM 5880 C CA . ILE A 1 725 ? 0.660 30.693 8.353 1.00 87.38 725 ILE A CA 1
ATOM 5881 C C . ILE A 1 725 ? 0.670 30.101 6.940 1.00 87.38 725 ILE A C 1
ATOM 5883 O O . ILE A 1 725 ? 1.677 30.192 6.244 1.00 87.38 725 ILE A O 1
ATOM 5887 N N . LEU A 1 726 ? -0.453 29.537 6.493 1.00 87.44 726 LEU A N 1
ATOM 5888 C CA . LEU A 1 726 ? -0.579 28.959 5.159 1.00 87.44 726 LEU A CA 1
ATOM 5889 C C . LEU A 1 726 ? -0.438 30.013 4.052 1.00 87.44 726 LEU A C 1
ATOM 5891 O O . LEU A 1 726 ? 0.183 29.739 3.032 1.00 87.44 726 LEU A O 1
ATOM 5895 N N . THR A 1 727 ? -0.959 31.224 4.259 1.00 86.81 727 THR A N 1
ATOM 5896 C CA . THR A 1 727 ? -0.817 32.327 3.293 1.00 86.81 727 THR A CA 1
ATOM 5897 C C . THR A 1 727 ? 0.634 32.804 3.205 1.00 86.81 727 THR A C 1
ATOM 5899 O O . THR A 1 727 ? 1.148 33.020 2.110 1.00 86.81 727 THR A O 1
ATOM 5902 N N . THR A 1 728 ? 1.317 32.929 4.346 1.00 85.88 728 THR A N 1
ATOM 5903 C CA . THR A 1 728 ? 2.702 33.419 4.413 1.00 85.88 728 THR A CA 1
ATOM 5904 C C . THR A 1 728 ? 3.712 32.381 3.920 1.00 85.88 728 THR A C 1
ATOM 5906 O O . THR A 1 728 ? 4.592 32.683 3.116 1.00 85.88 728 THR A O 1
ATOM 5909 N N . CYS A 1 729 ? 3.598 31.140 4.396 1.00 85.94 729 CYS A N 1
ATOM 5910 C CA . CYS A 1 729 ? 4.570 30.077 4.142 1.00 85.94 729 CYS A CA 1
ATOM 5911 C C . CYS A 1 729 ? 4.174 29.147 2.995 1.00 85.94 729 CYS A C 1
ATOM 5913 O O . CYS A 1 729 ? 5.003 28.337 2.585 1.00 85.94 729 CYS A O 1
ATOM 5915 N N . GLY A 1 730 ? 2.948 29.265 2.472 1.00 84.19 730 GLY A N 1
ATOM 5916 C CA . GLY A 1 730 ? 2.448 28.501 1.333 1.00 84.19 730 GLY A CA 1
ATOM 5917 C C . GLY A 1 730 ? 3.495 28.404 0.228 1.00 84.19 730 GLY A C 1
ATOM 5918 O O . GLY A 1 730 ? 4.018 27.307 0.051 1.00 84.19 730 GLY A O 1
ATOM 5919 N N . PRO A 1 731 ? 3.912 29.514 -0.418 1.00 84.94 731 PRO A N 1
ATOM 5920 C CA . PRO A 1 731 ? 4.821 29.522 -1.577 1.00 84.94 731 PRO A CA 1
ATOM 5921 C C . PRO A 1 731 ? 6.121 28.703 -1.446 1.00 84.94 731 PRO A C 1
ATOM 5923 O O . PRO A 1 731 ? 6.721 28.307 -2.445 1.00 84.94 731 PRO A O 1
ATOM 5926 N N . ILE A 1 732 ? 6.569 28.431 -0.217 1.00 86.31 732 ILE A N 1
ATOM 5927 C CA . ILE A 1 732 ? 7.770 27.639 0.071 1.00 86.31 732 ILE A CA 1
ATOM 5928 C C . ILE A 1 732 ? 7.560 26.155 -0.267 1.00 86.31 732 ILE A C 1
ATOM 5930 O O . ILE A 1 732 ? 8.504 25.473 -0.668 1.00 86.31 732 ILE A O 1
ATOM 5934 N N . TYR A 1 733 ? 6.327 25.648 -0.162 1.00 87.19 733 TYR A N 1
ATOM 5935 C CA . TYR A 1 733 ? 5.991 24.247 -0.436 1.00 87.19 733 TYR A CA 1
ATOM 5936 C C . TYR A 1 733 ? 6.255 23.829 -1.888 1.00 87.19 733 TYR A C 1
ATOM 5938 O O . TYR A 1 733 ? 6.388 22.637 -2.158 1.00 87.19 733 TYR A O 1
ATOM 5946 N N . LYS A 1 734 ? 6.472 24.782 -2.805 1.00 81.06 734 LYS A N 1
ATOM 5947 C CA . LYS A 1 734 ? 7.048 24.510 -4.127 1.00 81.06 734 LYS A CA 1
ATOM 5948 C C . LYS A 1 734 ? 8.355 23.703 -4.053 1.00 81.06 734 LYS A C 1
ATOM 5950 O O . LYS A 1 734 ? 8.631 22.922 -4.961 1.00 81.06 734 LYS A O 1
ATOM 5955 N N . PHE A 1 735 ? 9.166 23.889 -3.017 1.00 83.12 735 PHE A N 1
ATOM 5956 C CA . PHE A 1 735 ? 10.459 23.214 -2.846 1.00 83.12 735 PHE A CA 1
ATOM 5957 C C . PHE A 1 735 ? 10.376 21.977 -1.941 1.00 83.12 735 PHE A C 1
ATOM 5959 O O . PHE A 1 735 ? 11.401 21.369 -1.633 1.00 83.12 735 PHE A O 1
ATOM 5966 N N . HIS A 1 736 ? 9.172 21.602 -1.503 1.00 86.50 736 HIS A N 1
ATOM 5967 C CA . HIS A 1 736 ? 8.972 20.442 -0.649 1.00 86.50 736 HIS A CA 1
ATOM 5968 C C . HIS A 1 736 ? 9.204 19.137 -1.438 1.00 86.50 736 HIS A C 1
ATOM 5970 O O . HIS A 1 736 ? 8.662 18.998 -2.535 1.00 86.50 736 HIS A O 1
ATOM 5976 N N . PRO A 1 737 ? 9.974 18.164 -0.907 1.00 83.06 737 PRO A N 1
ATOM 5977 C CA . PRO A 1 737 ? 10.290 16.927 -1.627 1.00 83.06 737 PRO A CA 1
ATOM 5978 C C . PRO A 1 737 ? 9.121 15.929 -1.692 1.00 83.06 737 PRO A C 1
ATOM 5980 O O . PRO A 1 737 ? 9.043 15.156 -2.640 1.00 83.06 737 PRO A O 1
ATOM 5983 N N . TYR A 1 738 ? 8.217 15.944 -0.702 1.00 89.44 738 TYR A N 1
ATOM 5984 C CA . TYR A 1 738 ? 7.129 14.955 -0.551 1.00 89.44 738 TYR A CA 1
ATOM 5985 C C . TYR A 1 738 ? 5.748 15.579 -0.245 1.00 89.44 738 TYR A C 1
ATOM 5987 O O . TYR A 1 738 ? 5.147 15.293 0.797 1.00 89.44 738 TYR A O 1
ATOM 5995 N N . PRO A 1 739 ? 5.265 16.546 -1.053 1.00 89.94 739 PRO A N 1
ATOM 5996 C CA . PRO A 1 739 ? 4.047 17.293 -0.735 1.00 89.94 739 PRO A CA 1
ATOM 5997 C C . PRO A 1 739 ? 2.782 16.422 -0.785 1.00 89.94 739 PRO A C 1
ATOM 5999 O O . PRO A 1 739 ? 1.840 16.687 -0.035 1.00 89.94 739 PRO A O 1
ATOM 6002 N N . ILE A 1 740 ? 2.750 15.370 -1.617 1.00 91.38 740 ILE A N 1
ATOM 6003 C CA . ILE A 1 740 ? 1.579 14.493 -1.759 1.00 91.38 740 ILE A CA 1
ATOM 6004 C C . ILE A 1 740 ? 1.465 13.583 -0.532 1.00 91.38 740 ILE A C 1
ATOM 6006 O O . ILE A 1 740 ? 0.388 13.516 0.063 1.00 91.38 740 ILE A O 1
ATOM 6010 N N . THR A 1 741 ? 2.563 12.954 -0.084 1.00 92.56 741 THR A N 1
ATOM 6011 C CA . THR A 1 741 ? 2.585 12.151 1.155 1.00 92.56 741 THR A CA 1
ATOM 6012 C C . THR A 1 741 ? 2.159 13.000 2.341 1.00 92.56 741 THR A C 1
ATOM 6014 O O . THR A 1 741 ? 1.371 12.532 3.164 1.00 92.56 741 THR A O 1
ATOM 6017 N N . PHE A 1 742 ? 2.662 14.234 2.451 1.00 92.25 742 PHE A N 1
ATOM 6018 C CA . PHE A 1 742 ? 2.332 15.117 3.568 1.00 92.25 742 PHE A CA 1
ATOM 6019 C C . PHE A 1 742 ? 0.827 15.415 3.627 1.00 92.25 742 PHE A C 1
ATOM 6021 O O . PHE A 1 742 ? 0.188 15.139 4.646 1.00 92.25 742 PHE A O 1
ATOM 6028 N N . LEU A 1 743 ? 0.244 15.893 2.521 1.00 92.56 743 LEU A N 1
ATOM 6029 C CA . LEU A 1 743 ? -1.189 16.183 2.426 1.00 92.56 743 LEU A CA 1
ATOM 6030 C C . LEU A 1 743 ? -2.043 14.950 2.723 1.00 92.56 743 LEU A C 1
ATOM 6032 O O . LEU A 1 743 ? -2.938 15.007 3.569 1.00 92.56 743 LEU A O 1
ATOM 6036 N N . TYR A 1 744 ? -1.739 13.828 2.067 1.00 94.31 744 TYR A N 1
ATOM 6037 C CA . TYR A 1 744 ? -2.456 12.572 2.259 1.00 94.31 744 TYR A CA 1
ATOM 6038 C C . TYR A 1 744 ? -2.382 12.101 3.718 1.00 94.31 744 TYR A C 1
ATOM 6040 O O . TYR A 1 744 ? -3.407 11.776 4.312 1.00 94.31 744 TYR A O 1
ATOM 6048 N N . THR A 1 745 ? -1.199 12.143 4.339 1.00 92.25 745 THR A N 1
ATOM 6049 C CA . THR A 1 745 ? -0.991 11.706 5.729 1.00 92.25 745 THR A CA 1
ATOM 6050 C C . THR A 1 745 ? -1.843 12.505 6.710 1.00 92.25 745 THR A C 1
ATOM 6052 O O . THR A 1 745 ? -2.492 11.917 7.579 1.00 92.25 745 THR A O 1
ATOM 6055 N N . ILE A 1 746 ? -1.854 13.836 6.585 1.00 91.31 746 ILE A N 1
ATOM 6056 C CA . ILE A 1 746 ? -2.625 14.709 7.477 1.00 91.31 746 ILE A CA 1
ATOM 6057 C C . ILE A 1 746 ? -4.128 14.528 7.252 1.00 91.31 746 ILE A C 1
ATOM 6059 O O . ILE A 1 746 ? -4.855 14.291 8.218 1.00 91.31 746 ILE A O 1
ATOM 6063 N N . LEU A 1 747 ? -4.593 14.564 5.999 1.00 91.62 747 LEU A N 1
ATOM 6064 C CA . LEU A 1 747 ? -6.013 14.395 5.671 1.00 91.62 747 LEU A CA 1
ATOM 6065 C C . LEU A 1 747 ? -6.546 13.022 6.100 1.00 91.62 747 LEU A C 1
ATOM 6067 O O . LEU A 1 747 ? -7.655 12.934 6.624 1.00 91.62 747 LEU A O 1
ATOM 6071 N N . PHE A 1 748 ? -5.751 11.962 5.940 1.00 92.06 748 PHE A N 1
ATOM 6072 C CA . PHE A 1 748 ? -6.119 10.613 6.363 1.00 92.06 748 PHE A CA 1
ATOM 6073 C C . PHE A 1 748 ? -6.169 10.499 7.891 1.00 92.06 748 PHE A C 1
ATOM 6075 O O . PHE A 1 748 ? -7.159 10.036 8.460 1.00 92.06 748 PHE A O 1
ATOM 6082 N N . CYS A 1 749 ? -5.112 10.935 8.587 1.00 88.75 749 CYS A N 1
ATOM 6083 C CA . CYS A 1 749 ? -5.011 10.774 10.039 1.00 88.75 749 CYS A CA 1
ATOM 6084 C C . CYS A 1 749 ? -6.000 11.658 10.807 1.00 88.75 749 CYS A C 1
ATOM 6086 O O . CYS A 1 749 ? -6.376 11.295 11.925 1.00 88.75 749 CYS A O 1
ATOM 6088 N N . MET A 1 750 ? -6.410 12.787 10.224 1.00 84.75 750 MET A N 1
ATOM 6089 C CA . MET A 1 750 ? -7.310 13.777 10.824 1.00 84.75 750 MET A CA 1
ATOM 6090 C C . MET A 1 750 ? -8.677 13.834 10.131 1.00 84.75 750 MET A C 1
ATOM 6092 O O . MET A 1 750 ? -9.389 14.828 10.258 1.00 84.75 750 MET A O 1
ATOM 6096 N N . HIS A 1 751 ? -9.062 12.774 9.415 1.00 85.19 751 HIS A N 1
ATOM 6097 C CA . HIS A 1 751 ? -10.296 12.729 8.631 1.00 85.19 751 HIS A CA 1
ATOM 6098 C C . HIS A 1 751 ? -11.550 13.117 9.434 1.00 85.19 751 HIS A C 1
ATOM 6100 O O . HIS A 1 751 ? -12.354 13.902 8.950 1.00 85.19 751 HIS A O 1
ATOM 6106 N N . GLU A 1 752 ? -11.692 12.654 10.679 1.00 79.50 752 GLU A N 1
ATOM 6107 C CA . GLU A 1 752 ? -12.863 12.971 11.518 1.00 79.50 752 GLU A CA 1
ATOM 6108 C C . GLU A 1 752 ? -12.966 14.459 11.905 1.00 79.50 752 GLU A C 1
ATOM 6110 O O . GLU A 1 752 ? -14.051 14.938 12.219 1.00 79.50 752 GLU A O 1
ATOM 6115 N N . GLN A 1 753 ? -11.849 15.192 11.901 1.00 78.00 753 GLN A N 1
ATOM 6116 C CA . GLN A 1 753 ? -11.785 16.599 12.318 1.00 78.00 753 GLN A CA 1
ATOM 6117 C C . GLN A 1 753 ? -11.737 17.562 11.127 1.00 78.00 753 GLN A C 1
ATOM 6119 O O . GLN A 1 753 ? -12.301 18.653 11.186 1.00 78.00 753 GLN A O 1
ATOM 6124 N N . LEU A 1 754 ? -11.025 17.175 10.065 1.00 79.50 754 LEU A N 1
ATOM 6125 C CA . LEU A 1 754 ? -10.704 18.022 8.915 1.00 79.50 754 LEU A CA 1
ATOM 6126 C C . LEU A 1 754 ? -11.425 17.591 7.632 1.00 79.50 754 LEU A C 1
ATOM 6128 O O . LEU A 1 754 ? -11.619 18.418 6.738 1.00 79.50 754 LEU A O 1
ATOM 6132 N N . GLY A 1 755 ? -11.812 16.317 7.529 1.00 73.38 755 GLY A N 1
ATOM 6133 C CA . GLY A 1 755 ? -12.480 15.765 6.355 1.00 73.38 755 GLY A CA 1
ATOM 6134 C C . GLY A 1 755 ? -13.755 16.535 6.038 1.00 73.38 755 GLY A C 1
ATOM 6135 O O . GLY A 1 755 ? -14.531 16.871 6.930 1.00 73.38 755 GLY A O 1
ATOM 6136 N N . HIS A 1 756 ? -13.947 16.854 4.760 1.00 74.88 756 HIS A N 1
ATOM 6137 C CA . HIS A 1 756 ? -15.114 17.589 4.256 1.00 74.88 756 HIS A CA 1
ATOM 6138 C C . HIS A 1 756 ? -15.274 19.037 4.748 1.00 74.88 756 HIS A C 1
ATOM 6140 O O . HIS A 1 756 ? -16.204 19.733 4.334 1.00 74.88 756 HIS A O 1
ATOM 6146 N N . HIS A 1 757 ? -14.347 19.549 5.567 1.00 80.25 757 HIS A N 1
ATOM 6147 C CA . HIS A 1 757 ? -14.337 20.951 5.968 1.00 80.25 757 HIS A CA 1
ATOM 6148 C C . HIS A 1 757 ? -13.727 21.824 4.852 1.00 80.25 757 HIS A C 1
ATOM 6150 O O . HIS A 1 757 ? -12.689 21.465 4.292 1.00 80.25 757 HIS A O 1
ATOM 6156 N N . PRO A 1 758 ? -14.232 23.051 4.602 1.00 76.75 758 PRO A N 1
ATOM 6157 C CA . PRO A 1 758 ? -13.613 24.014 3.675 1.00 76.75 758 PRO A CA 1
ATOM 6158 C C . PRO A 1 758 ? -12.107 24.287 3.876 1.00 76.75 758 PRO A C 1
ATOM 6160 O O . PRO A 1 758 ? -11.437 24.759 2.959 1.00 76.75 758 PRO A O 1
ATOM 6163 N N . ARG A 1 759 ? -11.565 23.977 5.065 1.00 79.25 759 ARG A N 1
ATOM 6164 C CA . ARG A 1 759 ? -10.144 24.142 5.412 1.00 79.25 759 ARG A CA 1
ATOM 6165 C C . ARG A 1 759 ? -9.275 23.127 4.680 1.00 79.25 759 ARG A C 1
ATOM 6167 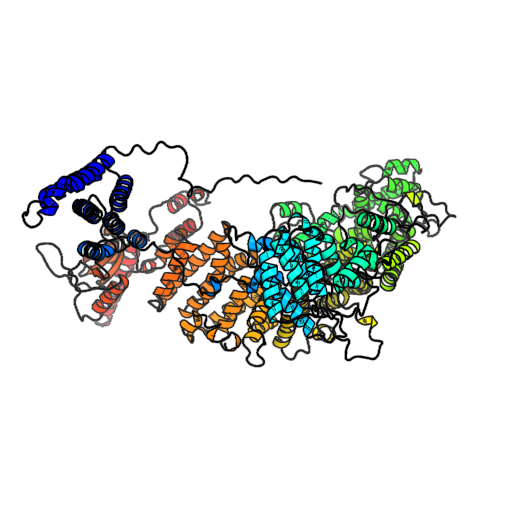O O . ARG A 1 759 ? -8.173 23.472 4.273 1.00 79.25 759 ARG A O 1
ATOM 6174 N N . ALA A 1 760 ? -9.782 21.912 4.470 1.00 84.38 760 ALA A N 1
ATOM 6175 C CA . ALA A 1 760 ? -9.083 20.875 3.725 1.00 84.38 760 ALA A CA 1
ATOM 6176 C C . ALA A 1 760 ? -8.822 21.325 2.281 1.00 84.38 760 ALA A C 1
ATOM 6178 O O . ALA A 1 760 ? -7.699 21.217 1.797 1.00 84.38 760 ALA A O 1
ATOM 6179 N N . ARG A 1 761 ? -9.817 21.943 1.625 1.00 86.81 761 ARG A N 1
ATOM 6180 C CA . ARG A 1 761 ? -9.644 22.527 0.285 1.00 86.81 761 ARG A CA 1
ATOM 6181 C C . ARG A 1 761 ? -8.595 23.639 0.282 1.00 86.81 761 ARG A C 1
ATOM 6183 O O . ARG A 1 761 ? -7.714 23.629 -0.570 1.00 86.81 761 ARG A O 1
ATOM 6190 N N . GLN A 1 762 ? -8.671 24.582 1.226 1.00 84.88 762 GLN A N 1
ATOM 6191 C CA . GLN A 1 762 ? -7.681 25.664 1.337 1.00 84.88 762 GLN A CA 1
ATOM 6192 C C . GLN A 1 762 ? -6.263 25.112 1.522 1.00 84.88 762 GLN A C 1
ATOM 6194 O O . GLN A 1 762 ? -5.340 25.575 0.860 1.00 84.88 762 GLN A O 1
ATOM 6199 N N . PHE A 1 763 ? -6.110 24.090 2.365 1.00 87.38 763 PHE A N 1
ATOM 6200 C CA . PHE A 1 763 ? -4.843 23.412 2.617 1.00 87.38 763 PHE A CA 1
ATOM 6201 C C . PHE A 1 763 ? -4.265 22.758 1.354 1.00 87.38 763 PHE A C 1
ATOM 6203 O O . PHE A 1 763 ? -3.098 22.973 1.031 1.00 87.38 763 PHE A O 1
ATOM 6210 N N . VAL A 1 764 ? -5.091 22.024 0.603 1.00 88.62 764 VAL A N 1
ATOM 6211 C CA . VAL A 1 764 ? -4.680 21.346 -0.636 1.00 88.62 764 VAL A CA 1
ATOM 6212 C C . VAL A 1 764 ? -4.315 22.347 -1.734 1.00 88.62 764 VAL A C 1
ATOM 6214 O O . VAL A 1 764 ? -3.239 22.240 -2.322 1.00 88.62 764 VAL A O 1
ATOM 6217 N N . LEU A 1 765 ? -5.171 23.343 -1.992 1.00 87.06 765 LEU A N 1
ATOM 6218 C CA . LEU A 1 765 ? -4.929 24.346 -3.036 1.00 87.06 765 LEU A CA 1
ATOM 6219 C C . LEU A 1 765 ? -3.677 25.173 -2.745 1.00 87.06 765 LEU A C 1
ATOM 6221 O O . LEU A 1 765 ? -2.878 25.413 -3.648 1.00 87.06 765 LEU A O 1
ATOM 6225 N N . ALA A 1 766 ? -3.478 25.565 -1.485 1.00 84.56 766 ALA A N 1
ATOM 6226 C CA . ALA A 1 766 ? -2.318 26.350 -1.099 1.00 84.56 766 ALA A CA 1
ATOM 6227 C C . ALA A 1 766 ? -1.003 25.601 -1.317 1.00 84.56 766 ALA A C 1
ATOM 6229 O O . ALA A 1 766 ? -0.014 26.263 -1.584 1.00 84.56 766 ALA A O 1
ATOM 6230 N N . ILE A 1 767 ? -0.964 24.266 -1.226 1.00 86.00 767 ILE A N 1
ATOM 6231 C CA . ILE A 1 767 ? 0.266 23.473 -1.393 1.00 86.00 767 ILE A CA 1
ATOM 6232 C C . ILE A 1 767 ? 0.473 23.029 -2.850 1.00 86.00 767 ILE A C 1
ATOM 6234 O O . ILE A 1 767 ? 1.594 23.111 -3.347 1.00 86.00 767 ILE A O 1
ATOM 6238 N N . LEU A 1 768 ? -0.581 22.590 -3.552 1.00 83.31 768 LEU A N 1
ATOM 6239 C CA . LEU A 1 768 ? -0.454 21.988 -4.889 1.00 83.31 768 LEU A CA 1
ATOM 6240 C C . LEU A 1 768 ? -0.671 22.960 -6.066 1.00 83.31 768 LEU A C 1
ATOM 6242 O O . LEU A 1 768 ? -0.141 22.696 -7.142 1.00 83.31 768 LEU A O 1
ATOM 6246 N N . CYS A 1 769 ? -1.391 24.081 -5.905 1.00 72.31 769 CYS A N 1
ATOM 6247 C CA . CYS A 1 769 ? -1.775 24.962 -7.031 1.00 72.31 769 CYS A CA 1
ATOM 6248 C C . CYS A 1 769 ? -0.903 26.220 -7.229 1.00 72.31 769 CYS A C 1
ATOM 6250 O O . CYS A 1 769 ? -1.257 27.096 -8.018 1.00 72.31 769 CYS A O 1
ATOM 6252 N N . GLN A 1 770 ? 0.251 26.330 -6.569 1.00 63.41 770 GLN A N 1
ATOM 6253 C CA . GLN A 1 770 ? 1.076 27.555 -6.569 1.00 63.41 770 GLN A CA 1
ATOM 6254 C C . GLN A 1 770 ? 1.656 27.957 -7.935 1.00 63.41 770 GLN A C 1
ATOM 6256 O O . GLN A 1 770 ? 2.066 29.101 -8.125 1.00 63.41 770 GLN A O 1
ATOM 6261 N N . GLU A 1 771 ? 1.732 27.027 -8.887 1.00 50.59 771 GLU A N 1
A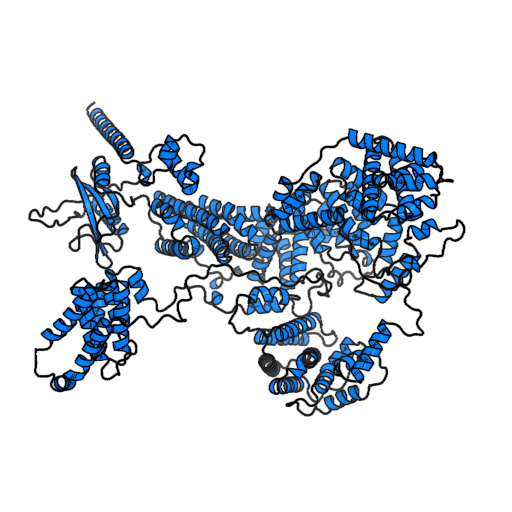TOM 6262 C CA . GLU A 1 771 ? 2.326 27.272 -10.208 1.00 50.59 771 GLU A CA 1
ATOM 6263 C C . GLU A 1 771 ? 1.331 27.868 -11.221 1.00 50.59 771 GLU A C 1
ATOM 6265 O O . GLU A 1 771 ? 1.760 28.459 -12.210 1.00 50.59 771 GLU A O 1
ATOM 6270 N N . CYS A 1 772 ? 0.021 27.811 -10.952 1.00 41.06 772 CYS A N 1
ATOM 6271 C CA . CYS A 1 772 ? -1.012 28.268 -11.891 1.00 41.06 772 CYS A CA 1
ATOM 6272 C C . CYS A 1 772 ? -1.171 29.801 -11.956 1.00 41.06 772 CYS A C 1
ATOM 6274 O O . CYS A 1 772 ? -1.647 30.330 -12.959 1.00 41.06 772 CYS A O 1
ATOM 6276 N N . GLU A 1 773 ? -0.748 30.550 -10.931 1.00 36.59 773 GLU A N 1
ATOM 6277 C CA . GLU A 1 773 ? -0.994 32.003 -10.867 1.00 36.59 773 GLU A CA 1
ATOM 6278 C C . GLU A 1 773 ? -0.102 32.844 -11.798 1.00 36.59 773 GLU A C 1
ATOM 6280 O O . GLU A 1 773 ? -0.457 33.974 -12.125 1.00 36.59 773 GLU A O 1
ATOM 6285 N N . LYS A 1 774 ? 1.036 32.325 -12.283 1.00 36.88 774 LYS A N 1
ATOM 6286 C CA . LYS A 1 774 ? 1.936 33.097 -13.168 1.00 36.88 774 LYS A CA 1
ATOM 6287 C C . LYS A 1 774 ? 1.509 33.116 -14.643 1.00 36.88 774 LYS A C 1
ATOM 6289 O O . LYS A 1 774 ? 2.102 33.861 -15.420 1.00 36.88 774 LYS A O 1
ATOM 6294 N N . MET A 1 775 ? 0.497 32.339 -15.039 1.00 32.44 775 MET A N 1
ATOM 6295 C CA . MET A 1 775 ? 0.112 32.140 -16.448 1.00 32.44 775 MET A CA 1
ATOM 6296 C C . MET A 1 775 ? -1.202 32.816 -16.866 1.00 32.44 775 MET A C 1
ATOM 6298 O O . MET A 1 775 ? -1.567 32.773 -18.037 1.00 32.44 775 MET A O 1
ATOM 6302 N N . THR A 1 776 ? -1.893 33.514 -15.965 1.00 29.92 776 THR A N 1
ATOM 6303 C CA . THR A 1 776 ? -3.191 34.161 -16.249 1.00 29.92 776 THR A CA 1
ATOM 6304 C C . THR A 1 776 ? -3.103 35.472 -17.047 1.00 29.92 776 THR A C 1
ATOM 6306 O O . THR A 1 776 ? -4.137 36.052 -17.372 1.00 29.92 776 THR A O 1
ATOM 6309 N N . HIS A 1 777 ? -1.904 35.939 -17.426 1.00 34.72 777 HIS A N 1
ATOM 6310 C CA . HIS A 1 777 ? -1.726 37.186 -18.189 1.00 34.72 777 HIS A CA 1
ATOM 6311 C C . HIS A 1 777 ? -1.330 37.034 -19.669 1.00 34.72 777 HIS A C 1
ATOM 6313 O O . HIS A 1 777 ? -1.222 38.049 -20.358 1.00 34.72 777 HIS A O 1
ATOM 6319 N N . SER A 1 778 ? -1.188 35.820 -20.211 1.00 27.23 778 SER A N 1
ATOM 6320 C CA . SER A 1 778 ? -1.044 35.626 -21.663 1.00 27.23 778 SER A CA 1
ATOM 6321 C C . SER A 1 778 ? -2.349 35.114 -22.265 1.00 27.23 778 SER A C 1
ATOM 6323 O O . SER A 1 778 ? -2.767 33.991 -22.006 1.00 27.23 778 SER A O 1
ATOM 6325 N N . MET A 1 779 ? -2.999 35.954 -23.072 1.00 31.14 779 MET A N 1
ATOM 6326 C CA . MET A 1 779 ? -4.216 35.621 -23.811 1.00 31.14 779 MET A CA 1
ATOM 6327 C C . MET A 1 779 ? -3.977 34.471 -24.804 1.00 31.14 779 MET A C 1
ATOM 6329 O O . MET A 1 779 ? -3.577 34.726 -25.934 1.00 31.14 779 MET A O 1
ATOM 6333 N N . GLN A 1 780 ? -4.236 33.230 -24.391 1.00 29.91 780 GLN A N 1
ATOM 6334 C CA . GLN A 1 780 ? -4.502 32.061 -25.245 1.00 29.91 780 GLN A CA 1
ATOM 6335 C C . GLN A 1 780 ? -5.017 30.922 -24.343 1.00 29.91 780 GLN A C 1
ATOM 6337 O O . GLN A 1 780 ? -4.256 30.094 -23.856 1.00 29.91 780 GLN A O 1
ATOM 6342 N N . ASN A 1 781 ? -6.325 30.929 -24.069 1.00 31.62 781 ASN A N 1
ATOM 6343 C CA . ASN A 1 781 ? -6.964 30.105 -23.031 1.00 31.62 781 ASN A CA 1
ATOM 6344 C C . ASN A 1 781 ? -7.405 28.690 -23.462 1.00 31.62 781 ASN A C 1
ATOM 6346 O O . ASN A 1 781 ? -7.964 27.988 -22.630 1.00 31.62 781 ASN A O 1
ATOM 6350 N N . ASP A 1 782 ? -7.138 28.228 -24.688 1.00 30.94 782 ASP A N 1
ATOM 6351 C CA . ASP A 1 782 ? -7.761 26.980 -25.184 1.00 30.94 782 ASP A CA 1
ATOM 6352 C C . ASP A 1 782 ? -6.809 25.780 -25.370 1.00 30.94 782 ASP A C 1
ATOM 6354 O O . ASP A 1 782 ? -7.259 24.710 -25.766 1.00 30.94 782 ASP A O 1
ATOM 6358 N N . LEU A 1 783 ? -5.506 25.901 -25.072 1.00 34.44 783 LEU A N 1
ATOM 6359 C CA . LEU A 1 783 ? -4.530 24.804 -25.278 1.00 34.44 783 LEU A CA 1
ATOM 6360 C C . LEU A 1 783 ? -3.585 24.533 -24.089 1.00 34.44 783 LEU A C 1
ATOM 6362 O O . LEU A 1 783 ? -2.705 23.684 -24.189 1.00 34.44 783 LEU A O 1
ATOM 6366 N N . LEU A 1 784 ? -3.749 25.237 -22.964 1.00 33.75 784 LEU A N 1
ATOM 6367 C CA . LEU A 1 784 ? -2.807 25.222 -21.828 1.00 33.75 784 LEU A CA 1
ATOM 6368 C C . LEU A 1 784 ? -3.450 24.842 -20.477 1.00 33.75 784 LEU A C 1
ATOM 6370 O O . LEU A 1 784 ? -2.791 24.917 -19.445 1.00 33.75 784 LEU A O 1
ATOM 6374 N N . GLY A 1 785 ? -4.714 24.402 -20.470 1.00 34.75 785 GLY A N 1
ATOM 6375 C CA . GLY A 1 785 ? -5.461 24.049 -19.250 1.00 34.75 785 GLY A CA 1
ATOM 6376 C C . GLY A 1 785 ? -5.093 22.709 -18.590 1.00 34.75 785 GLY A C 1
ATOM 6377 O O . GLY A 1 785 ? -5.677 22.367 -17.566 1.00 34.75 785 GLY A O 1
ATOM 6378 N N . ASP A 1 786 ? -4.140 21.956 -19.148 1.00 46.09 786 ASP A N 1
ATOM 6379 C CA . ASP A 1 786 ? -3.976 20.517 -18.877 1.00 46.09 786 ASP A CA 1
ATOM 6380 C C . ASP A 1 786 ? -2.789 20.145 -17.964 1.00 46.09 786 ASP A C 1
ATOM 6382 O O . ASP A 1 786 ? -2.493 18.968 -17.785 1.00 46.09 786 ASP A O 1
ATOM 6386 N N . GLN A 1 787 ? -2.070 21.116 -17.388 1.00 54.50 787 GLN A N 1
ATOM 6387 C CA . GLN A 1 787 ? -0.847 20.851 -16.601 1.00 54.50 787 GLN A CA 1
ATOM 6388 C C . GLN A 1 787 ? -1.044 20.823 -15.072 1.00 54.50 787 GLN A C 1
ATOM 6390 O O . GLN A 1 787 ? -0.069 20.694 -14.333 1.00 54.50 787 GLN A O 1
ATOM 6395 N N . SER A 1 788 ? -2.274 20.945 -14.558 1.00 67.19 788 SER A N 1
ATOM 6396 C CA . SER A 1 788 ? -2.523 20.867 -13.112 1.00 67.19 788 SER A CA 1
ATOM 6397 C C . SER A 1 788 ? -2.561 19.421 -12.612 1.00 67.19 788 SER A C 1
ATOM 6399 O O . SER A 1 788 ? -3.162 18.545 -13.227 1.00 67.19 788 SER A O 1
ATOM 6401 N N . SER A 1 789 ? -1.973 19.169 -11.440 1.00 79.50 789 SER A N 1
ATOM 6402 C CA . SER A 1 789 ? -2.037 17.859 -10.774 1.00 79.50 789 SER A CA 1
ATOM 6403 C C . SER A 1 789 ? -3.436 17.519 -10.240 1.00 79.50 789 SER A C 1
ATOM 6405 O O . SER A 1 789 ? -3.766 16.343 -10.091 1.00 79.50 789 SER A O 1
ATOM 6407 N N . LEU A 1 790 ? -4.277 18.525 -9.989 1.00 85.38 790 LEU A N 1
ATOM 6408 C CA . LEU A 1 790 ? -5.664 18.381 -9.535 1.00 85.38 790 LEU A CA 1
ATOM 6409 C C . LEU A 1 790 ? -6.655 18.531 -10.696 1.00 85.38 790 LEU A C 1
ATOM 6411 O O . LEU A 1 790 ? -6.344 19.181 -11.698 1.00 85.38 790 LEU A O 1
ATOM 6415 N N . THR A 1 791 ? -7.849 17.956 -10.545 1.00 85.06 791 THR A N 1
ATOM 6416 C CA . THR A 1 791 ? -8.952 18.120 -11.505 1.00 85.06 791 THR A CA 1
ATOM 6417 C C . THR A 1 791 ? -9.426 19.576 -11.589 1.00 85.06 791 THR A C 1
ATOM 6419 O O . THR A 1 791 ? -9.444 20.326 -10.605 1.00 85.06 791 THR A O 1
ATOM 6422 N N . GLN A 1 792 ? -9.877 19.987 -12.775 1.00 82.25 792 GLN A N 1
ATOM 6423 C CA . GLN A 1 792 ? -10.437 21.327 -12.986 1.00 82.25 792 GLN A CA 1
ATOM 6424 C C . GLN A 1 792 ? -11.744 21.534 -12.203 1.00 82.25 792 GLN A C 1
ATOM 6426 O O . GLN A 1 792 ? -12.020 22.633 -11.714 1.00 82.25 792 GLN A O 1
ATOM 6431 N N . SER A 1 793 ? -12.529 20.469 -12.038 1.00 81.38 793 SER A N 1
ATOM 6432 C CA . SER A 1 793 ? -13.745 20.425 -11.223 1.00 81.38 793 SER A CA 1
ATOM 6433 C C . SER A 1 793 ? -13.451 20.691 -9.735 1.00 81.38 793 SER A C 1
ATOM 6435 O O . SER A 1 793 ? -14.185 21.455 -9.093 1.00 81.38 793 SER A O 1
ATOM 6437 N N . PHE A 1 794 ? -12.337 20.181 -9.193 1.00 85.00 794 PHE A N 1
ATOM 6438 C CA . PHE A 1 794 ? -11.888 20.488 -7.830 1.00 85.00 794 PHE A CA 1
ATOM 6439 C C . PHE A 1 794 ? -11.415 21.938 -7.677 1.00 85.00 794 PHE A C 1
ATOM 6441 O O . PHE A 1 794 ? -11.817 22.639 -6.739 1.00 85.00 794 PHE A O 1
ATOM 6448 N N . ILE A 1 795 ? -10.574 22.404 -8.608 1.00 83.38 795 ILE A N 1
ATOM 6449 C CA . ILE A 1 795 ? -9.977 23.746 -8.559 1.00 83.38 795 ILE A CA 1
ATOM 6450 C C . ILE A 1 795 ? -11.067 24.815 -8.608 1.00 83.38 795 ILE A C 1
ATOM 6452 O O . ILE A 1 795 ? -11.105 25.682 -7.732 1.00 83.38 795 ILE A O 1
ATOM 6456 N N . ASN A 1 796 ? -11.985 24.722 -9.571 1.00 82.38 796 ASN A N 1
ATOM 6457 C CA . ASN A 1 796 ? -13.004 25.743 -9.792 1.00 82.38 796 ASN A CA 1
ATOM 6458 C C . ASN A 1 796 ? -14.111 25.676 -8.732 1.00 82.38 796 ASN A C 1
ATOM 6460 O O . ASN A 1 796 ? -14.364 26.654 -8.025 1.00 82.38 796 ASN A O 1
ATOM 6464 N N . ASP A 1 797 ? -14.714 24.500 -8.542 1.00 77.75 797 ASP A N 1
ATOM 6465 C CA . ASP A 1 797 ? -15.984 24.373 -7.822 1.00 77.75 797 ASP A CA 1
ATOM 6466 C C . ASP A 1 797 ? -15.963 23.340 -6.680 1.00 77.75 797 ASP A C 1
ATOM 6468 O O . ASP A 1 797 ? -17.016 23.028 -6.130 1.00 77.75 797 ASP A O 1
ATOM 6472 N N . ASN A 1 798 ? -14.798 22.812 -6.280 1.00 79.88 798 ASN A N 1
ATOM 6473 C CA . ASN A 1 798 ? -14.670 21.771 -5.243 1.00 79.88 798 ASN A CA 1
ATOM 6474 C C . ASN A 1 798 ? -15.598 20.567 -5.470 1.00 79.88 798 ASN A C 1
ATOM 6476 O O . ASN A 1 798 ? -16.195 20.056 -4.519 1.00 79.88 798 ASN A O 1
ATOM 6480 N N . HIS A 1 799 ? -15.798 20.180 -6.732 1.00 80.00 799 HIS A N 1
ATOM 6481 C CA . HIS A 1 799 ? -16.730 19.115 -7.111 1.00 80.00 799 HIS A CA 1
ATOM 6482 C C . HIS A 1 799 ? -18.200 19.375 -6.733 1.00 80.00 799 HIS A C 1
ATOM 6484 O O . HIS A 1 799 ? -18.981 18.434 -6.613 1.00 80.00 799 HIS A O 1
ATOM 6490 N N . GLN A 1 800 ? -18.615 20.633 -6.541 1.00 75.06 800 GLN A N 1
ATOM 6491 C CA . GLN A 1 800 ? -20.006 20.981 -6.203 1.00 75.06 800 GLN A CA 1
ATOM 6492 C C . GLN A 1 800 ? -20.924 21.118 -7.424 1.00 75.06 800 GLN A C 1
ATOM 6494 O O . GLN A 1 800 ? -22.138 21.010 -7.284 1.00 75.06 800 GLN A O 1
ATOM 6499 N N . ARG A 1 801 ? -20.369 21.371 -8.617 1.00 67.94 801 ARG A N 1
ATOM 6500 C CA . ARG A 1 801 ? -21.140 21.530 -9.866 1.00 67.94 801 ARG A CA 1
ATOM 6501 C C . ARG A 1 801 ? -21.278 20.243 -10.687 1.00 67.94 801 ARG A C 1
ATOM 6503 O O . ARG A 1 801 ? -21.693 20.312 -11.839 1.00 67.94 801 ARG A O 1
ATOM 6510 N N . VAL A 1 802 ? -20.921 19.090 -10.125 1.00 65.94 802 VAL A N 1
ATOM 6511 C CA . VAL A 1 802 ? -21.007 17.805 -10.836 1.00 65.94 802 VAL A CA 1
ATOM 6512 C C . VAL A 1 802 ? -22.478 17.389 -10.967 1.00 65.94 802 VAL A C 1
ATOM 6514 O O . VAL A 1 802 ? -23.250 17.551 -10.021 1.00 65.94 802 VAL A O 1
ATOM 6517 N N . TYR A 1 803 ? -22.882 16.871 -12.134 1.00 66.31 803 TYR A N 1
ATOM 6518 C CA . TYR A 1 803 ? -24.269 16.459 -12.384 1.00 66.31 803 TYR A CA 1
ATOM 6519 C C . TYR A 1 803 ? -24.650 15.185 -11.610 1.00 66.31 803 TYR A C 1
ATOM 6521 O O . TYR A 1 803 ? -25.823 15.008 -11.274 1.00 66.31 803 TYR A O 1
ATOM 6529 N N . SER A 1 804 ? -23.674 14.317 -11.308 1.00 80.12 804 SER A N 1
ATOM 6530 C CA . SER A 1 804 ? -23.839 13.096 -10.506 1.00 80.12 804 SER A CA 1
ATOM 6531 C C . SER A 1 804 ? -22.564 12.732 -9.727 1.00 80.12 804 SER A C 1
ATOM 6533 O O . SER A 1 804 ? -21.458 13.074 -10.140 1.00 80.12 804 SER A O 1
ATOM 6535 N N . PHE A 1 805 ? -22.684 12.023 -8.600 1.00 84.62 805 PHE A N 1
ATOM 6536 C CA . PHE A 1 805 ? -21.507 11.555 -7.848 1.00 84.62 805 PHE A CA 1
ATOM 6537 C C . PHE A 1 805 ? -20.733 10.471 -8.614 1.00 84.62 805 PHE A C 1
ATOM 6539 O O . PHE A 1 805 ? -19.523 10.332 -8.446 1.00 84.62 805 PHE A O 1
ATOM 6546 N N . GLU A 1 806 ? -21.418 9.724 -9.477 1.00 85.25 806 GLU A N 1
ATOM 6547 C CA . GLU A 1 806 ? -20.843 8.698 -10.340 1.00 85.25 806 GLU A CA 1
ATOM 6548 C C . GLU A 1 806 ? -19.856 9.288 -11.361 1.00 85.25 806 GLU A C 1
ATOM 6550 O O . GLU A 1 806 ? -18.792 8.712 -11.572 1.00 85.25 806 GLU A O 1
ATOM 6555 N N . GLU A 1 807 ? -20.154 10.457 -11.943 1.00 84.44 807 GLU A N 1
ATOM 6556 C CA . GLU A 1 807 ? -19.241 11.166 -12.858 1.00 84.44 807 GLU A CA 1
ATOM 6557 C C . GLU A 1 807 ? -17.942 11.594 -12.167 1.00 84.44 807 GLU A C 1
ATOM 6559 O O . GLU A 1 807 ? -16.864 11.439 -12.740 1.00 84.44 807 GLU A O 1
ATOM 6564 N N . LEU A 1 808 ? -18.029 12.074 -10.921 1.00 87.56 808 LEU A N 1
ATOM 6565 C CA . LEU A 1 808 ? -16.856 12.429 -10.119 1.00 87.56 808 LEU A CA 1
ATOM 6566 C C . LEU A 1 808 ? -15.955 11.210 -9.887 1.00 87.56 808 LEU A C 1
ATOM 6568 O O . LEU A 1 808 ? -14.744 11.267 -10.095 1.00 87.56 808 LEU A O 1
ATOM 6572 N N . VAL A 1 809 ? -16.546 10.096 -9.447 1.00 87.69 809 VAL A N 1
ATOM 6573 C CA . VAL A 1 809 ? -15.796 8.857 -9.206 1.00 87.69 809 VAL A CA 1
ATOM 6574 C C . VAL A 1 809 ? -15.181 8.340 -10.505 1.00 87.69 809 VAL A C 1
ATOM 6576 O O . VAL A 1 809 ? -14.029 7.909 -10.495 1.00 87.69 809 VAL A O 1
ATOM 6579 N N . TYR A 1 810 ? -15.918 8.416 -11.616 1.00 88.12 810 TYR A N 1
ATOM 6580 C CA . TYR A 1 810 ? -15.422 8.034 -12.932 1.00 88.12 810 TYR A CA 1
ATOM 6581 C C . TYR A 1 810 ? -14.213 8.880 -13.352 1.00 88.12 810 TYR A C 1
ATOM 6583 O O . TYR A 1 810 ? -13.194 8.302 -13.712 1.00 88.12 810 TYR A O 1
ATOM 6591 N N . GLU A 1 811 ? -14.284 10.214 -13.251 1.00 87.50 811 GLU A N 1
ATOM 6592 C CA . GLU A 1 811 ? -13.176 11.123 -13.597 1.00 87.50 811 GLU A CA 1
ATOM 6593 C C . GLU A 1 811 ? -11.902 10.768 -12.814 1.00 87.50 811 GLU A C 1
ATOM 6595 O O . GLU A 1 811 ? -10.813 10.657 -13.381 1.00 87.50 811 GLU A O 1
ATOM 6600 N N . LEU A 1 812 ? -12.030 10.525 -11.506 1.00 90.00 812 LEU A N 1
ATOM 6601 C CA . LEU A 1 812 ? -10.892 10.184 -10.653 1.00 90.00 812 LEU A CA 1
ATOM 6602 C C . LEU A 1 812 ? -10.330 8.789 -10.947 1.00 90.00 812 LEU A C 1
ATOM 6604 O O . LEU A 1 812 ? -9.112 8.622 -11.033 1.00 90.00 812 LEU A O 1
ATOM 6608 N N . ALA A 1 813 ? -11.191 7.786 -11.115 1.00 90.38 813 ALA A N 1
ATOM 6609 C CA . ALA A 1 813 ? -10.764 6.423 -11.405 1.00 90.38 813 ALA A CA 1
ATOM 6610 C C . ALA A 1 813 ? -10.149 6.299 -12.810 1.00 90.38 813 ALA A C 1
ATOM 6612 O O . ALA A 1 813 ? -9.133 5.623 -12.974 1.00 90.38 813 ALA A O 1
ATOM 6613 N N . ASP A 1 814 ? -10.689 7.000 -13.808 1.00 89.69 814 ASP A N 1
ATOM 6614 C CA . ASP A 1 814 ? -10.165 7.017 -15.177 1.00 89.69 814 ASP A CA 1
ATOM 6615 C C . ASP A 1 814 ? -8.754 7.620 -15.248 1.00 89.69 814 ASP A C 1
ATOM 6617 O O . ASP A 1 814 ? -7.881 7.096 -15.947 1.00 89.69 814 ASP A O 1
ATOM 6621 N N . ARG A 1 815 ? -8.459 8.641 -14.431 1.00 89.88 815 ARG A N 1
ATOM 6622 C CA . ARG A 1 815 ? -7.095 9.184 -14.302 1.00 89.88 815 ARG A CA 1
ATOM 6623 C C . ARG A 1 815 ? -6.100 8.154 -13.764 1.00 89.88 815 ARG A C 1
ATOM 6625 O O . ARG A 1 815 ? -4.951 8.132 -14.216 1.00 89.88 815 ARG A O 1
ATOM 6632 N N . ILE A 1 816 ? -6.520 7.292 -12.833 1.00 91.38 816 ILE A N 1
ATOM 6633 C CA . ILE A 1 816 ? -5.694 6.194 -12.297 1.00 91.38 816 ILE A CA 1
ATOM 6634 C C . ILE A 1 816 ? -5.449 5.143 -13.383 1.00 91.38 816 ILE A C 1
ATOM 6636 O O . ILE A 1 816 ? -4.306 4.732 -13.595 1.00 91.38 816 ILE A O 1
ATOM 6640 N N . ILE A 1 817 ? -6.502 4.750 -14.104 1.00 89.44 817 ILE A N 1
ATOM 6641 C CA . ILE A 1 817 ? -6.436 3.762 -15.189 1.00 89.44 817 ILE A CA 1
ATOM 6642 C C . ILE A 1 817 ? -5.510 4.259 -16.302 1.00 89.44 817 ILE A C 1
ATOM 6644 O O . ILE A 1 817 ? -4.578 3.552 -16.692 1.00 89.44 817 ILE A O 1
ATOM 6648 N N . THR A 1 818 ? -5.674 5.508 -16.735 1.00 89.25 818 THR A N 1
ATOM 6649 C CA . THR A 1 818 ? -4.835 6.138 -17.764 1.00 89.25 818 THR A CA 1
ATOM 6650 C C . THR A 1 818 ? -3.357 6.155 -17.355 1.00 89.25 818 THR A C 1
ATOM 6652 O O . THR A 1 818 ? -2.483 5.823 -18.158 1.00 89.25 818 THR A O 1
ATOM 6655 N N . CYS A 1 819 ? -3.054 6.436 -16.083 1.00 87.75 819 CYS A N 1
ATOM 6656 C CA . CYS A 1 819 ? -1.691 6.359 -15.546 1.00 87.75 819 CYS A CA 1
ATOM 6657 C C . CYS A 1 819 ? -1.148 4.931 -15.384 1.00 87.75 819 CYS A C 1
ATOM 6659 O O . CYS A 1 819 ? 0.060 4.755 -15.229 1.00 87.75 819 CYS A O 1
ATOM 6661 N N . SER A 1 820 ? -1.998 3.907 -15.409 1.00 85.31 820 SER A N 1
ATOM 6662 C CA . SER A 1 820 ? -1.563 2.506 -15.383 1.00 85.31 820 SER A CA 1
ATOM 6663 C C . SER A 1 820 ? -1.284 1.936 -16.784 1.00 85.31 820 SER A C 1
ATOM 6665 O O . SER A 1 820 ? -0.474 1.018 -16.918 1.00 85.31 820 SER A O 1
ATOM 6667 N N . GLU A 1 821 ? -1.884 2.519 -17.830 1.00 84.81 821 GLU A N 1
ATOM 6668 C CA . GLU A 1 821 ? -1.882 1.992 -19.205 1.00 84.81 821 GLU A CA 1
ATOM 6669 C C . GLU A 1 821 ? -1.170 2.883 -20.243 1.00 84.81 821 GLU A C 1
ATOM 6671 O O . GLU A 1 821 ? -1.248 2.604 -21.442 1.00 84.81 821 GLU A O 1
ATOM 6676 N N . PHE A 1 822 ? -0.453 3.939 -19.845 1.00 85.38 822 PHE A N 1
ATOM 6677 C CA . PHE A 1 822 ? 0.293 4.795 -20.785 1.00 85.38 822 PHE A CA 1
ATOM 6678 C C . PHE A 1 822 ? 1.507 4.071 -21.395 1.00 85.38 822 PHE A C 1
ATOM 6680 O O . PHE A 1 822 ? 2.213 3.331 -20.704 1.00 85.38 822 PHE A O 1
ATOM 6687 N N . ILE A 1 823 ? 1.738 4.196 -22.710 1.00 79.12 823 ILE A N 1
ATOM 6688 C CA . ILE A 1 823 ? 2.818 3.460 -23.415 1.00 79.12 823 ILE A CA 1
ATOM 6689 C C . ILE A 1 823 ? 4.112 4.280 -23.482 1.00 79.12 823 ILE A C 1
ATOM 6691 O O . ILE A 1 823 ? 5.173 3.769 -23.135 1.00 79.12 823 ILE A O 1
ATOM 6695 N N . LEU A 1 824 ? 4.037 5.539 -23.930 1.00 81.12 824 LEU A N 1
ATOM 6696 C CA . LEU A 1 824 ? 5.221 6.368 -24.196 1.00 81.12 824 LEU A CA 1
ATOM 6697 C C . LEU A 1 824 ? 5.474 7.418 -23.117 1.00 81.12 824 LEU A C 1
ATOM 6699 O O . LEU A 1 824 ? 6.569 7.469 -22.563 1.00 81.12 824 LEU A O 1
ATOM 6703 N N . THR A 1 825 ? 4.475 8.251 -22.829 1.00 80.81 825 THR A N 1
ATOM 6704 C CA . THR A 1 825 ? 4.569 9.352 -21.863 1.00 80.81 825 THR A CA 1
ATOM 6705 C C . THR A 1 825 ? 3.440 9.273 -20.852 1.00 80.81 825 THR A C 1
ATOM 6707 O O . THR A 1 825 ? 2.308 8.982 -21.252 1.00 80.81 825 THR A O 1
ATOM 6710 N N . PRO A 1 826 ? 3.713 9.552 -19.567 1.00 83.81 826 PRO A N 1
ATOM 6711 C CA . PRO A 1 826 ? 2.649 9.692 -18.590 1.00 83.81 826 PRO A CA 1
ATOM 6712 C C . PRO A 1 826 ? 1.758 10.903 -18.933 1.00 83.81 826 PRO A C 1
ATOM 6714 O O . PRO A 1 826 ? 2.211 11.827 -19.618 1.00 83.81 826 PRO A O 1
ATOM 6717 N N . PRO A 1 827 ? 0.501 10.919 -18.460 1.00 85.25 827 PRO A N 1
ATOM 6718 C CA . PRO A 1 827 ? -0.380 12.078 -18.582 1.00 85.25 827 PRO A CA 1
ATOM 6719 C C . PRO A 1 827 ? 0.194 13.342 -17.923 1.00 85.25 827 PRO A C 1
ATOM 6721 O O . PRO A 1 827 ? 0.957 13.261 -16.961 1.00 85.25 827 PRO A O 1
ATOM 6724 N N . SER A 1 828 ? -0.222 14.515 -18.403 1.00 79.31 828 SER A N 1
ATOM 6725 C CA . SER A 1 828 ? 0.302 15.839 -18.015 1.00 79.31 828 SER A CA 1
ATOM 6726 C C . SER A 1 828 ? 0.095 16.221 -16.547 1.00 79.31 828 SER A C 1
ATOM 6728 O O . SER A 1 828 ? 0.814 17.068 -16.026 1.00 79.31 828 SER A O 1
ATOM 6730 N N . TYR A 1 829 ? -0.861 15.590 -15.867 1.00 81.56 829 TYR A N 1
ATOM 6731 C CA . TYR A 1 829 ? -1.156 15.822 -14.452 1.00 81.56 829 TYR A CA 1
ATOM 6732 C C . TYR A 1 829 ? -0.256 15.025 -13.485 1.00 81.56 829 TYR A C 1
ATOM 6734 O O . TYR A 1 829 ? -0.435 15.088 -12.266 1.00 81.56 829 TYR A O 1
ATOM 6742 N N . VAL A 1 830 ? 0.697 14.252 -14.010 1.00 82.81 830 VAL A N 1
ATOM 6743 C CA . VAL A 1 830 ? 1.708 13.497 -13.256 1.00 82.81 830 VAL A CA 1
ATOM 6744 C C . VAL A 1 830 ? 3.095 14.064 -13.556 1.00 82.81 830 VAL A C 1
ATOM 6746 O O . VAL A 1 830 ? 3.321 14.671 -14.600 1.00 82.81 830 VAL A O 1
ATOM 6749 N N . ALA A 1 831 ? 4.044 13.868 -12.638 1.00 77.94 831 ALA A N 1
ATOM 6750 C CA . ALA A 1 831 ? 5.419 14.299 -12.850 1.00 77.94 831 ALA A CA 1
ATOM 6751 C C . ALA A 1 831 ? 6.025 13.686 -14.139 1.00 77.94 831 ALA A C 1
ATOM 6753 O O . ALA A 1 831 ? 5.962 12.465 -14.326 1.00 77.94 831 ALA A O 1
ATOM 6754 N N . PRO A 1 832 ? 6.658 14.500 -15.009 1.00 71.69 832 PRO A N 1
ATOM 6755 C CA . PRO A 1 832 ? 7.215 14.027 -16.277 1.00 71.69 832 PRO A CA 1
ATOM 6756 C C . PRO A 1 832 ? 8.469 13.159 -16.093 1.00 71.69 832 PRO A C 1
ATOM 6758 O O . PRO A 1 832 ? 8.730 12.288 -16.919 1.00 71.69 832 PRO A O 1
ATOM 6761 N N . ASP A 1 833 ? 9.228 13.357 -15.008 1.00 79.25 833 ASP A N 1
ATOM 6762 C CA . ASP A 1 833 ? 10.379 12.527 -14.640 1.00 79.25 833 ASP A CA 1
ATOM 6763 C C . ASP A 1 833 ? 10.102 11.767 -13.336 1.00 79.25 833 ASP A C 1
ATOM 6765 O O . ASP A 1 833 ? 9.992 12.345 -12.254 1.00 79.25 833 ASP A O 1
ATOM 6769 N N . TRP A 1 834 ? 10.016 10.442 -13.437 1.00 80.75 834 TRP A N 1
ATOM 6770 C CA . TRP A 1 834 ? 9.715 9.553 -12.315 1.00 80.75 834 TRP A CA 1
ATOM 6771 C C . TRP A 1 834 ? 10.886 9.363 -11.340 1.00 80.75 834 TRP A C 1
ATOM 6773 O O . TRP A 1 834 ? 10.698 8.828 -10.244 1.00 80.75 834 TRP A O 1
ATOM 6783 N N . ARG A 1 835 ? 12.109 9.764 -11.713 1.00 81.38 835 ARG A N 1
ATOM 6784 C CA . ARG A 1 835 ? 13.304 9.604 -10.867 1.00 81.38 835 ARG A CA 1
ATOM 6785 C C . ARG A 1 835 ? 13.282 10.575 -9.692 1.00 81.38 835 ARG A C 1
ATOM 6787 O O . ARG A 1 835 ? 13.617 10.174 -8.580 1.00 81.38 835 ARG A O 1
ATOM 6794 N N . PHE A 1 836 ? 12.826 11.800 -9.946 1.00 80.19 836 PHE A N 1
ATOM 6795 C CA . PHE A 1 836 ? 12.675 12.866 -8.952 1.00 80.19 836 PHE A CA 1
ATOM 6796 C C . PHE A 1 836 ? 11.247 12.964 -8.400 1.00 80.19 836 PHE A C 1
ATOM 6798 O O . PHE A 1 836 ? 11.008 13.677 -7.429 1.00 80.19 836 PHE A O 1
ATOM 6805 N N . ALA A 1 837 ? 10.298 12.229 -8.988 1.00 82.44 837 ALA A N 1
ATOM 6806 C CA . ALA A 1 837 ? 8.947 12.125 -8.464 1.00 82.44 837 ALA A CA 1
ATOM 6807 C C . ALA A 1 837 ? 8.895 11.326 -7.154 1.00 82.44 837 ALA A C 1
ATOM 6809 O O . ALA A 1 837 ? 9.594 10.324 -6.952 1.00 82.44 837 ALA A O 1
ATOM 6810 N N . GLU A 1 838 ? 7.980 11.755 -6.292 1.00 86.88 838 GLU A N 1
ATOM 6811 C CA . GLU A 1 838 ? 7.646 11.106 -5.029 1.00 86.88 838 GLU A CA 1
ATOM 6812 C C . GLU A 1 838 ? 7.112 9.679 -5.235 1.00 86.88 838 GLU A C 1
ATOM 6814 O O . GLU A 1 838 ? 7.545 8.742 -4.560 1.00 86.88 838 GLU A O 1
ATOM 6819 N N . TYR A 1 839 ? 6.234 9.498 -6.226 1.00 87.81 839 TYR A N 1
ATOM 6820 C CA . TYR A 1 839 ? 5.589 8.226 -6.541 1.00 87.81 839 TYR A CA 1
ATOM 6821 C C . TYR A 1 839 ? 5.673 7.886 -8.037 1.00 87.81 839 TYR A C 1
ATOM 6823 O O . TYR A 1 839 ? 5.762 8.787 -8.872 1.00 87.81 839 TYR A O 1
ATOM 6831 N N . PRO A 1 840 ? 5.573 6.593 -8.403 1.00 87.25 840 PRO A N 1
ATOM 6832 C CA . PRO A 1 840 ? 5.250 6.177 -9.768 1.00 87.25 840 PRO A CA 1
ATOM 6833 C C . PRO A 1 840 ? 3.917 6.778 -10.258 1.00 87.25 840 PRO A C 1
ATOM 6835 O O . PRO A 1 840 ? 3.035 7.024 -9.431 1.00 87.25 840 PRO A O 1
ATOM 6838 N N . PRO A 1 841 ? 3.697 6.931 -11.578 1.00 88.25 841 PRO A N 1
ATOM 6839 C CA . PRO A 1 841 ? 2.522 7.609 -12.135 1.00 88.25 841 PRO A CA 1
ATOM 6840 C C . PRO A 1 841 ? 1.163 7.140 -11.613 1.00 88.25 841 PRO A C 1
ATOM 6842 O O . PRO A 1 841 ? 0.340 7.959 -11.204 1.00 88.25 841 PRO A O 1
ATOM 6845 N N . ALA A 1 842 ? 0.925 5.825 -11.593 1.00 88.75 842 ALA A N 1
ATOM 6846 C CA . ALA A 1 842 ? -0.340 5.264 -11.123 1.00 88.75 842 ALA A CA 1
ATOM 6847 C C . ALA A 1 842 ? -0.558 5.505 -9.618 1.00 88.75 842 ALA A C 1
ATOM 6849 O O . ALA A 1 842 ? -1.664 5.835 -9.194 1.00 88.75 842 ALA A O 1
ATOM 6850 N N . ALA A 1 843 ? 0.505 5.406 -8.814 1.00 90.00 843 ALA A N 1
ATOM 6851 C CA . ALA A 1 843 ? 0.447 5.692 -7.383 1.00 90.00 843 ALA A CA 1
ATOM 6852 C C . ALA A 1 843 ? 0.236 7.191 -7.115 1.00 90.00 843 ALA A C 1
ATOM 6854 O O . ALA A 1 843 ? -0.549 7.552 -6.243 1.00 90.00 843 ALA A O 1
ATOM 6855 N N . GLN A 1 844 ? 0.869 8.068 -7.900 1.00 91.00 844 GLN A N 1
ATOM 6856 C CA . GLN A 1 844 ? 0.653 9.510 -7.815 1.00 91.00 844 GLN A CA 1
ATOM 6857 C C . GLN A 1 844 ? -0.812 9.869 -8.105 1.00 91.00 844 GLN A C 1
ATOM 6859 O O . GLN A 1 844 ? -1.420 10.602 -7.329 1.00 91.00 844 GLN A O 1
ATOM 6864 N N . ALA A 1 845 ? -1.397 9.310 -9.170 1.00 91.69 845 ALA A N 1
ATOM 6865 C CA . ALA A 1 845 ? -2.808 9.512 -9.499 1.00 91.69 845 ALA A CA 1
ATOM 6866 C C . ALA A 1 845 ? -3.746 9.002 -8.390 1.00 91.69 845 ALA A C 1
ATOM 6868 O O . ALA A 1 845 ? -4.698 9.695 -8.038 1.00 91.69 845 ALA A O 1
ATOM 6869 N N . LEU A 1 846 ? -3.447 7.840 -7.795 1.00 94.25 846 LEU A N 1
ATOM 6870 C CA . LEU A 1 846 ? -4.217 7.280 -6.681 1.00 94.25 846 LEU A CA 1
ATOM 6871 C C . LEU A 1 846 ? -4.224 8.215 -5.462 1.00 94.25 846 LEU A C 1
ATOM 6873 O O . LEU A 1 846 ? -5.290 8.552 -4.954 1.00 94.25 846 LEU A O 1
ATOM 6877 N N . TYR A 1 847 ? -3.053 8.667 -5.002 1.00 94.19 847 TYR A N 1
ATOM 6878 C CA . TYR A 1 847 ? -2.978 9.538 -3.826 1.00 94.19 847 TYR A CA 1
ATOM 6879 C C . TYR A 1 847 ? -3.578 10.924 -4.081 1.00 94.19 847 TYR A C 1
ATOM 6881 O O . TYR A 1 847 ? -4.221 11.469 -3.186 1.00 94.19 847 TYR A O 1
ATOM 6889 N N . LEU A 1 848 ? -3.434 11.477 -5.291 1.00 92.44 848 LEU A N 1
ATOM 6890 C CA . LEU A 1 848 ? -4.091 12.732 -5.670 1.00 92.44 848 LEU A CA 1
ATOM 6891 C C . LEU A 1 848 ? -5.618 12.591 -5.661 1.00 92.44 848 LEU A C 1
ATOM 6893 O O . LEU A 1 848 ? -6.296 13.439 -5.085 1.00 92.44 848 LEU A O 1
ATOM 6897 N N . ALA A 1 849 ? -6.157 11.494 -6.200 1.00 93.12 849 ALA A N 1
ATOM 6898 C CA . ALA A 1 849 ? -7.587 11.205 -6.136 1.00 93.12 849 ALA A CA 1
ATOM 6899 C C . ALA A 1 849 ? -8.083 11.060 -4.684 1.00 93.12 849 ALA A C 1
ATOM 6901 O O . ALA A 1 849 ? -9.115 11.629 -4.328 1.00 93.12 849 ALA A O 1
ATOM 6902 N N . CYS A 1 850 ? -7.330 10.378 -3.813 1.00 94.00 850 CYS A N 1
ATOM 6903 C CA . CYS A 1 850 ? -7.656 10.297 -2.386 1.00 94.00 850 CYS A CA 1
ATOM 6904 C C . CYS A 1 850 ? -7.641 11.673 -1.704 1.00 94.00 850 CYS A C 1
ATOM 6906 O O . CYS A 1 850 ? -8.539 11.971 -0.918 1.00 94.00 850 CYS A O 1
ATOM 6908 N N . ILE A 1 851 ? -6.651 12.523 -1.997 1.00 93.00 851 ILE A N 1
ATOM 6909 C CA . ILE A 1 851 ? -6.571 13.889 -1.456 1.00 93.00 851 ILE A CA 1
ATOM 6910 C C . ILE A 1 851 ? -7.792 14.710 -1.889 1.00 93.00 851 ILE A C 1
ATOM 6912 O O . ILE A 1 851 ? -8.403 15.366 -1.044 1.00 93.00 851 ILE A O 1
ATOM 6916 N N . GLU A 1 852 ? -8.176 14.650 -3.168 1.00 91.50 852 GLU A N 1
ATOM 6917 C CA . GLU A 1 852 ? -9.363 15.346 -3.673 1.00 91.50 852 GLU A CA 1
ATOM 6918 C C . GLU A 1 852 ? -10.640 14.863 -2.977 1.00 91.50 852 GLU A C 1
ATOM 6920 O O . GLU A 1 852 ? -11.419 15.691 -2.507 1.00 91.50 852 GLU A O 1
ATOM 6925 N N . LEU A 1 853 ? -10.834 13.547 -2.825 1.00 91.00 853 LEU A N 1
ATOM 6926 C CA . LEU A 1 853 ? -11.997 12.990 -2.124 1.00 91.00 853 LEU A CA 1
ATOM 6927 C C . LEU A 1 853 ? -12.044 13.416 -0.650 1.00 91.00 853 LEU A C 1
ATOM 6929 O O . LEU A 1 853 ? -13.098 13.832 -0.167 1.00 91.00 853 LEU A O 1
ATOM 6933 N N . LEU A 1 854 ? -10.910 13.380 0.057 1.00 90.94 854 LEU A N 1
ATOM 6934 C CA . LEU A 1 854 ? -10.825 13.765 1.472 1.00 90.94 854 LEU A CA 1
ATOM 6935 C C . LEU A 1 854 ? -11.032 15.269 1.705 1.00 90.94 854 LEU A C 1
ATOM 6937 O O . LEU A 1 854 ? -11.545 15.660 2.757 1.00 90.94 854 LEU A O 1
ATOM 6941 N N . ALA A 1 855 ? -10.640 16.103 0.739 1.00 89.50 855 ALA A N 1
ATOM 6942 C CA . ALA A 1 855 ? -10.820 17.552 0.787 1.00 89.50 855 ALA A CA 1
ATOM 6943 C C . ALA A 1 855 ? -12.159 18.034 0.194 1.00 89.50 855 ALA A C 1
ATOM 6945 O O . ALA A 1 855 ? -12.560 19.178 0.436 1.00 89.50 855 ALA A O 1
ATOM 6946 N N . SER A 1 856 ? -12.854 17.178 -0.559 1.00 87.19 856 SER A N 1
ATOM 6947 C CA . SER A 1 856 ? -14.189 17.446 -1.098 1.00 87.19 856 SER A CA 1
ATOM 6948 C C . SER A 1 856 ? -15.235 17.525 0.023 1.00 87.19 856 SER A C 1
ATOM 6950 O O . SER A 1 856 ? -15.060 16.897 1.066 1.00 87.19 856 SER A O 1
ATOM 6952 N N . PRO A 1 857 ? -16.357 18.241 -0.161 1.00 84.25 857 PRO A N 1
ATOM 6953 C CA . PRO A 1 857 ? -17.394 18.381 0.863 1.00 84.25 857 PRO A CA 1
ATOM 6954 C C . PRO A 1 857 ? -18.308 17.142 0.971 1.00 84.25 857 PRO A C 1
ATOM 6956 O O . PRO A 1 857 ? -19.296 17.172 1.702 1.00 84.25 857 PRO A O 1
ATOM 6959 N N . HIS A 1 858 ? -18.015 16.074 0.226 1.00 87.31 858 HIS A N 1
ATOM 6960 C CA . HIS A 1 858 ? -18.913 14.939 0.019 1.00 87.31 858 HIS A CA 1
ATOM 6961 C C . HIS A 1 858 ? -18.643 13.823 1.020 1.00 87.31 858 HIS A C 1
ATOM 6963 O O . HIS A 1 858 ? -17.564 13.243 1.009 1.00 87.31 858 HIS A O 1
ATOM 6969 N N . SER A 1 859 ? -19.624 13.492 1.862 1.00 87.44 859 SER A N 1
ATOM 6970 C CA . SER A 1 859 ? -19.447 12.472 2.901 1.00 87.44 859 SER A CA 1
ATOM 6971 C C . SER A 1 859 ? -19.255 11.053 2.327 1.00 87.44 859 SER A C 1
ATOM 6973 O O . SER A 1 859 ? -19.722 10.759 1.218 1.00 87.44 859 SER A O 1
ATOM 6975 N N . PRO A 1 860 ? -18.652 10.125 3.100 1.00 89.75 860 PRO A N 1
ATOM 6976 C CA . PRO A 1 860 ? -18.458 8.738 2.669 1.00 89.75 860 PRO A CA 1
ATOM 6977 C C . PRO A 1 860 ? -19.771 8.022 2.312 1.00 89.75 860 PRO A C 1
ATOM 6979 O O . PRO A 1 860 ? -19.779 7.157 1.439 1.00 89.75 860 PRO A O 1
ATOM 6982 N N . GLU A 1 861 ? -20.884 8.420 2.940 1.00 89.88 861 GLU A N 1
ATOM 6983 C CA . GLU A 1 861 ? -22.236 7.893 2.690 1.00 89.88 861 GLU A CA 1
ATOM 6984 C C . GLU A 1 861 ? -22.748 8.164 1.270 1.00 89.88 861 GLU A C 1
ATOM 6986 O O . GLU A 1 861 ? -23.596 7.425 0.788 1.00 89.88 861 GLU A O 1
ATOM 6991 N N . HIS A 1 862 ? -22.235 9.189 0.583 1.00 88.56 862 HIS A N 1
ATOM 6992 C CA . HIS A 1 862 ? -22.601 9.476 -0.808 1.00 88.56 862 HIS A CA 1
ATOM 6993 C C . HIS A 1 862 ? -21.599 8.864 -1.794 1.00 88.56 862 HIS A C 1
ATOM 6995 O O . HIS A 1 862 ? -21.990 8.316 -2.823 1.00 88.56 862 HIS A O 1
ATOM 7001 N N . ILE A 1 863 ? -20.302 8.920 -1.470 1.00 90.56 863 ILE A N 1
ATOM 7002 C CA . ILE A 1 863 ? -19.225 8.487 -2.370 1.00 90.56 863 ILE A CA 1
ATOM 7003 C C . ILE A 1 863 ? -19.156 6.960 -2.506 1.00 90.56 863 ILE A C 1
ATOM 7005 O O . ILE A 1 863 ? -19.008 6.460 -3.620 1.00 90.56 863 ILE A O 1
ATOM 7009 N N . VAL A 1 864 ? -19.282 6.202 -1.410 1.00 92.38 864 VAL A N 1
ATOM 7010 C CA . VAL A 1 864 ? -19.174 4.732 -1.462 1.00 92.38 864 VAL A CA 1
ATOM 7011 C C . VAL A 1 864 ? -20.321 4.105 -2.269 1.00 92.38 864 VAL A C 1
ATOM 7013 O O . VAL A 1 864 ? -20.036 3.295 -3.155 1.00 92.38 864 VAL A O 1
ATOM 7016 N N . PRO A 1 865 ? -21.600 4.494 -2.081 1.00 90.94 865 PRO A N 1
ATOM 7017 C CA . PRO A 1 865 ? -22.667 4.013 -2.952 1.00 90.94 865 PRO A CA 1
ATOM 7018 C C . PRO A 1 865 ? -22.494 4.450 -4.406 1.00 90.94 865 PRO A C 1
ATOM 7020 O O . PRO A 1 865 ? -22.784 3.651 -5.289 1.00 90.94 865 PRO A O 1
ATOM 7023 N N . ALA A 1 866 ? -21.980 5.657 -4.676 1.00 88.50 866 ALA A N 1
ATOM 7024 C CA . ALA A 1 866 ? -21.687 6.105 -6.040 1.00 88.50 866 ALA A CA 1
ATOM 7025 C C . ALA A 1 866 ? -20.608 5.239 -6.718 1.00 88.50 866 ALA A C 1
ATOM 7027 O O . ALA A 1 866 ? -20.763 4.867 -7.880 1.00 88.50 866 ALA A O 1
ATOM 7028 N N . MET A 1 867 ? -19.562 4.834 -5.985 1.00 89.50 867 MET A N 1
ATOM 7029 C CA . MET A 1 867 ? -18.550 3.884 -6.468 1.00 89.50 867 MET A CA 1
ATOM 7030 C C . MET A 1 867 ? -19.164 2.534 -6.864 1.00 89.50 867 MET A C 1
ATOM 7032 O O . MET A 1 867 ? -18.811 1.976 -7.900 1.00 89.50 867 MET A O 1
ATOM 7036 N N . ILE A 1 868 ? -20.117 2.024 -6.080 1.00 87.62 868 ILE A N 1
ATOM 7037 C CA . ILE A 1 868 ? -20.834 0.780 -6.402 1.00 87.62 868 ILE A CA 1
ATOM 7038 C C . ILE A 1 868 ? -21.792 1.002 -7.585 1.00 87.62 868 ILE A C 1
ATOM 7040 O O . ILE A 1 868 ? -21.813 0.209 -8.523 1.00 87.62 868 ILE A O 1
ATOM 7044 N N . ASN A 1 869 ? -22.564 2.091 -7.578 1.00 85.06 869 ASN A N 1
ATOM 7045 C CA . ASN A 1 869 ? -23.563 2.415 -8.601 1.00 85.06 869 ASN A CA 1
ATOM 7046 C C . ASN A 1 869 ? -22.952 2.666 -9.980 1.00 85.06 869 ASN A C 1
ATOM 7048 O O . ASN A 1 869 ? -23.610 2.377 -10.983 1.00 85.06 869 ASN A O 1
ATOM 7052 N N . LEU A 1 870 ? -21.713 3.163 -10.042 1.00 82.00 870 LEU A N 1
ATOM 7053 C CA . LEU A 1 870 ? -20.966 3.332 -11.288 1.00 82.00 870 LEU A CA 1
ATOM 7054 C C . LEU A 1 870 ? -20.798 1.998 -12.032 1.00 82.00 870 LEU A C 1
ATOM 7056 O O . LEU A 1 870 ? -20.835 1.966 -13.258 1.00 82.00 870 LEU A O 1
ATOM 7060 N N . LEU A 1 871 ? -20.672 0.891 -11.295 1.00 77.81 871 LEU A N 1
ATOM 7061 C CA . LEU A 1 871 ? -20.584 -0.455 -11.863 1.00 77.81 871 LEU A CA 1
ATOM 7062 C C . LEU A 1 871 ? -21.966 -1.050 -12.203 1.00 77.81 871 LEU A C 1
ATOM 7064 O O . LEU A 1 871 ? -22.042 -1.963 -13.017 1.00 77.81 871 LEU A O 1
ATOM 7068 N N . VAL A 1 872 ? -23.051 -0.534 -11.606 1.00 73.62 872 VAL A N 1
ATOM 7069 C CA . VAL A 1 872 ? -24.445 -1.003 -11.799 1.00 73.62 872 VAL A CA 1
ATOM 7070 C C . VAL A 1 872 ? -25.156 -0.285 -12.957 1.00 73.62 872 VAL A C 1
ATOM 7072 O O . VAL A 1 872 ? -26.034 -0.852 -13.608 1.00 73.62 872 VAL A O 1
ATOM 7075 N N . SER A 1 873 ? -24.843 0.990 -13.201 1.00 61.31 873 SER A N 1
ATOM 7076 C CA . SER A 1 873 ? -25.676 1.880 -14.021 1.00 61.31 873 SER A CA 1
ATOM 7077 C C . SER A 1 873 ? -25.437 1.733 -15.532 1.00 61.31 873 SER A C 1
ATOM 7079 O O . SER A 1 873 ? -24.352 1.999 -16.037 1.00 61.31 873 SER A O 1
ATOM 7081 N N . SER A 1 874 ? -26.496 1.429 -16.296 1.00 51.78 874 SER A N 1
ATOM 7082 C CA . SER A 1 874 ? -26.474 1.247 -17.764 1.00 51.78 874 SER A CA 1
ATOM 7083 C C . SER A 1 874 ? -26.364 2.533 -18.604 1.00 51.78 874 SER A C 1
ATOM 7085 O O . SER A 1 874 ? -26.413 2.466 -19.832 1.00 51.78 874 SER A O 1
ATOM 7087 N N . ARG A 1 875 ? -26.258 3.718 -17.982 1.00 52.06 875 ARG A N 1
ATOM 7088 C CA . ARG A 1 875 ? -26.432 5.007 -18.684 1.00 52.06 875 ARG A CA 1
ATOM 7089 C C . ARG A 1 875 ? -25.193 5.528 -19.421 1.00 52.06 875 ARG A C 1
ATOM 7091 O O . ARG A 1 875 ? -25.364 6.316 -20.345 1.00 52.06 875 ARG A O 1
ATOM 7098 N N . ALA A 1 876 ? -23.998 5.048 -19.090 1.00 53.38 876 ALA A N 1
ATOM 7099 C CA . ALA A 1 876 ? -22.788 5.162 -19.907 1.00 53.38 876 ALA A CA 1
ATOM 7100 C C . ALA A 1 876 ? -21.765 4.159 -19.357 1.00 53.38 876 ALA A C 1
ATOM 7102 O O . ALA A 1 876 ? -21.170 4.378 -18.308 1.00 53.38 876 ALA A O 1
ATOM 7103 N N . GLN A 1 877 ? -21.636 3.009 -20.012 1.00 55.97 877 GLN A N 1
ATOM 7104 C CA . GLN A 1 877 ? -20.748 1.936 -19.567 1.00 55.97 877 GLN A CA 1
ATOM 7105 C C . GLN A 1 877 ? -19.282 2.404 -19.591 1.00 55.97 877 GLN A C 1
ATOM 7107 O O . GLN A 1 877 ? -18.842 2.906 -20.630 1.00 55.97 877 GLN A O 1
ATOM 7112 N N . PRO A 1 878 ? -18.504 2.227 -18.503 1.00 61.84 878 PRO A N 1
ATOM 7113 C CA . PRO A 1 878 ? -17.082 2.532 -18.540 1.00 61.84 878 PRO A CA 1
ATOM 7114 C C . PRO A 1 878 ? -16.406 1.603 -19.563 1.00 61.84 878 PRO A C 1
ATOM 7116 O O . PRO A 1 878 ? -16.643 0.392 -19.534 1.00 61.84 878 PRO A O 1
ATOM 7119 N N . PRO A 1 879 ? -15.537 2.115 -20.454 1.00 62.50 879 PRO A N 1
ATOM 7120 C CA . PRO A 1 879 ? -14.954 1.328 -21.545 1.00 62.50 879 PRO A CA 1
ATOM 7121 C C . PRO A 1 879 ? -14.086 0.152 -21.059 1.00 62.50 879 PRO A C 1
ATOM 7123 O O . PRO A 1 879 ? -13.771 -0.743 -21.843 1.00 62.50 879 PRO A O 1
ATOM 7126 N N . ARG A 1 880 ? -13.684 0.146 -19.774 1.00 76.25 880 ARG A N 1
ATOM 7127 C CA . ARG A 1 880 ? -12.794 -0.847 -19.147 1.00 76.25 880 ARG A CA 1
ATOM 7128 C C . ARG A 1 880 ? -13.297 -1.250 -17.741 1.00 76.25 880 ARG A C 1
ATOM 7130 O O . ARG A 1 880 ? -12.770 -0.765 -16.740 1.00 76.25 880 ARG A O 1
ATOM 7137 N N . PRO A 1 881 ? -14.294 -2.147 -17.626 1.00 76.56 881 PRO A N 1
ATOM 7138 C CA . PRO A 1 881 ? -14.983 -2.458 -16.363 1.00 76.56 881 PRO A CA 1
ATOM 7139 C C . PRO A 1 881 ? -14.089 -3.095 -15.290 1.00 76.56 881 PRO A C 1
ATOM 7141 O O . PRO A 1 881 ? -14.171 -2.722 -14.125 1.00 76.56 881 PRO A O 1
ATOM 7144 N N . TYR A 1 882 ? -13.213 -4.032 -15.664 1.00 81.38 882 TYR A N 1
ATOM 7145 C CA . TYR A 1 882 ? -12.324 -4.708 -14.711 1.00 81.38 882 TYR A CA 1
ATOM 7146 C C . TYR A 1 882 ? -11.258 -3.761 -14.144 1.00 81.38 882 TYR A C 1
ATOM 7148 O O . TYR A 1 882 ? -10.925 -3.829 -12.964 1.00 81.38 882 TYR A O 1
ATOM 7156 N N . LEU A 1 883 ? -10.748 -2.839 -14.967 1.00 85.19 883 LEU A N 1
ATOM 7157 C CA . LEU A 1 883 ? -9.810 -1.814 -14.507 1.00 85.19 883 LEU A CA 1
ATOM 7158 C C . LEU A 1 883 ? -10.507 -0.778 -13.626 1.00 85.19 883 LEU A C 1
ATOM 7160 O O . LEU A 1 883 ? -9.937 -0.368 -12.621 1.00 85.19 883 LEU A O 1
ATOM 7164 N N . MET A 1 884 ? -11.751 -0.421 -13.957 1.00 87.62 884 MET A N 1
ATOM 7165 C CA . MET A 1 884 ? -12.595 0.433 -13.121 1.00 87.62 884 MET A CA 1
ATOM 7166 C C . MET A 1 884 ? -12.843 -0.192 -11.745 1.00 87.62 884 MET A C 1
ATOM 7168 O O . MET A 1 884 ? -12.628 0.462 -10.729 1.00 87.62 884 MET A O 1
ATOM 7172 N N . LEU A 1 885 ? -13.200 -1.478 -11.696 1.00 88.06 885 LEU A N 1
ATOM 7173 C CA . LEU A 1 885 ? -13.349 -2.231 -10.450 1.00 88.06 885 LEU A CA 1
ATOM 7174 C C . LEU A 1 885 ? -12.063 -2.201 -9.607 1.00 88.06 885 LEU A C 1
ATOM 7176 O O . LEU A 1 885 ? -12.118 -1.896 -8.416 1.00 88.06 885 LEU A O 1
ATOM 7180 N N . ASN A 1 886 ? -10.909 -2.477 -10.221 1.00 90.19 886 ASN A N 1
ATOM 7181 C CA . ASN A 1 886 ? -9.623 -2.459 -9.522 1.00 90.19 886 ASN A CA 1
ATOM 7182 C C . ASN A 1 886 ? -9.261 -1.051 -9.026 1.00 90.19 886 ASN A C 1
ATOM 7184 O O . ASN A 1 886 ? -8.796 -0.903 -7.899 1.00 90.19 886 ASN A O 1
ATOM 7188 N N . ALA A 1 887 ? -9.501 -0.008 -9.826 1.00 91.75 887 ALA A N 1
ATOM 7189 C CA . ALA A 1 887 ? -9.256 1.379 -9.435 1.00 91.75 887 ALA A CA 1
ATOM 7190 C C . ALA A 1 887 ? -10.145 1.806 -8.254 1.00 91.75 887 ALA A C 1
ATOM 7192 O O . ALA A 1 887 ? -9.649 2.400 -7.298 1.00 91.75 887 ALA A O 1
ATOM 7193 N N . ILE A 1 888 ? -11.431 1.439 -8.273 1.00 91.38 888 ILE A N 1
ATOM 7194 C CA . ILE A 1 888 ? -12.364 1.670 -7.161 1.00 91.38 888 ILE A CA 1
ATOM 7195 C C . ILE A 1 888 ? -11.904 0.928 -5.904 1.00 91.38 888 ILE A C 1
ATOM 7197 O O . ILE A 1 888 ? -11.875 1.511 -4.822 1.00 91.38 888 ILE A O 1
ATOM 7201 N N . ALA A 1 889 ? -11.513 -0.341 -6.027 1.00 92.50 889 ALA A N 1
ATOM 7202 C CA . ALA A 1 889 ? -11.032 -1.115 -4.889 1.00 92.50 889 ALA A CA 1
ATOM 7203 C C . ALA A 1 889 ? -9.743 -0.518 -4.297 1.00 92.50 889 ALA A C 1
ATOM 7205 O O . ALA A 1 889 ? -9.642 -0.387 -3.078 1.00 92.50 889 ALA A O 1
ATOM 7206 N N . LEU A 1 890 ? -8.801 -0.077 -5.140 1.00 93.75 890 LEU A N 1
ATOM 7207 C CA . LEU A 1 890 ? -7.596 0.639 -4.710 1.00 93.75 890 LEU A CA 1
ATOM 7208 C C . LEU A 1 890 ? -7.940 1.933 -3.959 1.00 93.75 890 LEU A C 1
ATOM 7210 O O . LEU A 1 890 ? -7.414 2.147 -2.866 1.00 93.75 890 LEU A O 1
ATOM 7214 N N . LEU A 1 891 ? -8.861 2.747 -4.489 1.00 93.94 891 LEU A N 1
ATOM 7215 C CA . LEU A 1 891 ? -9.355 3.954 -3.816 1.00 93.94 891 LEU A CA 1
ATOM 7216 C C . LEU A 1 891 ? -9.954 3.623 -2.447 1.00 93.94 891 LEU A C 1
ATOM 7218 O O . LEU A 1 891 ? -9.543 4.199 -1.445 1.00 93.94 891 LEU A O 1
ATOM 7222 N N . LEU A 1 892 ? -10.862 2.647 -2.373 1.00 92.19 892 LEU A N 1
ATOM 7223 C CA . LEU A 1 892 ? -11.498 2.232 -1.120 1.00 92.19 892 LEU A CA 1
ATOM 7224 C C . LEU A 1 892 ? -10.481 1.750 -0.075 1.00 92.19 892 LEU A C 1
ATOM 7226 O O . LEU A 1 892 ? -10.660 2.012 1.113 1.00 92.19 892 LEU A O 1
ATOM 7230 N N . THR A 1 893 ? -9.412 1.062 -0.490 1.00 91.94 893 THR A N 1
ATOM 7231 C CA . THR A 1 893 ? -8.348 0.618 0.431 1.00 91.94 893 THR A CA 1
ATOM 7232 C C . THR A 1 893 ? -7.400 1.733 0.869 1.00 91.94 893 THR A C 1
ATOM 7234 O O . THR A 1 893 ? -6.808 1.632 1.941 1.00 91.94 893 THR A O 1
ATOM 7237 N N . ALA A 1 894 ? -7.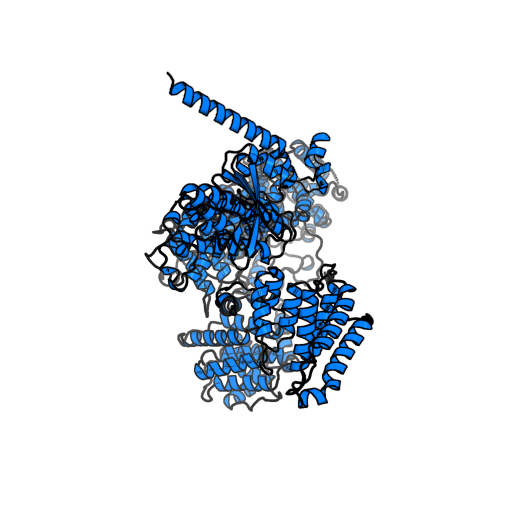270 2.796 0.074 1.00 92.56 894 ALA A N 1
ATOM 7238 C CA . ALA A 1 894 ? -6.455 3.968 0.385 1.00 92.56 894 ALA A CA 1
ATOM 7239 C C . ALA A 1 894 ? -7.238 5.067 1.135 1.00 92.56 894 ALA A C 1
ATOM 7241 O O . ALA A 1 894 ? -6.682 6.110 1.468 1.00 92.56 894 ALA A O 1
ATOM 7242 N N . LEU A 1 895 ? -8.528 4.869 1.413 1.00 92.38 895 LEU A N 1
ATOM 7243 C CA . LEU A 1 895 ? -9.349 5.814 2.172 1.00 92.38 895 LEU A CA 1
ATOM 7244 C C . LEU A 1 895 ? -9.476 5.405 3.657 1.00 92.38 895 LEU A C 1
ATOM 7246 O O . LEU A 1 895 ? -9.298 4.235 4.002 1.00 92.38 895 LEU A O 1
ATOM 7250 N N . PRO A 1 896 ? -9.775 6.356 4.568 1.00 90.69 896 PRO A N 1
ATOM 7251 C CA . PRO A 1 896 ? -9.914 6.094 6.002 1.00 90.69 896 PRO A CA 1
ATOM 7252 C C . PRO A 1 896 ? -11.002 5.070 6.358 1.00 90.69 896 PRO A C 1
ATOM 7254 O O . PRO A 1 896 ? -11.950 4.849 5.604 1.00 90.69 896 PRO A O 1
ATOM 7257 N N . GLU A 1 897 ? -10.937 4.529 7.583 1.00 85.19 897 GLU A N 1
ATOM 7258 C CA . GLU A 1 897 ? -11.870 3.509 8.103 1.00 85.19 897 GLU A CA 1
ATOM 7259 C C . GLU A 1 897 ? -13.359 3.893 7.963 1.00 85.19 897 GLU A C 1
ATOM 7261 O O . GLU A 1 897 ? -14.202 3.012 7.807 1.00 85.19 897 GLU A O 1
ATOM 7266 N N . ALA A 1 898 ? -13.695 5.187 7.959 1.00 88.56 898 ALA A N 1
ATOM 7267 C CA . ALA A 1 898 ? -15.060 5.666 7.732 1.00 88.56 898 ALA A CA 1
ATOM 7268 C C . ALA A 1 898 ? -15.661 5.160 6.404 1.00 88.56 898 ALA A C 1
ATOM 7270 O O . ALA A 1 898 ? -16.803 4.707 6.390 1.00 88.56 898 ALA A O 1
ATOM 7271 N N . TYR A 1 899 ? -14.882 5.151 5.317 1.00 91.31 899 TYR A N 1
ATOM 7272 C CA . TYR A 1 899 ? -15.317 4.636 4.012 1.00 91.31 899 TYR A CA 1
ATOM 7273 C C . TYR A 1 899 ? -15.495 3.114 4.043 1.00 91.31 899 TYR A C 1
ATOM 7275 O O . TYR A 1 899 ? -16.482 2.589 3.530 1.00 91.31 899 TYR A O 1
ATOM 7283 N N . CYS A 1 900 ? -14.584 2.405 4.719 1.00 88.94 900 CYS A N 1
ATOM 7284 C CA . CYS A 1 900 ? -14.682 0.959 4.923 1.00 88.94 900 CYS A CA 1
ATOM 7285 C C . CYS A 1 900 ? -15.959 0.571 5.692 1.00 88.94 900 CYS A C 1
ATOM 7287 O O . CYS A 1 900 ? -16.620 -0.399 5.331 1.00 88.94 900 CYS A O 1
ATOM 7289 N N . ARG A 1 901 ? -16.351 1.341 6.717 1.00 88.88 901 ARG A N 1
ATOM 7290 C CA . ARG A 1 901 ? -17.591 1.090 7.476 1.00 88.88 901 ARG A CA 1
ATOM 7291 C C . ARG A 1 901 ? -18.842 1.248 6.615 1.00 88.88 901 ARG A C 1
ATOM 7293 O O . ARG A 1 901 ? -19.731 0.408 6.695 1.00 88.88 901 ARG A O 1
ATOM 7300 N N . VAL A 1 902 ? -18.907 2.280 5.771 1.00 91.56 902 VAL A N 1
ATOM 7301 C CA . VAL A 1 902 ? -20.030 2.447 4.831 1.00 91.56 902 VAL A CA 1
ATOM 7302 C C . VAL A 1 902 ? -20.077 1.283 3.839 1.00 91.56 902 VAL A C 1
ATOM 7304 O O . VAL A 1 902 ? -21.146 0.730 3.603 1.00 91.56 902 VAL A O 1
ATOM 7307 N N . LEU A 1 903 ? -18.923 0.841 3.332 1.00 90.75 903 LEU A N 1
ATOM 7308 C CA . LEU A 1 903 ? -18.841 -0.319 2.443 1.00 90.75 903 LEU A CA 1
ATOM 7309 C C . LEU A 1 903 ? -19.350 -1.609 3.118 1.00 90.75 903 LEU A C 1
ATOM 7311 O O . LEU A 1 903 ? -20.114 -2.359 2.518 1.00 90.75 903 LEU A O 1
ATOM 7315 N N . GLN A 1 904 ? -18.986 -1.850 4.382 1.00 89.25 904 GLN A N 1
ATOM 7316 C CA . GLN A 1 904 ? -19.512 -2.982 5.158 1.00 89.25 904 GLN A CA 1
ATOM 7317 C C . GLN A 1 904 ? -21.032 -2.896 5.342 1.00 89.25 904 GLN A C 1
ATOM 7319 O O . GLN A 1 904 ? -21.718 -3.910 5.223 1.00 89.25 904 GLN A O 1
ATOM 7324 N N . ASN A 1 905 ? -21.568 -1.698 5.586 1.00 90.56 905 ASN A N 1
ATOM 7325 C CA . ASN A 1 905 ? -23.011 -1.494 5.696 1.00 90.56 905 ASN A CA 1
ATOM 7326 C C . ASN A 1 905 ? -23.732 -1.817 4.381 1.00 90.56 905 ASN A C 1
ATOM 7328 O O . ASN A 1 905 ? -24.786 -2.441 4.423 1.00 90.56 905 ASN A O 1
ATOM 7332 N N . GLU A 1 906 ? -23.156 -1.469 3.226 1.00 89.81 906 GLU A N 1
ATOM 7333 C CA . GLU A 1 906 ? -23.694 -1.853 1.911 1.00 89.81 906 GLU A CA 1
ATOM 7334 C C . GLU A 1 906 ? -23.708 -3.377 1.718 1.00 89.81 906 GLU A C 1
ATOM 7336 O O . GLU A 1 906 ? -24.664 -3.924 1.170 1.00 89.81 906 GLU A O 1
ATOM 7341 N N . PHE A 1 907 ? -22.691 -4.089 2.219 1.00 88.94 907 PHE A N 1
ATOM 7342 C CA . PHE A 1 907 ? -22.658 -5.556 2.176 1.00 88.94 907 PHE A CA 1
ATOM 7343 C C . PHE A 1 907 ? -23.777 -6.180 3.013 1.00 88.94 907 PHE A C 1
ATOM 7345 O O . PHE A 1 907 ? -24.437 -7.117 2.561 1.00 88.94 907 PHE A O 1
ATOM 7352 N N . LEU A 1 908 ? -24.008 -5.646 4.214 1.00 88.75 908 LEU A N 1
ATOM 7353 C CA . LEU A 1 908 ? -25.064 -6.109 5.116 1.00 88.75 908 LEU A CA 1
ATOM 7354 C C . LEU A 1 908 ? -26.460 -5.739 4.593 1.00 88.75 908 LEU A C 1
ATOM 7356 O O . LEU A 1 908 ? -27.379 -6.550 4.685 1.00 88.75 908 LEU A O 1
ATOM 7360 N N . ALA A 1 909 ? -26.602 -4.569 3.966 1.00 88.75 909 ALA A N 1
ATOM 7361 C CA . ALA A 1 909 ? -27.860 -4.102 3.392 1.00 88.75 909 ALA A CA 1
ATOM 7362 C C . ALA A 1 909 ? -28.402 -5.045 2.307 1.00 88.75 909 ALA A C 1
ATOM 7364 O O . ALA A 1 909 ? -29.616 -5.166 2.171 1.00 88.75 909 ALA A O 1
ATOM 7365 N N . VAL A 1 910 ? -27.539 -5.753 1.565 1.00 87.62 910 VAL A N 1
ATOM 7366 C CA . VAL A 1 910 ? -27.984 -6.761 0.586 1.00 87.62 910 VAL A CA 1
ATOM 7367 C C . VAL A 1 910 ? -28.736 -7.904 1.272 1.00 87.62 910 VAL A C 1
ATOM 7369 O O . VAL A 1 910 ? -29.815 -8.270 0.811 1.00 87.62 910 VAL A O 1
ATOM 7372 N N . ILE A 1 911 ? -28.221 -8.411 2.395 1.00 87.19 911 ILE A N 1
ATOM 7373 C CA . ILE A 1 911 ? -28.869 -9.481 3.173 1.00 87.19 911 ILE A CA 1
ATOM 7374 C C . ILE A 1 911 ? -30.173 -8.961 3.789 1.00 87.19 911 ILE A C 1
ATOM 7376 O O . ILE A 1 911 ? -31.215 -9.603 3.688 1.00 87.19 911 ILE A O 1
ATOM 7380 N N . ASP A 1 912 ? -30.144 -7.753 4.356 1.00 87.19 912 ASP A N 1
ATOM 7381 C CA . ASP A 1 912 ? -31.311 -7.162 5.018 1.00 87.19 912 ASP A CA 1
ATOM 7382 C C . ASP A 1 912 ? -32.423 -6.742 4.030 1.00 87.19 912 ASP A C 1
ATOM 7384 O O . ASP A 1 912 ? -33.584 -6.614 4.420 1.00 87.19 912 ASP A O 1
ATOM 7388 N N . SER A 1 913 ? -32.094 -6.532 2.749 1.00 85.12 913 SER A N 1
ATOM 7389 C CA . SER A 1 913 ? -33.044 -6.077 1.721 1.00 85.12 913 SER A CA 1
ATOM 7390 C C . SER A 1 913 ? -34.063 -7.133 1.282 1.00 85.12 913 SER A C 1
ATOM 7392 O O . SER A 1 913 ? -35.071 -6.782 0.670 1.00 85.12 913 SER A O 1
ATOM 7394 N N . GLY A 1 914 ? -33.799 -8.416 1.550 1.00 81.56 914 GLY A N 1
ATOM 7395 C CA . GLY A 1 914 ? -34.640 -9.535 1.113 1.00 81.56 914 GLY A CA 1
ATOM 7396 C C . GLY A 1 914 ? -34.563 -9.868 -0.384 1.00 81.56 914 GLY A C 1
ATOM 7397 O O . GLY A 1 914 ? -35.205 -10.820 -0.813 1.00 81.56 914 GLY A O 1
ATOM 7398 N N . VAL A 1 915 ? -33.757 -9.148 -1.178 1.00 85.06 915 VAL A N 1
ATOM 7399 C CA . VAL A 1 915 ? -33.613 -9.364 -2.637 1.00 85.06 915 VAL A CA 1
ATOM 7400 C C . VAL A 1 915 ? -33.077 -10.765 -2.969 1.00 85.06 915 VAL A C 1
ATOM 7402 O O . VAL A 1 915 ? -33.373 -11.307 -4.030 1.00 85.06 915 VAL A O 1
ATOM 7405 N N . LEU A 1 916 ? -32.326 -11.381 -2.051 1.00 84.88 916 LEU A N 1
ATOM 7406 C CA . LEU A 1 916 ? -31.758 -12.722 -2.219 1.00 84.88 916 LEU A CA 1
ATOM 7407 C C . LEU A 1 916 ? -32.820 -13.831 -2.265 1.00 84.88 916 LEU A C 1
ATOM 7409 O O . LEU A 1 916 ? -32.538 -14.909 -2.781 1.00 84.88 916 LEU A O 1
ATOM 7413 N N . ALA A 1 917 ? -34.033 -13.586 -1.759 1.00 82.50 917 ALA A N 1
ATOM 7414 C CA . ALA A 1 917 ? -35.116 -14.568 -1.804 1.00 82.50 917 ALA A CA 1
ATOM 7415 C C . ALA A 1 917 ? -35.634 -14.818 -3.232 1.00 82.50 917 ALA A C 1
ATOM 7417 O O . ALA A 1 917 ? -36.102 -15.916 -3.522 1.00 82.50 917 ALA A O 1
ATOM 7418 N N . ASP A 1 918 ? -35.519 -13.822 -4.116 1.00 81.31 918 ASP A N 1
ATOM 7419 C CA . ASP A 1 918 ? -35.993 -13.893 -5.503 1.00 81.31 918 ASP A CA 1
ATOM 7420 C C . ASP A 1 918 ? -34.923 -14.431 -6.476 1.00 81.31 918 ASP A C 1
ATOM 7422 O O . ASP A 1 918 ? -35.217 -14.659 -7.650 1.00 81.31 918 ASP A O 1
ATOM 7426 N N . MET A 1 919 ? -33.683 -14.620 -6.008 1.00 82.31 919 MET A N 1
ATOM 7427 C CA . MET A 1 919 ? -32.554 -15.093 -6.816 1.00 82.31 919 MET A CA 1
ATOM 7428 C C . MET A 1 919 ? -32.425 -16.620 -6.788 1.00 82.31 919 MET A C 1
ATOM 7430 O O . MET A 1 919 ? -32.727 -17.275 -5.788 1.00 82.31 919 MET A O 1
ATOM 7434 N N . THR A 1 920 ? -31.929 -17.186 -7.885 1.00 83.31 920 THR A N 1
ATOM 7435 C CA . THR A 1 920 ? -31.608 -18.620 -7.979 1.00 83.31 920 THR A CA 1
ATOM 7436 C C . THR A 1 920 ? -30.253 -18.942 -7.340 1.00 83.31 920 THR A C 1
ATOM 7438 O O . THR A 1 920 ? -29.389 -18.070 -7.207 1.00 83.31 920 THR A O 1
ATOM 7441 N N . PHE A 1 921 ? -30.046 -20.204 -6.949 1.00 81.12 921 PHE A N 1
ATOM 7442 C CA . PHE A 1 921 ? -28.762 -20.676 -6.420 1.00 81.12 921 PHE A CA 1
ATOM 7443 C C . PHE A 1 921 ? -27.626 -20.422 -7.415 1.00 81.12 921 PHE A C 1
ATOM 7445 O O . PHE A 1 921 ? -26.571 -19.915 -7.034 1.00 81.12 921 PHE A O 1
ATOM 7452 N N . GLU A 1 922 ? -27.866 -20.690 -8.699 1.00 80.38 922 GLU A N 1
ATOM 7453 C CA . GLU A 1 922 ? -26.887 -20.497 -9.759 1.00 80.38 922 GLU A CA 1
ATOM 7454 C C . GLU A 1 922 ? -26.474 -19.029 -9.899 1.00 80.38 922 GLU A C 1
ATOM 7456 O O . GLU A 1 922 ? -25.289 -18.738 -10.035 1.00 80.38 922 GLU A O 1
ATOM 7461 N N . GLU A 1 923 ? -27.419 -18.092 -9.792 1.00 76.69 923 GLU A N 1
ATOM 7462 C CA . GLU A 1 923 ? -27.122 -16.658 -9.861 1.00 76.69 923 GLU A CA 1
ATOM 7463 C C . GLU A 1 923 ? -26.271 -16.170 -8.687 1.00 76.69 923 GLU A C 1
ATOM 7465 O O . GLU A 1 923 ? -25.484 -15.243 -8.859 1.00 76.69 923 GLU A O 1
ATOM 7470 N N . ILE A 1 924 ? -26.410 -16.773 -7.503 1.00 78.06 924 ILE A N 1
ATOM 7471 C CA . ILE A 1 924 ? -25.644 -16.408 -6.300 1.00 78.06 924 ILE A CA 1
ATOM 7472 C C . ILE A 1 924 ? -24.261 -17.084 -6.300 1.00 78.06 924 ILE A C 1
ATOM 7474 O O . ILE A 1 924 ? -23.267 -16.481 -5.880 1.00 78.06 924 ILE A O 1
ATOM 7478 N N . VAL A 1 925 ? -24.198 -18.350 -6.727 1.00 75.75 925 VAL A N 1
ATOM 7479 C CA . VAL A 1 925 ? -23.052 -19.249 -6.518 1.00 75.75 925 VAL A CA 1
ATOM 7480 C C . VAL A 1 925 ? -22.205 -19.460 -7.764 1.00 75.75 925 VAL A C 1
ATOM 7482 O O . VAL A 1 925 ? -21.057 -19.876 -7.607 1.00 75.75 925 VAL A O 1
ATOM 7485 N N . PHE A 1 926 ? -22.660 -19.142 -8.975 1.00 72.00 926 PHE A N 1
ATOM 7486 C CA . PHE A 1 926 ? -21.824 -19.224 -10.174 1.00 72.00 926 PHE A CA 1
ATOM 7487 C C . PHE A 1 926 ? -21.429 -17.849 -10.707 1.00 72.00 926 PHE A C 1
ATOM 7489 O O . PHE A 1 926 ? -22.231 -16.949 -10.934 1.00 72.00 926 PHE A O 1
ATOM 7496 N N . ASP A 1 927 ? -20.126 -17.716 -10.940 1.00 62.91 927 ASP A N 1
ATOM 7497 C CA . ASP A 1 927 ? -19.516 -16.524 -11.513 1.00 62.91 927 ASP A CA 1
ATOM 7498 C C . ASP A 1 927 ? -19.614 -16.568 -13.042 1.00 62.91 927 ASP A C 1
ATOM 7500 O O . ASP A 1 927 ? -18.624 -16.863 -13.718 1.00 62.91 927 ASP A O 1
ATOM 7504 N N . GLU A 1 928 ? -20.779 -16.230 -13.603 1.00 55.88 928 GLU A N 1
ATOM 7505 C CA . GLU A 1 928 ? -20.960 -16.015 -15.054 1.00 55.88 928 GLU A CA 1
ATOM 7506 C C . GLU A 1 928 ? -20.374 -14.661 -15.535 1.00 55.88 928 GLU A C 1
ATOM 7508 O O . GLU A 1 928 ? -20.801 -14.085 -16.535 1.00 55.88 928 GLU A O 1
ATOM 7513 N N . PHE A 1 929 ? -19.388 -14.107 -14.820 1.00 57.78 929 PHE A N 1
ATOM 7514 C CA . PHE A 1 929 ? -18.852 -12.760 -15.058 1.00 57.78 929 PHE A CA 1
ATOM 7515 C C . PHE A 1 929 ? -18.148 -12.590 -16.411 1.00 57.78 929 PHE A C 1
ATOM 7517 O O . PHE A 1 929 ? -18.146 -11.492 -16.967 1.00 57.78 929 PHE A O 1
ATOM 7524 N N . GLU A 1 930 ? -17.528 -13.651 -16.929 1.00 51.03 930 GLU A N 1
ATOM 7525 C CA . GLU A 1 930 ? -16.826 -13.630 -18.219 1.00 51.03 930 GLU A CA 1
ATOM 7526 C C . GLU A 1 930 ? -17.777 -13.893 -19.393 1.00 51.03 930 GLU A C 1
ATOM 7528 O O . GLU A 1 930 ? -17.677 -13.214 -20.414 1.00 51.03 930 GLU A O 1
ATOM 7533 N N . GLU A 1 931 ? -18.747 -14.802 -19.231 1.00 47.94 931 GLU A N 1
ATOM 7534 C CA . GLU A 1 931 ? -19.757 -15.106 -20.256 1.00 47.94 931 GLU A CA 1
ATOM 7535 C C . GLU A 1 931 ? -20.777 -13.972 -20.425 1.00 47.94 931 GLU A C 1
ATOM 7537 O O . GLU A 1 931 ? -21.176 -13.669 -21.550 1.00 47.94 931 GLU A O 1
ATOM 7542 N N . ARG A 1 932 ? -21.154 -13.287 -19.334 1.00 50.50 932 ARG A N 1
ATOM 7543 C CA . ARG A 1 932 ? -22.083 -12.145 -19.379 1.00 50.50 932 ARG A CA 1
ATOM 7544 C C . ARG A 1 932 ? -21.397 -10.790 -19.578 1.00 50.50 932 ARG A C 1
ATOM 7546 O O . ARG A 1 932 ? -22.094 -9.823 -19.860 1.00 50.50 932 ARG A O 1
ATOM 7553 N N . GLN A 1 933 ? -20.062 -10.708 -19.490 1.00 55.84 933 GLN A N 1
ATOM 7554 C CA . GLN A 1 933 ? -19.289 -9.467 -19.310 1.00 55.84 933 GLN A CA 1
ATOM 7555 C C . GLN A 1 933 ? -19.741 -8.698 -18.049 1.00 55.84 933 GLN A C 1
ATOM 7557 O O . GLN A 1 933 ? -20.926 -8.450 -17.841 1.00 55.84 933 GLN A O 1
ATOM 7562 N N . LEU A 1 934 ? -18.802 -8.218 -17.222 1.00 56.44 934 LEU A N 1
ATOM 7563 C CA . LEU A 1 934 ? -19.102 -7.431 -16.004 1.00 56.44 934 LEU A CA 1
ATOM 7564 C C . LEU A 1 934 ? -20.078 -6.246 -16.251 1.00 56.44 934 LEU A C 1
ATOM 7566 O O . LEU A 1 934 ? -20.737 -5.771 -15.335 1.00 56.44 934 LEU A O 1
ATOM 7570 N N . LEU A 1 935 ? -20.174 -5.798 -17.510 1.00 50.19 935 LEU A N 1
ATOM 7571 C CA . LEU A 1 935 ? -20.970 -4.681 -18.029 1.00 50.19 935 LEU A CA 1
ATOM 7572 C C . LEU A 1 935 ? -22.460 -4.971 -18.287 1.00 50.19 935 LEU A C 1
ATOM 7574 O O . LEU A 1 935 ? -23.217 -4.015 -18.463 1.00 50.19 935 LEU A O 1
ATOM 7578 N N . GLN A 1 936 ? -22.895 -6.236 -18.362 1.00 52.62 936 GLN A N 1
ATOM 7579 C CA . GLN A 1 936 ? -24.312 -6.581 -18.610 1.00 52.62 936 GLN A CA 1
ATOM 7580 C C . GLN A 1 936 ? -25.062 -6.994 -17.337 1.00 52.62 936 GLN A C 1
ATOM 7582 O O . GLN A 1 936 ? -26.225 -7.397 -17.389 1.00 52.62 936 GLN A O 1
ATOM 7587 N N . MET A 1 937 ? -24.415 -6.888 -16.176 1.00 59.50 937 MET A N 1
ATOM 7588 C CA . MET A 1 937 ? -25.000 -7.281 -14.902 1.00 59.50 937 MET A CA 1
ATOM 7589 C C . MET A 1 937 ? -25.887 -6.169 -14.339 1.00 59.50 937 MET A C 1
ATOM 7591 O O . MET A 1 937 ? -25.403 -5.158 -13.847 1.00 59.50 937 MET A O 1
ATOM 7595 N N . ALA A 1 938 ? -27.205 -6.367 -14.379 1.00 59.88 938 ALA A N 1
ATOM 7596 C CA . ALA A 1 938 ? -28.168 -5.419 -13.810 1.00 59.88 938 ALA A CA 1
ATOM 7597 C C . ALA A 1 938 ? -28.375 -5.585 -12.287 1.00 59.88 938 ALA A C 1
ATOM 7599 O O . ALA A 1 938 ? -29.010 -4.747 -11.648 1.00 59.88 938 ALA A O 1
ATOM 7600 N N . SER A 1 939 ? -27.872 -6.670 -11.689 1.00 74.69 939 SER A N 1
ATOM 7601 C CA . SER A 1 939 ? -28.147 -7.037 -10.296 1.00 74.69 939 SER A CA 1
ATOM 7602 C C . SER A 1 939 ? -27.117 -6.447 -9.325 1.00 74.69 939 SER A C 1
ATOM 7604 O O . SER A 1 939 ? -25.966 -6.891 -9.271 1.00 74.69 939 SER A O 1
ATOM 7606 N N . ARG A 1 940 ? -27.559 -5.504 -8.483 1.00 82.75 940 ARG A N 1
ATOM 7607 C CA . ARG A 1 940 ? -26.756 -4.903 -7.401 1.00 82.75 940 ARG A CA 1
ATOM 7608 C C . ARG A 1 940 ? -26.066 -5.937 -6.481 1.00 82.75 940 ARG A C 1
ATOM 7610 O O . ARG A 1 940 ? -24.881 -5.736 -6.225 1.00 82.75 940 ARG A O 1
ATOM 7617 N N . PRO A 1 941 ? -26.712 -7.031 -6.015 1.00 83.19 941 PRO A N 1
ATOM 7618 C CA . PRO A 1 941 ? -26.080 -8.001 -5.107 1.00 83.19 941 PRO A CA 1
ATOM 7619 C C . PRO A 1 941 ? -24.776 -8.608 -5.644 1.00 83.19 941 PRO A C 1
ATOM 7621 O O . PRO A 1 941 ? -23.796 -8.726 -4.913 1.00 83.19 941 PRO A O 1
ATOM 7624 N N . LEU A 1 942 ? -24.730 -8.935 -6.939 1.00 80.62 942 LEU A N 1
ATOM 7625 C CA . LEU A 1 942 ? -23.547 -9.546 -7.553 1.00 80.62 942 LEU A CA 1
ATOM 7626 C C . LEU A 1 942 ? -22.394 -8.554 -7.694 1.00 80.62 942 LEU A C 1
ATOM 7628 O O . LEU A 1 942 ? -21.251 -8.889 -7.398 1.00 80.62 942 LEU A O 1
ATOM 7632 N N . ILE A 1 943 ? -22.690 -7.308 -8.068 1.00 81.81 943 ILE A N 1
ATOM 7633 C CA . ILE A 1 943 ? -21.677 -6.249 -8.160 1.00 81.81 943 ILE A CA 1
ATOM 7634 C C . ILE A 1 943 ? -21.086 -5.953 -6.784 1.00 81.81 943 ILE A C 1
ATOM 7636 O O . ILE A 1 943 ? -19.873 -5.825 -6.646 1.00 81.81 943 ILE A O 1
ATOM 7640 N N . VAL A 1 944 ? -21.929 -5.904 -5.752 1.00 86.31 944 VAL A N 1
ATOM 7641 C CA . VAL A 1 944 ? -21.485 -5.723 -4.369 1.00 86.31 944 VAL A CA 1
ATOM 7642 C C . VAL A 1 944 ? -20.548 -6.861 -3.941 1.00 86.31 944 VAL A C 1
ATOM 7644 O O . VAL A 1 944 ? -19.502 -6.591 -3.352 1.00 86.31 944 VAL A O 1
ATOM 7647 N N . ASN A 1 945 ? -20.858 -8.111 -4.300 1.00 85.44 945 ASN A N 1
ATOM 7648 C CA . ASN A 1 945 ? -19.984 -9.258 -4.040 1.00 85.44 945 ASN A CA 1
ATOM 7649 C C . ASN A 1 945 ? -18.617 -9.122 -4.735 1.00 85.44 945 ASN A C 1
ATOM 7651 O O . ASN A 1 945 ? -17.577 -9.319 -4.108 1.00 85.44 945 ASN A O 1
ATOM 7655 N N . VAL A 1 946 ? -18.610 -8.720 -6.007 1.00 84.44 946 VAL A N 1
ATOM 7656 C CA . VAL A 1 946 ? -17.386 -8.517 -6.798 1.00 84.44 946 VAL A CA 1
ATOM 7657 C C . VAL A 1 946 ? -16.527 -7.379 -6.237 1.00 84.44 946 VAL A C 1
ATOM 7659 O O . VAL A 1 946 ? -15.310 -7.526 -6.111 1.00 84.44 946 VAL A O 1
ATOM 7662 N N . VAL A 1 947 ? -17.143 -6.259 -5.843 1.00 88.56 947 VAL A N 1
ATOM 7663 C CA . VAL A 1 947 ? -16.446 -5.151 -5.168 1.00 88.56 947 VAL A CA 1
ATOM 7664 C C . VAL A 1 947 ? -15.834 -5.625 -3.855 1.00 88.56 947 VAL A C 1
ATOM 7666 O O . VAL A 1 947 ? -14.698 -5.267 -3.550 1.00 88.56 947 VAL A O 1
ATOM 7669 N N . ALA A 1 948 ? -16.541 -6.467 -3.100 1.00 87.62 948 ALA A N 1
ATOM 7670 C CA . ALA A 1 948 ? -16.028 -7.033 -1.862 1.00 87.62 948 ALA A CA 1
ATOM 7671 C C . ALA A 1 948 ? -14.789 -7.915 -2.108 1.00 87.62 948 ALA A C 1
ATOM 7673 O O . ALA A 1 948 ? -13.767 -7.732 -1.445 1.00 87.62 948 ALA A O 1
ATOM 7674 N N . GLN A 1 949 ? -14.829 -8.779 -3.128 1.00 85.88 949 GLN A N 1
ATOM 7675 C CA . GLN A 1 949 ? -13.685 -9.598 -3.545 1.00 85.88 949 GLN A CA 1
ATOM 7676 C C . GLN A 1 949 ? -12.472 -8.751 -3.950 1.00 85.88 949 GLN A C 1
ATOM 7678 O O . GLN A 1 949 ? -11.362 -8.990 -3.465 1.00 85.88 949 GLN A O 1
ATOM 7683 N N . ALA A 1 950 ? -12.679 -7.730 -4.786 1.00 88.69 950 ALA A N 1
ATOM 7684 C CA . ALA A 1 950 ? -11.621 -6.809 -5.194 1.00 88.69 950 ALA A CA 1
ATOM 7685 C C . ALA A 1 950 ? -11.057 -6.028 -3.993 1.00 88.69 950 ALA A C 1
ATOM 7687 O O . ALA A 1 950 ? -9.841 -5.884 -3.845 1.00 88.69 950 ALA A O 1
ATOM 7688 N N . TYR A 1 951 ? -11.921 -5.588 -3.075 1.00 90.06 951 TYR A N 1
ATOM 7689 C CA . TYR A 1 951 ? -11.519 -4.891 -1.857 1.00 90.06 951 TYR A CA 1
ATOM 7690 C C . TYR A 1 951 ? -10.655 -5.770 -0.945 1.00 90.06 951 TYR A C 1
ATOM 7692 O O . TYR A 1 951 ? -9.586 -5.333 -0.512 1.00 90.06 951 TYR A O 1
ATOM 7700 N N . TRP A 1 952 ? -11.046 -7.025 -0.682 1.00 85.94 952 TRP A N 1
ATOM 7701 C CA . TRP A 1 952 ? -10.198 -7.945 0.092 1.00 85.94 952 TRP A CA 1
ATOM 7702 C C . TRP A 1 952 ? -8.876 -8.221 -0.615 1.00 85.94 952 TRP A C 1
ATOM 7704 O O . TRP A 1 952 ? -7.860 -8.430 0.051 1.00 85.94 952 TRP A O 1
ATOM 7714 N N . TYR A 1 953 ? -8.878 -8.211 -1.954 1.00 85.06 953 TYR A N 1
ATOM 7715 C CA . TYR A 1 953 ? -7.678 -8.455 -2.735 1.00 85.06 953 TYR A CA 1
ATOM 7716 C C . TYR A 1 953 ? -6.607 -7.377 -2.532 1.00 85.06 953 TYR A C 1
ATOM 7718 O O . TYR A 1 953 ? -5.429 -7.704 -2.358 1.00 85.06 953 TYR A O 1
ATOM 7726 N N . HIS A 1 954 ? -7.026 -6.112 -2.496 1.00 87.94 954 HIS A N 1
ATOM 7727 C CA . HIS A 1 954 ? -6.145 -4.962 -2.288 1.00 87.94 954 HIS A CA 1
ATOM 7728 C C . HIS A 1 954 ? -5.897 -4.626 -0.811 1.00 87.94 954 HIS A C 1
ATOM 7730 O O . HIS A 1 954 ? -4.935 -3.930 -0.490 1.00 87.94 954 HIS A O 1
ATOM 7736 N N . SER A 1 955 ? -6.728 -5.137 0.099 1.00 85.06 955 SER A N 1
ATOM 7737 C CA . SER A 1 955 ? -6.590 -4.883 1.532 1.00 85.06 955 SER A CA 1
ATOM 7738 C C . SER A 1 955 ? -5.327 -5.511 2.116 1.00 85.06 955 SER A C 1
ATOM 7740 O O . SER A 1 955 ? -4.946 -6.643 1.794 1.00 85.06 955 SER A O 1
ATOM 7742 N N . ASN A 1 956 ? -4.702 -4.777 3.035 1.00 78.88 956 ASN A N 1
ATOM 7743 C CA . ASN A 1 956 ? -3.556 -5.268 3.780 1.00 78.88 956 ASN A CA 1
ATOM 7744 C C . ASN A 1 956 ? -3.969 -6.320 4.830 1.00 78.88 956 ASN A C 1
ATOM 7746 O O . ASN A 1 956 ? -5.135 -6.469 5.203 1.00 78.88 956 ASN A O 1
ATOM 7750 N N . LEU A 1 957 ? -2.982 -7.070 5.311 1.00 73.44 957 LEU A N 1
ATOM 7751 C CA . LEU A 1 957 ? -3.192 -8.224 6.180 1.00 73.44 957 LEU A CA 1
ATOM 7752 C C . LEU A 1 957 ? -3.845 -7.875 7.530 1.00 73.44 957 LEU A C 1
ATOM 7754 O O . LEU A 1 957 ? -4.638 -8.657 8.054 1.00 73.44 957 LEU A O 1
ATOM 7758 N N . THR A 1 958 ? -3.503 -6.728 8.112 1.00 72.19 958 THR A N 1
ATOM 7759 C CA . THR A 1 958 ? -4.007 -6.310 9.426 1.00 72.19 958 THR A CA 1
ATOM 7760 C C . THR A 1 958 ? -5.455 -5.840 9.338 1.00 72.19 958 THR A C 1
ATOM 7762 O O . THR A 1 958 ? -6.280 -6.241 10.161 1.00 72.19 958 THR A O 1
ATOM 7765 N N . SER A 1 959 ? -5.807 -5.106 8.280 1.00 75.31 959 SER A N 1
ATOM 7766 C CA . SER A 1 959 ? -7.193 -4.775 7.948 1.00 75.31 959 SER A CA 1
ATOM 7767 C C . SER A 1 959 ? -8.037 -6.033 7.729 1.00 75.31 959 SER A C 1
ATOM 7769 O O . SER A 1 959 ? -9.139 -6.114 8.266 1.00 75.31 959 SER A O 1
ATOM 7771 N N . LEU A 1 960 ? -7.519 -7.049 7.025 1.00 77.81 960 LEU A N 1
ATOM 7772 C CA . LEU A 1 960 ? -8.231 -8.318 6.812 1.00 77.81 960 LEU A CA 1
ATOM 7773 C C . LEU A 1 960 ? -8.508 -9.075 8.124 1.00 77.81 960 LEU A C 1
ATOM 7775 O O . LEU A 1 960 ? -9.620 -9.560 8.309 1.00 77.81 960 LEU A O 1
ATOM 7779 N N . SER A 1 961 ? -7.558 -9.120 9.067 1.00 72.56 961 SER A N 1
ATOM 7780 C CA . SER A 1 961 ? -7.778 -9.746 10.391 1.00 72.56 961 SER A CA 1
ATOM 7781 C C . SER A 1 961 ? -8.893 -9.043 11.176 1.00 72.56 961 SER A C 1
ATOM 7783 O O . SER A 1 961 ? -9.788 -9.682 11.733 1.00 72.56 961 SER A O 1
ATOM 7785 N N . LYS A 1 962 ? -8.897 -7.701 11.163 1.00 75.38 962 LYS A N 1
ATOM 7786 C CA . LYS A 1 962 ? -9.964 -6.905 11.787 1.00 75.38 962 LYS A CA 1
ATOM 7787 C C . LYS A 1 962 ? -11.324 -7.209 11.147 1.00 75.38 962 LYS A C 1
ATOM 7789 O O . LYS A 1 962 ? -12.299 -7.406 11.860 1.00 75.38 962 LYS A O 1
ATOM 7794 N N . LEU A 1 963 ? -11.381 -7.313 9.818 1.00 78.38 963 LEU A N 1
ATOM 7795 C CA . LEU A 1 963 ? -12.604 -7.670 9.092 1.00 78.38 963 LEU A CA 1
ATOM 7796 C C . LEU A 1 963 ? -13.103 -9.079 9.442 1.00 78.38 963 LEU A C 1
ATOM 7798 O O . LEU A 1 963 ? -14.303 -9.277 9.602 1.00 78.38 963 LEU A O 1
ATOM 7802 N N . ILE A 1 964 ? -12.218 -10.061 9.610 1.00 77.12 964 ILE A N 1
ATOM 7803 C CA . ILE A 1 964 ? -12.624 -11.415 10.020 1.00 77.12 964 ILE A CA 1
ATOM 7804 C C . ILE A 1 964 ? -13.229 -11.400 11.424 1.00 77.12 964 ILE A C 1
ATOM 7806 O O . ILE A 1 964 ? -14.301 -11.965 11.637 1.00 77.12 964 ILE A O 1
ATOM 7810 N N . SER A 1 965 ? -12.566 -10.744 12.377 1.00 71.94 965 SER A N 1
ATOM 7811 C CA . SER A 1 965 ? -13.023 -10.729 13.770 1.00 71.94 965 SER A CA 1
ATOM 7812 C C . SER A 1 965 ? -14.339 -9.971 13.970 1.00 71.94 965 SER A C 1
ATOM 7814 O O . SER A 1 965 ? -15.145 -10.393 14.800 1.00 71.94 965 SER A O 1
ATOM 7816 N N . THR A 1 966 ? -14.586 -8.890 13.221 1.00 77.31 966 THR A N 1
ATOM 7817 C CA . THR A 1 966 ? -15.810 -8.083 13.369 1.00 77.31 966 THR A CA 1
ATOM 7818 C C . THR A 1 966 ? -16.882 -8.427 12.337 1.00 77.31 966 THR A C 1
ATOM 7820 O O . THR A 1 966 ? -17.999 -8.783 12.702 1.00 77.31 966 THR A O 1
ATOM 7823 N N . PHE A 1 967 ? -16.552 -8.344 11.048 1.00 81.75 967 PHE A N 1
ATOM 7824 C CA . PHE A 1 967 ? -17.523 -8.374 9.955 1.00 81.75 967 PHE A CA 1
ATOM 7825 C C . PHE A 1 967 ? -17.965 -9.798 9.600 1.00 81.75 967 PHE A C 1
ATOM 7827 O O . PHE A 1 967 ? -19.159 -10.035 9.435 1.00 81.75 967 PHE A O 1
ATOM 7834 N N . ALA A 1 968 ? -17.052 -10.775 9.537 1.00 81.00 968 ALA A N 1
ATOM 7835 C CA . ALA A 1 968 ? -17.423 -12.136 9.129 1.00 81.00 968 ALA A CA 1
ATOM 7836 C C . ALA A 1 968 ? -18.425 -12.789 10.100 1.00 81.00 968 ALA A C 1
ATOM 7838 O O . ALA A 1 968 ? -19.387 -13.423 9.664 1.00 81.00 968 ALA A O 1
ATOM 7839 N N . GLY A 1 969 ? -18.247 -12.583 11.411 1.00 78.19 969 GLY A N 1
ATOM 7840 C CA . GLY A 1 969 ? -19.213 -13.030 12.419 1.00 78.19 969 GLY A CA 1
ATOM 7841 C C . GLY A 1 969 ? -20.576 -12.344 12.280 1.00 78.19 969 GLY A C 1
ATOM 7842 O O . GLY A 1 969 ? -21.610 -13.002 12.390 1.00 78.19 969 GLY A O 1
ATOM 7843 N N . GLU A 1 970 ? -20.588 -11.043 11.982 1.00 83.56 970 GLU A N 1
ATOM 7844 C CA . GLU A 1 970 ? -21.815 -10.265 11.797 1.00 83.56 970 GLU A CA 1
ATOM 7845 C C . GLU A 1 970 ? -22.601 -10.703 10.552 1.00 83.56 970 GLU A C 1
ATOM 7847 O O . GLU A 1 970 ? -23.799 -10.966 10.659 1.00 83.56 970 GLU A O 1
ATOM 7852 N N . VAL A 1 971 ? -21.934 -10.887 9.408 1.00 86.38 971 VAL A N 1
ATOM 7853 C CA . VAL A 1 971 ? -22.550 -11.391 8.166 1.00 86.38 971 VAL A CA 1
ATOM 7854 C C . VAL A 1 971 ? -23.204 -12.752 8.395 1.00 86.38 971 VAL A C 1
ATOM 7856 O O . VAL A 1 971 ? -24.384 -12.934 8.098 1.00 86.38 971 VAL A O 1
ATOM 7859 N N . CYS A 1 972 ? -22.470 -13.693 9.000 1.00 82.31 972 CYS A N 1
ATOM 7860 C CA . CYS A 1 972 ? -23.007 -15.020 9.301 1.00 82.31 972 CYS A CA 1
ATOM 7861 C C . CYS A 1 972 ? -24.196 -14.934 10.269 1.00 82.31 972 CYS A C 1
ATOM 7863 O O . CYS A 1 972 ? -25.158 -15.687 10.146 1.00 82.31 972 CYS A O 1
ATOM 7865 N N . SER A 1 973 ? -24.167 -14.000 11.226 1.00 82.31 973 SER A N 1
ATOM 7866 C CA . SER A 1 973 ? -25.239 -13.838 12.212 1.00 82.31 973 SER A CA 1
ATOM 7867 C C . SER A 1 973 ? -26.576 -13.389 11.603 1.00 82.31 973 SER A C 1
ATOM 7869 O O . SER A 1 973 ? -27.629 -13.776 12.125 1.00 82.31 973 SER A O 1
ATOM 7871 N N . ARG A 1 974 ? -26.536 -12.623 10.503 1.00 84.50 974 ARG A N 1
ATOM 7872 C CA . ARG A 1 974 ? -27.715 -12.071 9.816 1.00 84.50 974 ARG A CA 1
ATOM 7873 C C . ARG A 1 974 ? -28.328 -13.015 8.779 1.00 84.50 974 ARG A C 1
ATOM 7875 O O . ARG A 1 974 ? -29.504 -12.858 8.468 1.00 84.50 974 ARG A O 1
ATOM 7882 N N . ALA A 1 975 ? -27.586 -14.014 8.298 1.00 85.38 975 ALA A N 1
ATOM 7883 C CA . ALA A 1 975 ? -28.113 -15.010 7.368 1.00 85.38 975 ALA A CA 1
ATOM 7884 C C . ALA A 1 975 ? -29.190 -15.880 8.041 1.00 85.38 975 ALA A C 1
ATOM 7886 O O . ALA A 1 975 ? -28.938 -16.517 9.071 1.00 85.38 975 ALA A O 1
ATOM 7887 N N . ASN A 1 976 ? -30.402 -15.882 7.475 1.00 84.88 976 ASN A N 1
ATOM 7888 C CA . ASN A 1 976 ? -31.539 -16.638 8.008 1.00 84.88 976 ASN A CA 1
ATOM 7889 C C . ASN A 1 976 ? -32.146 -17.619 6.998 1.00 84.88 976 ASN A C 1
ATOM 7891 O O . ASN A 1 976 ? -32.833 -18.542 7.432 1.00 84.88 976 ASN A O 1
ATOM 7895 N N . THR A 1 977 ? -31.925 -17.433 5.696 1.00 85.19 977 THR A N 1
ATOM 7896 C CA . THR A 1 977 ? -32.354 -18.353 4.631 1.00 85.19 977 THR A CA 1
ATOM 7897 C C . THR A 1 977 ? -31.159 -19.069 3.993 1.00 85.19 977 THR A C 1
ATOM 7899 O O . THR A 1 977 ? -30.005 -18.710 4.230 1.00 85.19 977 THR A O 1
ATOM 7902 N N . GLU A 1 978 ? -31.430 -20.090 3.175 1.00 85.69 978 GLU A N 1
ATOM 7903 C CA . GLU A 1 978 ? -30.395 -20.800 2.412 1.00 85.69 978 GLU A CA 1
ATOM 7904 C C . GLU A 1 978 ? -29.667 -19.868 1.424 1.00 85.69 978 GLU A C 1
ATOM 7906 O O . GLU A 1 978 ? -28.438 -19.856 1.384 1.00 85.69 978 GLU A O 1
ATOM 7911 N N . ASN A 1 979 ? -30.397 -19.007 0.707 1.00 87.25 979 ASN A N 1
ATOM 7912 C CA . ASN A 1 979 ? -29.806 -18.034 -0.219 1.00 87.25 979 ASN A CA 1
ATOM 7913 C C . ASN A 1 979 ? -28.937 -16.989 0.505 1.00 87.25 979 ASN A C 1
ATOM 7915 O O . ASN A 1 979 ? -27.850 -16.654 0.027 1.00 87.25 979 ASN A O 1
ATOM 7919 N N . ASP A 1 980 ? -29.360 -16.521 1.688 1.00 88.38 980 ASP A N 1
ATOM 7920 C CA . ASP A 1 980 ? -28.544 -15.612 2.508 1.00 88.38 980 ASP A CA 1
ATOM 7921 C C . ASP A 1 980 ? -27.234 -16.275 2.943 1.00 88.38 980 ASP A C 1
ATOM 7923 O O . ASP A 1 980 ? -26.184 -15.629 2.967 1.00 88.38 980 ASP A O 1
ATOM 7927 N N . LEU A 1 981 ? -27.290 -17.567 3.290 1.00 88.12 981 LEU A N 1
ATOM 7928 C CA . LEU A 1 981 ? -26.119 -18.343 3.684 1.00 88.12 981 LEU A CA 1
ATOM 7929 C C . LEU A 1 981 ? -25.135 -18.469 2.517 1.00 88.12 981 LEU A C 1
ATOM 7931 O O . LEU A 1 981 ? -23.944 -18.231 2.711 1.00 88.12 981 LEU A O 1
ATOM 7935 N N . TRP A 1 982 ? -25.606 -18.783 1.309 1.00 88.56 982 TRP A N 1
ATOM 7936 C CA . TRP A 1 982 ? -24.744 -18.872 0.128 1.00 88.56 982 TRP A CA 1
ATOM 7937 C C . TRP A 1 982 ? -24.081 -17.537 -0.218 1.00 88.56 982 TRP A C 1
ATOM 7939 O O . TRP A 1 982 ? -22.871 -17.495 -0.460 1.00 88.56 982 TRP A O 1
ATOM 7949 N N . TYR A 1 983 ? -24.824 -16.431 -0.146 1.00 88.75 983 TYR A N 1
ATOM 7950 C CA . TYR A 1 983 ? -24.258 -15.094 -0.328 1.00 88.75 983 TYR A CA 1
ATOM 7951 C C . TYR A 1 983 ? -23.222 -14.753 0.759 1.00 88.75 983 TYR A C 1
ATOM 7953 O O . TYR A 1 983 ? -22.126 -14.274 0.453 1.00 88.75 983 TYR A O 1
ATOM 7961 N N . ALA A 1 984 ? -23.515 -15.062 2.027 1.00 88.81 984 ALA A N 1
ATOM 7962 C CA . ALA A 1 984 ? -22.583 -14.889 3.141 1.00 88.81 984 ALA A CA 1
ATOM 7963 C C . ALA A 1 984 ? -21.296 -15.712 2.956 1.00 88.81 984 ALA A C 1
ATOM 7965 O O . ALA A 1 984 ? -20.195 -15.192 3.147 1.00 88.81 984 ALA A O 1
ATOM 7966 N N . LEU A 1 985 ? -21.411 -16.972 2.530 1.00 88.44 985 LEU A N 1
ATOM 7967 C CA . LEU A 1 985 ? -20.272 -17.845 2.239 1.00 88.44 985 LEU A CA 1
ATOM 7968 C C . LEU A 1 985 ? -19.421 -17.288 1.093 1.00 88.44 985 LEU A C 1
ATOM 7970 O O . LEU A 1 985 ? -18.194 -17.261 1.207 1.00 88.44 985 LEU A O 1
ATOM 7974 N N . ARG A 1 986 ? -20.041 -16.749 0.035 1.00 86.12 986 ARG A N 1
ATOM 7975 C CA . ARG A 1 986 ? -19.316 -16.063 -1.048 1.00 86.12 986 ARG A CA 1
ATOM 7976 C C . ARG A 1 986 ? -18.514 -14.855 -0.560 1.00 86.12 986 ARG A C 1
ATOM 7978 O O . ARG A 1 986 ? -17.495 -14.541 -1.171 1.00 86.12 986 ARG A O 1
ATOM 7985 N N . LEU A 1 987 ? -18.934 -14.194 0.522 1.00 86.62 987 LEU A N 1
ATOM 7986 C CA . LEU A 1 987 ? -18.169 -13.097 1.115 1.00 86.62 987 LEU A CA 1
ATOM 7987 C C . LEU A 1 987 ? -17.052 -13.578 2.056 1.00 86.62 987 LEU A C 1
ATOM 7989 O O . LEU A 1 987 ? -15.940 -13.057 2.054 1.00 86.62 987 LEU A O 1
ATOM 7993 N N . VAL A 1 988 ? -17.345 -14.579 2.882 1.00 86.88 988 VAL A N 1
ATOM 7994 C CA . VAL A 1 988 ? -16.468 -14.987 3.988 1.00 86.88 988 VAL A CA 1
ATOM 7995 C C . VAL A 1 988 ? -15.364 -15.948 3.539 1.00 86.88 988 VAL A C 1
ATOM 7997 O O . VAL A 1 988 ? -14.242 -15.866 4.037 1.00 86.88 988 VAL A O 1
ATOM 8000 N N . VAL A 1 989 ? -15.630 -16.849 2.592 1.00 84.31 989 VAL A N 1
ATOM 8001 C CA . VAL A 1 989 ? -14.668 -17.896 2.203 1.00 84.31 989 VAL A CA 1
ATOM 8002 C C . VAL A 1 989 ? -13.392 -17.338 1.564 1.00 84.31 989 VAL A C 1
ATOM 8004 O O . VAL A 1 989 ? -12.310 -17.723 2.016 1.00 84.31 989 VAL A O 1
ATOM 8007 N N . PRO A 1 990 ? -13.448 -16.411 0.585 1.00 81.75 990 PRO A N 1
ATOM 8008 C CA . PRO A 1 990 ? -12.232 -15.822 0.020 1.00 81.75 990 PRO A CA 1
ATOM 8009 C C . PRO A 1 990 ? -11.402 -15.072 1.070 1.00 81.75 990 PRO A C 1
ATOM 8011 O O . PRO A 1 990 ? -10.170 -15.109 1.044 1.00 81.75 990 PRO A O 1
ATOM 8014 N N . LEU A 1 991 ? -12.076 -14.427 2.027 1.00 80.56 991 LEU A N 1
ATOM 8015 C CA . LEU A 1 991 ? -11.446 -13.736 3.147 1.00 80.56 991 LEU A CA 1
ATOM 8016 C C . LEU A 1 991 ? -10.696 -14.720 4.071 1.00 80.56 991 LEU A C 1
ATOM 8018 O O . LEU A 1 991 ? -9.539 -14.472 4.416 1.00 80.56 991 LEU A O 1
ATOM 8022 N N . LEU A 1 992 ? -11.310 -15.861 4.410 1.00 79.12 992 LEU A N 1
ATOM 8023 C CA . LEU A 1 992 ? -10.678 -16.929 5.198 1.00 79.12 992 LEU A CA 1
ATOM 8024 C C . LEU A 1 992 ? -9.475 -17.547 4.474 1.00 79.12 992 LEU A C 1
ATOM 8026 O O . LEU A 1 992 ? -8.413 -17.703 5.082 1.00 79.12 992 LEU A O 1
ATOM 8030 N N . GLN A 1 993 ? -9.620 -17.849 3.180 1.00 78.44 993 GLN A N 1
ATOM 8031 C CA . GLN A 1 993 ? -8.549 -18.422 2.362 1.00 78.44 993 GLN A CA 1
ATOM 8032 C C . GLN A 1 993 ? -7.326 -17.504 2.324 1.00 78.44 993 GLN A C 1
ATOM 8034 O O . GLN A 1 993 ? -6.208 -17.958 2.569 1.00 78.44 993 GLN A O 1
ATOM 8039 N N . ARG A 1 994 ? -7.534 -16.196 2.111 1.00 75.25 994 ARG A N 1
ATOM 8040 C CA . ARG A 1 994 ? -6.435 -15.227 2.147 1.00 75.25 994 ARG A CA 1
ATOM 8041 C C . ARG A 1 994 ? -5.714 -15.267 3.484 1.00 75.25 994 ARG A C 1
ATOM 8043 O O . ARG A 1 994 ? -4.499 -15.375 3.493 1.00 75.25 994 ARG A O 1
ATOM 8050 N N . CYS A 1 995 ? -6.415 -15.227 4.612 1.00 69.50 995 CYS A N 1
ATOM 8051 C CA . CYS A 1 995 ? -5.746 -15.257 5.915 1.00 69.50 995 CYS A CA 1
ATOM 8052 C C . CYS A 1 995 ? -4.998 -16.566 6.200 1.00 69.50 995 CYS A C 1
ATOM 8054 O O . CYS A 1 995 ? -3.960 -16.525 6.863 1.00 69.50 995 CYS A O 1
ATOM 8056 N N . TYR A 1 996 ? -5.474 -17.695 5.673 1.00 70.25 996 TYR A N 1
ATOM 8057 C CA . TYR A 1 996 ? -4.778 -18.977 5.767 1.00 70.25 996 TYR A CA 1
ATOM 8058 C C . TYR A 1 996 ? -3.447 -18.990 5.000 1.00 70.25 996 TYR A C 1
ATOM 8060 O O . TYR A 1 996 ? -2.421 -19.391 5.558 1.00 70.25 996 TYR A O 1
ATOM 8068 N N . ASP A 1 997 ? -3.433 -18.498 3.757 1.00 67.12 997 ASP A N 1
ATOM 8069 C CA . ASP A 1 997 ? -2.253 -18.534 2.879 1.00 67.12 997 ASP A CA 1
ATOM 8070 C C . ASP A 1 997 ? -1.031 -17.793 3.462 1.00 67.12 997 ASP A C 1
ATOM 8072 O O . ASP A 1 997 ? 0.114 -18.136 3.158 1.00 67.12 997 ASP A O 1
ATOM 8076 N N . TRP A 1 998 ? -1.248 -16.831 4.366 1.00 61.25 998 TRP A N 1
ATOM 8077 C CA . TRP A 1 998 ? -0.188 -16.051 5.021 1.00 61.25 998 TRP A CA 1
ATOM 8078 C C . TRP A 1 998 ? 0.478 -16.731 6.240 1.00 61.25 998 TRP A C 1
ATOM 8080 O O . TRP A 1 998 ? 1.434 -16.179 6.780 1.00 61.25 998 TRP A O 1
ATOM 8090 N N . ARG A 1 999 ? 0.047 -17.937 6.652 1.00 54.78 999 ARG A N 1
ATOM 8091 C CA . ARG A 1 999 ? 0.728 -18.819 7.637 1.00 54.78 999 ARG A CA 1
ATOM 8092 C C . ARG A 1 999 ? 1.093 -18.206 9.008 1.00 54.78 999 ARG A C 1
ATOM 8094 O O . ARG A 1 999 ? 2.141 -18.527 9.567 1.00 54.78 999 ARG A O 1
ATOM 8101 N N . GLU A 1 1000 ? 0.232 -17.390 9.619 1.00 56.53 1000 GLU A N 1
ATOM 8102 C CA . GLU A 1 1000 ? 0.448 -16.900 10.996 1.00 56.53 1000 GLU A CA 1
ATOM 8103 C C . GLU A 1 1000 ? -0.421 -17.620 12.043 1.00 56.53 1000 GLU A C 1
ATOM 8105 O O . GLU A 1 1000 ? -1.647 -17.669 11.939 1.00 56.53 1000 GLU A O 1
ATOM 8110 N N . LYS A 1 1001 ? 0.214 -18.122 13.117 1.00 49.47 1001 LYS A N 1
ATOM 8111 C CA . LYS A 1 1001 ? -0.428 -18.902 14.201 1.00 49.47 1001 LYS A CA 1
ATOM 8112 C C . LYS A 1 1001 ? -1.575 -18.162 14.918 1.00 49.47 1001 LYS A C 1
ATOM 8114 O O . LYS A 1 1001 ? -2.508 -18.815 15.374 1.00 49.47 1001 LYS A O 1
ATOM 8119 N N . VAL A 1 1002 ? -1.535 -16.827 15.001 1.00 48.62 1002 VAL A N 1
ATOM 8120 C CA . VAL A 1 1002 ? -2.561 -15.993 15.673 1.00 48.62 1002 VAL A CA 1
ATOM 8121 C C . VAL A 1 1002 ? -3.892 -15.976 14.895 1.00 48.62 1002 VAL A C 1
ATOM 8123 O O . VAL A 1 1002 ? -4.958 -15.863 15.490 1.00 48.62 1002 VAL A O 1
ATOM 8126 N N . LYS A 1 1003 ? -3.854 -16.190 13.574 1.00 52.81 1003 LYS A N 1
ATOM 8127 C CA . LYS A 1 1003 ? -5.010 -16.056 12.663 1.00 52.81 1003 LYS A CA 1
ATOM 8128 C C . LYS A 1 1003 ? -5.807 -17.348 12.466 1.00 52.81 1003 LYS A C 1
ATOM 8130 O O . LYS A 1 1003 ? -6.932 -17.332 11.963 1.00 52.81 1003 LYS A O 1
ATOM 8135 N N . HIS A 1 1004 ? -5.263 -18.470 12.932 1.00 63.09 1004 HIS A N 1
ATOM 8136 C CA . HIS A 1 1004 ? -5.997 -19.729 13.014 1.00 63.09 1004 HIS A CA 1
ATOM 8137 C C . HIS A 1 1004 ? -7.127 -19.648 14.057 1.00 63.09 1004 HIS A C 1
ATOM 8139 O O . HIS A 1 1004 ? -8.208 -20.173 13.839 1.00 63.09 1004 HIS A O 1
ATOM 8145 N N . GLU A 1 1005 ? -6.947 -18.918 15.164 1.00 64.44 1005 GLU A N 1
ATOM 8146 C CA . GLU A 1 1005 ? -7.994 -18.804 16.192 1.00 64.44 1005 GLU A CA 1
ATOM 8147 C C . GLU A 1 1005 ? -9.219 -18.000 15.715 1.00 64.44 1005 GLU A C 1
ATOM 8149 O O . GLU A 1 1005 ? -10.357 -18.340 16.041 1.00 64.44 1005 GLU A O 1
ATOM 8154 N N . GLU A 1 1006 ? -9.012 -16.945 14.923 1.00 67.62 1006 GLU A N 1
ATOM 8155 C CA . GLU A 1 1006 ? -10.104 -16.115 14.390 1.00 67.62 1006 GLU A CA 1
ATOM 8156 C C . GLU A 1 1006 ? -10.914 -16.851 13.318 1.00 67.62 1006 GLU A C 1
ATOM 8158 O O . GLU A 1 1006 ? -12.144 -16.829 13.347 1.00 67.62 1006 GLU A O 1
ATOM 8163 N N . SER A 1 1007 ? -10.235 -17.570 12.421 1.00 70.62 1007 SER A N 1
ATOM 8164 C CA . SER A 1 1007 ? -10.895 -18.418 11.422 1.00 70.62 1007 SER A CA 1
ATOM 8165 C C . SER A 1 1007 ? -11.725 -19.530 12.074 1.00 70.62 1007 SER A C 1
ATOM 8167 O O . SER A 1 1007 ? -12.857 -19.766 11.653 1.00 70.62 1007 SER A O 1
ATOM 8169 N N . LEU A 1 1008 ? -11.244 -20.135 13.167 1.00 73.50 1008 LEU A N 1
ATOM 8170 C CA . LEU A 1 1008 ? -12.024 -21.100 13.952 1.00 73.50 1008 LEU A CA 1
ATOM 8171 C C . LEU A 1 1008 ? -13.309 -20.482 14.537 1.00 73.50 1008 LEU A C 1
ATOM 8173 O O . LEU A 1 1008 ? -14.366 -21.112 14.498 1.00 73.50 1008 LEU A O 1
ATOM 8177 N N . LYS A 1 1009 ? -13.258 -19.239 15.039 1.00 73.25 1009 LYS A N 1
ATOM 8178 C CA . LYS A 1 1009 ? -14.448 -18.546 15.573 1.00 73.25 1009 LYS A CA 1
ATOM 8179 C C . LYS A 1 1009 ? -15.511 -18.339 14.495 1.00 73.25 1009 LYS A C 1
ATOM 8181 O O . LYS A 1 1009 ? -16.677 -18.640 14.734 1.00 73.25 1009 LYS A O 1
ATOM 8186 N N . VAL A 1 1010 ? -15.113 -17.882 13.307 1.00 77.69 1010 VAL A N 1
ATOM 8187 C CA . VAL A 1 1010 ? -16.041 -17.668 12.183 1.00 77.69 1010 VAL A CA 1
ATOM 8188 C C . VAL A 1 1010 ? -16.672 -18.983 11.728 1.00 77.69 1010 VAL A C 1
ATOM 8190 O O . VAL A 1 1010 ? -17.891 -19.058 11.577 1.00 77.69 1010 VAL A O 1
ATOM 8193 N N . VAL A 1 1011 ? -15.876 -20.047 11.581 1.00 78.31 1011 VAL A N 1
ATOM 8194 C CA . VAL A 1 1011 ? -16.403 -21.354 11.160 1.00 78.31 1011 VAL A CA 1
ATOM 8195 C C . VAL A 1 1011 ? -17.331 -21.967 12.220 1.00 78.31 1011 VAL A C 1
ATOM 8197 O O . VAL A 1 1011 ? -18.338 -22.582 11.875 1.00 78.31 1011 VAL A O 1
ATOM 8200 N N . SER A 1 1012 ? -17.074 -21.736 13.511 1.00 74.81 1012 SER A N 1
ATOM 8201 C CA . SER A 1 1012 ? -17.984 -22.141 14.594 1.00 74.81 1012 SER A CA 1
ATOM 8202 C C . SER A 1 1012 ? -19.356 -21.447 14.506 1.00 74.81 1012 SER A C 1
ATOM 8204 O O . SER A 1 1012 ? -20.403 -22.089 14.658 1.00 74.81 1012 SER A O 1
ATOM 8206 N N . VAL A 1 1013 ? -19.377 -20.147 14.177 1.00 79.12 1013 VAL A N 1
ATOM 8207 C CA . VAL A 1 1013 ? -20.626 -19.401 13.933 1.00 79.12 1013 VAL A CA 1
ATOM 8208 C C . VAL A 1 1013 ? -21.366 -19.958 12.713 1.00 79.12 1013 VAL A C 1
ATOM 8210 O O . VAL A 1 1013 ? -22.578 -20.157 12.788 1.00 79.12 1013 VAL A O 1
ATOM 8213 N N . LEU A 1 1014 ? -20.652 -20.274 11.626 1.00 81.00 1014 LEU A N 1
ATOM 8214 C CA . LEU A 1 1014 ? -21.235 -20.895 10.431 1.00 81.00 1014 LEU A CA 1
ATOM 8215 C C . LEU A 1 1014 ? -21.907 -22.237 10.750 1.00 81.00 1014 LEU A C 1
ATOM 8217 O O . LEU A 1 1014 ? -23.062 -22.432 10.377 1.00 81.00 1014 LEU A O 1
ATOM 8221 N N . TYR A 1 1015 ? -21.247 -23.131 11.498 1.00 77.31 1015 TYR A N 1
ATOM 8222 C CA . TYR A 1 1015 ? -21.854 -24.406 11.907 1.00 77.31 1015 TYR A CA 1
ATOM 8223 C C . TYR A 1 1015 ? -23.135 -24.209 12.716 1.00 77.31 1015 TYR A C 1
ATOM 8225 O O . TYR A 1 1015 ? -24.135 -24.878 12.463 1.00 77.31 1015 TYR A O 1
ATOM 8233 N N . THR A 1 1016 ? -23.125 -23.265 13.659 1.00 75.81 1016 THR A N 1
ATOM 8234 C CA . THR A 1 1016 ? -24.309 -22.952 14.472 1.00 75.81 1016 THR A CA 1
ATOM 8235 C C . THR A 1 1016 ? -25.467 -22.477 13.590 1.00 75.81 1016 THR A C 1
ATOM 8237 O O . THR A 1 1016 ? -26.597 -22.923 13.761 1.00 75.81 1016 THR A O 1
ATOM 8240 N N . LYS A 1 1017 ? -25.184 -21.630 12.596 1.00 80.25 1017 LYS A N 1
ATOM 8241 C CA . LYS A 1 1017 ? -26.198 -21.099 11.678 1.00 80.25 1017 LYS A CA 1
ATOM 8242 C C . LYS A 1 1017 ? -26.765 -22.124 10.712 1.00 80.25 1017 LYS A C 1
ATOM 8244 O O . LYS A 1 1017 ? -27.968 -22.117 10.479 1.00 80.25 1017 LYS A O 1
ATOM 8249 N N . ILE A 1 1018 ? -25.937 -23.031 10.206 1.00 79.44 1018 ILE A N 1
ATOM 8250 C CA . ILE A 1 1018 ? -26.407 -24.175 9.415 1.00 79.44 1018 ILE A CA 1
ATOM 8251 C C . ILE A 1 1018 ? -27.370 -25.028 10.260 1.00 79.44 1018 ILE A C 1
ATOM 8253 O O . ILE A 1 1018 ? -28.437 -25.418 9.783 1.00 79.44 1018 ILE A O 1
ATOM 8257 N N . GLY A 1 1019 ? -27.051 -25.243 11.541 1.00 69.56 1019 GLY A N 1
ATOM 8258 C CA . GLY A 1 1019 ? -27.953 -25.885 12.502 1.00 69.56 1019 GLY A CA 1
ATOM 8259 C C . GLY A 1 1019 ? -29.285 -25.140 12.673 1.00 69.56 1019 GLY A C 1
ATOM 8260 O O . GLY A 1 1019 ? -30.349 -25.748 12.575 1.00 69.56 1019 GLY A O 1
ATOM 8261 N N . ASP A 1 1020 ? -29.248 -23.818 12.856 1.00 72.81 1020 ASP A N 1
ATOM 8262 C CA . ASP A 1 1020 ? -30.457 -22.993 13.007 1.00 72.81 1020 ASP A CA 1
ATOM 8263 C C . ASP A 1 1020 ? -31.353 -23.022 11.752 1.00 72.81 1020 ASP A C 1
ATOM 8265 O O . ASP A 1 1020 ? -32.580 -23.100 11.860 1.00 72.81 1020 ASP A O 1
ATOM 8269 N N . ILE A 1 1021 ? -30.759 -22.944 10.554 1.00 77.50 1021 ILE A N 1
ATOM 8270 C CA . ILE A 1 1021 ? -31.487 -22.965 9.274 1.00 77.50 1021 ILE A CA 1
ATOM 8271 C C . ILE A 1 1021 ? -32.129 -24.337 9.061 1.00 77.50 1021 ILE A C 1
ATOM 8273 O O . ILE A 1 1021 ? -33.317 -24.409 8.735 1.00 77.50 1021 ILE A O 1
ATOM 8277 N N . THR A 1 1022 ? -31.382 -25.416 9.320 1.00 71.50 1022 THR A N 1
ATOM 8278 C CA . THR A 1 1022 ? -31.904 -26.784 9.184 1.00 71.50 1022 THR A CA 1
ATOM 8279 C C . THR A 1 1022 ? -33.034 -27.087 10.169 1.00 71.50 1022 THR A C 1
ATOM 8281 O O . THR A 1 1022 ? -33.980 -27.804 9.842 1.00 71.50 1022 THR A O 1
ATOM 8284 N N . GLU A 1 1023 ? -32.997 -26.509 11.373 1.00 67.25 1023 GLU A N 1
ATOM 8285 C CA . GLU A 1 1023 ? -34.090 -26.640 12.342 1.00 67.25 1023 GLU A CA 1
ATOM 8286 C C . GLU A 1 1023 ? -35.351 -25.872 11.912 1.00 67.25 1023 GLU A C 1
ATOM 8288 O O . GLU A 1 1023 ? -36.464 -26.358 12.125 1.00 67.25 1023 GLU A O 1
ATOM 8293 N N . ARG A 1 1024 ? -35.198 -24.691 11.297 1.00 68.44 1024 ARG A N 1
ATOM 8294 C CA . ARG A 1 1024 ? -36.329 -23.835 10.899 1.00 68.44 1024 ARG A CA 1
ATOM 8295 C C . ARG A 1 1024 ? -37.003 -24.260 9.597 1.00 68.44 1024 ARG A C 1
ATOM 8297 O O . ARG A 1 1024 ? -38.228 -24.198 9.525 1.00 68.44 1024 ARG A O 1
ATOM 8304 N N . TYR A 1 1025 ? -36.227 -24.648 8.586 1.00 68.12 1025 TYR A N 1
ATOM 8305 C CA . TYR A 1 1025 ? -36.721 -24.860 7.219 1.00 68.12 1025 TYR A CA 1
ATOM 8306 C C . TYR A 1 1025 ? -36.613 -26.310 6.729 1.00 68.12 1025 TYR A C 1
ATOM 8308 O O . TYR A 1 1025 ? -37.192 -26.634 5.696 1.00 68.12 1025 TYR A O 1
ATOM 8316 N N . GLY A 1 1026 ? -35.965 -27.202 7.487 1.00 65.88 1026 GLY A N 1
ATOM 8317 C CA . GLY A 1 1026 ? -35.788 -28.605 7.107 1.00 65.88 1026 GLY A CA 1
ATOM 8318 C C . GLY A 1 1026 ? -34.438 -28.870 6.443 1.00 65.88 1026 GLY A C 1
ATOM 8319 O O . GLY A 1 1026 ? -33.420 -28.340 6.872 1.00 65.88 1026 GLY A O 1
ATOM 8320 N N . ASP A 1 1027 ? -34.401 -29.753 5.447 1.00 65.69 1027 ASP A N 1
ATOM 8321 C CA . ASP A 1 1027 ? -33.151 -30.062 4.747 1.00 65.69 1027 ASP A CA 1
ATOM 8322 C C . ASP A 1 1027 ? -32.750 -28.924 3.800 1.00 65.69 1027 ASP A C 1
ATOM 8324 O O . ASP A 1 1027 ? -33.605 -28.302 3.174 1.00 65.69 1027 ASP A O 1
ATOM 8328 N N . ILE A 1 1028 ? -31.445 -28.675 3.704 1.00 76.69 1028 ILE A N 1
ATOM 8329 C CA . ILE A 1 1028 ? -30.851 -27.716 2.763 1.00 76.69 1028 ILE A CA 1
ATOM 8330 C C . ILE A 1 1028 ? -30.940 -28.315 1.357 1.00 76.69 1028 ILE A C 1
ATOM 8332 O O . ILE A 1 1028 ? -30.578 -29.479 1.174 1.00 76.69 1028 ILE A O 1
ATOM 8336 N N . LEU A 1 1029 ? -31.428 -27.537 0.388 1.00 76.69 1029 LEU A N 1
ATOM 8337 C CA . LEU A 1 1029 ? -31.634 -27.988 -0.991 1.00 76.69 1029 LEU A CA 1
ATOM 8338 C C . LEU A 1 1029 ? -30.302 -28.355 -1.660 1.00 76.69 1029 LEU A C 1
ATOM 8340 O O . LEU A 1 1029 ? -30.196 -29.419 -2.266 1.00 76.69 1029 LEU A O 1
ATOM 8344 N N . HIS A 1 1030 ? -29.281 -27.519 -1.472 1.00 82.94 1030 HIS A N 1
ATOM 8345 C CA . HIS A 1 1030 ? -27.916 -27.706 -1.982 1.00 82.94 1030 HIS A CA 1
ATOM 8346 C C . HIS A 1 1030 ? -26.991 -28.313 -0.913 1.00 82.94 1030 HIS A C 1
ATOM 8348 O O . HIS A 1 1030 ? -25.955 -27.755 -0.534 1.00 82.94 1030 HIS A O 1
ATOM 8354 N N . GLY A 1 1031 ? -27.432 -29.432 -0.329 1.00 76.38 1031 GLY A N 1
ATOM 8355 C CA . GLY A 1 1031 ? -26.744 -30.093 0.781 1.00 76.38 1031 GLY A CA 1
ATOM 8356 C C . GLY A 1 1031 ? -25.376 -30.672 0.407 1.00 76.38 1031 GLY A C 1
ATOM 8357 O O . GLY A 1 1031 ? -24.446 -30.571 1.208 1.00 76.38 1031 GLY A O 1
ATOM 8358 N N . ASP A 1 1032 ? -25.236 -31.222 -0.800 1.00 79.75 1032 ASP A N 1
ATOM 8359 C CA . ASP A 1 1032 ? -23.997 -31.858 -1.267 1.00 79.75 1032 ASP A CA 1
ATOM 8360 C C . ASP A 1 1032 ? -22.883 -30.821 -1.465 1.00 79.75 1032 ASP A C 1
ATOM 8362 O O . ASP A 1 1032 ? -21.782 -30.976 -0.931 1.00 79.75 1032 ASP A O 1
ATOM 8366 N N . GLU A 1 1033 ? -23.186 -29.703 -2.133 1.00 83.75 1033 GLU A N 1
ATOM 8367 C CA . GLU A 1 1033 ? -22.242 -28.603 -2.345 1.00 83.75 1033 GLU A CA 1
ATOM 8368 C C . GLU A 1 1033 ? -21.817 -27.964 -1.019 1.00 83.75 1033 GLU A C 1
ATOM 8370 O O . GLU A 1 1033 ? -20.648 -27.606 -0.824 1.00 83.75 1033 GLU A O 1
ATOM 8375 N N . LEU A 1 1034 ? -22.757 -27.830 -0.078 1.00 84.31 1034 LEU A N 1
ATOM 8376 C CA . LEU A 1 1034 ? -22.448 -27.341 1.259 1.00 84.31 1034 LEU A CA 1
ATOM 8377 C C . LEU A 1 1034 ? -21.533 -28.327 1.995 1.00 84.31 1034 LEU A C 1
ATOM 8379 O O . LEU A 1 1034 ? -20.560 -27.903 2.620 1.00 84.31 1034 LEU A O 1
ATOM 8383 N N . CYS A 1 1035 ? -21.797 -29.632 1.909 1.00 83.19 1035 CYS A N 1
ATOM 8384 C CA . CYS A 1 1035 ? -20.953 -30.664 2.504 1.00 83.19 1035 CYS A CA 1
ATOM 8385 C C . CYS A 1 1035 ? -19.528 -30.642 1.938 1.00 83.19 1035 CYS A C 1
ATOM 8387 O O . CYS A 1 1035 ? -18.577 -30.674 2.724 1.00 83.19 1035 CYS A O 1
ATOM 8389 N N . ASP A 1 1036 ? -19.363 -30.511 0.622 1.00 84.19 1036 ASP A N 1
ATOM 8390 C CA . ASP A 1 1036 ? -18.054 -30.369 -0.022 1.00 84.19 1036 ASP A CA 1
ATOM 8391 C C . ASP A 1 1036 ? -17.285 -29.156 0.517 1.00 84.19 1036 ASP A C 1
ATOM 8393 O O . ASP A 1 1036 ? -16.103 -29.258 0.872 1.00 84.19 1036 ASP A O 1
ATOM 8397 N N . LEU A 1 1037 ? -17.965 -28.016 0.671 1.00 84.12 1037 LEU A N 1
ATOM 8398 C CA . LEU A 1 1037 ? -17.378 -26.810 1.251 1.00 84.12 1037 LEU A CA 1
ATOM 8399 C C . LEU A 1 1037 ? -16.994 -27.000 2.730 1.00 84.12 1037 LEU A C 1
ATOM 8401 O O . LEU A 1 1037 ? -15.930 -26.548 3.161 1.00 84.12 1037 LEU A O 1
ATOM 8405 N N . LEU A 1 1038 ? -17.810 -27.704 3.517 1.00 82.69 1038 LEU A N 1
ATOM 8406 C CA . LEU A 1 1038 ? -17.493 -28.016 4.913 1.00 82.69 1038 LEU A CA 1
ATOM 8407 C C . LEU A 1 1038 ? -16.310 -28.988 5.032 1.00 82.69 1038 LEU A C 1
ATOM 8409 O O . LEU A 1 1038 ? -15.471 -28.829 5.923 1.00 82.69 1038 LEU A O 1
ATOM 8413 N N . TYR A 1 1039 ? -16.184 -29.962 4.125 1.00 82.81 1039 TYR A N 1
ATOM 8414 C CA . TYR A 1 1039 ? -14.996 -30.813 4.045 1.00 82.81 1039 TYR A CA 1
ATOM 8415 C C . TYR A 1 1039 ? -13.759 -30.009 3.656 1.00 82.81 1039 TYR A C 1
ATOM 8417 O O . TYR A 1 1039 ? -12.698 -30.198 4.258 1.00 82.81 1039 TYR A O 1
ATOM 8425 N N . TYR A 1 1040 ? -13.890 -29.068 2.721 1.00 82.12 1040 TYR A N 1
ATOM 8426 C CA . TYR A 1 1040 ? -12.827 -28.122 2.406 1.00 82.12 1040 TYR A CA 1
ATOM 8427 C C . TYR A 1 1040 ? -12.406 -27.325 3.650 1.00 82.12 1040 TYR A C 1
ATOM 8429 O O . TYR A 1 1040 ? -11.217 -27.291 3.974 1.00 82.12 1040 TYR A O 1
ATOM 8437 N N . PHE A 1 1041 ? -13.352 -26.797 4.436 1.00 80.19 1041 PHE A N 1
ATOM 8438 C CA . PHE A 1 1041 ? -13.033 -26.116 5.696 1.00 80.19 1041 PHE A CA 1
ATOM 8439 C C . PHE A 1 1041 ? -12.352 -27.029 6.708 1.00 80.19 1041 PHE A C 1
ATOM 8441 O O . PHE A 1 1041 ? -11.381 -26.617 7.344 1.00 80.19 1041 PHE A O 1
ATOM 8448 N N . LYS A 1 1042 ? -12.818 -28.273 6.848 1.00 77.88 1042 LYS A N 1
ATOM 8449 C CA . LYS A 1 1042 ? -12.205 -29.268 7.728 1.00 77.88 1042 LYS A CA 1
ATOM 8450 C C . LYS A 1 1042 ? -10.749 -29.522 7.352 1.00 77.88 1042 LYS A C 1
ATOM 8452 O O . LYS A 1 1042 ? -9.891 -29.485 8.224 1.00 77.88 1042 LYS A O 1
ATOM 8457 N N . TYR A 1 1043 ? -10.454 -29.792 6.085 1.00 78.12 1043 TYR A N 1
ATOM 8458 C CA . TYR A 1 1043 ? -9.103 -30.189 5.685 1.00 78.12 1043 TYR A CA 1
ATOM 8459 C C . TYR A 1 1043 ? -8.138 -29.012 5.524 1.00 78.12 1043 TYR A C 1
ATOM 8461 O O . TYR A 1 1043 ? -6.945 -29.197 5.753 1.00 78.12 1043 TYR A O 1
ATOM 8469 N N . MET A 1 1044 ? -8.633 -27.821 5.174 1.00 72.88 1044 MET A N 1
ATOM 8470 C CA . MET A 1 1044 ? -7.793 -26.638 4.968 1.00 72.88 1044 MET A CA 1
ATOM 8471 C C . MET A 1 1044 ? -7.669 -25.774 6.223 1.00 72.88 1044 MET A C 1
ATOM 8473 O O . MET A 1 1044 ? -6.557 -25.434 6.614 1.00 72.88 1044 MET A O 1
ATOM 8477 N N . PHE A 1 1045 ? -8.786 -25.428 6.873 1.00 70.75 1045 PHE A N 1
ATOM 8478 C CA . PHE A 1 1045 ? -8.812 -24.372 7.894 1.00 70.75 1045 PHE A CA 1
ATOM 8479 C C . PHE A 1 1045 ? -8.942 -24.879 9.328 1.00 70.75 1045 PHE A C 1
ATOM 8481 O O . PHE A 1 1045 ? -8.343 -24.290 10.218 1.00 70.75 1045 PHE A O 1
ATOM 8488 N N . VAL A 1 1046 ? -9.738 -25.923 9.574 1.00 72.56 1046 VAL A N 1
ATOM 8489 C CA . VAL A 1 1046 ? -10.215 -26.282 10.924 1.00 72.56 1046 VAL A CA 1
ATOM 8490 C C . VAL A 1 1046 ? -9.535 -27.519 11.505 1.00 72.56 1046 VAL A C 1
ATOM 8492 O O . VAL A 1 1046 ? -9.386 -27.623 12.720 1.00 72.56 1046 VAL A O 1
ATOM 8495 N N . GLY A 1 1047 ? -9.163 -28.493 10.680 1.00 70.44 1047 GLY A N 1
ATOM 8496 C CA . GLY A 1 1047 ? -8.733 -29.808 11.148 1.00 70.44 1047 GLY A CA 1
ATOM 8497 C C . GLY A 1 1047 ? -9.761 -30.447 12.089 1.00 70.44 1047 GLY A C 1
ATOM 8498 O O . GLY A 1 1047 ? -10.956 -30.498 11.794 1.00 70.44 1047 GLY A O 1
ATOM 8499 N N . ASP A 1 1048 ? -9.289 -30.903 13.251 1.00 68.19 1048 ASP A N 1
ATOM 8500 C CA . ASP A 1 1048 ? -10.121 -31.526 14.288 1.00 68.19 1048 ASP A CA 1
ATOM 8501 C C . ASP A 1 1048 ? -10.534 -30.558 15.418 1.00 68.19 1048 ASP A C 1
ATOM 8503 O O . ASP A 1 1048 ? -11.226 -30.967 16.355 1.00 68.19 1048 ASP A O 1
ATOM 8507 N N . PHE A 1 1049 ? -10.147 -29.276 15.351 1.00 64.06 1049 PHE A N 1
ATOM 8508 C CA . PHE A 1 1049 ? -10.343 -28.322 16.452 1.00 64.06 1049 PHE A CA 1
ATOM 8509 C C . PHE A 1 1049 ? -11.824 -28.045 16.762 1.00 64.06 1049 PHE A C 1
ATOM 8511 O O . PHE A 1 1049 ? -12.179 -27.993 17.939 1.00 64.06 1049 PHE A O 1
ATOM 8518 N N . LEU A 1 1050 ? -12.690 -27.949 15.741 1.00 66.25 1050 LEU A N 1
ATOM 8519 C CA . LEU A 1 1050 ? -14.136 -27.696 15.911 1.00 66.25 1050 LEU A CA 1
ATOM 8520 C C . LEU A 1 1050 ? -15.009 -28.952 15.810 1.00 66.25 1050 LEU A C 1
ATOM 8522 O O . LEU A 1 1050 ? -16.219 -28.861 15.597 1.00 66.25 1050 LEU A O 1
ATOM 8526 N N . ARG A 1 1051 ? -14.428 -30.151 15.947 1.00 65.12 1051 ARG A N 1
ATOM 8527 C CA . ARG A 1 1051 ? -15.181 -31.410 15.803 1.00 65.12 1051 ARG A CA 1
ATOM 8528 C C . ARG A 1 1051 ? -16.419 -31.450 16.708 1.00 65.12 1051 ARG A C 1
ATOM 8530 O O . ARG A 1 1051 ? -17.485 -31.872 16.276 1.00 65.12 1051 ARG A O 1
ATOM 8537 N N . LYS A 1 1052 ? -16.285 -30.980 17.951 1.00 58.12 1052 LYS A N 1
ATOM 8538 C CA . LYS A 1 1052 ? -17.368 -30.999 18.945 1.00 58.12 1052 LYS A CA 1
ATOM 8539 C C . LYS A 1 1052 ? -18.475 -29.991 18.643 1.00 58.12 1052 LYS A C 1
ATOM 8541 O O . LYS A 1 1052 ? -19.633 -30.294 18.916 1.00 58.12 1052 LYS A O 1
ATOM 8546 N N . GLU A 1 1053 ? -18.141 -28.810 18.119 1.00 59.34 1053 GLU A N 1
ATOM 8547 C CA . GLU A 1 1053 ? -19.149 -27.831 17.692 1.00 59.34 1053 GLU A CA 1
ATOM 8548 C C . GLU A 1 1053 ? -19.883 -28.305 16.435 1.00 59.34 1053 GLU A C 1
ATOM 8550 O O . GLU A 1 1053 ? -21.107 -28.220 16.391 1.00 59.34 1053 GLU A O 1
ATOM 8555 N N . ALA A 1 1054 ? -19.173 -28.904 15.473 1.00 61.75 1054 ALA A N 1
ATOM 8556 C CA . ALA A 1 1054 ? -19.784 -29.499 14.285 1.00 61.75 1054 ALA A CA 1
ATOM 8557 C C . ALA A 1 1054 ? -20.733 -30.658 14.646 1.00 61.75 1054 ALA A C 1
ATOM 8559 O O . ALA A 1 1054 ? -21.870 -30.693 14.188 1.00 61.75 1054 ALA A O 1
ATOM 8560 N N . GLU A 1 1055 ? -20.320 -31.568 15.538 1.00 61.50 1055 GLU A N 1
ATOM 8561 C CA . GLU A 1 1055 ? -21.181 -32.649 16.047 1.00 61.50 1055 GLU A CA 1
ATOM 8562 C C . GLU A 1 1055 ? -22.403 -32.112 16.817 1.00 61.50 1055 GLU A C 1
ATOM 8564 O O . GLU A 1 1055 ? -23.467 -32.730 16.810 1.00 61.50 1055 GLU A O 1
ATOM 8569 N N . ALA A 1 1056 ? -22.274 -30.962 17.488 1.00 55.06 1056 ALA A N 1
ATOM 8570 C CA . ALA A 1 1056 ? -23.366 -30.325 18.220 1.00 55.06 1056 ALA A CA 1
ATOM 8571 C C . ALA A 1 1056 ? -24.396 -29.628 17.315 1.00 55.06 1056 ALA A C 1
ATOM 8573 O O . ALA A 1 1056 ? -25.533 -29.458 17.758 1.00 55.06 1056 ALA A O 1
ATOM 8574 N N . ALA A 1 1057 ? -24.016 -29.253 16.092 1.00 52.62 1057 ALA A N 1
ATOM 8575 C CA . ALA A 1 1057 ? -24.874 -28.567 15.129 1.00 52.62 1057 ALA A CA 1
ATOM 8576 C C . ALA A 1 1057 ? -25.918 -29.482 14.461 1.00 52.62 1057 ALA A C 1
ATOM 8578 O O . ALA A 1 1057 ? -26.847 -28.974 13.846 1.00 52.62 1057 ALA A O 1
ATOM 8579 N N . PHE A 1 1058 ? -25.818 -30.812 14.616 1.00 58.88 1058 PHE A N 1
ATOM 8580 C CA . PHE A 1 1058 ? -26.787 -31.786 14.093 1.00 58.88 1058 PHE A CA 1
ATOM 8581 C C . PHE A 1 1058 ? -27.746 -32.274 15.207 1.00 58.88 1058 PHE A C 1
ATOM 8583 O O . PHE A 1 1058 ? -27.414 -33.202 15.951 1.00 58.88 1058 PHE A O 1
ATOM 8590 N N . PRO A 1 1059 ? -28.971 -31.719 15.346 1.00 55.69 1059 PRO A N 1
ATOM 8591 C CA . PRO A 1 1059 ? -29.778 -31.838 16.575 1.00 55.69 1059 PRO A CA 1
ATOM 8592 C C . PRO A 1 1059 ? -30.300 -33.248 16.912 1.00 55.69 1059 PRO A C 1
ATOM 8594 O O . PRO A 1 1059 ? -30.696 -33.515 18.053 1.00 55.69 1059 PRO A O 1
ATOM 8597 N N . ARG A 1 1060 ? -30.348 -34.143 15.914 1.00 60.75 1060 ARG A N 1
ATOM 8598 C CA . ARG A 1 1060 ? -30.926 -35.502 15.995 1.00 60.75 1060 ARG A CA 1
ATOM 8599 C C . ARG A 1 1060 ? -29.902 -36.578 16.385 1.00 60.75 1060 ARG A C 1
ATOM 8601 O O . ARG A 1 1060 ? -30.289 -37.708 16.692 1.00 60.75 1060 ARG A O 1
ATOM 8608 N N . TYR A 1 1061 ? -28.617 -36.230 16.395 1.00 68.56 1061 TYR A N 1
ATOM 8609 C CA . TYR A 1 1061 ? -27.514 -37.131 16.700 1.00 68.56 1061 TYR A CA 1
ATOM 8610 C C . TYR A 1 1061 ? -27.036 -36.948 18.146 1.00 68.56 1061 TYR A C 1
ATOM 8612 O O . TYR A 1 1061 ? -26.712 -35.847 18.589 1.00 68.56 1061 TYR A O 1
ATOM 8620 N N . TRP A 1 1062 ? -27.012 -38.040 18.909 1.00 69.19 1062 TRP A N 1
ATOM 8621 C CA . TRP A 1 1062 ? -26.683 -38.034 20.338 1.00 69.19 1062 TRP A CA 1
ATOM 8622 C C . TRP A 1 1062 ? -25.224 -38.395 20.644 1.00 69.19 1062 TRP A C 1
ATOM 8624 O O . TRP A 1 1062 ? -24.843 -38.374 21.817 1.00 69.19 1062 TRP A O 1
ATOM 8634 N N . GLY A 1 1063 ? -24.415 -38.693 19.620 1.00 68.12 1063 GLY A N 1
ATOM 8635 C CA . GLY A 1 1063 ? -23.027 -39.138 19.778 1.00 68.12 1063 GLY A CA 1
ATOM 8636 C C . GLY A 1 1063 ? -22.913 -40.420 20.605 1.00 68.12 1063 GLY A C 1
ATOM 8637 O O . GLY A 1 1063 ? -23.787 -41.294 20.536 1.00 68.12 1063 GLY A O 1
ATOM 8638 N N . ASP A 1 1064 ? -21.865 -40.500 21.428 1.00 67.00 1064 ASP A N 1
ATOM 8639 C CA . ASP A 1 1064 ? -21.548 -41.644 22.289 1.00 67.00 1064 ASP A CA 1
ATOM 8640 C C . ASP A 1 1064 ? -22.506 -41.775 23.494 1.00 67.00 1064 ASP A C 1
ATOM 8642 O O . ASP A 1 1064 ? -22.170 -41.544 24.660 1.00 67.00 1064 ASP A O 1
ATOM 8646 N N . LEU A 1 1065 ? -23.761 -42.125 23.211 1.00 76.81 1065 LEU A N 1
ATOM 8647 C CA . LEU A 1 1065 ? -24.778 -42.430 24.210 1.00 76.81 1065 LEU A CA 1
ATOM 8648 C C . LEU A 1 1065 ? -24.847 -43.946 24.439 1.00 76.81 1065 LEU A C 1
ATOM 8650 O O . LEU A 1 1065 ? -25.093 -44.720 23.519 1.00 76.81 1065 LEU A O 1
ATOM 8654 N N . SER A 1 1066 ? -24.714 -44.405 25.687 1.00 77.25 1066 SER A N 1
ATOM 8655 C CA . SER A 1 1066 ? -24.898 -45.836 25.979 1.00 77.25 1066 SER A CA 1
ATOM 8656 C C . SER A 1 1066 ? -26.343 -46.298 25.752 1.00 77.25 1066 SER A C 1
ATOM 8658 O O . SER A 1 1066 ? -27.297 -45.565 26.033 1.00 77.25 1066 SER A O 1
ATOM 8660 N N . TRP A 1 1067 ? -26.516 -47.556 25.332 1.00 75.44 1067 TRP A N 1
ATOM 8661 C CA . TRP A 1 1067 ? -27.839 -48.160 25.117 1.00 75.44 1067 TRP A CA 1
ATOM 8662 C C . TRP A 1 1067 ? -28.747 -48.064 26.356 1.00 75.44 1067 TRP A C 1
ATOM 8664 O O . TRP A 1 1067 ? -29.913 -47.707 26.230 1.00 75.44 1067 TRP A O 1
ATOM 8674 N N . ARG A 1 1068 ? -28.186 -48.245 27.562 1.00 78.56 1068 ARG A N 1
ATOM 8675 C CA . ARG A 1 1068 ? -28.910 -48.129 28.844 1.00 78.56 1068 ARG A CA 1
ATOM 8676 C C . ARG A 1 1068 ? -29.453 -46.726 29.102 1.00 78.56 1068 ARG A C 1
ATOM 8678 O O . ARG A 1 1068 ? -30.458 -46.566 29.787 1.00 78.56 1068 ARG A O 1
ATOM 8685 N N . ASN A 1 1069 ? -28.751 -45.697 28.635 1.00 78.06 1069 ASN A N 1
ATOM 8686 C CA . ASN A 1 1069 ? -29.185 -44.313 28.813 1.00 78.06 1069 ASN A CA 1
ATOM 8687 C C . ASN A 1 1069 ? -30.225 -43.932 27.761 1.00 78.06 1069 ASN A C 1
ATOM 8689 O O . ASN A 1 1069 ? -31.203 -43.275 28.103 1.00 78.06 1069 ASN A O 1
ATOM 8693 N N . ALA A 1 1070 ? -30.051 -44.401 26.523 1.00 79.25 1070 ALA A N 1
ATOM 8694 C CA . ALA A 1 1070 ? -31.057 -44.269 25.476 1.00 79.25 1070 ALA A CA 1
ATOM 8695 C C . ALA A 1 1070 ? -32.385 -44.931 25.884 1.00 79.25 1070 ALA A C 1
ATOM 8697 O O . ALA A 1 1070 ? -33.437 -44.318 25.745 1.00 79.25 1070 ALA A O 1
ATOM 8698 N N . GLU A 1 1071 ? -32.333 -46.132 26.467 1.00 81.94 1071 GLU A N 1
ATOM 8699 C CA . GLU A 1 1071 ? -33.503 -46.850 26.986 1.00 81.94 1071 GLU A CA 1
ATOM 8700 C C . GLU A 1 1071 ? -34.250 -46.052 28.061 1.00 81.94 1071 GLU A C 1
ATOM 8702 O O . GLU A 1 1071 ? -35.457 -45.849 27.958 1.00 81.94 1071 GLU A O 1
ATOM 8707 N N . LYS A 1 1072 ? -33.533 -45.506 29.049 1.00 80.19 1072 LYS A N 1
ATOM 8708 C CA . LYS A 1 1072 ? -34.150 -44.683 30.101 1.00 80.19 1072 LYS A CA 1
ATOM 8709 C C . LYS A 1 1072 ? -34.826 -43.424 29.557 1.00 80.19 1072 LYS A C 1
ATOM 8711 O O . LYS A 1 1072 ? -35.897 -43.071 30.036 1.00 80.19 1072 LYS A O 1
ATOM 8716 N N . LEU A 1 1073 ? -34.197 -42.742 28.597 1.00 78.19 1073 LEU A N 1
ATOM 8717 C CA . LEU A 1 1073 ? -34.754 -41.531 27.988 1.00 78.19 1073 LEU A CA 1
ATOM 8718 C C . LEU A 1 1073 ? -36.011 -41.860 27.178 1.00 78.19 1073 LEU A C 1
ATOM 8720 O O . LEU A 1 1073 ? -37.042 -41.224 27.358 1.00 78.19 1073 LEU A O 1
ATOM 8724 N N . LEU A 1 1074 ? -35.936 -42.880 26.324 1.00 79.94 1074 LEU A N 1
ATOM 8725 C CA . LEU A 1 1074 ? -37.018 -43.222 25.409 1.00 79.94 1074 LEU A CA 1
ATOM 8726 C C . LEU A 1 1074 ? -38.229 -43.830 26.118 1.00 79.94 1074 LEU A C 1
ATOM 8728 O O . LEU A 1 1074 ? -39.340 -43.542 25.697 1.00 79.94 1074 LEU A O 1
ATOM 8732 N N . LEU A 1 1075 ? -38.057 -44.588 27.210 1.00 81.56 1075 LEU A N 1
ATOM 8733 C CA . LEU A 1 1075 ? -39.179 -45.137 27.993 1.00 81.56 1075 LEU A CA 1
ATOM 8734 C C . LEU A 1 1075 ? -40.141 -44.056 28.514 1.00 81.56 1075 LEU A C 1
ATOM 8736 O O . LEU A 1 1075 ? -41.343 -44.307 28.630 1.00 81.56 1075 LEU A O 1
ATOM 8740 N N . LEU A 1 1076 ? -39.621 -42.863 28.816 1.00 74.12 1076 LEU A N 1
ATOM 8741 C CA . LEU A 1 1076 ? -40.407 -41.720 29.289 1.00 74.12 1076 LEU A CA 1
ATOM 8742 C C . LEU A 1 1076 ? -41.062 -40.916 28.158 1.00 74.12 1076 LEU A C 1
ATOM 8744 O O . LEU A 1 1076 ? -41.899 -40.059 28.437 1.00 74.12 1076 LEU A O 1
ATOM 8748 N N . CYS A 1 1077 ? -40.690 -41.181 26.908 1.00 73.62 1077 CYS A N 1
ATOM 8749 C CA . CYS A 1 1077 ? -41.269 -40.551 25.731 1.00 73.62 1077 CYS A CA 1
ATOM 8750 C C . CYS A 1 1077 ? -42.516 -41.310 25.246 1.00 73.62 1077 CYS A C 1
ATOM 8752 O O . CYS A 1 1077 ? -42.850 -42.400 25.724 1.00 73.62 1077 CYS A O 1
ATOM 8754 N N . GLU A 1 1078 ? -43.224 -40.712 24.291 1.00 75.88 1078 GLU A N 1
ATOM 8755 C CA . GLU A 1 1078 ? -44.373 -41.335 23.635 1.00 75.88 1078 GLU A CA 1
ATOM 8756 C C . GLU A 1 1078 ? -43.944 -42.516 22.755 1.00 75.88 1078 GLU A C 1
ATOM 8758 O O . GLU A 1 1078 ? -42.793 -42.617 22.316 1.00 75.88 1078 GLU A O 1
ATOM 8763 N N . ASP A 1 1079 ? -44.875 -43.441 22.530 1.00 77.00 1079 ASP A N 1
ATOM 8764 C CA . ASP A 1 1079 ? -44.656 -44.578 21.641 1.00 77.00 1079 ASP A CA 1
ATOM 8765 C C . ASP A 1 1079 ? -44.382 -44.059 20.219 1.00 77.00 1079 ASP A C 1
ATOM 8767 O O . ASP A 1 1079 ? -45.089 -43.189 19.713 1.00 77.00 1079 ASP A O 1
ATOM 8771 N N . GLY A 1 1080 ? -43.310 -44.542 19.594 1.00 71.25 1080 GLY A N 1
ATOM 8772 C CA . GLY A 1 1080 ? -42.801 -44.019 18.328 1.00 71.25 1080 GLY A CA 1
ATOM 8773 C C . GLY A 1 1080 ? -41.666 -42.995 18.447 1.00 71.25 1080 GLY A C 1
ATOM 8774 O O . GLY A 1 1080 ? -41.169 -42.513 17.425 1.00 71.25 1080 GLY A O 1
ATOM 8775 N N . ALA A 1 1081 ? -41.222 -42.659 19.663 1.00 81.00 1081 ALA A N 1
ATOM 8776 C CA . ALA A 1 1081 ? -40.059 -41.799 19.865 1.00 81.00 1081 ALA A CA 1
ATOM 8777 C C . ALA A 1 1081 ? -38.736 -42.509 19.541 1.00 81.00 1081 ALA A C 1
ATOM 8779 O O . ALA A 1 1081 ? -38.560 -43.674 19.904 1.00 81.00 1081 ALA A O 1
ATOM 8780 N N . PHE A 1 1082 ? -37.779 -41.814 18.916 1.00 83.75 1082 PHE A N 1
ATOM 8781 C CA . PHE A 1 1082 ? -36.484 -42.402 18.546 1.00 83.75 1082 PHE A CA 1
ATOM 8782 C C . PHE A 1 1082 ? -35.302 -41.426 18.599 1.00 83.75 1082 PHE A C 1
ATOM 8784 O O . PHE A 1 1082 ? -35.480 -40.214 18.549 1.00 83.75 1082 PHE A O 1
ATOM 8791 N N . LEU A 1 1083 ? -34.078 -41.952 18.690 1.00 80.50 1083 LEU A N 1
ATOM 8792 C CA . LEU A 1 1083 ? -32.826 -41.190 18.626 1.00 80.50 1083 LEU A CA 1
ATOM 8793 C C . LEU A 1 1083 ? -31.715 -41.978 17.922 1.00 80.50 1083 LEU A C 1
ATOM 8795 O O . LEU A 1 1083 ? -31.726 -43.214 17.928 1.00 80.50 1083 LEU A O 1
ATOM 8799 N N . VAL A 1 1084 ? -30.730 -41.266 17.365 1.00 79.44 1084 VAL A N 1
ATOM 8800 C CA . VAL A 1 1084 ? -29.546 -41.851 16.712 1.00 79.44 1084 VAL A CA 1
ATOM 8801 C C . VAL A 1 1084 ? -28.314 -41.645 17.588 1.00 79.44 1084 VAL A C 1
ATOM 8803 O O . VAL A 1 1084 ? -28.092 -40.547 18.097 1.00 79.44 1084 VAL A O 1
ATOM 8806 N N . ARG A 1 1085 ? -27.519 -42.699 17.772 1.00 79.62 1085 ARG A N 1
ATOM 8807 C CA . ARG A 1 1085 ? -26.313 -42.718 18.615 1.00 79.62 1085 ARG A CA 1
ATOM 8808 C C . ARG A 1 1085 ? -25.215 -43.585 18.003 1.00 79.62 1085 ARG A C 1
ATOM 8810 O O . ARG A 1 1085 ? -25.514 -44.432 17.158 1.00 79.62 1085 ARG A O 1
ATOM 8817 N N . ASP A 1 1086 ? -23.990 -43.434 18.492 1.00 74.94 1086 ASP A N 1
ATOM 8818 C CA . ASP A 1 1086 ? -22.875 -44.317 18.140 1.00 74.94 1086 ASP A CA 1
ATOM 8819 C C . ASP A 1 1086 ? -23.177 -45.779 18.510 1.00 74.94 1086 ASP A C 1
ATOM 8821 O O . ASP A 1 1086 ? -23.814 -46.084 19.534 1.00 74.94 1086 ASP A O 1
ATOM 8825 N N . SER A 1 1087 ? -22.745 -46.713 17.657 1.00 74.25 1087 SER A N 1
ATOM 8826 C CA . SER A 1 1087 ? -22.729 -48.130 18.020 1.00 74.25 1087 SER A CA 1
ATOM 8827 C C . SER A 1 1087 ? -21.489 -48.451 18.848 1.00 74.25 1087 SER A C 1
ATOM 8829 O O . SER A 1 1087 ? -20.375 -48.092 18.499 1.00 74.25 1087 SER A O 1
ATOM 8831 N N . HIS A 1 1088 ? -21.670 -49.223 19.919 1.00 70.06 1088 HIS A N 1
ATOM 8832 C CA . HIS A 1 1088 ? -20.566 -49.817 20.690 1.00 70.06 1088 HIS A CA 1
ATOM 8833 C C . HIS A 1 1088 ? -20.122 -51.171 20.119 1.00 70.06 1088 HIS A C 1
ATOM 8835 O O . HIS A 1 1088 ? -19.648 -52.030 20.854 1.00 70.06 1088 HIS A O 1
ATOM 8841 N N . SER A 1 1089 ? -20.387 -51.412 18.836 1.00 67.50 1089 SER A N 1
ATOM 8842 C CA . SER A 1 1089 ? -20.020 -52.635 18.128 1.00 67.50 1089 SER A CA 1
ATOM 8843 C C . SER A 1 1089 ? -18.943 -52.300 17.117 1.00 67.50 1089 SER A C 1
ATOM 8845 O O . SER A 1 1089 ? -19.148 -51.388 16.329 1.00 67.50 1089 SER A O 1
ATOM 8847 N N . ASP A 1 1090 ? -17.894 -53.113 17.045 1.00 53.84 1090 ASP A N 1
ATOM 8848 C CA . ASP A 1 1090 ? -16.788 -52.873 16.103 1.00 53.84 1090 ASP A CA 1
ATOM 8849 C C . ASP A 1 1090 ? -17.230 -52.926 14.625 1.00 53.84 1090 ASP A C 1
ATOM 8851 O O . ASP A 1 1090 ? -16.601 -52.332 13.758 1.00 53.84 1090 ASP A O 1
ATOM 8855 N N . ASN A 1 1091 ? -18.362 -53.582 14.345 1.00 54.47 1091 ASN A N 1
ATOM 8856 C CA . ASN A 1 1091 ? -18.869 -53.816 12.991 1.00 54.47 1091 ASN A CA 1
ATOM 8857 C C . ASN A 1 1091 ? -19.954 -52.819 12.533 1.00 54.47 1091 ASN A C 1
ATOM 8859 O O . ASN A 1 1091 ? -20.508 -53.002 11.456 1.00 54.47 1091 ASN A O 1
ATOM 8863 N N . HIS A 1 1092 ? -20.356 -51.838 13.352 1.00 62.53 1092 HIS A N 1
ATOM 8864 C CA . HIS A 1 1092 ? -21.435 -50.902 12.997 1.00 62.53 1092 HIS A CA 1
ATOM 8865 C C . HIS A 1 1092 ? -21.101 -49.494 13.484 1.00 62.53 1092 HIS A C 1
ATOM 8867 O O . HIS A 1 1092 ? -20.666 -49.328 14.615 1.00 62.53 1092 HIS A O 1
ATOM 8873 N N . LEU A 1 1093 ? -21.371 -48.468 12.675 1.00 64.38 1093 LEU A N 1
ATOM 8874 C CA . LEU A 1 1093 ? -21.107 -47.078 13.067 1.00 64.38 1093 LEU A CA 1
ATOM 8875 C C . LEU A 1 1093 ? -22.252 -46.493 13.907 1.00 64.38 1093 LEU A C 1
ATOM 8877 O O . LEU A 1 1093 ? -22.019 -45.885 14.948 1.00 64.38 1093 LEU A O 1
ATOM 8881 N N . PHE A 1 1094 ? -23.505 -46.751 13.520 1.00 76.56 1094 PHE A N 1
ATOM 8882 C CA . PHE A 1 1094 ? -24.676 -46.118 14.135 1.00 76.56 1094 PHE A CA 1
ATOM 8883 C C . PHE A 1 1094 ? -25.675 -47.124 14.707 1.00 76.56 1094 PHE A C 1
ATOM 8885 O O . PHE A 1 1094 ? -25.820 -48.256 14.244 1.00 76.56 1094 PHE A O 1
ATOM 8892 N N . THR A 1 1095 ? -26.406 -46.695 15.736 1.00 79.31 1095 THR A N 1
ATOM 8893 C CA . THR A 1 1095 ? -27.555 -47.417 16.292 1.00 79.31 1095 THR A CA 1
ATOM 8894 C C . THR A 1 1095 ? -28.745 -46.478 16.435 1.00 79.31 1095 THR A C 1
ATOM 8896 O O . THR A 1 1095 ? -28.650 -45.439 17.088 1.00 79.31 1095 THR A O 1
ATOM 8899 N N . VAL A 1 1096 ? -29.892 -46.881 15.896 1.00 82.12 1096 VAL A N 1
ATOM 8900 C CA . VAL A 1 1096 ? -31.177 -46.212 16.113 1.00 82.12 1096 VAL A CA 1
ATOM 8901 C C . VAL A 1 1096 ? -31.847 -46.862 17.316 1.00 82.12 1096 VAL A C 1
ATOM 8903 O O . VAL A 1 1096 ? -32.042 -48.075 17.361 1.00 82.12 1096 VAL A O 1
ATOM 8906 N N . SER A 1 1097 ? -32.158 -46.065 18.334 1.00 83.75 1097 SER A N 1
ATOM 8907 C CA . SER A 1 1097 ? -32.898 -46.520 19.516 1.00 83.75 1097 SER A CA 1
ATOM 8908 C C . SER A 1 1097 ? -34.299 -45.931 19.476 1.00 83.75 1097 SER A C 1
ATOM 8910 O O . SER A 1 1097 ? -34.418 -44.726 19.273 1.00 83.75 1097 SER A O 1
ATOM 8912 N N . TYR A 1 1098 ? -35.338 -46.743 19.663 1.00 82.19 1098 TYR A N 1
ATOM 8913 C CA . TYR A 1 1098 ? -36.731 -46.301 19.536 1.00 82.19 1098 TYR A CA 1
ATOM 8914 C C . TYR A 1 1098 ? -37.671 -47.004 20.516 1.00 82.19 1098 TYR A C 1
ATOM 8916 O O . TYR A 1 1098 ? -37.413 -48.136 20.921 1.00 82.19 1098 TYR A O 1
ATOM 8924 N N . LYS A 1 1099 ? -38.760 -46.332 20.901 1.00 82.19 1099 LYS A N 1
ATOM 8925 C CA . LYS A 1 1099 ? -39.817 -46.878 21.761 1.00 82.19 1099 LYS A CA 1
ATOM 8926 C C . LYS A 1 1099 ? -40.968 -47.425 20.916 1.00 82.19 1099 LYS A C 1
ATOM 8928 O O . LYS A 1 1099 ? -41.488 -46.715 20.060 1.00 82.19 1099 LYS A O 1
ATOM 8933 N N . HIS A 1 1100 ? -41.381 -48.659 21.187 1.00 76.12 1100 HIS A N 1
ATOM 8934 C CA . HIS A 1 1100 ? -42.557 -49.281 20.589 1.00 76.12 1100 HIS A CA 1
ATOM 8935 C C . HIS A 1 1100 ? -43.222 -50.249 21.580 1.00 76.12 1100 HIS A C 1
ATOM 8937 O O . HIS A 1 1100 ? -42.537 -51.047 22.224 1.00 76.12 1100 HIS A O 1
ATOM 8943 N N . SER A 1 1101 ? -44.551 -50.213 21.693 1.00 72.75 1101 SER A N 1
ATOM 8944 C CA . SER A 1 1101 ? -45.337 -51.070 22.589 1.00 72.75 1101 SER A CA 1
ATOM 8945 C C . SER A 1 1101 ? -44.807 -51.070 24.034 1.00 72.75 1101 SER A C 1
ATOM 8947 O O . SER A 1 1101 ? -44.637 -52.126 24.648 1.00 72.75 1101 SER A O 1
ATOM 8949 N N . GLU A 1 1102 ? -44.490 -49.881 24.568 1.00 70.31 1102 GLU A N 1
ATOM 8950 C CA . GLU A 1 1102 ? -43.947 -49.683 25.928 1.00 70.31 1102 GLU A CA 1
ATOM 8951 C C . GLU A 1 1102 ? -42.595 -50.378 26.211 1.00 70.31 1102 GLU A C 1
ATOM 8953 O O . GLU A 1 1102 ? -42.167 -50.506 27.361 1.00 70.31 1102 GLU A O 1
ATOM 8958 N N . LYS A 1 1103 ? -41.871 -50.788 25.163 1.00 75.25 1103 LYS A N 1
ATOM 8959 C CA . LYS A 1 1103 ? -40.498 -51.306 25.236 1.00 75.25 1103 LYS A CA 1
ATOM 8960 C C . LYS A 1 1103 ? -39.578 -50.476 24.346 1.00 75.25 1103 LYS A C 1
ATOM 8962 O O . LYS A 1 1103 ? -40.009 -49.916 23.342 1.00 75.25 1103 LYS A O 1
ATOM 8967 N N . VAL A 1 1104 ? -38.301 -50.385 24.709 1.00 77.88 1104 VAL A N 1
ATOM 8968 C CA . VAL A 1 1104 ? -37.292 -49.734 23.863 1.00 77.88 1104 VAL A CA 1
ATOM 8969 C C . VAL A 1 1104 ? -36.499 -50.793 23.122 1.00 77.88 1104 VAL A C 1
ATOM 8971 O O . VAL A 1 1104 ? -36.036 -51.773 23.702 1.00 77.88 1104 VAL A O 1
ATOM 8974 N N . PHE A 1 1105 ? -36.331 -50.570 21.830 1.00 78.75 1105 PHE A N 1
ATOM 8975 C CA . PHE A 1 1105 ? -35.566 -51.418 20.941 1.00 78.75 1105 PHE A CA 1
ATOM 8976 C C . PHE A 1 1105 ? -34.348 -50.659 20.415 1.00 78.75 1105 PHE A C 1
ATOM 8978 O O . PHE A 1 1105 ? -34.335 -49.430 20.313 1.00 78.75 1105 PHE A O 1
ATOM 8985 N N . HIS A 1 1106 ? -33.298 -51.413 20.098 1.00 77.94 1106 HIS A N 1
ATOM 8986 C CA . HIS A 1 1106 ? -32.058 -50.890 19.542 1.00 77.94 1106 HIS A CA 1
ATOM 8987 C C . HIS A 1 1106 ? -31.755 -51.637 18.252 1.00 77.94 1106 HIS A C 1
ATOM 8989 O O . HIS A 1 1106 ? -31.474 -52.835 18.281 1.00 77.94 1106 HIS A O 1
ATOM 8995 N N . SER A 1 1107 ? -31.772 -50.918 17.139 1.00 73.69 1107 SER A N 1
ATOM 8996 C CA . SER A 1 1107 ? -31.457 -51.467 15.828 1.00 73.69 1107 SER A CA 1
ATOM 8997 C C . SER A 1 1107 ? -30.172 -50.837 15.325 1.00 73.69 1107 SER A C 1
ATOM 8999 O O . SER A 1 1107 ? -30.071 -49.617 15.190 1.00 73.69 1107 SER A O 1
ATOM 9001 N N . ARG A 1 1108 ? -29.158 -51.673 15.099 1.00 75.50 1108 ARG A N 1
ATOM 9002 C CA . ARG A 1 1108 ? -27.913 -51.228 14.472 1.00 75.50 1108 ARG A CA 1
ATOM 9003 C C . ARG A 1 1108 ? -28.188 -50.927 13.004 1.00 75.50 1108 ARG A C 1
ATOM 9005 O O . ARG A 1 1108 ? -28.977 -51.630 12.371 1.00 75.50 1108 ARG A O 1
ATOM 9012 N N . VAL A 1 1109 ? -27.563 -49.867 12.512 1.00 72.75 1109 VAL A N 1
ATOM 9013 C CA . VAL A 1 1109 ? -27.611 -49.516 11.096 1.00 72.75 1109 VAL A CA 1
ATOM 9014 C C . VAL A 1 1109 ? -26.486 -50.282 10.421 1.00 72.75 1109 VAL A C 1
ATOM 9016 O O . VAL A 1 1109 ? -25.315 -50.034 10.706 1.00 72.75 1109 VAL A O 1
ATOM 9019 N N . GLU A 1 1110 ? -26.855 -51.262 9.605 1.00 67.00 1110 GLU A N 1
ATOM 9020 C CA . GLU A 1 1110 ? -25.919 -52.062 8.821 1.00 67.00 1110 GLU A CA 1
ATOM 9021 C C . GLU A 1 1110 ? -25.798 -51.411 7.445 1.00 67.00 1110 GLU A C 1
ATOM 9023 O O . GLU A 1 1110 ? -26.807 -51.144 6.793 1.00 67.00 1110 GLU A O 1
ATOM 9028 N N . ILE A 1 1111 ? -24.575 -51.088 7.038 1.00 62.53 1111 ILE A N 1
ATOM 9029 C CA . ILE A 1 1111 ? -24.296 -50.476 5.739 1.00 62.53 1111 ILE A CA 1
ATOM 9030 C C . ILE A 1 1111 ? -23.795 -51.607 4.846 1.00 62.53 1111 ILE A C 1
ATOM 9032 O O . ILE A 1 1111 ? -22.745 -52.183 5.123 1.00 62.53 1111 ILE A O 1
ATOM 9036 N N . SER A 1 1112 ? -24.578 -51.974 3.831 1.00 54.72 1112 SER A N 1
ATOM 9037 C CA . SER A 1 1112 ? -24.239 -53.038 2.883 1.00 54.72 1112 SER A CA 1
ATOM 9038 C C . SER A 1 1112 ? -24.220 -52.453 1.473 1.00 54.72 1112 SER A C 1
ATOM 9040 O O . SER A 1 1112 ? -25.259 -52.103 0.911 1.00 54.72 1112 SER A O 1
ATOM 9042 N N . GLY A 1 1113 ? -23.024 -52.291 0.904 1.00 66.31 1113 GLY A N 1
ATOM 9043 C CA . GLY A 1 1113 ? -22.861 -51.600 -0.377 1.00 66.31 1113 GLY A CA 1
ATOM 9044 C C . GLY A 1 1113 ? -23.151 -50.099 -0.256 1.00 66.31 1113 GLY A C 1
ATOM 9045 O O . GLY A 1 1113 ? -22.629 -49.435 0.633 1.00 66.31 1113 GLY A O 1
ATOM 9046 N N . GLN A 1 1114 ? -23.996 -49.570 -1.145 1.00 54.66 1114 GLN A N 1
ATOM 9047 C CA . GLN A 1 1114 ? -24.441 -48.167 -1.139 1.00 54.66 1114 GLN A CA 1
ATOM 9048 C C . GLN A 1 1114 ? -25.667 -47.917 -0.255 1.00 54.66 1114 GLN A C 1
ATOM 9050 O O . GLN A 1 1114 ? -26.102 -46.780 -0.133 1.00 54.66 1114 GLN A O 1
ATOM 9055 N N . PHE A 1 1115 ? -26.247 -48.956 0.351 1.00 56.38 1115 PHE A N 1
ATOM 9056 C CA . PHE A 1 1115 ? -27.511 -48.833 1.063 1.00 56.38 1115 PHE A CA 1
ATOM 9057 C C . PHE A 1 1115 ? -27.326 -49.024 2.570 1.00 56.38 1115 PHE A C 1
ATOM 9059 O O . PHE A 1 1115 ? -26.703 -49.976 3.045 1.00 56.38 1115 PHE A O 1
ATOM 9066 N N . ALA A 1 1116 ? -27.908 -48.108 3.338 1.00 64.38 1116 ALA A N 1
ATOM 9067 C CA . ALA A 1 1116 ? -28.104 -48.252 4.766 1.00 64.38 1116 ALA A CA 1
ATOM 9068 C C . ALA A 1 1116 ? -29.368 -49.081 5.031 1.00 64.38 1116 ALA A C 1
ATOM 9070 O O . ALA A 1 1116 ? -30.426 -48.851 4.435 1.00 64.38 1116 ALA A O 1
ATOM 9071 N N . HIS A 1 1117 ? -29.264 -50.024 5.966 1.00 71.19 1117 HIS A N 1
ATOM 9072 C CA . HIS A 1 1117 ? -30.352 -50.905 6.368 1.00 71.19 1117 HIS A CA 1
ATOM 9073 C C . HIS A 1 1117 ? -30.591 -50.851 7.872 1.00 71.19 1117 HIS A C 1
ATOM 9075 O O . HIS A 1 1117 ? -29.671 -50.833 8.694 1.00 71.19 1117 HIS A O 1
ATOM 9081 N N . LEU A 1 1118 ? -31.865 -50.911 8.241 1.00 62.06 1118 LEU A N 1
ATOM 9082 C CA . LEU A 1 1118 ? -32.317 -51.081 9.614 1.00 62.06 1118 LEU A CA 1
ATOM 9083 C C . LEU A 1 1118 ? -32.609 -52.573 9.841 1.00 62.06 1118 LEU A C 1
ATOM 9085 O O . LEU A 1 1118 ? -33.633 -53.069 9.380 1.00 62.06 1118 LEU A O 1
ATOM 9089 N N . GLY A 1 1119 ? -31.729 -53.291 10.553 1.00 53.81 1119 GLY A N 1
ATOM 9090 C CA . GLY A 1 1119 ? -31.960 -54.702 10.929 1.00 53.81 1119 GLY A CA 1
ATOM 9091 C C . GLY A 1 1119 ? -31.332 -55.770 10.025 1.00 53.81 1119 GLY A C 1
ATOM 9092 O O . GLY A 1 1119 ? -31.687 -56.942 10.143 1.00 53.81 1119 GLY A O 1
ATOM 9093 N N . GLY A 1 1120 ? -30.399 -55.372 9.161 1.00 56.03 1120 GLY A N 1
ATOM 9094 C CA . GLY A 1 1120 ? -29.561 -56.253 8.346 1.00 56.03 1120 GLY A CA 1
ATOM 9095 C C . GLY A 1 1120 ? -30.034 -56.498 6.909 1.00 56.03 1120 GLY A C 1
ATOM 9096 O O . GLY A 1 1120 ? -31.009 -55.886 6.472 1.00 56.03 1120 GLY A O 1
ATOM 9097 N N . PRO A 1 1121 ? -29.346 -57.366 6.140 1.00 49.56 1121 PRO A N 1
ATOM 9098 C CA . PRO A 1 1121 ? -29.438 -57.421 4.669 1.00 49.56 1121 PRO A CA 1
ATOM 9099 C C . PRO A 1 1121 ? -30.806 -57.868 4.115 1.00 49.56 1121 PRO A C 1
ATOM 9101 O O . PRO A 1 1121 ? -31.117 -57.652 2.943 1.00 49.56 1121 PRO A O 1
ATOM 9104 N N . LEU A 1 1122 ? -31.651 -58.468 4.961 1.00 48.75 1122 LEU A N 1
ATOM 9105 C CA . LEU A 1 1122 ? -33.022 -58.885 4.635 1.00 48.75 1122 LEU A CA 1
ATOM 9106 C C . LEU A 1 1122 ? -34.080 -57.816 4.970 1.00 48.75 1122 LEU A C 1
ATOM 9108 O O . LEU A 1 1122 ? -35.273 -58.083 4.836 1.00 48.75 1122 LEU A O 1
ATOM 9112 N N . SER A 1 1123 ? -33.669 -56.625 5.418 1.00 56.62 1123 SER A N 1
ATOM 9113 C CA . SER A 1 1123 ? -34.596 -55.525 5.693 1.00 56.62 1123 SER A CA 1
ATOM 9114 C C . SER A 1 1123 ? -35.263 -55.026 4.406 1.00 56.62 1123 SER A C 1
ATOM 9116 O O . SER A 1 1123 ? -34.617 -54.888 3.361 1.00 56.62 1123 SER A O 1
ATOM 9118 N N . LEU A 1 1124 ? -36.575 -54.786 4.494 1.00 54.84 1124 LEU A N 1
ATOM 9119 C CA . LEU A 1 1124 ? -37.427 -54.332 3.388 1.00 54.84 1124 LEU A CA 1
ATOM 9120 C C . LEU A 1 1124 ? -37.175 -52.864 3.011 1.00 54.84 1124 LEU A C 1
ATOM 9122 O O . LEU A 1 1124 ? -37.419 -52.492 1.867 1.00 54.84 1124 LEU A O 1
ATOM 9126 N N . GLU A 1 1125 ? -36.648 -52.059 3.940 1.00 58.88 1125 GLU A N 1
ATOM 9127 C CA . GLU A 1 1125 ? -36.341 -50.642 3.727 1.00 58.88 1125 GLU A CA 1
ATOM 9128 C C . GLU A 1 1125 ? -34.842 -50.441 3.478 1.00 58.88 1125 GLU A C 1
ATOM 9130 O O . GLU A 1 1125 ? -33.982 -50.895 4.243 1.00 58.88 1125 GLU A O 1
ATOM 9135 N N . ARG A 1 1126 ? -34.534 -49.778 2.363 1.00 61.31 1126 ARG A N 1
ATOM 9136 C CA . ARG A 1 1126 ? -33.176 -49.550 1.864 1.00 61.31 1126 ARG A CA 1
ATOM 9137 C C . ARG A 1 1126 ? -33.092 -48.116 1.371 1.00 61.31 1126 ARG A C 1
ATOM 9139 O O . ARG A 1 1126 ? -33.961 -47.680 0.618 1.00 61.31 1126 ARG A O 1
ATOM 9146 N N . SER A 1 1127 ? -32.057 -47.397 1.777 1.00 59.16 1127 SER A N 1
ATOM 9147 C CA . SER A 1 1127 ? -31.827 -46.029 1.306 1.00 59.16 1127 SER A CA 1
ATOM 9148 C C . SER A 1 1127 ? -30.339 -45.749 1.206 1.00 59.16 1127 SER A C 1
ATOM 9150 O O . SER A 1 1127 ? -29.551 -46.369 1.913 1.00 59.16 1127 SER A O 1
ATOM 9152 N N . GLU A 1 1128 ? -29.965 -44.834 0.322 1.00 57.94 1128 GLU A N 1
ATOM 9153 C CA . GLU A 1 1128 ? -28.565 -44.520 0.007 1.00 57.94 1128 GLU A CA 1
ATOM 9154 C C . GLU A 1 1128 ? -27.843 -43.815 1.168 1.00 57.94 1128 GLU A C 1
ATOM 9156 O O . GLU A 1 1128 ? -26.630 -43.926 1.325 1.00 57.94 1128 GLU A O 1
ATOM 9161 N N . SER A 1 1129 ? -28.597 -43.157 2.055 1.00 58.28 1129 SER A N 1
ATOM 9162 C CA . SER A 1 1129 ? -28.074 -42.545 3.274 1.00 58.28 1129 SER A CA 1
ATOM 9163 C C . SER A 1 1129 ? -28.850 -42.979 4.521 1.00 58.28 1129 SER A C 1
ATOM 9165 O O . SER A 1 1129 ? -30.033 -43.325 4.476 1.00 58.28 1129 SER A O 1
ATOM 9167 N N . VAL A 1 1130 ? -28.189 -42.917 5.683 1.00 65.94 1130 VAL A N 1
ATOM 9168 C CA . VAL A 1 1130 ? -28.826 -43.159 6.992 1.00 65.94 1130 VAL A CA 1
ATOM 9169 C C . VAL A 1 1130 ? -29.927 -42.128 7.271 1.00 65.94 1130 VAL A C 1
ATOM 9171 O O . VAL A 1 1130 ? -30.904 -42.430 7.955 1.00 65.94 1130 VAL A O 1
ATOM 9174 N N . VAL A 1 1131 ? -29.787 -40.910 6.744 1.00 63.97 1131 VAL A N 1
ATOM 9175 C CA . VAL A 1 1131 ? -30.762 -39.830 6.922 1.00 63.97 1131 VAL A CA 1
ATOM 9176 C C . VAL A 1 1131 ? -32.017 -40.100 6.094 1.00 63.97 1131 VAL A C 1
ATOM 9178 O O . VAL A 1 1131 ? -33.120 -39.997 6.629 1.00 63.97 1131 VAL A O 1
ATOM 9181 N N . ASP A 1 1132 ? -31.865 -40.518 4.839 1.00 64.38 1132 ASP A N 1
ATOM 9182 C CA . ASP A 1 1132 ? -32.993 -40.841 3.959 1.00 64.38 1132 ASP A CA 1
ATOM 9183 C C . ASP A 1 1132 ? -33.705 -42.108 4.408 1.00 64.38 1132 ASP A C 1
ATOM 9185 O O . ASP A 1 1132 ? -34.933 -42.141 4.420 1.00 64.38 1132 ASP A O 1
ATOM 9189 N N . LEU A 1 1133 ? -32.952 -43.087 4.921 1.00 71.00 1133 LEU A N 1
ATOM 9190 C CA . LEU A 1 1133 ? -33.509 -44.266 5.581 1.00 71.00 1133 LEU A CA 1
ATOM 9191 C C . LEU A 1 1133 ? -34.435 -43.870 6.734 1.00 71.00 1133 LEU A C 1
ATOM 9193 O O . LEU A 1 1133 ? -35.528 -44.413 6.881 1.00 71.00 1133 LEU A O 1
ATOM 9197 N N . LEU A 1 1134 ? -34.020 -42.898 7.550 1.00 71.38 1134 LEU A N 1
ATOM 9198 C CA . LEU A 1 1134 ? -34.833 -42.390 8.651 1.00 71.38 1134 LEU A CA 1
ATOM 9199 C C . LEU A 1 1134 ? -36.026 -41.562 8.156 1.00 71.38 1134 LEU A C 1
ATOM 9201 O O . LEU A 1 1134 ? -37.103 -41.683 8.733 1.00 71.38 1134 LEU A O 1
ATOM 9205 N N . LYS A 1 1135 ? -35.882 -40.753 7.098 1.00 68.56 1135 LYS A N 1
ATOM 9206 C CA . LYS A 1 1135 ? -36.992 -39.982 6.505 1.00 68.56 1135 LYS A CA 1
ATOM 9207 C C . LYS A 1 1135 ? -38.061 -40.892 5.908 1.00 68.56 1135 LYS A C 1
ATOM 9209 O O . LYS A 1 1135 ? -39.235 -40.723 6.231 1.00 68.56 1135 LYS A O 1
ATOM 9214 N N . HIS A 1 1136 ? -37.657 -41.884 5.116 1.00 68.38 1136 HIS A N 1
ATOM 9215 C CA . HIS A 1 1136 ? -38.547 -42.920 4.593 1.00 68.38 1136 HIS A CA 1
ATOM 9216 C C . HIS A 1 1136 ? -39.224 -43.674 5.735 1.00 68.38 1136 HIS A C 1
ATOM 9218 O O . HIS A 1 1136 ? -40.448 -43.796 5.750 1.00 68.38 1136 HIS A O 1
ATOM 9224 N N . ALA A 1 1137 ? -38.462 -44.087 6.751 1.00 69.06 1137 ALA A N 1
ATOM 9225 C CA . ALA A 1 1137 ? -39.028 -44.777 7.901 1.00 69.06 1137 ALA A CA 1
ATOM 9226 C C . ALA A 1 1137 ? -40.054 -43.918 8.666 1.00 69.06 1137 ALA A C 1
ATOM 9228 O O . ALA A 1 1137 ? -41.081 -44.437 9.111 1.00 69.06 1137 ALA A O 1
ATOM 9229 N N . ILE A 1 1138 ? -39.829 -42.605 8.782 1.00 72.00 1138 ILE A N 1
ATOM 9230 C CA . ILE A 1 1138 ? -40.793 -41.664 9.368 1.00 72.00 1138 ILE A CA 1
ATOM 9231 C C . ILE A 1 1138 ? -42.040 -41.535 8.488 1.00 72.00 1138 ILE A C 1
ATOM 9233 O O . ILE A 1 1138 ? -43.160 -41.663 8.981 1.00 72.00 1138 ILE A O 1
ATOM 9237 N N . GLN A 1 1139 ? -41.873 -41.324 7.184 1.00 69.00 1139 GLN A N 1
ATOM 9238 C CA . GLN A 1 1139 ? -42.978 -41.149 6.241 1.00 69.00 1139 GLN A CA 1
ATOM 9239 C C . GLN A 1 1139 ? -43.874 -42.393 6.153 1.00 69.00 1139 GLN A C 1
ATOM 9241 O O . GLN A 1 1139 ? -45.102 -42.280 6.136 1.00 69.00 1139 GLN A O 1
ATOM 9246 N N . ILE A 1 1140 ? -43.280 -43.584 6.183 1.00 67.75 1140 ILE A N 1
ATOM 9247 C CA . ILE A 1 1140 ? -43.992 -44.866 6.254 1.00 67.75 1140 ILE A CA 1
ATOM 9248 C C . ILE A 1 1140 ? -44.744 -44.988 7.588 1.00 67.75 1140 ILE A C 1
ATOM 9250 O O . ILE A 1 1140 ? -45.926 -45.332 7.612 1.00 67.75 1140 ILE A O 1
ATOM 9254 N N . SER A 1 1141 ? -44.108 -44.584 8.694 1.00 68.19 1141 SER A N 1
ATOM 9255 C CA . SER A 1 1141 ? -44.725 -44.581 10.030 1.00 68.19 1141 SER A CA 1
ATOM 9256 C C . SER A 1 1141 ? -45.921 -43.621 10.164 1.00 68.19 1141 SER A C 1
ATOM 9258 O O . SER A 1 1141 ? -46.775 -43.844 11.029 1.00 68.19 1141 SER A O 1
ATOM 9260 N N . TYR A 1 1142 ? -45.995 -42.561 9.345 1.00 65.81 1142 TYR A N 1
ATOM 9261 C CA . TYR A 1 1142 ? -47.129 -41.625 9.286 1.00 65.81 1142 TYR A CA 1
ATOM 9262 C C . TYR A 1 1142 ? -48.213 -42.048 8.282 1.00 65.81 1142 TYR A C 1
ATOM 9264 O O . TYR A 1 1142 ? -49.399 -41.917 8.584 1.00 65.81 1142 TYR A O 1
ATOM 9272 N N . SER A 1 1143 ? -47.827 -42.557 7.109 1.00 59.88 1143 SER A N 1
ATOM 9273 C CA . SER A 1 1143 ? -48.756 -42.951 6.035 1.00 59.88 1143 SER A CA 1
ATOM 9274 C C . SER A 1 1143 ? -49.488 -44.271 6.307 1.00 59.88 1143 SER A C 1
ATOM 9276 O O . SER A 1 1143 ? -50.580 -44.470 5.778 1.00 59.88 1143 SER A O 1
ATOM 9278 N N . ARG A 1 1144 ? -48.931 -45.154 7.156 1.00 59.56 1144 ARG A N 1
ATOM 9279 C CA . ARG A 1 1144 ? -49.436 -46.520 7.429 1.00 59.56 1144 ARG A CA 1
ATOM 9280 C C . ARG A 1 1144 ? -49.612 -47.382 6.170 1.00 59.56 1144 ARG A C 1
ATOM 9282 O O . ARG A 1 1144 ? -50.375 -48.344 6.185 1.00 59.56 1144 ARG A O 1
ATOM 9289 N N . GLU A 1 1145 ? -48.933 -47.043 5.075 1.00 46.84 1145 GLU A N 1
ATOM 9290 C CA . GLU A 1 1145 ? -49.051 -47.786 3.815 1.00 46.84 1145 GLU A CA 1
ATOM 9291 C C . GLU A 1 1145 ? -48.334 -49.143 3.863 1.00 46.84 1145 GLU A C 1
ATOM 9293 O O . GLU A 1 1145 ? -48.731 -50.065 3.148 1.00 46.84 1145 GLU A O 1
ATOM 9298 N N . ARG A 1 1146 ? -47.289 -49.279 4.694 1.00 53.38 1146 ARG A N 1
ATOM 9299 C CA . ARG A 1 1146 ? -46.521 -50.517 4.916 1.00 53.38 1146 ARG A CA 1
ATOM 9300 C C . ARG A 1 1146 ? -45.980 -50.566 6.347 1.00 53.38 1146 ARG A C 1
ATOM 9302 O O . ARG A 1 1146 ? -45.667 -49.523 6.914 1.00 53.38 1146 ARG A O 1
ATOM 9309 N N . ASP A 1 1147 ? -45.810 -51.769 6.890 1.00 51.94 1147 ASP A N 1
ATOM 9310 C CA . ASP A 1 1147 ? -45.176 -51.979 8.195 1.00 51.94 1147 ASP A CA 1
ATOM 9311 C C . ASP A 1 1147 ? -43.666 -52.207 8.031 1.00 51.94 1147 ASP A C 1
ATOM 9313 O O . ASP A 1 1147 ? -43.231 -53.034 7.224 1.00 51.94 1147 ASP A O 1
ATOM 9317 N N . ILE A 1 1148 ? -42.849 -51.499 8.816 1.00 56.84 1148 ILE A N 1
ATOM 9318 C CA . ILE A 1 1148 ? -41.399 -51.727 8.881 1.00 56.84 1148 ILE A CA 1
ATOM 9319 C C . ILE A 1 1148 ? -41.162 -52.929 9.806 1.00 56.84 1148 ILE A C 1
ATOM 9321 O O . ILE A 1 1148 ? -41.399 -52.839 11.011 1.00 56.84 1148 ILE A O 1
ATOM 9325 N N . LEU A 1 1149 ? -40.703 -54.052 9.247 1.00 52.12 1149 LEU A N 1
ATOM 9326 C CA . LEU A 1 1149 ? -40.513 -55.319 9.964 1.00 52.12 1149 LEU A CA 1
ATOM 9327 C C . LEU A 1 1149 ? -39.022 -55.650 10.138 1.00 52.12 1149 LEU A C 1
ATOM 9329 O O . LEU A 1 1149 ? -38.272 -55.685 9.164 1.00 52.12 1149 LEU A O 1
ATOM 9333 N N . MET A 1 1150 ? -38.593 -55.968 11.365 1.00 55.53 1150 MET A N 1
ATOM 9334 C CA . MET A 1 1150 ? -37.254 -56.525 11.631 1.00 55.53 1150 MET A CA 1
ATOM 9335 C C . MET A 1 1150 ? -37.299 -58.049 11.741 1.00 55.53 1150 MET A C 1
ATOM 9337 O O . MET A 1 1150 ? -38.154 -58.595 12.435 1.00 55.53 1150 MET A O 1
ATOM 9341 N N . HIS A 1 1151 ? -36.325 -58.735 11.139 1.00 48.84 1151 HIS A N 1
ATOM 9342 C CA . HIS A 1 1151 ? -36.065 -60.151 11.414 1.00 48.84 1151 HIS A CA 1
ATOM 9343 C C . HIS A 1 1151 ? -35.066 -60.281 12.574 1.00 48.84 1151 HIS A C 1
ATOM 9345 O O . HIS A 1 1151 ? -33.937 -59.798 12.491 1.00 48.84 1151 HIS A O 1
ATOM 9351 N N . ARG A 1 1152 ? -35.454 -60.952 13.666 1.00 47.97 1152 ARG A N 1
ATOM 9352 C CA . ARG A 1 1152 ? -34.513 -61.391 14.716 1.00 47.97 1152 ARG A CA 1
ATOM 9353 C C . ARG A 1 1152 ? -33.817 -62.693 14.306 1.00 47.97 1152 ARG A C 1
ATOM 9355 O O . ARG A 1 1152 ? -34.403 -63.525 13.623 1.00 47.97 1152 ARG A O 1
ATOM 9362 N N . ARG A 1 1153 ? -32.591 -62.922 14.796 1.00 41.16 1153 ARG A N 1
ATOM 9363 C CA . ARG A 1 1153 ? -31.985 -64.269 14.839 1.00 41.16 1153 ARG A CA 1
ATOM 9364 C C . ARG A 1 1153 ? -32.447 -65.000 16.112 1.00 41.16 1153 ARG A C 1
ATOM 9366 O O . ARG A 1 1153 ? -32.149 -64.523 17.205 1.00 41.16 1153 ARG A O 1
ATOM 9373 N N . GLY A 1 1154 ? -33.130 -66.142 15.969 1.00 44.62 1154 GLY A N 1
ATOM 9374 C CA . GLY A 1 1154 ? -33.598 -67.022 17.061 1.00 44.62 1154 GLY A CA 1
ATOM 9375 C C . GLY A 1 1154 ? -34.979 -67.648 16.784 1.00 44.62 1154 GLY A C 1
ATOM 9376 O O . GLY A 1 1154 ? -35.680 -67.174 15.899 1.00 44.62 1154 GLY A O 1
ATOM 9377 N N . GLU A 1 1155 ? -35.369 -68.697 17.527 1.00 36.19 1155 GLU A N 1
ATOM 9378 C CA . GLU A 1 1155 ? -36.594 -69.514 17.307 1.00 36.19 1155 GLU A CA 1
ATOM 9379 C C . GLU A 1 1155 ? -37.948 -68.798 17.539 1.00 36.19 1155 GLU A C 1
ATOM 9381 O O . GLU A 1 1155 ? -38.997 -69.391 17.309 1.00 36.19 1155 GLU A O 1
ATOM 9386 N N . GLU A 1 1156 ? -37.962 -67.513 17.892 1.00 41.78 1156 GLU A N 1
ATOM 9387 C CA . GLU A 1 1156 ? -39.176 -66.682 17.916 1.00 41.78 1156 GLU A CA 1
ATOM 9388 C C . GLU A 1 1156 ? -39.017 -65.519 16.926 1.00 41.78 1156 GLU A C 1
ATOM 9390 O O . GLU A 1 1156 ? -38.610 -64.406 17.274 1.00 41.78 1156 GLU A O 1
ATOM 9395 N N . ALA A 1 1157 ? -39.298 -65.795 15.652 1.00 41.91 1157 ALA A N 1
ATOM 9396 C CA . ALA A 1 1157 ? -39.377 -64.794 14.593 1.00 41.91 1157 ALA A CA 1
ATOM 9397 C C . ALA A 1 1157 ? -40.756 -64.109 14.609 1.00 41.91 1157 ALA A C 1
ATOM 9399 O O . ALA A 1 1157 ? -41.563 -64.294 13.702 1.00 41.91 1157 ALA A O 1
ATOM 9400 N N . GLU A 1 1158 ? -41.045 -63.324 15.648 1.00 44.81 1158 GLU A N 1
ATOM 9401 C CA . GLU A 1 1158 ? -42.146 -62.358 15.589 1.00 44.81 1158 GLU A CA 1
ATOM 9402 C C . GLU A 1 1158 ? -41.632 -61.068 14.946 1.00 44.81 1158 GLU A C 1
ATOM 9404 O O . GLU A 1 1158 ? -40.734 -60.397 15.462 1.00 44.81 1158 GLU A O 1
ATOM 9409 N N . ALA A 1 1159 ? -42.184 -60.742 13.779 1.00 48.09 1159 ALA A N 1
ATOM 9410 C CA . ALA A 1 1159 ? -41.928 -59.491 13.091 1.00 48.09 1159 ALA A CA 1
ATOM 9411 C C . ALA A 1 1159 ? -42.536 -58.350 13.926 1.00 48.09 1159 ALA A C 1
ATOM 9413 O O . ALA A 1 1159 ? -43.754 -58.217 14.014 1.00 48.09 1159 ALA A O 1
ATOM 9414 N N . SER A 1 1160 ? -41.700 -57.561 14.601 1.00 51.78 1160 SER A N 1
ATOM 9415 C CA . SER A 1 1160 ? -42.167 -56.416 15.387 1.00 51.78 1160 SER A CA 1
ATOM 9416 C C . SER A 1 1160 ? -42.387 -55.209 14.475 1.00 51.78 1160 SER A C 1
ATOM 9418 O O . SER A 1 1160 ? -41.442 -54.791 13.802 1.00 51.78 1160 SER A O 1
ATOM 9420 N N . GLU A 1 1161 ? -43.600 -54.655 14.482 1.00 57.56 1161 GLU A N 1
ATOM 9421 C CA . GLU A 1 1161 ? -43.956 -53.406 13.798 1.00 57.56 1161 GLU A CA 1
ATOM 9422 C C . GLU A 1 1161 ? -43.109 -52.250 14.361 1.00 57.56 1161 GLU A C 1
ATOM 9424 O O . GLU A 1 1161 ? -43.091 -52.015 15.568 1.00 57.56 1161 GLU A O 1
ATOM 9429 N N . ILE A 1 1162 ? -42.373 -51.524 13.517 1.00 62.88 1162 ILE A N 1
ATOM 9430 C CA . ILE A 1 1162 ? -41.616 -50.341 13.950 1.00 62.88 1162 ILE A CA 1
ATOM 9431 C C . ILE A 1 1162 ? -42.369 -49.081 13.545 1.00 62.88 1162 ILE A C 1
ATOM 9433 O O . ILE A 1 1162 ? -42.683 -48.884 12.375 1.00 62.88 1162 ILE A O 1
ATOM 9437 N N . ARG A 1 1163 ? -42.574 -48.182 14.511 1.00 66.94 1163 ARG A N 1
ATOM 9438 C CA . ARG A 1 1163 ? -43.052 -46.818 14.263 1.00 66.94 1163 ARG A CA 1
ATOM 9439 C C . ARG A 1 1163 ? -41.969 -45.838 14.695 1.00 66.94 1163 ARG A C 1
ATOM 9441 O O . ARG A 1 1163 ? -41.658 -45.764 15.876 1.00 66.94 1163 ARG A O 1
ATOM 9448 N N . LEU A 1 1164 ? -41.379 -45.104 13.757 1.00 71.94 1164 LEU A N 1
ATOM 9449 C CA . LEU A 1 1164 ? -40.451 -44.002 14.027 1.00 71.94 1164 LEU A CA 1
ATOM 9450 C C . LEU A 1 1164 ? -41.189 -42.695 13.727 1.00 71.94 1164 LEU A C 1
ATOM 9452 O O . LEU A 1 1164 ? -41.222 -42.249 12.592 1.00 71.94 1164 LEU A O 1
ATOM 9456 N N . GLN A 1 1165 ? -41.843 -42.101 14.722 1.00 70.38 1165 GLN A N 1
ATOM 9457 C CA . GLN A 1 1165 ? -42.724 -40.939 14.522 1.00 70.38 1165 GLN A CA 1
ATOM 9458 C C . GLN A 1 1165 ? -42.155 -39.650 15.118 1.00 70.38 1165 GLN A C 1
ATOM 9460 O O . GLN A 1 1165 ? -42.330 -38.576 14.537 1.00 70.38 1165 GLN A O 1
ATOM 9465 N N . TYR A 1 1166 ? -41.448 -39.750 16.248 1.00 73.94 1166 TYR A N 1
ATOM 9466 C CA . TYR A 1 1166 ? -41.027 -38.589 17.034 1.00 73.94 1166 TYR A CA 1
ATOM 9467 C C . TYR A 1 1166 ? -39.511 -38.608 17.303 1.00 73.94 1166 TYR A C 1
ATOM 9469 O O . TYR A 1 1166 ? -39.055 -39.262 18.244 1.00 73.94 1166 TYR A O 1
ATOM 9477 N N . PRO A 1 1167 ? -38.682 -37.905 16.510 1.00 74.25 1167 PRO A N 1
ATOM 9478 C CA . PRO A 1 1167 ? -37.255 -37.811 16.798 1.00 74.25 1167 PRO A CA 1
ATOM 9479 C C . PRO A 1 1167 ? -37.016 -37.023 18.095 1.00 74.25 1167 PRO A C 1
ATOM 9481 O O . PRO A 1 1167 ? -37.455 -35.883 18.247 1.00 74.25 1167 PRO A O 1
ATOM 9484 N N . LEU A 1 1168 ? -36.280 -37.610 19.035 1.00 74.25 1168 LEU A N 1
ATOM 9485 C CA . LEU A 1 1168 ? -35.909 -36.976 20.293 1.00 74.25 1168 LEU A CA 1
ATOM 9486 C C . LEU A 1 1168 ? -34.668 -36.098 20.081 1.00 74.25 1168 LEU A C 1
ATOM 9488 O O . LEU A 1 1168 ? -33.548 -36.598 20.007 1.00 74.25 1168 LEU A O 1
ATOM 9492 N N . SER A 1 1169 ? -34.860 -34.780 19.995 1.00 66.19 1169 SER A N 1
ATOM 9493 C CA . SER A 1 1169 ? -33.762 -33.808 19.859 1.00 66.19 1169 SER A CA 1
ATOM 9494 C C . SER A 1 1169 ? -33.031 -33.579 21.186 1.00 66.19 1169 SER A C 1
ATOM 9496 O O . SER A 1 1169 ? -33.672 -33.391 22.228 1.00 66.19 1169 SER A O 1
ATOM 9498 N N . ARG A 1 1170 ? -31.691 -33.505 21.149 1.00 64.69 1170 ARG A N 1
ATOM 9499 C CA . ARG A 1 1170 ? -30.848 -33.179 22.319 1.00 64.69 1170 ARG A CA 1
ATOM 9500 C C . ARG A 1 1170 ? -31.156 -31.787 22.886 1.00 64.69 1170 ARG A C 1
ATOM 9502 O O . ARG A 1 1170 ? -31.107 -31.592 24.100 1.00 64.69 1170 ARG A O 1
ATOM 9509 N N . LEU A 1 1171 ? -31.502 -30.837 22.016 1.00 54.34 1171 LEU A N 1
ATOM 9510 C CA . LEU A 1 1171 ? -31.819 -29.445 22.364 1.00 54.34 1171 LEU A CA 1
ATOM 9511 C C . LEU A 1 1171 ? -33.210 -29.303 22.996 1.00 54.34 1171 LEU A C 1
ATOM 9513 O O . LEU A 1 1171 ? -33.451 -28.406 23.797 1.00 54.34 1171 LEU A O 1
ATOM 9517 N N . SER A 1 1172 ? -34.119 -30.245 22.735 1.00 56.81 1172 SER A N 1
ATOM 9518 C CA . SER A 1 1172 ? -35.447 -30.241 23.359 1.00 56.81 1172 SER A CA 1
ATOM 9519 C C . SER A 1 1172 ? -35.424 -30.569 24.863 1.00 56.81 1172 SER A C 1
ATOM 9521 O O . SER A 1 1172 ? -36.444 -30.406 25.534 1.00 56.81 1172 SER A O 1
ATOM 9523 N N . LEU A 1 1173 ? -34.284 -31.031 25.396 1.00 62.62 1173 LEU A N 1
ATOM 9524 C CA . LEU A 1 1173 ? -34.098 -31.538 26.763 1.00 62.62 1173 LEU A CA 1
ATOM 9525 C C . LEU A 1 1173 ? -33.130 -30.685 27.605 1.00 62.62 1173 LEU A C 1
ATOM 9527 O O . LEU A 1 1173 ? -32.530 -31.194 28.554 1.00 62.62 1173 LEU A O 1
ATOM 9531 N N . LEU A 1 1174 ? -32.957 -29.407 27.238 1.00 54.72 1174 LEU A N 1
ATOM 9532 C CA . LEU A 1 1174 ? -31.937 -28.505 27.788 1.00 54.72 1174 LEU A CA 1
ATOM 9533 C C . LEU A 1 1174 ? -31.848 -28.530 29.337 1.00 54.72 1174 LEU A C 1
ATOM 9535 O O . LEU A 1 1174 ? -32.859 -28.358 30.022 1.00 54.72 1174 LEU A O 1
ATOM 9539 N N . PRO A 1 1175 ? -30.636 -28.713 29.904 1.00 54.66 1175 PRO A N 1
ATOM 9540 C CA . PRO A 1 1175 ? -30.392 -28.736 31.348 1.00 54.66 1175 PRO A CA 1
ATOM 9541 C C . PRO A 1 1175 ? -30.274 -27.324 31.962 1.00 54.66 1175 PRO A C 1
ATOM 9543 O O . PRO A 1 1175 ? -30.235 -26.313 31.263 1.00 54.66 1175 PRO A O 1
ATOM 9546 N N . ARG A 1 1176 ? -30.182 -27.251 33.301 1.00 53.34 1176 ARG A N 1
ATOM 9547 C CA . ARG A 1 1176 ? -30.084 -25.999 34.085 1.00 53.34 1176 ARG A CA 1
ATOM 9548 C C . ARG A 1 1176 ? -28.968 -25.063 33.605 1.00 53.34 1176 ARG A C 1
ATOM 9550 O O . ARG A 1 1176 ? -27.894 -25.519 33.218 1.00 53.34 1176 ARG A O 1
ATOM 9557 N N . LEU A 1 1177 ? -29.161 -23.757 33.824 1.00 60.72 1177 LEU A N 1
ATOM 9558 C CA . LEU A 1 1177 ? -28.179 -22.691 33.568 1.00 60.72 1177 LEU A CA 1
ATOM 9559 C C . LEU A 1 1177 ? -26.768 -23.020 34.091 1.00 60.72 1177 LEU A C 1
ATOM 9561 O O . LEU A 1 1177 ? -25.786 -22.725 33.431 1.00 60.72 1177 LEU A O 1
ATOM 9565 N N . GLN A 1 1178 ? -26.647 -23.717 35.224 1.00 63.75 1178 GLN A N 1
ATOM 9566 C CA . GLN A 1 1178 ? -25.359 -24.141 35.788 1.00 63.75 1178 GLN A CA 1
ATOM 9567 C C . GLN A 1 1178 ? -24.561 -25.099 34.878 1.00 63.75 1178 GLN A C 1
ATOM 9569 O O . GLN A 1 1178 ? -23.331 -25.050 34.860 1.00 63.75 1178 GLN A O 1
ATOM 9574 N N . TYR A 1 1179 ? -25.234 -25.980 34.132 1.00 67.81 1179 TYR A N 1
ATOM 9575 C CA . TYR A 1 1179 ? -24.594 -26.840 33.132 1.00 67.81 1179 TYR A CA 1
ATOM 9576 C C . TYR A 1 1179 ? -24.161 -26.024 31.913 1.00 67.81 1179 TYR A C 1
ATOM 9578 O O . TYR A 1 1179 ? -23.037 -26.197 31.451 1.00 67.81 1179 TYR A O 1
ATOM 9586 N N . LEU A 1 1180 ? -25.003 -25.089 31.457 1.00 63.44 1180 LEU A N 1
ATOM 9587 C CA . LEU A 1 1180 ? -24.660 -24.156 30.378 1.00 63.44 1180 LEU A CA 1
ATOM 9588 C C . LEU A 1 1180 ? -23.446 -23.295 30.764 1.00 63.44 1180 LEU A C 1
ATOM 9590 O O . LEU A 1 1180 ? -22.498 -23.212 29.998 1.00 63.44 1180 LEU A O 1
ATOM 9594 N N . CYS A 1 1181 ? -23.387 -22.776 31.994 1.00 71.25 1181 CYS A N 1
ATOM 9595 C CA . CYS A 1 1181 ? -22.222 -22.050 32.503 1.00 71.25 1181 CYS A CA 1
ATOM 9596 C C . CYS A 1 1181 ? -20.964 -22.929 32.566 1.00 71.25 1181 CYS A C 1
ATOM 9598 O O . CYS A 1 1181 ? -19.888 -22.470 32.198 1.00 71.25 1181 CYS A O 1
ATOM 9600 N N . ARG A 1 1182 ? -21.069 -24.197 32.994 1.00 72.75 1182 ARG A N 1
ATOM 9601 C CA . ARG A 1 1182 ? -19.934 -25.142 32.962 1.00 72.75 1182 ARG A CA 1
ATOM 9602 C C . ARG A 1 1182 ? -19.445 -25.380 31.534 1.00 72.75 1182 ARG A C 1
ATOM 9604 O O . ARG A 1 1182 ? -18.236 -25.439 31.324 1.00 72.75 1182 ARG A O 1
ATOM 9611 N N . LEU A 1 1183 ? -20.369 -25.520 30.585 1.00 63.69 1183 LEU A N 1
ATOM 9612 C CA . LEU A 1 1183 ? -20.078 -25.657 29.162 1.00 63.69 1183 LEU A CA 1
ATOM 9613 C C . LEU A 1 1183 ? -19.284 -24.444 28.671 1.00 63.69 1183 LEU A C 1
ATOM 9615 O O . LEU A 1 1183 ? -18.165 -24.600 28.197 1.00 63.69 1183 LEU A O 1
ATOM 9619 N N . THR A 1 1184 ? -19.820 -23.240 28.886 1.00 67.94 1184 THR A N 1
ATOM 9620 C CA . THR A 1 1184 ? -19.204 -21.978 28.469 1.00 67.94 1184 THR A CA 1
ATOM 9621 C C . THR A 1 1184 ? -17.825 -21.792 29.093 1.00 67.94 1184 THR A C 1
ATOM 9623 O O . THR A 1 1184 ? -16.888 -21.488 28.364 1.00 67.94 1184 THR A O 1
ATOM 9626 N N . ILE A 1 1185 ? -17.658 -22.045 30.399 1.00 72.81 1185 ILE A N 1
ATOM 9627 C CA . ILE A 1 1185 ? -16.367 -21.921 31.103 1.00 72.81 1185 ILE A CA 1
ATOM 9628 C C . ILE A 1 1185 ? -15.324 -22.894 30.532 1.00 72.81 1185 ILE A C 1
ATOM 9630 O O . ILE A 1 1185 ? -14.173 -22.514 30.342 1.00 72.81 1185 ILE A O 1
ATOM 9634 N N . ARG A 1 1186 ? -15.703 -24.140 30.214 1.00 67.69 1186 ARG A N 1
ATOM 9635 C CA . ARG A 1 1186 ? -14.780 -25.108 29.592 1.00 67.69 1186 ARG A CA 1
ATOM 9636 C C . ARG A 1 1186 ? -14.467 -24.806 28.127 1.00 67.69 1186 ARG A C 1
ATOM 9638 O O . ARG A 1 1186 ? -13.417 -25.229 27.659 1.00 67.69 1186 ARG A O 1
ATOM 9645 N N . LEU A 1 1187 ? -15.370 -24.136 27.412 1.00 55.41 1187 LEU A N 1
ATOM 9646 C CA . LEU A 1 1187 ? -15.154 -23.709 26.026 1.00 55.41 1187 LEU A CA 1
ATOM 9647 C C . LEU A 1 1187 ? -14.258 -22.465 25.944 1.00 55.41 1187 LEU A C 1
ATOM 9649 O O . LEU A 1 1187 ? -13.547 -22.292 24.964 1.00 55.41 1187 LEU A O 1
ATOM 9653 N N . THR A 1 1188 ? -14.255 -21.620 26.980 1.00 62.94 1188 THR A N 1
ATOM 9654 C CA . THR A 1 1188 ? -13.448 -20.385 27.014 1.00 62.94 1188 THR A CA 1
ATOM 9655 C C . THR A 1 1188 ? -12.088 -20.540 27.693 1.00 62.94 1188 THR A C 1
ATOM 9657 O O . THR A 1 1188 ? -11.183 -19.762 27.402 1.00 62.94 1188 THR A O 1
ATOM 9660 N N . VAL A 1 1189 ? -11.904 -21.516 28.588 1.00 67.38 1189 VAL A N 1
ATOM 9661 C CA . VAL A 1 1189 ? -10.683 -21.646 29.405 1.00 67.38 1189 VAL A CA 1
ATOM 9662 C C . VAL A 1 1189 ? -9.962 -22.961 29.094 1.00 67.38 1189 VAL A C 1
ATOM 9664 O O . VAL A 1 1189 ? -10.536 -24.040 29.236 1.00 67.38 1189 VAL A O 1
ATOM 9667 N N . ARG A 1 1190 ? -8.676 -22.881 28.704 1.00 63.41 1190 ARG A N 1
ATOM 9668 C CA . ARG A 1 1190 ? -7.802 -24.053 28.475 1.00 63.41 1190 ARG A CA 1
ATOM 9669 C C . ARG A 1 1190 ? -7.741 -24.951 29.715 1.00 63.41 1190 ARG A C 1
ATOM 9671 O O . ARG A 1 1190 ? -7.665 -24.455 30.838 1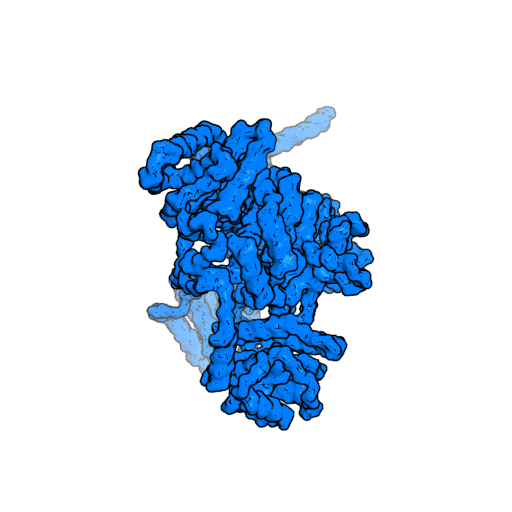.00 63.41 1190 ARG A O 1
ATOM 9678 N N . GLN A 1 1191 ? -7.705 -26.270 29.496 1.00 61.81 1191 GLN A N 1
ATOM 9679 C CA . GLN A 1 1191 ? -7.734 -27.289 30.557 1.00 61.81 1191 GLN A CA 1
ATOM 9680 C C . GLN A 1 1191 ? -6.657 -27.077 31.631 1.00 61.81 1191 GLN A C 1
ATOM 9682 O O . GLN A 1 1191 ? -6.932 -27.254 32.815 1.00 61.81 1191 GLN A O 1
ATOM 9687 N N . ASP A 1 1192 ? -5.483 -26.613 31.212 1.00 69.94 1192 ASP A N 1
ATOM 9688 C CA . ASP A 1 1192 ? -4.306 -26.412 32.062 1.00 69.94 1192 ASP A CA 1
ATOM 9689 C C . ASP A 1 1192 ? -4.456 -25.220 33.024 1.00 69.94 1192 ASP A C 1
ATOM 9691 O O . ASP A 1 1192 ? -3.784 -25.166 34.048 1.00 69.94 1192 ASP A O 1
ATOM 9695 N N . ARG A 1 1193 ? -5.363 -24.278 32.724 1.00 73.50 1193 ARG A N 1
ATOM 9696 C CA . ARG A 1 1193 ? -5.636 -23.081 33.543 1.00 73.50 1193 ARG A CA 1
ATOM 9697 C C . ARG A 1 1193 ? -6.964 -23.136 34.289 1.00 73.50 1193 ARG A C 1
ATOM 9699 O O . ARG A 1 1193 ? -7.346 -22.172 34.948 1.00 73.50 1193 ARG A O 1
ATOM 9706 N N . LEU A 1 1194 ? -7.676 -24.262 34.231 1.00 73.94 1194 LEU A N 1
ATOM 9707 C CA . LEU A 1 1194 ? -8.949 -24.412 34.938 1.00 73.94 1194 LEU A CA 1
ATOM 9708 C C . LEU A 1 1194 ? -8.788 -24.203 36.446 1.00 73.94 1194 LEU A C 1
ATOM 9710 O O . LEU A 1 1194 ? -9.673 -23.609 37.047 1.00 73.94 1194 LEU A O 1
ATOM 9714 N N . SER A 1 1195 ? -7.661 -24.622 37.033 1.00 71.50 1195 SER A N 1
ATOM 9715 C CA . SER A 1 1195 ? -7.328 -24.462 38.458 1.00 71.50 1195 SER A CA 1
ATOM 9716 C C . SER A 1 1195 ? -7.047 -23.024 38.903 1.00 71.50 1195 SER A C 1
ATOM 9718 O O . SER A 1 1195 ? -7.046 -22.766 40.103 1.00 71.50 1195 SER A O 1
ATOM 9720 N N . GLU A 1 1196 ? -6.816 -22.102 37.967 1.00 77.50 1196 GLU A N 1
ATOM 9721 C CA . GLU A 1 1196 ? -6.524 -20.687 38.240 1.00 77.50 1196 GLU A CA 1
ATOM 9722 C C . GLU A 1 1196 ? -7.795 -19.822 38.274 1.00 77.50 1196 GLU A C 1
ATOM 9724 O O . GLU A 1 1196 ? -7.741 -18.637 38.605 1.00 77.50 1196 GLU A O 1
ATOM 9729 N N . LEU A 1 1197 ? -8.957 -20.399 37.940 1.00 79.75 1197 LEU A N 1
ATOM 9730 C CA . LEU A 1 1197 ? -10.224 -19.678 37.956 1.00 79.75 1197 LEU A CA 1
ATOM 9731 C C . LEU A 1 1197 ? -10.613 -19.288 39.391 1.00 79.75 1197 LEU A C 1
ATOM 9733 O O . LEU A 1 1197 ? -10.531 -20.131 40.289 1.00 79.75 1197 LEU A O 1
ATOM 9737 N N . PRO A 1 1198 ? -11.130 -18.062 39.619 1.00 82.94 1198 PRO A N 1
ATOM 9738 C CA . PRO A 1 1198 ? -11.591 -17.593 40.928 1.00 82.94 1198 PRO A CA 1
ATOM 9739 C C . PRO A 1 1198 ? -12.951 -18.216 41.295 1.00 82.94 1198 PRO A C 1
ATOM 9741 O O . PRO A 1 1198 ? -13.914 -17.531 41.634 1.00 82.94 1198 PRO A O 1
ATOM 9744 N N . LEU A 1 1199 ? -13.057 -19.539 41.183 1.00 82.12 1199 LEU A N 1
ATOM 9745 C CA . LEU A 1 1199 ? -14.241 -20.320 41.499 1.00 82.12 1199 LEU A CA 1
ATOM 9746 C C . LEU A 1 1199 ? -14.022 -21.076 42.818 1.00 82.12 1199 LEU A C 1
ATOM 9748 O O . LEU A 1 1199 ? -12.919 -21.529 43.111 1.00 82.12 1199 LEU A O 1
ATOM 9752 N N . PRO A 1 1200 ? -15.073 -21.278 43.625 1.00 86.56 1200 PRO A N 1
ATOM 9753 C CA . PRO A 1 1200 ? -15.013 -22.149 44.790 1.00 86.56 1200 PRO A CA 1
ATOM 9754 C C . PRO A 1 1200 ? -14.539 -23.572 44.429 1.00 86.56 1200 PRO A C 1
ATOM 9756 O O . PRO A 1 1200 ? -14.914 -24.079 43.367 1.00 86.56 1200 PRO A O 1
ATOM 9759 N N . PRO A 1 1201 ? -13.841 -24.290 45.332 1.00 78.94 1201 PRO A N 1
ATOM 9760 C CA . PRO A 1 1201 ? -13.253 -25.605 45.050 1.00 78.94 1201 PRO A CA 1
ATOM 9761 C C . PRO A 1 1201 ? -14.249 -26.620 44.478 1.00 78.94 1201 PRO A C 1
ATOM 9763 O O . PRO A 1 1201 ? -13.921 -27.357 43.555 1.00 78.94 1201 PRO A O 1
ATOM 9766 N N . LYS A 1 1202 ? -15.499 -26.613 44.968 1.00 76.12 1202 LYS A N 1
ATOM 9767 C CA . LYS A 1 1202 ? -16.580 -27.491 44.484 1.00 76.12 1202 LYS A CA 1
ATOM 9768 C C . LYS A 1 1202 ? -16.999 -27.194 43.040 1.00 76.12 1202 LYS A C 1
ATOM 9770 O O . LYS A 1 1202 ? -17.336 -28.119 42.307 1.00 76.12 1202 LYS A O 1
ATOM 9775 N N . LEU A 1 1203 ? -16.984 -25.924 42.631 1.00 78.12 1203 LEU A N 1
ATOM 9776 C CA . LEU A 1 1203 ? -17.288 -25.519 41.257 1.00 78.12 1203 LEU A CA 1
ATOM 9777 C C . LEU A 1 1203 ? -16.098 -25.776 40.333 1.00 78.12 1203 LEU A C 1
ATOM 9779 O O . LEU A 1 1203 ? -16.307 -26.245 39.225 1.00 78.12 1203 LEU A O 1
ATOM 9783 N N . LEU A 1 1204 ? -14.870 -25.593 40.817 1.00 81.81 1204 LEU A N 1
ATOM 9784 C CA . LEU A 1 1204 ? -13.653 -26.055 40.146 1.00 81.81 1204 LEU A CA 1
ATOM 9785 C C . LEU A 1 1204 ? -13.686 -27.561 39.878 1.00 81.81 1204 LEU A C 1
ATOM 9787 O O . LEU A 1 1204 ? -13.447 -27.980 38.753 1.00 81.81 1204 LEU A O 1
ATOM 9791 N N . THR A 1 1205 ? -14.065 -28.373 40.873 1.00 78.19 1205 THR A N 1
ATOM 9792 C CA . THR A 1 1205 ? -14.191 -29.831 40.688 1.00 78.19 1205 THR A CA 1
ATOM 9793 C C . THR A 1 1205 ? -15.290 -30.162 39.676 1.00 78.19 1205 THR A C 1
ATOM 9795 O O . THR A 1 1205 ? -15.103 -31.015 38.812 1.00 78.19 1205 THR A O 1
ATOM 9798 N N . TYR A 1 1206 ? -16.424 -29.454 39.752 1.00 74.81 1206 TYR A N 1
ATOM 9799 C CA . TYR A 1 1206 ? -17.533 -29.608 38.810 1.00 74.81 1206 TYR A CA 1
ATOM 9800 C C . TYR A 1 1206 ? -17.132 -29.230 37.380 1.00 74.81 1206 TYR A C 1
ATOM 9802 O O . TYR A 1 1206 ? -17.476 -29.948 36.452 1.00 74.81 1206 TYR A O 1
ATOM 9810 N N . VAL A 1 1207 ? -16.384 -28.144 37.181 1.00 74.88 1207 VAL A N 1
ATOM 9811 C CA . VAL A 1 1207 ? -15.905 -27.700 35.865 1.00 74.88 1207 VAL A CA 1
ATOM 9812 C C . VAL A 1 1207 ? -14.779 -28.604 35.348 1.00 74.88 1207 VAL A C 1
ATOM 9814 O O . VAL A 1 1207 ? -14.766 -28.910 34.158 1.00 74.88 1207 VAL A O 1
ATOM 9817 N N . ALA A 1 1208 ? -13.883 -29.091 36.211 1.00 70.38 1208 ALA A N 1
ATOM 9818 C CA . ALA A 1 1208 ? -12.731 -29.916 35.839 1.00 70.38 1208 ALA A CA 1
ATOM 9819 C C . ALA A 1 1208 ? -13.090 -31.359 35.443 1.00 70.38 1208 ALA A C 1
ATOM 9821 O O . ALA A 1 1208 ? -12.371 -31.958 34.644 1.00 70.38 1208 ALA A O 1
ATOM 9822 N N . ASP A 1 1209 ? -14.210 -31.910 35.926 1.00 67.06 1209 ASP A N 1
ATOM 9823 C CA . ASP A 1 1209 ? -14.609 -33.299 35.653 1.00 67.06 1209 ASP A CA 1
ATOM 9824 C C . ASP A 1 1209 ? -14.705 -33.587 34.129 1.00 67.06 1209 ASP A C 1
ATOM 9826 O O . ASP A 1 1209 ? -15.506 -32.947 33.435 1.00 67.06 1209 ASP A O 1
ATOM 9830 N N . PRO A 1 1210 ? -13.879 -34.508 33.581 1.00 49.25 1210 PRO A N 1
ATOM 9831 C CA . PRO A 1 1210 ? -13.784 -34.796 32.150 1.00 49.25 1210 PRO A CA 1
ATOM 9832 C C . PRO A 1 1210 ? -14.885 -35.726 31.619 1.00 49.25 1210 PRO A C 1
ATOM 9834 O O . PRO A 1 1210 ? -14.932 -35.956 30.411 1.00 49.25 1210 PRO A O 1
ATOM 9837 N N . LYS A 1 1211 ? -15.772 -36.262 32.471 1.00 44.38 1211 LYS A N 1
ATOM 9838 C CA . LYS A 1 1211 ? -16.849 -37.174 32.053 1.00 44.38 1211 LYS A CA 1
ATOM 9839 C C . LYS A 1 1211 ? -17.990 -36.430 31.340 1.00 44.38 1211 LYS A C 1
ATOM 9841 O O . LYS A 1 1211 ? -19.034 -36.177 31.923 1.00 44.38 1211 LYS A O 1
ATOM 9846 N N . PHE A 1 1212 ? -17.722 -36.115 30.073 1.00 48.69 1212 PHE A N 1
ATOM 9847 C CA . PHE A 1 1212 ? -18.601 -35.904 28.916 1.00 48.69 1212 PHE A CA 1
ATOM 9848 C C . PHE A 1 1212 ? -19.782 -34.915 28.969 1.00 48.69 1212 PHE A C 1
ATOM 9850 O O . PHE A 1 1212 ? -20.578 -34.833 29.897 1.00 48.69 1212 PHE A O 1
ATOM 9857 N N . LEU A 1 1213 ? -19.896 -34.217 27.834 1.00 52.12 1213 LEU A N 1
ATOM 9858 C CA . LEU A 1 1213 ? -20.841 -33.181 27.408 1.00 52.12 1213 LEU A CA 1
ATOM 9859 C C . LEU A 1 1213 ? -22.250 -33.719 27.066 1.00 52.12 1213 LEU A C 1
ATOM 9861 O O . LEU A 1 1213 ? -22.933 -33.190 26.190 1.00 52.12 1213 LEU A O 1
ATOM 9865 N N . ILE A 1 1214 ? -22.691 -34.783 27.731 1.00 51.75 1214 ILE A N 1
ATOM 9866 C CA . ILE A 1 1214 ? -24.057 -35.295 27.593 1.00 51.75 1214 ILE A CA 1
ATOM 9867 C C . ILE A 1 1214 ? -24.906 -34.556 28.638 1.00 51.75 1214 ILE A C 1
ATOM 9869 O O . ILE A 1 1214 ? -24.490 -34.508 29.802 1.00 51.75 1214 ILE A O 1
ATOM 9873 N N . PRO A 1 1215 ? -26.073 -33.978 28.273 1.00 54.69 1215 PRO A N 1
ATOM 9874 C CA . PRO A 1 1215 ? -27.008 -33.429 29.251 1.00 54.69 1215 PRO A CA 1
ATOM 9875 C C . PRO A 1 1215 ? -27.171 -34.414 30.411 1.00 54.69 1215 PRO A C 1
ATOM 9877 O O . PRO A 1 1215 ? -27.316 -35.613 30.172 1.00 54.69 1215 PRO A O 1
ATOM 9880 N N . ASN A 1 1216 ? -27.073 -33.945 31.661 1.00 59.72 1216 ASN A N 1
ATOM 9881 C CA . ASN A 1 1216 ? -27.139 -34.833 32.822 1.00 59.72 1216 ASN A CA 1
ATOM 9882 C C . ASN A 1 1216 ? -28.390 -35.708 32.705 1.00 59.72 1216 ASN A C 1
ATOM 9884 O O . ASN A 1 1216 ? -29.506 -35.213 32.833 1.00 59.72 1216 ASN A O 1
ATOM 9888 N N . ILE A 1 1217 ? -28.199 -37.007 32.466 1.00 61.53 1217 ILE A N 1
ATOM 9889 C CA . ILE A 1 1217 ? -29.300 -37.913 32.133 1.00 61.53 1217 ILE A CA 1
ATOM 9890 C C . ILE A 1 1217 ? -30.351 -37.902 33.244 1.00 61.53 1217 ILE A C 1
ATOM 9892 O O . ILE A 1 1217 ? -31.533 -37.926 32.945 1.00 61.53 1217 ILE A O 1
ATOM 9896 N N . ARG A 1 1218 ? -29.961 -37.753 34.519 1.00 58.84 1218 ARG A N 1
ATOM 9897 C CA . ARG A 1 1218 ? -30.926 -37.630 35.630 1.00 58.84 1218 ARG A CA 1
ATOM 9898 C C . ARG A 1 1218 ? -31.820 -36.393 35.512 1.00 58.84 1218 ARG A C 1
ATOM 9900 O O . ARG A 1 1218 ? -32.962 -36.434 35.942 1.00 58.84 1218 ARG A O 1
ATOM 9907 N N . GLU A 1 1219 ? -31.304 -35.303 34.961 1.00 60.88 1219 GLU A N 1
ATOM 9908 C CA . GLU A 1 1219 ? -32.042 -34.061 34.727 1.00 60.88 1219 GLU A CA 1
ATOM 9909 C C . GLU A 1 1219 ? -32.975 -34.197 33.517 1.00 60.88 1219 GLU A C 1
ATOM 9911 O O . GLU A 1 1219 ? -34.142 -33.832 33.603 1.00 60.88 1219 GLU A O 1
ATOM 9916 N N . CYS A 1 1220 ? -32.498 -34.801 32.423 1.00 62.91 1220 CYS A N 1
ATOM 9917 C CA . CYS A 1 1220 ? -33.327 -35.087 31.250 1.00 62.91 1220 CYS A CA 1
ATOM 9918 C C . CYS A 1 1220 ? -34.477 -36.040 31.581 1.00 62.91 1220 CYS A C 1
ATOM 9920 O O . CYS A 1 1220 ? -35.591 -35.823 31.117 1.00 62.91 1220 CYS A O 1
ATOM 9922 N N . LEU A 1 1221 ? -34.227 -37.048 32.426 1.00 67.31 1221 LEU A N 1
ATOM 9923 C CA . LEU A 1 1221 ? -35.272 -37.932 32.943 1.00 67.31 1221 LEU A CA 1
ATOM 9924 C C . LEU A 1 1221 ? -36.324 -37.143 33.735 1.00 67.31 1221 LEU A C 1
ATOM 9926 O O . LEU A 1 1221 ? -37.502 -37.318 33.465 1.00 67.31 1221 LEU A O 1
ATOM 9930 N N . ARG A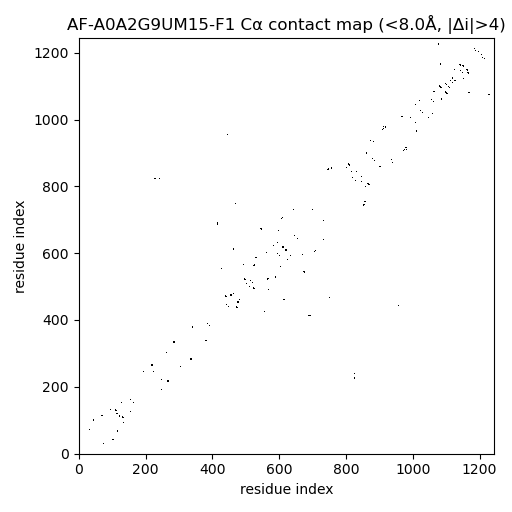 1 1222 ? -35.928 -36.199 34.604 1.00 65.81 1222 ARG A N 1
ATOM 9931 C CA . ARG A 1 1222 ? -36.890 -35.334 35.320 1.00 65.81 1222 ARG A CA 1
ATOM 9932 C C . ARG A 1 1222 ? -37.714 -34.444 34.389 1.00 65.81 1222 ARG A C 1
ATOM 9934 O O . ARG A 1 1222 ? -38.908 -34.291 34.597 1.00 65.81 1222 ARG A O 1
ATOM 9941 N N . VAL A 1 1223 ? -37.101 -33.850 33.363 1.00 66.00 1223 VAL A N 1
ATOM 9942 C CA . VAL A 1 1223 ? -37.826 -33.014 32.383 1.00 66.00 1223 VAL A CA 1
ATOM 9943 C C . VAL A 1 1223 ? -38.826 -33.848 31.577 1.00 66.00 1223 VAL A C 1
ATOM 9945 O O . VAL A 1 1223 ? -39.927 -33.382 31.282 1.00 66.00 1223 VAL A O 1
ATOM 9948 N N . LEU A 1 1224 ? -38.457 -35.081 31.225 1.00 69.19 1224 LEU A N 1
ATOM 9949 C CA . LEU A 1 1224 ? -39.347 -36.021 30.547 1.00 69.19 1224 LEU A CA 1
ATOM 9950 C C . LEU A 1 1224 ? -40.460 -36.535 31.471 1.00 69.19 1224 LEU A C 1
ATOM 9952 O O . LEU A 1 1224 ? -41.597 -36.638 31.021 1.00 69.19 1224 LEU A O 1
ATOM 9956 N N . GLU A 1 1225 ? -40.171 -36.782 32.751 1.00 71.62 1225 GLU A N 1
ATOM 9957 C CA . GLU A 1 1225 ? -41.168 -37.096 33.786 1.00 71.62 1225 GLU A CA 1
ATOM 9958 C C . GLU A 1 1225 ? -42.196 -35.958 33.923 1.00 71.62 1225 GLU A C 1
ATOM 9960 O O . GLU A 1 1225 ? -43.390 -36.206 33.768 1.00 71.62 1225 GLU A O 1
ATOM 9965 N N . ASP A 1 1226 ? -41.750 -34.704 34.067 1.00 65.62 1226 ASP A N 1
ATOM 9966 C CA . ASP A 1 1226 ? -42.623 -33.520 34.122 1.00 65.62 1226 ASP A CA 1
ATOM 9967 C C . ASP A 1 1226 ? -43.483 -33.364 32.850 1.00 65.62 1226 ASP A C 1
ATOM 9969 O O . ASP A 1 1226 ? -44.657 -32.984 32.914 1.00 65.62 1226 ASP A O 1
ATOM 9973 N N . ARG A 1 1227 ? -42.912 -33.626 31.664 1.00 67.50 1227 ARG A N 1
ATOM 9974 C CA . ARG A 1 1227 ? -43.655 -33.591 30.390 1.00 67.50 1227 ARG A CA 1
ATOM 9975 C C . ARG A 1 1227 ? -44.715 -34.684 30.335 1.00 67.50 1227 ARG A C 1
ATOM 9977 O O . ARG A 1 1227 ? -45.856 -34.393 29.981 1.00 67.50 1227 ARG A O 1
ATOM 9984 N N . ARG A 1 1228 ? -44.361 -35.910 30.722 1.00 65.75 1228 ARG A N 1
ATOM 9985 C CA . ARG A 1 1228 ? -45.277 -37.052 30.778 1.00 65.75 1228 ARG A CA 1
ATOM 9986 C C . ARG A 1 1228 ? -46.426 -36.791 31.753 1.00 65.75 1228 ARG A C 1
ATOM 9988 O O . ARG A 1 1228 ? -47.578 -37.019 31.398 1.00 65.75 1228 ARG A O 1
ATOM 9995 N N . GLU A 1 1229 ? -46.144 -36.246 32.935 1.00 65.38 1229 GLU A N 1
ATOM 9996 C CA . GLU A 1 1229 ? -47.168 -35.871 33.920 1.00 65.38 1229 GLU A CA 1
ATOM 9997 C C . GLU A 1 1229 ? -48.113 -34.778 33.395 1.00 65.38 1229 GLU A C 1
ATOM 9999 O O . GLU A 1 1229 ? -49.328 -34.878 33.573 1.00 65.38 1229 GLU A O 1
ATOM 10004 N N . LYS A 1 1230 ? -47.594 -33.768 32.681 1.00 57.84 1230 LYS A N 1
ATOM 10005 C CA . LYS A 1 1230 ? -48.420 -32.727 32.040 1.00 57.84 1230 LYS A CA 1
ATOM 10006 C C . LYS A 1 1230 ? -49.308 -33.271 30.922 1.00 57.84 1230 LYS A C 1
ATOM 10008 O O . LYS A 1 1230 ? -50.455 -32.842 30.815 1.00 57.84 1230 LYS A O 1
ATOM 10013 N N . ILE A 1 1231 ? -48.812 -34.208 30.116 1.00 59.59 1231 ILE A N 1
ATOM 10014 C CA . ILE A 1 1231 ? -49.593 -34.866 29.055 1.00 59.59 1231 ILE A CA 1
ATOM 10015 C C . ILE A 1 1231 ? -50.712 -35.718 29.669 1.00 59.59 1231 ILE A C 1
ATOM 10017 O O . ILE A 1 1231 ? -51.857 -35.629 29.230 1.00 59.59 1231 ILE A O 1
ATOM 10021 N N . ILE A 1 1232 ? -50.420 -36.464 30.741 1.00 60.47 1232 ILE A N 1
ATOM 10022 C CA . ILE A 1 1232 ? -51.424 -37.231 31.496 1.00 60.47 1232 ILE A CA 1
ATOM 10023 C C . ILE A 1 1232 ? -52.478 -36.292 32.114 1.00 60.47 1232 ILE A C 1
ATOM 10025 O O . ILE A 1 1232 ? -53.674 -36.553 32.001 1.00 60.47 1232 ILE A O 1
ATOM 10029 N N . MET A 1 1233 ? -52.065 -35.155 32.687 1.00 53.88 1233 MET A N 1
ATOM 10030 C CA . MET A 1 1233 ? -52.973 -34.124 33.216 1.00 53.88 1233 MET A CA 1
ATOM 10031 C C . MET A 1 1233 ? -53.858 -33.483 32.133 1.00 53.88 1233 MET A C 1
ATOM 10033 O O . MET A 1 1233 ? -55.059 -33.324 32.348 1.00 53.88 1233 MET A O 1
ATOM 10037 N N . MET A 1 1234 ? -53.311 -33.143 30.959 1.00 50.75 1234 MET A N 1
ATOM 10038 C CA . MET A 1 1234 ? -54.097 -32.605 29.836 1.00 50.75 1234 MET A CA 1
ATOM 10039 C C . MET A 1 1234 ? -55.046 -33.651 29.228 1.00 50.75 1234 MET A C 1
ATOM 10041 O O . MET A 1 1234 ? -56.154 -33.303 28.817 1.00 50.75 1234 MET A O 1
ATOM 10045 N N . GLY A 1 1235 ? -54.645 -34.926 29.201 1.00 49.91 1235 GLY A N 1
ATOM 10046 C CA . GLY A 1 1235 ? -55.495 -36.049 28.798 1.00 49.91 1235 GLY A CA 1
ATOM 10047 C C . GLY A 1 1235 ? -56.671 -36.275 29.753 1.00 49.91 1235 GLY A C 1
ATOM 10048 O O . GLY A 1 1235 ? -57.803 -36.440 29.299 1.00 49.91 1235 GLY A O 1
ATOM 10049 N N . CYS A 1 1236 ? -56.441 -36.185 31.068 1.00 49.31 1236 CYS A N 1
ATOM 10050 C CA . CYS A 1 1236 ? -57.509 -36.222 32.072 1.00 49.31 1236 CYS A CA 1
ATOM 10051 C C . CYS A 1 1236 ? -58.458 -35.017 31.957 1.00 49.31 1236 CYS A C 1
ATOM 10053 O O . CYS A 1 1236 ? -59.671 -35.208 31.980 1.00 49.31 1236 CYS A O 1
ATOM 10055 N N . MET A 1 1237 ? -57.948 -33.798 31.722 1.00 45.84 1237 MET A N 1
ATOM 10056 C CA . MET A 1 1237 ? -58.812 -32.626 31.500 1.00 45.84 1237 MET A CA 1
ATOM 10057 C C . MET A 1 1237 ? -59.667 -32.733 30.227 1.00 45.84 1237 MET A C 1
ATOM 10059 O O . MET A 1 1237 ? -60.804 -32.269 30.220 1.00 45.84 1237 MET A O 1
ATOM 10063 N N . ARG A 1 1238 ? -59.168 -33.356 29.147 1.00 40.06 1238 ARG A N 1
ATOM 10064 C CA . ARG A 1 1238 ? -59.970 -33.602 27.932 1.00 40.06 1238 ARG A CA 1
ATOM 10065 C C . ARG A 1 1238 ? -61.110 -34.598 28.165 1.00 40.06 1238 ARG A C 1
ATOM 10067 O O . ARG A 1 1238 ? -62.180 -34.405 27.596 1.00 40.06 1238 ARG A O 1
ATOM 10074 N N . ASN A 1 1239 ? -60.912 -35.608 29.013 1.00 42.06 1239 ASN A N 1
ATOM 10075 C CA . ASN A 1 1239 ? -61.970 -36.559 29.370 1.00 42.06 1239 ASN A CA 1
ATOM 10076 C C . ASN A 1 1239 ? -63.010 -35.964 30.337 1.00 42.06 1239 ASN A C 1
ATOM 10078 O O . ASN A 1 1239 ? -64.185 -36.313 30.242 1.00 42.06 1239 ASN A O 1
ATOM 10082 N N . ASP A 1 1240 ? -62.623 -35.017 31.196 1.00 44.50 1240 ASP A N 1
ATOM 10083 C CA . ASP A 1 1240 ? -63.563 -34.301 32.074 1.00 44.50 1240 ASP A CA 1
ATOM 10084 C C . ASP A 1 1240 ? -64.416 -33.251 31.334 1.00 44.50 1240 ASP A C 1
ATOM 10086 O O . ASP A 1 1240 ? -65.521 -32.937 31.774 1.00 44.50 1240 ASP A O 1
ATOM 10090 N N . ILE A 1 1241 ? -63.951 -32.733 30.189 1.00 46.16 1241 ILE A N 1
ATOM 10091 C CA . ILE A 1 1241 ? -64.726 -31.813 29.330 1.00 46.16 1241 ILE A CA 1
ATOM 10092 C C . ILE A 1 1241 ? -65.735 -32.568 28.442 1.00 46.16 1241 ILE A C 1
ATOM 10094 O O . ILE A 1 1241 ? -66.737 -31.990 28.039 1.00 46.16 1241 ILE A O 1
ATOM 10098 N N . TYR A 1 1242 ? -65.525 -33.862 28.178 1.00 41.34 1242 TYR A N 1
ATOM 10099 C CA . TYR A 1 1242 ? -66.483 -34.702 27.441 1.00 41.34 1242 TYR A CA 1
ATOM 10100 C C . TYR A 1 1242 ? -67.558 -35.359 28.327 1.00 41.34 1242 TYR A C 1
ATOM 10102 O O . TYR A 1 1242 ? -68.538 -35.877 27.798 1.00 41.34 1242 TYR A O 1
ATOM 10110 N N . ASN A 1 1243 ? -67.403 -35.320 29.655 1.00 40.66 1243 ASN A N 1
ATOM 10111 C CA . ASN A 1 1243 ? -68.358 -35.868 30.630 1.00 40.66 1243 ASN A CA 1
ATOM 10112 C C . ASN A 1 1243 ? -69.070 -34.786 31.472 1.00 40.66 1243 ASN A C 1
ATOM 10114 O O . ASN A 1 1243 ? -69.551 -35.073 32.572 1.00 40.66 1243 ASN A O 1
ATOM 10118 N N . LYS A 1 1244 ? -69.172 -33.553 30.960 1.00 33.28 1244 LYS A N 1
ATOM 10119 C CA . LYS A 1 1244 ? -70.030 -32.495 31.516 1.00 33.28 1244 LYS A CA 1
ATOM 10120 C C . LYS A 1 1244 ? -70.990 -31.925 30.489 1.00 33.28 1244 LYS A C 1
ATOM 10122 O O . LYS A 1 1244 ? -70.532 -31.632 29.366 1.00 33.28 1244 LYS A O 1
#

Nearest PDB structures (foldseek):
  7emf-assembly1_W  TM=8.083E-01  e=2.926E-28  Homo sapiens
  2vif-assembly1_A  TM=7.895E-01  e=9.104E-05  Homo sapiens
  6i4x-assembly1_A  TM=5.973E-01  e=1.700E-05  Homo sapiens
  7m6t-assembly1_A  TM=6.193E-01  e=5.268E-05  Homo sapiens
  6c5x-assembly1_A  TM=6.485E-01  e=3.511E-04  Xenopus laevis

InterPro domains:
  IPR000980 SH2 domain [PF00017] (1061-1114)
  IPR000980 SH2 domain [PS50001] (1060-1168)
  IPR000980 SH2 domain [SM00252] (1058-1143)
  IPR001496 SOCS box domain [PF07525] (1175-1206)
  IPR001496 SOCS box domain [PS50225] (1163-1213)
  IPR001496 SOCS box domain [SM00253] (1168-1211)
  IPR021629 Mediator complex, subunit Med23 [PF11573] (37-167)
  IPR021629 Mediator complex, subunit Med23 [PF11573] (173-407)
  IPR021629 Mediator complex, subunit Med23 [PF11573] (422-1047)
  IPR021629 Mediator complex, subunit Med23 [PTHR12691] (431-1059)
  IPR036036 SOCS box-like domain superfamily [SSF158235] (1175-1212)
  IPR036860 SH2 domain superfamily [G3DSA:3.30.505.10] (1053-1218)
  IPR036860 SH2 domain superfamily [SSF55550] (1058-1142)

Organism: Teladorsagia circumcincta (NCBI:txid45464)

Secondary structure (DSSP, 8-state):
-----------S---SS--S-S--------HHHHHHHHHHHHHHHHTHHHHTTTTS---THHHHHHHHHHHHHHHTTS-HHHHHHHHHHHHHHHHHS-TTTHHHHHHHHHHHHHHHHHTTSS-HHHHHHHHHHHS-TTSSSPPPHHHHHHHHHHGGGS-HHHHHHHHTTS-------HHHHS--HHHHHHHHHSTTHHHHHHHHHTT-TT---THHHHHHHHHHHHHHHHHHS-TTSPPP-HHHHHHHHHHHHHHHTT---HHHHHHHHHHHHHHH---TTHHHHHHHHHHHHHHHGGG--HHHHHHHHHHHHHH--TT-------SSHHHHHHHTHHHHHHHHSTT-TTPPPPPHHHHHHHHHHHH--SS--HHHHHHHHHHS-TTSHHHHHHHHHHHHHHH--TTSPP---TT-------PPPPPHHHHHHHHHHHHHHHHHHTPPPPHHHHHHHTTSB--HHHHTTS-HHHHHH-B-PPP-HHHHHHHHHHHHHHHHHHHHS-HHHHHHHHTSTTTGGGHHHHHHHHHHHS-GGG-PPPHHHHHHHHHS-HHHHHHHHHHHHHHHHHHHHHTTT-TTHHHHHHHHHHIIIIIS-SS-HHHHHHHHHHS--SHHHHHHHHHHHHHHHTSHHHHHHHHHHHHHPPPTTT-HHHHHHHHHHHHHHS----HHHHHT--TT--S---GGG----SS--HHHHHHHHHHHHHHHHHHTT-HHHHHHHHHHHGGGGGG-S-HHHHHHHHHHHTHHHHTTSHHHHHHHHHHH-TTGGGGTTSS--SS-TT--SS-HHHHHHTT-S-S-HHHHHHHHHHHHHHHHH-SSS--TTS-S-TTTSSS-HHHHHHHHHHHHHHHSS--HHHHHHHHHHHHH-TTS--S-HHHHHHHHHHHHHHS-HHHHHHHHHHHHHHHHT-GGGGS-HHHHH--TTTTS-GGG---HHHHHHHHHHHHHHHS-HHHHHHHIIIIIHHHHHH--SHHHHHHHHHHHHHHHHHHHHTT-HHHHHHHHHHHHHHHHHHHHHHHHH-S-TTHHHHHHHHHHHIIIIITTTTHHHHHHT-TTB--S--HHHHHHHHHTSPTTEEEEEE-SSTT-SEEEEEEETTEEEEEEEEEETTEEEESSTT-S-EESSHHHHHHHHHHHHHH-SS-EEEPPSSS----EEE---EE--SGGGPPPHHHHHHHHHHHHS-GGGGGGSS--HHHHHHHH--S-SS--HHHHHHHHHHHHHHHHHHHHHHHHHH--